Protein AF-G8A555-F1 (afdb_monomer_lite)

Foldseek 3Di:
DDDDDFADQWDWDFAAQCFLQRQQFLVPRGGRHDTDTDPPGRQGWQEWAREQFKIWTQGSQQFIKIAGHCVVPLRQADLPPDPPDHSRRVRNHIDTRPPPDPPWGWNYKYYYHSHIDTATPPGDPAWDDWYDYNFKIWTAGNQQWIWIWGACCQLQRQDPDPDRTGHDTHTQVCQRCVNVVNWHFDDWAGANFKIWTATPLQWIWMWGFCPLQQLQDDCLHPQNVVQVVVCVVCLVVVLCVVCVVVVHHCPPPVNVPDDDTTIGNHIDTAADFAPADPVGNFGDGDRPVDGHPWGWDEKYGYHFKIWTFTPQQWIWIFGAACLCQRQQDPVDGGHNHGGTRDDPVCVQWRWDYKYGYHHHIDTDIAGDDPPPPPPPPDDRDDDDHDDDDDDDDDDDDDDDDDDDDRDDDDDDDPDPPPPPPPDDPPDADFDFDDAPPLATETEHQAQFKDKDKDAQDVVQVPPLQAASWWWKAFPQQQCFLALLLRTADLANFHTAFHGGIDIRIGGRNPFFAKTKMATNDFLRRQVRRIYIYGGADHRNNPVPPCVVVFDDDDPLQEKEKEFHDPGHPVVQVVDPDDDAGQAIAISRFFDGDLPLSTDFAEREDEAQGKGFRKYFYQYLAWKWWKAKFPWWWFWQDKARFGWDTDIFRIEIGGHRIITTTITGRHDPQEKIKTATATPGHPDGDQRSHTRIHIYGYVPYDPDDDPGDHDDRPGYDDQQVTFGPDFPFAPADQDVVRWPAEAEWEWDADPVLRAIDTVNDFADNDLRHQLVVLLVPDDDQCSGPPHPQTAEAAAFTKYKYKYADDFFKKFDHKWFFQDAQVDPHGTRGTGDIHGIGGHDHRGITMIMDHQHRAGWIKIAGSSSVNVSSRGIGIYRGNSVCSNVSHDDDPSSVVSSVVVVVDDPSRD

Organism: Flammulina velutipes (NCBI:txid38945)

Secondary structure (DSSP, 8-state):
----PPPP---EEEE--TTSTT-S-TT--S-EEEEEE-TT--S-EEEEEE-SSEEEEEETT--EEEEE--GGGTTSS--SS-TT--HHHHHHS-EEPSSS-TT--EEEEEE-SS-EEEEETTS-TTEEEEEEETTEEEEEETT--EEEEEE-TT-TT--S---SEEEEEEE-GGG-GGGTTT--EEEEEE-SSEEEEEETTS-EEEEEE-GGGTT---TTSHHHHHHHHHHHHHHHHHHHHHHHHHT--TTSHHHHTPPPPPEEEEEEEPP-PPPP-SS-SSPPPPPTTS---PPEEEEEE-SSEEEEEETTS-EEEEEE-TTSTT-S-TT--EEEEEEE---TTGGGEEEEEEEE-SS-EEEEEEEPPTT-TT--SSS---------------------------------------------TT---EEEE--STT--EEEESSSS-EEE--B--GGGGS-TTS---B-EEEET---TT-GGGS--BTTTB--B-TT-B--EEE--SS--EEEEEEE-STTGGGGT-EEEEEE-SSTTSTT-TTGGG-SB-SGGGEEEEEEE-SS-HHHHTTS-S----SEEEETTB---TT-S-S---EEEE-TT-EEEEEEEE--SS--EEEEETTB-EEEEEETTEEEEEEEESEEEE-TT-EEEEEEE--S-SSEEEEEEEESSSS--S-GGGTTEEEEEETTS-SSPP-PPPPP--SEEPGGG--BSS----SS-SSTT-SSEEEEEEEEEETTTTEEEETTBPP---SS-HHHHHHTT--SGGGSSSTTSEEEE-TT-EEEEEEE-SS--EESS-EEEEE-TT-S----SS--EES-B---TTPEEEEEEE--S-EEEEEEESSHHHHHTT-EEEEEETGGGHHHH-PPPHHHHTHHHHHTTS-GGG-

InterPro domains:
  IPR000408 Regulator of chromosome condensation, RCC1 [PF00415] (11-58)
  IPR000408 Regulator of chromosome condensation, RCC1 [PF00415] (61-117)
  IPR000408 Regulator of chromosome condensation, RCC1 [PF00415] (143-198)
  IPR000408 Regulator of chromosome condensation, RCC1 [PF00415] (312-363)
  IPR000408 Regulator of chromosome condensation, RCC1 [PR00633] (10-26)
  IPR000408 Regulator of chromosome condensation, RCC1 [PR00633] (45-58)
  IPR000408 Regulator of chromosome condensation, RCC1 [PR00633] (64-80)
  IPR000408 Regulator of chromosome condensation, RCC1 [PR00633] (308-329)
  IPR000408 Regulator of chromosome condensation, RCC1 [PS00625] (68-79)
  IPR000408 Regulator of chromosome condensation, RCC1 [PS00626] (48-58)
  IPR000408 Regulator of chromosome condensation, RCC1 [PS00626] (188-198)
  IPR000408 Regulator of chromosome condensation, RCC1 [PS50012] (9-61)
  IPR000408 Regulator of chromosome condensation, RCC1 [PS50012] (62-122)
  IPR000408 Regulator of chromosome condensation, RCC1 [PS50012] (144-201)
  IPR000408 Regulator of chromosome condensation, RCC1 [PS50012] (313-367)
  IPR001117 Multicopper oxidase, second cupredoxin domain [PF00394] (556-699)
  IPR002355 Multicopper oxidase, copper-binding site [PS00080] (859-870)
  IPR008972 Cupredoxin [G3DSA:2.60.40.420] (435-540)
  IPR008972 Cupredoxin [G3DSA:2.60.40.420] (546-725)
  IPR008972 Cupredoxin [G3DSA:2.60.40.420] (727-905)

Sequence (906 aa):
MLKASHAPTTLFVHGSGGSGQLGLGPNVLDEVARPRLHEGFTDGIQCLAAGGMHTLLIDAKGQLWSWGSNDDLALGRQTDDVEGVDSDKLESTPARVQGLGSDFIAVTAASGDCMSVVVGSQGLKRIALIGAGSHQSFAVDGDGVAYAWGQNHMHQLGLSREDSSIMLPTAIGVLHPRHHDGARVVSIACGEFHTLFLFSNGEVWGCGRCDEYALGLANDHPAMIQVLQKHAQELPGIKQRLAEKYGCTTSDPQLANLKIDLHIREPVRIAFPPPPTESDPTPALPPYSRVSGTRITGIAAGPRYSLACSEDGSMYAWGVGTAAQLGLGKDVESAATPTRVRSKTMKEYVVLEVDAGGQHALCYESKLISNQRKSIAYTSPVKQLGELYAYTHRPEGKTTFPYEVTSSCYAQCSIPALRTSLRSRNGQRISLIRGEPWMWTVALTDRRRGRYVPWSSHHWQQEHDHRQAISYHWHGIFQHGTNYADGPSFVTQCPIAANHSFLYEFDVPDQAGTYWYHSHLSVQYCDGLRGAFIVYDGENGKNDPHRDLYDVDDETTIITLADWYHFPTPVLLTVPGAHIANSTLINGKGRFGGDPTSELAVISVKPNVRYRFRIISLACDPYYTFSIDGHNLTIIEADGINVEPFTVNSLEIYAAQRYSAILKADQPVDSYWIRANPSSGQFIGFRNGVNSAVLRYVHADETVPTTLQADVVNSLHEVDLHPLESPGAPGAPVPGGADVVLNMTLGFIVETGRFTMNGEVFVPPTIPVLLQVLSGAKLAQDLLPNGSVYGLPLNSTVEINLLGGDAPGSPHVFDVVKSADSEVYNYVNPPRRDTTPVALGNLTTIRFRTDNPGPWFLHCHIDFHLEGGLAVILAEDFPNISIMNPVPETWNDLCPTYYNLSLDQI

pLDDT: mean 77.6, std 20.61, range [20.97, 98.75]

Structure (mmCIF, N/CA/C/O backbone):
data_AF-G8A555-F1
#
_entry.id   AF-G8A555-F1
#
loop_
_atom_site.group_PDB
_atom_site.id
_atom_site.type_symbol
_atom_site.label_atom_id
_atom_site.label_alt_id
_atom_site.label_comp_id
_atom_site.label_asym_id
_atom_site.label_entity_id
_atom_site.label_seq_id
_atom_site.pdbx_PDB_ins_code
_atom_site.Cartn_x
_atom_site.Cartn_y
_atom_site.Cartn_z
_atom_site.occupancy
_atom_site.B_iso_or_equiv
_atom_site.auth_seq_id
_atom_site.auth_comp_id
_atom_site.auth_asym_id
_atom_site.auth_atom_id
_atom_site.pdbx_PDB_model_num
ATOM 1 N N . MET A 1 1 ? 17.385 -14.929 -11.047 1.00 24.73 1 MET A N 1
ATOM 2 C CA . MET A 1 1 ? 17.941 -13.585 -11.304 1.00 24.73 1 MET A CA 1
ATOM 3 C C . MET A 1 1 ? 16.814 -12.595 -11.071 1.00 24.73 1 MET A C 1
ATOM 5 O O . MET A 1 1 ? 15.848 -12.643 -11.815 1.00 24.73 1 MET A O 1
ATOM 9 N N . LEU A 1 2 ? 16.890 -11.810 -9.998 1.00 23.20 2 LEU A N 1
ATOM 10 C CA . LEU A 1 2 ? 15.906 -10.790 -9.607 1.00 23.20 2 LEU A CA 1
ATOM 11 C C . LEU A 1 2 ? 16.454 -9.396 -9.989 1.00 23.20 2 LEU A C 1
ATOM 13 O O . LEU A 1 2 ? 17.637 -9.151 -9.764 1.00 23.20 2 LEU A O 1
ATOM 17 N N . LYS A 1 3 ? 15.607 -8.504 -10.523 1.00 24.66 3 LYS A N 1
ATOM 18 C CA . LYS A 1 3 ? 15.771 -7.030 -10.628 1.00 24.66 3 LYS A CA 1
ATOM 19 C C . LYS A 1 3 ? 14.449 -6.432 -10.099 1.00 24.66 3 LYS A C 1
ATOM 21 O O . LYS A 1 3 ? 13.411 -6.859 -10.581 1.00 24.66 3 LYS A O 1
ATOM 26 N N . ALA A 1 4 ? 14.372 -5.773 -8.935 1.00 29.33 4 ALA A N 1
ATOM 27 C CA . ALA A 1 4 ? 14.759 -4.396 -8.549 1.00 29.33 4 ALA A CA 1
ATOM 28 C C . ALA A 1 4 ? 13.587 -3.394 -8.738 1.00 29.33 4 ALA A C 1
ATOM 30 O O . ALA A 1 4 ? 13.177 -3.148 -9.863 1.00 29.33 4 ALA A O 1
ATOM 31 N N . SER A 1 5 ? 13.025 -2.879 -7.628 1.00 32.25 5 SER A N 1
ATOM 32 C CA . SER A 1 5 ? 12.001 -1.820 -7.600 1.00 32.25 5 SER A CA 1
ATOM 33 C C . SER A 1 5 ? 12.631 -0.468 -7.831 1.00 32.25 5 SER A C 1
ATOM 35 O O . SER A 1 5 ? 13.805 -0.276 -7.515 1.00 32.25 5 SER A O 1
ATOM 37 N N . HIS A 1 6 ? 11.804 0.457 -8.305 1.00 40.47 6 HIS A N 1
ATOM 38 C CA . HIS A 1 6 ? 12.190 1.827 -8.571 1.00 40.47 6 HIS A CA 1
ATOM 39 C C . HIS A 1 6 ? 12.683 2.494 -7.293 1.00 40.47 6 HIS A C 1
ATOM 41 O O . HIS A 1 6 ? 12.079 2.394 -6.225 1.00 40.47 6 HIS A O 1
ATOM 47 N N . ALA A 1 7 ? 13.854 3.087 -7.432 1.00 40.69 7 ALA A N 1
ATOM 48 C CA . ALA A 1 7 ? 14.529 3.833 -6.406 1.00 40.69 7 ALA A CA 1
ATOM 49 C C . ALA A 1 7 ? 14.106 5.312 -6.517 1.00 40.69 7 ALA A C 1
ATOM 51 O O . ALA A 1 7 ? 13.817 5.747 -7.633 1.00 40.69 7 ALA A O 1
ATOM 52 N N . PRO A 1 8 ? 14.004 6.066 -5.408 1.00 51.47 8 PRO A N 1
ATOM 53 C CA . PRO A 1 8 ? 13.460 7.430 -5.395 1.00 51.47 8 PRO A CA 1
ATOM 54 C C . PRO A 1 8 ? 14.068 8.314 -6.497 1.00 51.47 8 PRO A C 1
ATOM 56 O O . PRO A 1 8 ? 15.276 8.346 -6.660 1.00 51.47 8 PRO A O 1
ATOM 59 N N . THR A 1 9 ? 13.252 9.018 -7.284 1.00 53.41 9 THR A N 1
ATOM 60 C CA . THR A 1 9 ? 13.685 9.713 -8.521 1.00 53.41 9 THR A CA 1
ATOM 61 C C . THR A 1 9 ? 13.908 11.210 -8.359 1.00 53.41 9 THR A C 1
ATOM 63 O O . THR A 1 9 ? 14.342 11.865 -9.297 1.00 53.41 9 THR A O 1
ATOM 66 N N . THR A 1 10 ? 13.583 11.783 -7.201 1.00 59.50 10 THR A N 1
ATOM 67 C CA . THR A 1 10 ? 13.574 13.237 -7.010 1.00 59.50 10 THR A CA 1
ATOM 68 C C . THR A 1 10 ? 14.502 13.627 -5.869 1.00 59.50 10 THR A C 1
ATOM 70 O O . THR A 1 10 ? 14.281 13.242 -4.722 1.00 59.50 10 THR A O 1
ATOM 73 N N . LEU A 1 11 ? 15.541 14.402 -6.183 1.00 67.69 11 LEU A N 1
ATOM 74 C CA . LEU A 1 11 ? 16.481 14.939 -5.204 1.00 67.69 11 LEU A CA 1
ATOM 75 C C . LEU A 1 11 ? 16.110 16.389 -4.879 1.00 67.69 11 LEU A C 1
ATOM 77 O O . LEU A 1 11 ? 16.114 17.246 -5.761 1.00 67.69 11 LEU A O 1
ATOM 81 N N . PHE A 1 12 ? 15.818 16.670 -3.611 1.00 69.81 12 PHE A N 1
ATOM 82 C CA . PHE A 1 12 ? 15.712 18.034 -3.098 1.00 69.81 12 PHE A CA 1
ATOM 83 C C . PHE A 1 12 ? 16.953 18.363 -2.277 1.00 69.81 12 PHE A C 1
ATOM 85 O O . PHE A 1 12 ? 17.399 17.551 -1.471 1.00 69.81 12 PHE A O 1
ATOM 92 N N . VAL A 1 13 ? 17.488 19.566 -2.463 1.00 64.19 13 VAL A N 1
ATOM 93 C CA . VAL A 1 13 ? 18.668 20.060 -1.751 1.00 64.19 13 VAL A CA 1
ATOM 94 C C . VAL A 1 13 ? 18.355 21.382 -1.052 1.00 64.19 13 VAL A C 1
ATOM 96 O O . VAL A 1 13 ? 17.635 22.232 -1.582 1.00 64.19 13 VAL A O 1
ATOM 99 N N . HIS A 1 14 ? 18.860 21.550 0.167 1.00 60.53 14 HIS A N 1
ATOM 100 C CA . HIS A 1 14 ? 18.790 22.788 0.946 1.00 60.53 14 HIS A CA 1
ATOM 101 C C . HIS A 1 14 ? 19.971 22.861 1.919 1.00 60.53 14 HIS A C 1
ATOM 103 O O . HIS A 1 14 ? 20.568 21.837 2.239 1.00 60.53 14 HIS A O 1
ATOM 109 N N . GLY A 1 15 ? 20.292 24.056 2.415 1.00 60.56 15 GLY A N 1
ATOM 110 C CA . GLY A 1 15 ? 21.444 24.293 3.294 1.00 60.56 15 GLY A CA 1
ATOM 111 C C . GLY A 1 15 ? 22.541 25.124 2.627 1.00 60.56 15 GLY A C 1
ATOM 112 O O . GLY A 1 15 ? 22.268 25.858 1.678 1.00 60.56 15 GLY A O 1
ATOM 113 N N . SER A 1 16 ? 23.768 25.049 3.147 1.00 62.53 16 SER A N 1
ATOM 114 C CA . SER A 1 16 ? 24.911 25.813 2.631 1.00 62.53 16 SER A CA 1
ATOM 115 C C . SER A 1 16 ? 25.446 25.214 1.326 1.00 62.53 16 SER A C 1
ATOM 117 O O . SER A 1 16 ? 25.689 24.012 1.253 1.00 62.53 16 SER A O 1
ATOM 119 N N . GLY A 1 17 ? 25.608 26.053 0.298 1.00 65.94 17 GLY A N 1
ATOM 120 C CA . GLY A 1 17 ? 26.153 25.679 -1.012 1.00 65.94 17 GLY A CA 1
ATOM 121 C C . GLY A 1 17 ? 27.590 26.135 -1.256 1.00 65.94 17 GLY A C 1
ATOM 122 O O . GLY A 1 17 ? 28.063 26.006 -2.384 1.00 65.94 17 GLY A O 1
ATOM 123 N N . GLY A 1 18 ? 28.272 26.661 -0.229 1.00 65.56 18 GLY A N 1
ATOM 124 C CA . GLY A 1 18 ? 29.549 27.381 -0.355 1.00 65.56 18 GLY A CA 1
ATOM 125 C C . GLY A 1 18 ? 30.716 26.569 -0.921 1.00 65.56 18 GLY A C 1
ATOM 126 O O . GLY A 1 18 ? 31.758 27.134 -1.232 1.00 65.56 18 GLY A O 1
ATOM 127 N N . SER A 1 19 ? 30.549 25.258 -1.074 1.00 67.44 19 SER A N 1
ATOM 128 C CA . SER A 1 19 ? 31.534 24.334 -1.647 1.00 67.44 19 SER A CA 1
ATOM 129 C C . SER A 1 19 ? 30.957 23.526 -2.805 1.00 67.44 19 SER A C 1
ATOM 131 O O . SER A 1 19 ? 31.481 22.478 -3.162 1.00 67.44 19 SER A O 1
ATOM 133 N N . GLY A 1 20 ? 29.827 23.963 -3.368 1.00 70.62 20 GLY A N 1
ATOM 134 C CA . GLY A 1 20 ? 29.153 23.275 -4.464 1.00 70.62 20 GLY A CA 1
ATOM 135 C C . GLY A 1 20 ? 28.463 21.963 -4.069 1.00 70.62 20 GLY A C 1
ATOM 136 O O . GLY A 1 20 ? 27.947 21.267 -4.942 1.00 70.62 20 GLY A O 1
ATOM 137 N N . GLN A 1 21 ? 28.396 21.618 -2.776 1.00 73.25 21 GLN A N 1
ATOM 138 C CA . GLN A 1 21 ? 27.878 20.336 -2.265 1.00 73.25 21 GLN A CA 1
ATOM 139 C C . GLN A 1 21 ? 26.378 20.112 -2.516 1.00 73.25 21 GLN A C 1
ATOM 141 O O . GLN A 1 21 ? 25.898 18.980 -2.441 1.00 73.25 21 GLN A O 1
ATOM 146 N N . LEU A 1 22 ? 25.644 21.173 -2.869 1.00 75.62 22 LEU A N 1
ATOM 147 C CA . LEU A 1 22 ? 24.242 21.100 -3.291 1.00 75.62 22 LEU A CA 1
ATOM 148 C C . LEU A 1 22 ? 24.075 20.688 -4.763 1.00 75.62 22 LEU A C 1
ATOM 150 O O . LEU A 1 22 ? 22.960 20.366 -5.157 1.00 75.62 22 LEU A O 1
ATOM 154 N N . GLY A 1 23 ? 25.143 20.705 -5.570 1.00 78.44 23 GLY A N 1
ATOM 155 C CA . GLY A 1 23 ? 25.132 20.217 -6.957 1.00 78.44 23 GLY A CA 1
ATOM 156 C C . GLY A 1 23 ? 24.366 21.099 -7.952 1.00 78.44 23 GLY A C 1
ATOM 157 O O . GLY A 1 23 ? 23.980 20.657 -9.033 1.00 78.44 23 GLY A O 1
ATOM 158 N N . LEU A 1 24 ? 24.132 22.368 -7.610 1.00 83.56 24 LEU A N 1
ATOM 159 C CA . LEU A 1 24 ? 23.325 23.298 -8.411 1.00 83.56 24 LEU A CA 1
ATOM 160 C C . LEU A 1 24 ? 24.141 24.114 -9.433 1.00 83.56 24 LEU A C 1
ATOM 162 O O . LEU A 1 24 ? 23.597 25.003 -10.093 1.00 83.56 24 LEU A O 1
ATOM 166 N N . GLY A 1 25 ? 25.428 23.801 -9.590 1.00 80.38 25 GLY A N 1
ATOM 167 C CA . GLY A 1 25 ? 26.347 24.473 -10.503 1.00 80.38 25 GLY A CA 1
ATOM 168 C C . GLY A 1 25 ? 26.940 25.780 -9.953 1.00 80.38 25 GLY A C 1
ATOM 169 O O . GLY A 1 25 ? 26.531 26.278 -8.903 1.00 80.38 25 GLY A O 1
ATOM 170 N N . PRO A 1 26 ? 27.884 26.392 -10.692 1.00 79.50 26 PRO A N 1
ATOM 171 C CA . PRO A 1 26 ? 28.756 27.451 -10.166 1.00 79.50 26 PRO A CA 1
ATOM 172 C C . PRO A 1 26 ? 28.037 28.790 -9.955 1.00 79.50 26 PRO A C 1
ATOM 174 O O . PRO A 1 26 ? 28.549 29.684 -9.294 1.00 79.50 26 PRO A O 1
ATOM 177 N N . ASN A 1 27 ? 26.832 28.939 -10.510 1.00 78.31 27 ASN A N 1
ATOM 178 C CA . ASN A 1 27 ? 26.018 30.147 -10.363 1.00 78.31 27 ASN A CA 1
ATOM 179 C C . ASN A 1 27 ? 25.142 30.122 -9.096 1.00 78.31 27 ASN A C 1
ATOM 181 O O . ASN A 1 27 ? 24.408 31.077 -8.848 1.00 78.31 27 ASN A O 1
ATOM 185 N N . VAL A 1 28 ? 25.158 29.018 -8.338 1.00 73.81 28 VAL A N 1
ATOM 186 C CA . VAL A 1 28 ? 24.345 28.813 -7.133 1.00 73.81 28 VAL A CA 1
ATOM 187 C C . VAL A 1 28 ? 25.215 28.173 -6.044 1.00 73.81 28 VAL A C 1
ATOM 189 O O . VAL A 1 28 ? 25.067 26.996 -5.723 1.00 73.81 28 VAL A O 1
ATOM 192 N N . LEU A 1 29 ? 26.131 28.974 -5.490 1.00 71.62 29 LEU A N 1
ATOM 193 C CA . LEU A 1 29 ? 27.029 28.596 -4.385 1.00 71.62 29 LEU A CA 1
ATOM 194 C C . LEU A 1 29 ? 26.596 29.189 -3.027 1.00 71.62 29 LEU A C 1
ATOM 196 O O . LEU A 1 29 ? 27.244 28.975 -2.009 1.00 71.62 29 LEU A O 1
ATOM 200 N N . ASP A 1 30 ? 25.484 29.922 -2.993 1.00 69.94 30 ASP A N 1
ATOM 201 C CA . ASP A 1 30 ? 24.932 30.515 -1.771 1.00 69.94 30 ASP A CA 1
ATOM 202 C C . ASP A 1 30 ? 24.007 29.539 -1.012 1.00 69.94 30 ASP A C 1
ATOM 204 O O . ASP A 1 30 ? 23.686 28.442 -1.477 1.00 69.94 30 ASP A O 1
ATOM 208 N N . GLU A 1 31 ? 23.531 29.944 0.170 1.00 66.06 31 GLU A N 1
ATOM 209 C CA . GLU A 1 31 ? 22.576 29.162 0.961 1.00 66.06 31 GLU A CA 1
ATOM 210 C C . GLU A 1 31 ? 21.212 28.995 0.265 1.00 66.06 31 GLU A C 1
ATOM 212 O O . GLU A 1 31 ? 20.555 29.953 -0.154 1.00 66.06 31 GLU A O 1
ATOM 217 N N . VAL A 1 32 ? 20.719 27.757 0.228 1.00 64.94 32 VAL A N 1
ATOM 218 C CA . VAL A 1 32 ? 19.370 27.414 -0.226 1.00 64.94 32 VAL A CA 1
ATOM 219 C C . VAL A 1 32 ? 18.481 27.213 1.001 1.00 64.94 32 VAL A C 1
ATOM 221 O O . VAL A 1 32 ? 18.421 26.135 1.586 1.00 64.94 32 VAL A O 1
ATOM 224 N N . ALA A 1 33 ? 17.781 28.273 1.406 1.00 47.72 33 ALA A N 1
ATOM 225 C CA . ALA A 1 33 ? 17.011 28.319 2.656 1.00 47.72 33 ALA A CA 1
ATOM 226 C C . ALA A 1 33 ? 15.719 27.469 2.677 1.00 47.72 33 ALA A C 1
ATOM 228 O O . ALA A 1 33 ? 15.089 27.329 3.725 1.00 47.72 33 ALA A O 1
ATOM 229 N N . ARG A 1 34 ? 15.276 26.932 1.532 1.00 54.91 34 ARG A N 1
ATOM 230 C CA . ARG A 1 34 ? 14.109 26.038 1.409 1.00 54.91 34 ARG A CA 1
ATOM 231 C C . ARG A 1 34 ? 14.409 24.932 0.396 1.00 54.91 34 ARG A C 1
ATOM 233 O O . ARG A 1 34 ? 15.050 25.261 -0.600 1.00 54.91 34 ARG A O 1
ATOM 240 N N . PRO A 1 35 ? 13.923 23.689 0.599 1.00 59.16 35 PRO A N 1
ATOM 241 C CA . PRO A 1 35 ? 14.134 22.569 -0.323 1.00 59.16 35 PRO A CA 1
ATOM 242 C C . PRO A 1 35 ? 13.930 22.968 -1.787 1.00 59.16 35 PRO A C 1
ATOM 244 O O . PRO A 1 35 ? 12.835 23.365 -2.186 1.00 59.16 35 PRO A O 1
ATOM 247 N N . ARG A 1 36 ? 15.005 22.899 -2.577 1.00 69.50 36 ARG A N 1
ATOM 248 C CA . ARG A 1 36 ? 15.015 23.184 -4.013 1.00 69.50 36 ARG A CA 1
ATOM 249 C C . ARG A 1 36 ? 15.217 21.882 -4.770 1.00 69.50 36 ARG A C 1
ATOM 251 O O . ARG A 1 36 ? 16.069 21.079 -4.403 1.00 69.50 36 ARG A O 1
ATOM 258 N N . LEU A 1 37 ? 14.440 21.686 -5.826 1.00 72.50 37 LEU A N 1
ATOM 259 C CA . LEU A 1 37 ? 14.593 20.544 -6.717 1.00 72.50 37 LEU A CA 1
ATOM 260 C C . LEU A 1 37 ? 15.963 20.585 -7.417 1.00 72.50 37 LEU A C 1
ATOM 262 O O . LEU A 1 37 ? 16.354 21.621 -7.953 1.00 72.50 37 LEU A O 1
ATOM 266 N N . HIS A 1 38 ? 16.675 19.462 -7.416 1.00 76.50 38 HIS A N 1
ATOM 267 C CA . HIS A 1 38 ? 17.949 19.291 -8.099 1.00 76.50 38 HIS A CA 1
ATOM 268 C C . HIS A 1 38 ? 17.718 18.704 -9.504 1.00 76.50 38 HIS A C 1
ATOM 270 O O . HIS A 1 38 ? 17.335 17.547 -9.655 1.00 76.50 38 HIS A O 1
ATOM 276 N N . GLU A 1 39 ? 18.007 19.475 -10.556 1.00 66.69 39 GLU A N 1
ATOM 277 C CA . GLU A 1 39 ? 17.619 19.163 -11.950 1.00 66.69 39 GLU A CA 1
ATOM 278 C C . GLU A 1 39 ? 18.543 18.158 -12.685 1.00 66.69 39 GLU A C 1
ATOM 280 O O . GLU A 1 39 ? 18.624 18.158 -13.909 1.00 66.69 39 GLU A O 1
ATOM 285 N N . GLY A 1 40 ? 19.270 17.300 -11.959 1.00 63.66 40 GLY A N 1
ATOM 286 C CA . GLY A 1 40 ? 20.344 16.467 -12.532 1.00 63.66 40 GLY A CA 1
ATOM 287 C C . GLY A 1 40 ? 20.053 14.967 -12.635 1.00 63.66 40 GLY A C 1
ATOM 288 O O . GLY A 1 40 ? 20.764 14.261 -13.346 1.00 63.66 40 GLY A O 1
ATOM 289 N N . PHE A 1 41 ? 19.037 14.467 -11.925 1.00 66.44 41 PHE A N 1
ATOM 290 C CA . PHE A 1 41 ? 18.883 13.036 -11.640 1.00 66.44 41 PHE A CA 1
ATOM 291 C C . PHE A 1 41 ? 17.435 12.580 -11.775 1.00 66.44 41 PHE A C 1
ATOM 293 O O . PHE A 1 41 ? 16.740 12.428 -10.782 1.00 66.44 41 PHE A O 1
ATOM 300 N N . THR A 1 42 ? 16.978 12.373 -13.010 1.00 59.78 42 THR A N 1
ATOM 301 C CA . THR A 1 42 ? 15.588 11.987 -13.322 1.00 59.78 42 THR A CA 1
ATOM 302 C C . THR A 1 42 ? 15.379 10.478 -13.455 1.00 59.78 42 THR A C 1
ATOM 304 O O . THR A 1 42 ? 14.246 10.015 -13.440 1.00 59.78 42 THR A O 1
ATOM 307 N N . ASP A 1 43 ? 16.461 9.705 -13.566 1.00 58.38 43 ASP A N 1
ATOM 308 C CA . ASP A 1 43 ? 16.434 8.274 -13.912 1.00 58.38 43 ASP A CA 1
ATOM 309 C C . ASP A 1 43 ? 16.387 7.338 -12.682 1.00 58.38 43 ASP A C 1
ATOM 311 O O . ASP A 1 43 ? 16.596 6.131 -12.810 1.00 58.38 43 ASP A O 1
ATOM 315 N N . GLY A 1 44 ? 16.132 7.880 -11.486 1.00 64.44 44 GLY A N 1
ATOM 316 C CA . GLY A 1 44 ? 16.074 7.122 -10.232 1.00 64.44 44 GLY A CA 1
ATOM 317 C C . GLY A 1 44 ? 17.386 7.111 -9.449 1.00 64.44 44 GLY A C 1
ATOM 318 O O . GLY A 1 44 ? 18.476 7.039 -10.013 1.00 64.44 44 GLY A O 1
ATOM 319 N N . ILE A 1 45 ? 17.270 7.162 -8.125 1.00 65.44 45 ILE A N 1
ATOM 320 C CA . ILE A 1 45 ? 18.375 7.234 -7.170 1.00 65.44 45 ILE A CA 1
ATOM 321 C C . ILE A 1 45 ? 18.288 6.043 -6.227 1.00 65.44 45 ILE A C 1
ATOM 323 O O . ILE A 1 45 ? 17.383 5.945 -5.405 1.00 65.44 45 ILE A O 1
ATOM 327 N N . GLN A 1 46 ? 19.247 5.133 -6.335 1.00 64.50 46 GLN A N 1
ATOM 328 C CA . GLN A 1 46 ? 19.359 3.938 -5.505 1.00 64.50 46 GLN A CA 1
ATOM 329 C C . GLN A 1 46 ? 19.804 4.245 -4.075 1.00 64.50 46 GLN A C 1
ATOM 331 O O . GLN A 1 46 ? 19.341 3.601 -3.135 1.00 64.50 46 GLN A O 1
ATOM 336 N N . CYS A 1 47 ? 20.734 5.183 -3.910 1.00 63.56 47 CYS A N 1
ATOM 337 C CA . CYS A 1 47 ? 21.334 5.514 -2.624 1.00 63.56 47 CYS A CA 1
ATOM 338 C C . CYS A 1 47 ? 21.908 6.932 -2.679 1.00 63.56 47 CYS A C 1
ATOM 340 O O . CYS A 1 47 ? 22.484 7.330 -3.692 1.00 63.56 47 CYS A O 1
ATOM 342 N N . LEU A 1 48 ? 21.759 7.669 -1.582 1.00 65.50 48 LEU A N 1
ATOM 343 C CA . LEU A 1 48 ? 22.342 8.988 -1.366 1.00 65.50 48 LEU A CA 1
ATOM 344 C C . LEU A 1 48 ? 23.243 8.914 -0.141 1.00 65.50 48 LEU A C 1
ATOM 346 O O . LEU A 1 48 ? 22.861 8.317 0.865 1.00 65.50 48 LEU A O 1
ATOM 350 N N . ALA A 1 49 ? 24.407 9.544 -0.221 1.00 67.12 49 ALA A N 1
ATOM 351 C CA . ALA A 1 49 ? 25.264 9.765 0.928 1.00 67.12 49 ALA A CA 1
ATOM 352 C C . ALA A 1 49 ? 25.726 11.227 0.903 1.00 67.12 49 ALA A C 1
ATOM 354 O O . ALA A 1 49 ? 26.422 11.650 -0.021 1.00 67.12 49 ALA A O 1
ATOM 355 N N . ALA A 1 50 ? 25.271 12.005 1.886 1.00 59.97 50 ALA A N 1
ATOM 356 C CA . ALA A 1 50 ? 25.674 13.393 2.069 1.00 59.97 50 ALA A CA 1
ATOM 357 C C . ALA A 1 50 ? 26.911 13.441 2.975 1.00 59.97 50 ALA A C 1
ATOM 359 O O . ALA A 1 50 ? 26.880 12.958 4.108 1.00 59.97 50 ALA A O 1
ATOM 360 N N . GLY A 1 51 ? 28.020 13.943 2.444 1.00 61.84 51 GLY A N 1
ATOM 361 C CA . GLY A 1 51 ? 29.254 14.202 3.174 1.00 61.84 51 GLY A CA 1
ATOM 362 C C . GLY A 1 51 ? 29.280 15.614 3.757 1.00 61.84 51 GLY A C 1
ATOM 363 O O . GLY A 1 51 ? 28.322 16.371 3.613 1.00 61.84 51 GLY A O 1
ATOM 364 N N . GLY A 1 52 ? 30.382 15.982 4.411 1.00 62.72 52 GLY A N 1
ATOM 365 C CA . GLY A 1 52 ? 30.529 17.324 4.996 1.00 62.72 52 GLY A CA 1
ATOM 366 C C . GLY A 1 52 ? 30.600 18.422 3.931 1.00 62.72 52 GLY A C 1
ATOM 367 O O . GLY A 1 52 ? 29.892 19.425 4.023 1.00 62.72 52 GLY A O 1
ATOM 368 N N . MET A 1 53 ? 31.390 18.193 2.876 1.00 64.81 53 MET A N 1
ATOM 369 C CA . MET A 1 53 ? 31.611 19.164 1.790 1.00 64.81 53 MET A CA 1
ATOM 370 C C . MET A 1 53 ? 31.331 18.605 0.389 1.00 64.81 53 MET A C 1
ATOM 372 O O . MET A 1 53 ? 31.560 19.292 -0.605 1.00 64.81 53 MET A O 1
ATOM 376 N N . HIS A 1 54 ? 30.825 17.374 0.287 1.00 63.31 54 HIS A N 1
ATOM 377 C CA . HIS A 1 54 ? 30.534 16.705 -0.980 1.00 63.31 54 HIS A CA 1
ATOM 378 C C . HIS A 1 54 ? 29.385 15.705 -0.842 1.00 63.31 54 HIS A C 1
ATOM 380 O O . HIS A 1 54 ? 29.041 15.284 0.257 1.00 63.31 54 HIS A O 1
ATOM 386 N N . THR A 1 55 ? 28.792 15.310 -1.961 1.00 73.94 55 THR A N 1
ATOM 387 C CA . THR A 1 55 ? 27.666 14.376 -2.010 1.00 73.94 55 THR A CA 1
ATOM 388 C C . THR A 1 55 ? 27.968 13.251 -2.987 1.00 73.94 55 THR A C 1
ATOM 390 O O . THR A 1 55 ? 28.496 13.488 -4.076 1.00 73.94 55 THR A O 1
ATOM 393 N N . LEU A 1 56 ? 27.597 12.027 -2.607 1.00 72.06 56 LEU A N 1
ATOM 394 C CA . LEU A 1 56 ? 27.550 10.872 -3.493 1.00 72.06 56 LEU A CA 1
ATOM 395 C C . LEU A 1 56 ? 26.117 10.461 -3.784 1.00 72.06 56 LEU A C 1
ATOM 397 O O . LEU A 1 56 ? 25.250 10.435 -2.906 1.00 72.06 56 LEU A O 1
ATOM 401 N N . LEU A 1 57 ? 25.915 10.013 -5.013 1.00 79.38 57 LEU A N 1
ATOM 402 C CA . LEU A 1 57 ? 24.657 9.454 -5.468 1.00 79.38 57 LEU A CA 1
ATOM 403 C C . LEU A 1 57 ? 24.930 8.208 -6.299 1.00 79.38 57 LEU A C 1
ATOM 405 O O . LEU A 1 57 ? 25.739 8.227 -7.226 1.00 79.38 57 LEU A O 1
ATOM 409 N N . ILE A 1 58 ? 24.239 7.120 -5.972 1.00 71.56 58 ILE A N 1
ATOM 410 C CA . ILE A 1 58 ? 24.145 5.949 -6.840 1.00 71.56 58 ILE A CA 1
ATOM 411 C C . ILE A 1 58 ? 22.809 6.038 -7.561 1.00 71.56 58 ILE A C 1
ATOM 413 O O . ILE A 1 58 ? 21.766 6.055 -6.909 1.00 71.56 58 ILE A O 1
ATOM 417 N N . ASP A 1 59 ? 22.829 6.095 -8.888 1.00 70.31 59 ASP A N 1
ATOM 418 C CA . ASP A 1 59 ? 21.598 6.102 -9.678 1.00 70.31 59 ASP A CA 1
ATOM 419 C C . ASP A 1 59 ? 20.980 4.695 -9.783 1.00 70.31 59 ASP A C 1
ATOM 421 O O . ASP A 1 59 ? 21.572 3.695 -9.376 1.00 70.31 59 ASP A O 1
ATOM 425 N N . ALA A 1 60 ? 19.776 4.582 -10.340 1.00 70.31 60 ALA A N 1
ATOM 426 C CA . ALA A 1 60 ? 19.076 3.303 -10.486 1.00 70.31 60 ALA A CA 1
ATOM 427 C C . ALA A 1 60 ? 19.784 2.303 -11.424 1.00 70.31 60 ALA A C 1
ATOM 429 O O . ALA A 1 60 ? 19.468 1.111 -11.419 1.00 70.31 60 ALA A O 1
ATOM 430 N N . LYS A 1 61 ? 20.750 2.767 -12.228 1.00 68.56 61 LYS A N 1
ATOM 431 C CA . LYS A 1 61 ? 21.613 1.938 -13.085 1.00 68.56 61 LYS A CA 1
ATOM 432 C C . LYS A 1 61 ? 22.872 1.481 -12.328 1.00 68.56 61 LYS A C 1
ATOM 434 O O . LYS A 1 61 ? 23.692 0.758 -12.897 1.00 68.56 61 LYS A O 1
ATOM 439 N N . GLY A 1 62 ? 23.017 1.869 -11.059 1.00 63.12 62 GLY A N 1
ATOM 440 C CA . GLY A 1 62 ? 24.177 1.618 -10.214 1.00 63.12 62 GLY A CA 1
ATOM 441 C C . GLY A 1 62 ? 25.406 2.427 -10.625 1.00 63.12 62 GLY A C 1
ATOM 442 O O . GLY A 1 62 ? 26.530 2.016 -10.344 1.00 63.12 62 GLY A O 1
ATOM 443 N N . GLN A 1 63 ? 25.234 3.544 -11.330 1.00 70.69 63 GLN A N 1
ATOM 444 C CA . GLN A 1 63 ? 26.336 4.444 -11.659 1.00 70.69 63 GLN A CA 1
ATOM 445 C C . GLN A 1 63 ? 26.568 5.414 -10.503 1.00 70.69 63 GLN A C 1
ATOM 447 O O . GLN A 1 63 ? 25.623 5.879 -9.868 1.00 70.69 63 GLN A O 1
ATOM 452 N N . LEU A 1 64 ? 27.841 5.708 -10.237 1.00 73.56 64 LEU A N 1
ATOM 453 C CA . LEU A 1 64 ? 28.252 6.600 -9.162 1.00 73.56 64 LEU A CA 1
ATOM 454 C C . LEU A 1 64 ? 28.445 8.030 -9.671 1.00 73.56 64 LEU A C 1
ATOM 456 O O . LEU A 1 64 ? 29.182 8.272 -10.634 1.00 73.56 64 LEU A O 1
ATOM 460 N N . TRP A 1 65 ? 27.828 8.961 -8.961 1.00 78.31 65 TRP A N 1
ATOM 461 C CA . TRP A 1 65 ? 27.880 10.393 -9.194 1.00 78.31 65 TRP A CA 1
ATOM 462 C C . TRP A 1 65 ? 28.422 11.104 -7.959 1.00 78.31 65 TRP A C 1
ATOM 464 O O . TRP A 1 65 ? 28.140 10.685 -6.835 1.00 78.31 65 TRP A O 1
ATOM 474 N N . SER A 1 66 ? 29.195 12.168 -8.180 1.00 74.44 66 SER A N 1
ATOM 475 C CA . SER A 1 66 ? 29.803 12.963 -7.112 1.00 74.44 66 SER A CA 1
ATOM 476 C C . SER A 1 66 ? 29.857 14.455 -7.458 1.00 74.44 66 SER A C 1
ATOM 478 O O . SER A 1 66 ? 30.052 14.832 -8.622 1.00 74.44 66 SER A O 1
ATOM 480 N N . TRP A 1 67 ? 29.668 15.311 -6.453 1.00 80.19 67 TRP A N 1
ATOM 481 C CA . TRP A 1 67 ? 29.807 16.774 -6.533 1.00 80.19 67 TRP A CA 1
ATOM 482 C C . TRP A 1 67 ? 30.067 17.392 -5.158 1.00 80.19 67 TRP A C 1
ATOM 484 O O . TRP A 1 67 ? 29.829 16.748 -4.139 1.00 80.19 67 TRP A O 1
ATOM 494 N N . GLY A 1 68 ? 30.522 18.642 -5.137 1.00 75.44 68 GLY A N 1
ATOM 495 C CA . GLY A 1 68 ? 31.022 19.348 -3.958 1.00 75.44 68 GLY A CA 1
ATOM 496 C C . GLY A 1 68 ? 32.530 19.560 -4.025 1.00 75.44 68 GLY A C 1
ATOM 497 O O . GLY A 1 68 ? 33.101 19.460 -5.107 1.00 75.44 68 GLY A O 1
ATOM 498 N N . SER A 1 69 ? 33.172 19.831 -2.890 1.00 75.06 69 SER A N 1
ATOM 499 C CA . SER A 1 69 ? 34.624 20.026 -2.849 1.00 75.06 69 SER A CA 1
ATOM 500 C C . SER A 1 69 ? 35.353 18.759 -3.305 1.00 75.06 69 SER A C 1
ATOM 502 O O . SER A 1 69 ? 35.004 17.648 -2.888 1.00 75.06 69 SER A O 1
ATOM 504 N N . ASN A 1 70 ? 36.372 18.928 -4.152 1.00 67.69 70 ASN A N 1
ATOM 505 C CA . ASN A 1 70 ? 37.283 17.851 -4.537 1.00 67.69 70 ASN A CA 1
ATOM 506 C C . ASN A 1 70 ? 38.615 17.879 -3.777 1.00 67.69 70 ASN A C 1
ATOM 508 O O . ASN A 1 70 ? 39.583 17.244 -4.209 1.00 67.69 70 ASN A O 1
ATOM 512 N N . ASP A 1 71 ? 38.655 18.562 -2.630 1.00 61.94 71 ASP A N 1
ATOM 513 C CA . ASP A 1 71 ? 39.774 18.474 -1.696 1.00 61.94 71 ASP A CA 1
ATOM 514 C C . ASP A 1 71 ? 40.112 17.003 -1.413 1.00 61.94 71 ASP A C 1
ATOM 516 O O . ASP A 1 71 ? 39.235 16.144 -1.283 1.00 61.94 71 ASP A O 1
ATOM 520 N N . ASP A 1 72 ? 41.409 16.692 -1.389 1.00 59.38 72 ASP A N 1
ATOM 521 C CA . ASP A 1 72 ? 41.926 15.332 -1.198 1.00 59.38 72 ASP A CA 1
ATOM 522 C C . ASP A 1 72 ? 41.354 14.276 -2.174 1.00 59.38 72 ASP A C 1
ATOM 524 O O . ASP A 1 72 ? 41.381 13.075 -1.893 1.00 59.38 72 ASP A O 1
ATOM 528 N N . LEU A 1 73 ? 40.889 14.704 -3.357 1.00 61.91 73 LEU A N 1
ATOM 529 C CA . LEU A 1 73 ? 40.301 13.858 -4.404 1.00 61.91 73 LEU A CA 1
ATOM 530 C C . LEU A 1 73 ? 38.989 13.168 -3.978 1.00 61.91 73 LEU A C 1
ATOM 532 O O . LEU A 1 73 ? 38.653 12.099 -4.505 1.00 61.91 73 LEU A O 1
ATOM 536 N N . ALA A 1 74 ? 38.239 13.767 -3.045 1.00 58.16 74 ALA A N 1
ATOM 537 C CA . ALA A 1 74 ? 37.014 13.220 -2.452 1.00 58.16 74 ALA A CA 1
ATOM 538 C C . ALA A 1 74 ? 35.944 12.800 -3.477 1.00 58.16 74 ALA A C 1
ATOM 540 O O . ALA A 1 74 ? 35.185 11.857 -3.236 1.00 58.16 74 ALA A O 1
ATOM 541 N N . LEU A 1 75 ? 35.893 13.454 -4.644 1.00 64.06 75 LEU A N 1
ATOM 542 C CA . LEU A 1 75 ? 34.922 13.147 -5.696 1.00 64.06 75 LEU A CA 1
ATOM 543 C C . LEU A 1 75 ? 35.329 11.954 -6.568 1.00 64.06 75 LEU A C 1
ATOM 545 O O . LEU A 1 75 ? 34.516 11.486 -7.369 1.00 64.06 75 LEU A O 1
ATOM 549 N N . GLY A 1 76 ? 36.576 11.482 -6.468 1.00 64.12 76 GLY A N 1
ATOM 550 C CA . GLY A 1 76 ? 37.098 10.363 -7.255 1.00 64.12 76 GLY A CA 1
ATOM 551 C C . GLY A 1 76 ? 37.215 10.641 -8.761 1.00 64.12 76 GLY A C 1
ATOM 552 O O . GLY A 1 76 ? 37.232 9.701 -9.556 1.00 64.12 76 GLY A O 1
ATOM 553 N N . ARG A 1 77 ? 37.263 11.914 -9.179 1.00 70.38 77 ARG A N 1
ATOM 554 C CA . ARG A 1 77 ? 37.345 12.353 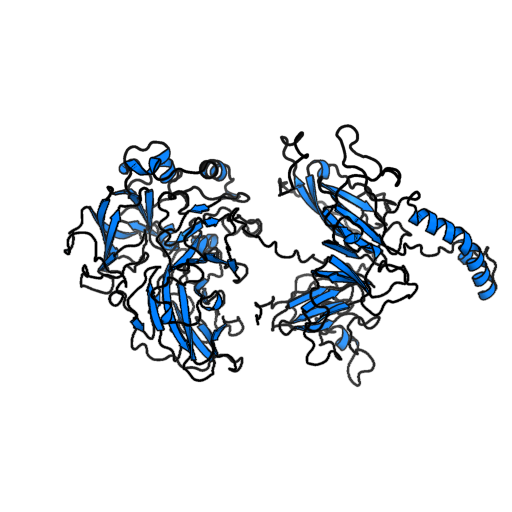-10.587 1.00 70.38 77 ARG A CA 1
ATOM 555 C C . ARG A 1 77 ? 38.223 13.604 -10.740 1.00 70.38 77 ARG A C 1
ATOM 557 O O . ARG A 1 77 ? 38.392 14.344 -9.777 1.00 70.38 77 ARG A O 1
ATOM 564 N N . GLN A 1 78 ? 38.777 13.836 -11.936 1.00 74.19 78 GLN A N 1
ATOM 565 C CA . GLN A 1 78 ? 39.617 15.010 -12.224 1.00 74.19 78 GLN A CA 1
ATOM 566 C C . GLN A 1 78 ? 38.758 16.281 -12.321 1.00 74.19 78 GLN A C 1
ATOM 568 O O . GLN A 1 78 ? 37.821 16.327 -13.122 1.00 74.19 78 GLN A O 1
ATOM 573 N N . THR A 1 79 ? 39.081 17.293 -11.514 1.00 73.62 79 THR A N 1
ATOM 574 C CA . THR A 1 79 ? 38.437 18.623 -11.535 1.00 73.62 79 THR A CA 1
ATOM 575 C C . THR A 1 79 ? 39.411 19.762 -11.846 1.00 73.62 79 THR A C 1
ATOM 577 O O . THR A 1 79 ? 38.957 20.825 -12.253 1.00 73.62 79 THR A O 1
ATOM 580 N N . ASP A 1 80 ? 40.722 19.500 -11.785 1.00 68.69 80 ASP A N 1
ATOM 581 C CA . ASP A 1 80 ? 41.791 20.463 -12.076 1.00 68.69 80 ASP A CA 1
ATOM 582 C C . ASP A 1 80 ? 42.516 20.166 -13.402 1.00 68.69 80 ASP A C 1
ATOM 584 O O . ASP A 1 80 ? 42.534 19.027 -13.883 1.00 68.69 80 ASP A O 1
ATOM 588 N N . ASP A 1 81 ? 43.141 21.194 -13.991 1.00 72.88 81 ASP A N 1
ATOM 589 C CA . ASP A 1 81 ? 43.930 21.135 -15.238 1.00 72.88 81 ASP A CA 1
ATOM 590 C C . ASP A 1 81 ? 43.163 20.607 -16.475 1.00 72.88 81 ASP A C 1
ATOM 592 O O . ASP A 1 81 ? 43.743 20.022 -17.395 1.00 72.88 81 ASP A O 1
ATOM 596 N N . VAL A 1 82 ? 41.843 20.827 -16.534 1.00 75.69 82 VAL A N 1
ATOM 597 C CA . VAL A 1 82 ? 41.002 20.476 -17.692 1.00 75.69 82 VAL A CA 1
ATOM 598 C C . VAL A 1 82 ? 40.941 21.650 -18.678 1.00 75.69 82 VAL A C 1
ATOM 600 O O . VAL A 1 82 ? 40.392 22.710 -18.382 1.00 75.69 82 VAL A O 1
ATOM 603 N N . GLU A 1 83 ? 41.505 21.471 -19.877 1.00 73.88 83 GLU A N 1
ATOM 604 C CA . GLU A 1 83 ? 41.650 22.542 -20.874 1.00 73.88 83 GLU A CA 1
ATOM 605 C C . GLU A 1 83 ? 40.296 23.174 -21.262 1.00 73.88 83 GLU A C 1
ATOM 607 O O . GLU A 1 83 ? 39.405 22.516 -21.803 1.00 73.88 83 GLU A O 1
ATOM 612 N N . GLY A 1 84 ? 40.149 24.477 -20.998 1.00 72.75 84 GLY A N 1
ATOM 613 C CA . GLY A 1 84 ? 38.976 25.264 -21.392 1.00 72.75 84 GLY A CA 1
ATOM 614 C C . GLY A 1 84 ? 37.747 25.147 -20.479 1.00 72.75 84 GLY A C 1
ATOM 615 O O . GLY A 1 84 ? 36.682 25.632 -20.869 1.00 72.75 84 GLY A O 1
ATOM 616 N N . VAL A 1 85 ? 37.864 24.540 -19.290 1.00 78.50 85 VAL A N 1
ATOM 617 C CA . VAL A 1 85 ? 36.761 24.407 -18.320 1.00 78.50 85 VAL A CA 1
ATOM 618 C C . VAL A 1 85 ? 37.193 24.890 -16.932 1.00 78.50 85 VAL A C 1
ATOM 620 O O . VAL A 1 85 ? 38.293 24.598 -16.486 1.00 78.50 85 VAL A O 1
ATOM 623 N N . ASP A 1 86 ? 36.315 25.640 -16.267 1.00 81.00 86 ASP A N 1
ATOM 624 C CA . ASP A 1 86 ? 36.518 26.170 -14.913 1.00 81.00 86 ASP A CA 1
ATOM 625 C C . ASP A 1 86 ? 36.372 25.067 -13.842 1.00 81.00 86 ASP A C 1
ATOM 627 O O . ASP A 1 86 ? 35.415 24.283 -13.907 1.00 81.00 86 ASP A O 1
ATOM 631 N N . SER A 1 87 ? 37.287 25.013 -12.867 1.00 75.69 87 SER A N 1
ATOM 632 C CA . SER A 1 87 ? 37.291 24.032 -11.769 1.00 75.69 87 SER A CA 1
ATOM 633 C C . SER A 1 87 ? 36.028 24.143 -10.915 1.00 75.69 87 SER A C 1
ATOM 635 O O . SER A 1 87 ? 35.388 23.130 -10.632 1.00 75.69 87 SER A O 1
ATOM 637 N N . ASP A 1 88 ? 35.564 25.367 -10.640 1.00 77.69 88 ASP A N 1
ATOM 638 C CA . ASP A 1 88 ? 34.354 25.617 -9.844 1.00 77.69 88 ASP A CA 1
ATOM 639 C C . ASP A 1 88 ? 33.122 24.983 -10.494 1.00 77.69 88 ASP A C 1
ATOM 641 O O . ASP A 1 88 ? 32.231 24.449 -9.828 1.00 77.69 88 ASP A O 1
ATOM 645 N N . LYS A 1 89 ? 33.072 24.989 -11.830 1.00 82.06 89 LYS A N 1
ATOM 646 C CA . LYS A 1 89 ? 31.997 24.348 -12.589 1.00 82.06 89 LYS A CA 1
ATOM 647 C C . LYS A 1 89 ? 32.066 22.826 -12.487 1.00 82.06 89 LYS A C 1
ATOM 649 O O . LYS A 1 89 ? 31.016 22.183 -12.437 1.00 82.06 89 LYS A O 1
ATOM 654 N N . LEU A 1 90 ? 33.269 22.258 -12.493 1.00 77.12 90 LEU A N 1
ATOM 655 C CA . LEU A 1 90 ? 33.486 20.816 -12.404 1.00 77.12 90 LEU A CA 1
ATOM 656 C C . LEU A 1 90 ? 33.177 20.275 -11.003 1.00 77.12 90 LEU A C 1
ATOM 658 O O . LEU A 1 90 ? 32.709 19.142 -10.899 1.00 77.12 90 LEU A O 1
ATOM 662 N N . GLU A 1 91 ? 33.384 21.061 -9.953 1.00 77.88 91 GLU A N 1
ATOM 663 C CA . GLU A 1 91 ? 33.128 20.677 -8.559 1.00 77.88 91 GLU A CA 1
ATOM 664 C C . GLU A 1 91 ? 31.659 20.847 -8.158 1.00 77.88 91 GLU A C 1
ATOM 666 O O . GLU A 1 91 ? 31.038 19.922 -7.633 1.00 77.88 91 GLU A O 1
ATOM 671 N N . SER A 1 92 ? 31.049 21.982 -8.505 1.00 79.44 92 SER A N 1
ATOM 672 C CA . SER A 1 92 ? 29.669 22.320 -8.117 1.00 79.44 92 SER A CA 1
ATOM 673 C C . SER A 1 92 ? 28.571 21.692 -8.982 1.00 79.44 92 SER A C 1
ATOM 675 O O . SER A 1 92 ? 27.385 21.842 -8.676 1.00 79.44 92 SER A O 1
ATOM 677 N N . THR A 1 93 ? 28.937 20.995 -10.062 1.00 84.38 93 THR A N 1
ATOM 678 C CA . THR A 1 93 ? 27.993 20.293 -10.944 1.00 84.38 93 THR A CA 1
ATOM 679 C C . THR A 1 93 ? 28.175 18.780 -10.805 1.00 84.38 93 THR A C 1
ATOM 681 O O . THR A 1 93 ? 29.305 18.296 -10.920 1.00 84.38 93 THR A O 1
ATOM 684 N N . PRO A 1 94 ? 27.095 17.999 -10.625 1.00 84.69 94 PRO A N 1
ATOM 685 C CA . PRO A 1 94 ? 27.188 16.552 -10.609 1.00 84.69 94 PRO A CA 1
ATOM 686 C C . PRO A 1 94 ? 27.794 15.981 -11.875 1.00 84.69 94 PRO A C 1
ATOM 688 O O . PRO A 1 94 ? 27.358 16.273 -12.988 1.00 84.69 94 PRO A O 1
ATOM 691 N N . ALA A 1 95 ? 28.779 15.110 -11.690 1.00 79.88 95 ALA A N 1
ATOM 692 C CA . ALA A 1 95 ? 29.367 14.360 -12.779 1.00 79.88 95 ALA A CA 1
ATOM 693 C C . ALA A 1 95 ? 29.650 12.921 -12.356 1.00 79.88 95 ALA A C 1
ATOM 695 O O . ALA A 1 95 ? 29.779 12.593 -11.173 1.00 79.88 95 ALA A O 1
ATOM 696 N N . ARG A 1 96 ? 29.739 12.050 -13.362 1.00 77.81 96 ARG A N 1
ATOM 697 C CA . ARG A 1 96 ? 30.049 10.637 -13.162 1.00 77.81 96 ARG A CA 1
ATOM 698 C C . ARG A 1 96 ? 31.490 10.480 -12.701 1.00 77.81 96 ARG A C 1
ATOM 700 O O . ARG A 1 96 ? 32.399 11.086 -13.273 1.00 77.81 96 ARG A O 1
ATOM 707 N N . VAL A 1 97 ? 31.694 9.612 -11.718 1.00 67.56 97 VAL A N 1
ATOM 708 C CA . VAL A 1 97 ? 33.032 9.209 -11.283 1.00 67.56 97 VAL A CA 1
ATOM 709 C C . VAL A 1 97 ? 33.683 8.393 -12.404 1.00 67.56 97 VAL A C 1
ATOM 711 O O . VAL A 1 97 ? 33.139 7.381 -12.851 1.00 67.56 97 VAL A O 1
ATOM 714 N N . GLN A 1 98 ? 34.821 8.869 -12.908 1.00 61.56 98 GLN A N 1
ATOM 715 C CA . GLN A 1 98 ? 35.528 8.278 -14.049 1.00 61.56 98 GLN A CA 1
ATOM 716 C C . GLN A 1 98 ? 36.563 7.245 -13.571 1.00 61.56 98 GLN A C 1
ATOM 718 O O . GLN A 1 98 ? 37.040 7.308 -12.446 1.00 61.56 98 GLN A O 1
ATOM 723 N N . GLY A 1 99 ? 36.915 6.267 -14.413 1.00 55.47 99 GLY A N 1
ATOM 724 C CA . GLY A 1 99 ? 37.916 5.238 -14.075 1.00 55.47 99 GLY A CA 1
ATOM 725 C C . GLY A 1 99 ? 37.367 3.978 -13.390 1.00 55.47 99 GLY A C 1
ATOM 726 O O . GLY A 1 99 ? 38.091 2.992 -13.259 1.00 55.47 99 GLY A O 1
ATOM 727 N N . LEU A 1 100 ? 36.078 3.953 -13.036 1.00 56.19 100 LEU A N 1
ATOM 728 C CA . LEU A 1 100 ? 35.352 2.729 -12.688 1.00 56.19 100 LEU A CA 1
ATOM 729 C C . LEU A 1 100 ? 34.981 2.009 -13.999 1.00 56.19 100 LEU A C 1
ATOM 731 O O . LEU A 1 100 ? 34.299 2.585 -14.845 1.00 56.19 100 LEU A O 1
ATOM 735 N N . GLY A 1 101 ? 35.486 0.790 -14.221 1.00 54.19 101 GLY A N 1
ATOM 736 C CA . GLY A 1 101 ? 35.245 0.038 -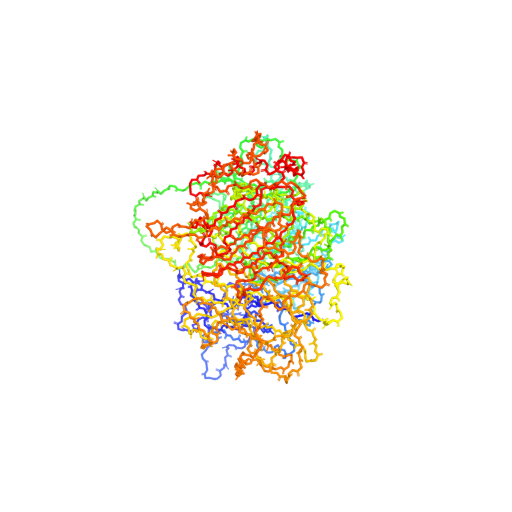15.464 1.00 54.19 101 GLY A CA 1
ATOM 737 C C . GLY A 1 101 ? 33.751 -0.129 -15.789 1.00 54.19 101 GLY A C 1
ATOM 738 O O . GLY A 1 101 ? 32.923 -0.141 -14.883 1.00 54.19 101 GLY A O 1
ATOM 739 N N . SER A 1 102 ? 33.401 -0.295 -17.072 1.00 60.12 102 SER A N 1
ATOM 740 C CA . SER A 1 102 ? 32.007 -0.313 -17.574 1.00 60.12 102 SER A CA 1
ATOM 741 C C . SER A 1 102 ? 31.080 -1.332 -16.904 1.00 60.12 102 SER A C 1
ATOM 743 O O . SER A 1 102 ? 29.864 -1.168 -16.935 1.00 60.12 102 SER A O 1
ATOM 745 N N . ASP A 1 103 ? 31.659 -2.370 -16.302 1.00 58.41 103 ASP A N 1
ATOM 746 C CA . ASP A 1 103 ? 30.947 -3.512 -15.730 1.00 58.41 103 ASP A CA 1
ATOM 747 C C . ASP A 1 103 ? 30.755 -3.378 -14.204 1.00 58.41 103 ASP A C 1
ATOM 749 O O . ASP A 1 103 ? 30.199 -4.268 -13.553 1.00 58.41 103 ASP A O 1
ATOM 753 N N . PHE A 1 104 ? 31.241 -2.283 -13.608 1.00 54.72 104 PHE A N 1
ATOM 754 C CA . PHE A 1 104 ? 31.104 -1.985 -12.185 1.00 54.72 104 PHE A CA 1
ATOM 755 C C . PHE A 1 104 ? 29.747 -1.323 -11.899 1.00 54.72 104 PHE A C 1
ATOM 757 O O . PHE A 1 104 ? 29.466 -0.236 -12.396 1.00 54.72 104 PHE A O 1
ATOM 764 N N . ILE A 1 105 ? 28.915 -1.968 -11.072 1.00 65.19 105 ILE A N 1
ATOM 765 C CA . ILE A 1 105 ? 27.592 -1.461 -10.662 1.00 65.19 105 ILE A CA 1
ATOM 766 C C . ILE A 1 105 ? 27.631 -1.188 -9.160 1.00 65.19 105 ILE A C 1
ATOM 768 O O . ILE A 1 105 ? 27.705 -2.135 -8.385 1.00 65.19 105 ILE A O 1
ATOM 772 N N . ALA A 1 106 ? 27.593 0.067 -8.729 1.00 59.69 106 ALA A N 1
ATOM 773 C CA . ALA A 1 106 ? 27.507 0.448 -7.324 1.00 59.69 106 ALA A CA 1
ATOM 774 C C . ALA A 1 106 ? 26.184 -0.035 -6.687 1.00 59.69 106 ALA A C 1
ATOM 776 O O . ALA A 1 106 ? 25.124 0.011 -7.302 1.00 59.69 106 ALA A O 1
ATOM 777 N N . VAL A 1 107 ? 26.254 -0.540 -5.454 1.00 63.97 107 VAL A N 1
ATOM 778 C CA . VAL A 1 107 ? 25.144 -1.164 -4.711 1.00 63.97 107 VAL A CA 1
ATOM 779 C C . VAL A 1 107 ? 24.778 -0.361 -3.462 1.00 63.97 107 VAL A C 1
ATOM 781 O O . VAL A 1 107 ? 23.596 -0.230 -3.154 1.00 63.97 107 VAL A O 1
ATOM 784 N N . THR A 1 108 ? 25.773 0.172 -2.749 1.00 64.88 108 THR A N 1
ATOM 785 C CA . THR A 1 108 ? 25.591 1.014 -1.555 1.00 64.88 108 THR A CA 1
ATOM 786 C C . THR A 1 108 ? 26.748 2.002 -1.427 1.00 64.88 108 THR A C 1
ATOM 788 O O . THR A 1 108 ? 27.868 1.680 -1.838 1.00 64.88 108 THR A O 1
ATOM 791 N N . ALA A 1 109 ? 26.481 3.179 -0.860 1.00 62.84 109 ALA A N 1
ATOM 792 C CA . ALA A 1 109 ? 27.467 4.231 -0.638 1.00 62.84 109 ALA A CA 1
ATOM 793 C C . ALA A 1 109 ? 27.384 4.798 0.786 1.00 62.84 109 ALA A C 1
ATOM 795 O O . ALA A 1 109 ? 26.329 4.750 1.411 1.00 62.84 109 ALA A O 1
ATOM 796 N N . ALA A 1 110 ? 28.498 5.321 1.289 1.00 67.12 110 ALA A N 1
ATOM 797 C CA . ALA A 1 110 ? 28.575 6.116 2.510 1.00 67.12 110 ALA A CA 1
ATOM 798 C C . ALA A 1 110 ? 29.609 7.234 2.309 1.00 67.12 110 ALA A C 1
ATOM 800 O O . ALA A 1 110 ? 30.599 7.036 1.604 1.00 67.12 110 ALA A O 1
ATOM 801 N N . SER A 1 111 ? 29.390 8.395 2.919 1.00 60.94 111 SER A N 1
ATOM 802 C CA . SER A 1 111 ? 30.235 9.586 2.772 1.00 60.94 111 SER A CA 1
ATOM 803 C C . SER A 1 111 ? 30.579 10.178 4.136 1.00 60.94 111 SER A C 1
ATOM 805 O O . SER A 1 111 ? 29.771 10.139 5.061 1.00 60.94 111 SER A O 1
ATOM 807 N N . GLY A 1 112 ? 31.789 10.712 4.248 1.00 59.75 112 GLY A N 1
ATOM 808 C CA . GLY A 1 112 ? 32.276 11.514 5.364 1.00 59.75 112 GLY A CA 1
ATOM 809 C C . GLY A 1 112 ? 32.526 12.961 4.944 1.00 59.75 112 GLY A C 1
ATOM 810 O O . GLY A 1 112 ? 31.971 13.435 3.965 1.00 59.75 112 GLY A O 1
ATOM 811 N N . ASP A 1 113 ? 33.386 13.668 5.663 1.00 54.56 113 ASP A N 1
ATOM 812 C CA . ASP A 1 113 ? 33.738 15.074 5.411 1.00 54.56 113 ASP A CA 1
ATOM 813 C C . ASP A 1 113 ? 34.388 15.276 4.025 1.00 54.56 113 ASP A C 1
ATOM 815 O O . ASP A 1 113 ? 33.789 15.904 3.148 1.00 54.56 113 ASP A O 1
ATOM 819 N N . CYS A 1 114 ? 35.517 14.594 3.779 1.00 52.16 114 CYS A N 1
ATOM 820 C CA . CYS A 1 114 ? 36.251 14.592 2.501 1.00 52.16 114 CYS A CA 1
ATOM 821 C C . CYS A 1 114 ? 36.458 13.171 1.935 1.00 52.16 114 CYS A C 1
ATOM 823 O O . CYS A 1 114 ? 37.364 12.926 1.144 1.00 52.16 114 CYS A O 1
ATOM 825 N N . MET A 1 115 ? 35.670 12.184 2.377 1.00 55.47 115 MET A N 1
ATOM 826 C CA . MET A 1 115 ? 35.833 10.787 1.958 1.00 55.47 115 MET A CA 1
ATOM 827 C C . MET A 1 115 ? 34.540 10.127 1.495 1.00 55.47 115 MET A C 1
ATOM 829 O O . MET A 1 115 ? 33.476 10.327 2.070 1.00 55.47 115 MET A O 1
ATOM 833 N N . SER A 1 116 ? 34.672 9.256 0.495 1.00 58.50 116 SER A N 1
ATOM 834 C CA . SER A 1 116 ? 33.571 8.596 -0.200 1.00 58.50 116 SER A CA 1
ATOM 835 C C . SER A 1 116 ? 33.805 7.091 -0.324 1.00 58.50 116 SER A C 1
ATOM 837 O O . SER A 1 116 ? 34.875 6.644 -0.737 1.00 58.50 116 SER A O 1
ATOM 839 N N . VAL A 1 117 ? 32.800 6.288 0.027 1.00 64.00 117 VAL A N 1
ATOM 840 C CA . VAL A 1 117 ? 32.869 4.821 0.037 1.00 64.00 117 VAL A CA 1
ATOM 841 C C . VAL A 1 117 ? 31.746 4.234 -0.779 1.00 64.00 117 VAL A C 1
ATOM 843 O O . VAL A 1 117 ? 30.588 4.553 -0.539 1.00 64.00 117 VAL A O 1
ATOM 846 N N . VAL A 1 118 ? 32.070 3.309 -1.684 1.00 54.38 118 VAL A N 1
ATOM 847 C CA . VAL A 1 118 ? 31.079 2.655 -2.542 1.00 54.38 118 VAL A CA 1
ATOM 848 C C . VAL A 1 118 ? 31.388 1.172 -2.701 1.00 54.38 118 VAL A C 1
ATOM 850 O O . VAL A 1 118 ? 32.518 0.786 -2.997 1.00 54.38 118 VAL A O 1
ATOM 853 N N . VAL A 1 119 ? 30.373 0.324 -2.534 1.00 60.09 119 VAL A N 1
ATOM 854 C CA . VAL A 1 119 ? 30.471 -1.125 -2.769 1.00 60.09 119 VAL A CA 1
ATOM 855 C C . VAL A 1 119 ? 29.811 -1.462 -4.098 1.00 60.09 119 VAL A C 1
ATOM 857 O O . VAL A 1 119 ? 28.648 -1.132 -4.294 1.00 60.09 119 VAL A O 1
ATOM 860 N N . GLY A 1 120 ? 30.528 -2.140 -4.998 1.00 55.50 120 GLY A N 1
ATOM 861 C CA . GLY A 1 120 ? 29.996 -2.591 -6.289 1.00 55.50 120 GLY A CA 1
ATOM 862 C C . GLY A 1 120 ? 29.459 -4.028 -6.298 1.00 55.50 120 GLY A C 1
ATOM 863 O O . GLY A 1 120 ? 29.760 -4.827 -5.415 1.00 55.50 120 GLY A O 1
ATOM 864 N N . SER A 1 121 ? 28.723 -4.392 -7.348 1.00 50.12 121 SER A N 1
ATOM 865 C CA . SER A 1 121 ? 28.083 -5.695 -7.590 1.00 50.12 121 SER A CA 1
ATOM 866 C C . SER A 1 121 ? 29.073 -6.852 -7.754 1.00 50.12 121 SER A C 1
ATOM 868 O O . SER A 1 121 ? 28.730 -8.006 -7.499 1.00 50.12 121 SER A O 1
ATOM 870 N N . GLN A 1 122 ? 30.309 -6.540 -8.150 1.00 47.81 122 GLN A N 1
ATOM 871 C CA . GLN A 1 122 ? 31.449 -7.462 -8.207 1.00 47.81 122 GLN A CA 1
ATOM 872 C C . GLN A 1 122 ? 32.342 -7.382 -6.953 1.00 47.81 122 GLN A C 1
ATOM 874 O O . GLN A 1 122 ? 33.335 -8.100 -6.853 1.00 47.81 122 GLN A O 1
ATOM 879 N N . GLY A 1 123 ? 32.001 -6.504 -6.003 1.00 49.66 123 GLY A N 1
ATOM 880 C CA . GLY A 1 123 ? 32.698 -6.318 -4.734 1.00 49.66 123 GLY A CA 1
ATOM 881 C C . GLY A 1 123 ? 32.389 -7.411 -3.705 1.00 49.66 123 GLY A C 1
ATOM 882 O O . GLY A 1 123 ? 31.822 -8.459 -4.017 1.00 49.66 123 GLY A O 1
ATOM 883 N N . LEU A 1 124 ? 32.800 -7.178 -2.456 1.00 45.16 124 LEU A N 1
ATOM 884 C CA . LEU A 1 124 ? 32.728 -8.150 -1.358 1.00 45.16 124 LEU A CA 1
ATOM 885 C C . LEU A 1 124 ? 31.316 -8.759 -1.226 1.00 45.16 124 LEU A C 1
ATOM 887 O O . LEU A 1 124 ? 30.334 -8.079 -0.939 1.00 45.16 124 LEU A O 1
ATOM 891 N N . LYS A 1 125 ? 31.205 -10.072 -1.458 1.00 44.31 125 LYS A N 1
ATOM 892 C CA . LYS A 1 125 ? 29.937 -10.809 -1.361 1.00 44.31 125 LYS A CA 1
ATOM 893 C C . LYS A 1 125 ? 29.529 -10.930 0.106 1.00 44.31 125 LYS A C 1
ATOM 895 O O . LYS A 1 125 ? 30.333 -11.397 0.908 1.00 44.31 125 LYS A O 1
ATOM 900 N N . ARG A 1 126 ? 28.253 -10.653 0.406 1.00 52.66 126 ARG A N 1
ATOM 901 C CA . ARG A 1 126 ? 27.642 -10.736 1.750 1.00 52.66 126 ARG A CA 1
ATOM 902 C C . ARG A 1 126 ? 28.033 -9.585 2.692 1.00 52.66 126 ARG A C 1
ATOM 904 O O . ARG A 1 126 ? 28.254 -9.849 3.856 1.00 52.66 126 ARG A O 1
ATOM 911 N N . ILE A 1 127 ? 28.111 -8.333 2.241 1.00 52.03 127 ILE A N 1
ATOM 912 C CA . ILE A 1 127 ? 28.205 -7.181 3.164 1.00 52.03 127 ILE A CA 1
ATOM 913 C C . ILE A 1 127 ? 26.823 -6.873 3.764 1.00 52.03 127 ILE A C 1
ATOM 915 O O . ILE A 1 127 ? 25.832 -6.826 3.038 1.00 52.03 127 ILE A O 1
ATOM 919 N N . ALA A 1 128 ? 26.764 -6.717 5.087 1.00 55.75 128 ALA A N 1
ATOM 920 C CA . ALA A 1 128 ? 25.565 -6.499 5.895 1.00 55.75 128 ALA A CA 1
ATOM 921 C C . ALA A 1 128 ? 25.406 -5.049 6.398 1.00 55.75 128 ALA A C 1
ATOM 923 O O . ALA A 1 128 ? 24.280 -4.633 6.655 1.00 55.75 128 ALA A O 1
ATOM 924 N N . LEU A 1 129 ? 26.502 -4.292 6.538 1.00 59.81 129 LEU A N 1
ATOM 925 C CA . LEU A 1 129 ? 26.522 -2.896 7.006 1.00 59.81 129 LEU A CA 1
ATOM 926 C C . LEU A 1 129 ? 27.720 -2.162 6.383 1.00 59.81 129 LEU A C 1
ATOM 928 O O . LEU A 1 129 ? 28.758 -2.787 6.179 1.00 59.81 129 LEU A O 1
ATOM 932 N N . ILE A 1 130 ? 27.616 -0.858 6.124 1.00 61.12 130 ILE A N 1
ATOM 933 C CA . ILE A 1 130 ? 28.764 0.019 5.838 1.00 61.12 130 ILE A CA 1
ATOM 934 C C . ILE A 1 130 ? 28.671 1.294 6.682 1.00 61.12 130 ILE A C 1
ATOM 936 O O . ILE A 1 130 ? 27.579 1.671 7.093 1.00 61.12 130 ILE A O 1
ATOM 940 N N . GLY A 1 131 ? 29.804 1.939 6.951 1.00 59.88 131 GLY A N 1
ATOM 941 C CA . GLY A 1 131 ? 29.874 3.228 7.643 1.00 59.88 131 GLY A CA 1
ATOM 942 C C . GLY A 1 131 ? 30.975 4.102 7.048 1.00 59.88 131 GLY A C 1
ATOM 943 O O . GLY A 1 131 ? 31.957 3.578 6.524 1.00 59.88 131 GLY A O 1
ATOM 944 N N . ALA A 1 132 ? 30.823 5.420 7.117 1.00 61.88 132 ALA A N 1
ATOM 945 C CA . ALA A 1 132 ? 31.855 6.374 6.725 1.00 61.88 132 ALA A CA 1
ATOM 946 C C . ALA A 1 132 ? 31.891 7.539 7.721 1.00 61.88 132 ALA A C 1
ATOM 948 O O . ALA A 1 132 ? 30.863 7.925 8.267 1.00 61.88 132 ALA A O 1
ATOM 949 N N . GLY A 1 133 ? 33.083 8.071 7.971 1.00 61.00 133 GLY A N 1
ATOM 950 C CA . GLY A 1 133 ? 33.316 9.286 8.752 1.00 61.00 133 GLY A CA 1
ATOM 951 C C . GLY A 1 133 ? 34.308 10.194 8.049 1.00 61.00 133 GLY A C 1
ATOM 952 O O . GLY A 1 133 ? 34.730 9.872 6.940 1.00 61.00 133 GLY A O 1
ATOM 953 N N . SER A 1 134 ? 34.724 11.289 8.696 1.00 58.62 134 SER A N 1
ATOM 954 C CA . SER A 1 134 ? 35.544 12.350 8.082 1.00 58.62 134 SER A CA 1
ATOM 955 C C . SER A 1 134 ? 36.713 11.839 7.251 1.00 58.62 134 SER A C 1
ATOM 957 O O . SER A 1 134 ? 36.918 12.304 6.133 1.00 58.62 134 SER A O 1
ATOM 959 N N . HIS A 1 135 ? 37.400 10.818 7.768 1.00 60.03 135 HIS A N 1
ATOM 960 C CA . HIS A 1 135 ? 38.561 10.230 7.118 1.00 60.03 135 HIS A CA 1
ATOM 961 C C . HIS A 1 135 ? 38.582 8.690 7.163 1.00 60.03 135 HIS A C 1
ATOM 963 O O . HIS A 1 135 ? 39.630 8.076 6.970 1.00 60.03 135 HIS A O 1
ATOM 969 N N . GLN A 1 136 ? 37.454 8.040 7.460 1.00 62.75 136 GLN A N 1
ATOM 970 C CA . GLN A 1 136 ? 37.400 6.598 7.732 1.00 62.75 136 GLN A CA 1
ATOM 971 C C . GLN A 1 136 ? 36.219 5.904 7.059 1.00 62.75 136 GLN A C 1
ATOM 973 O O . GLN A 1 136 ? 35.168 6.497 6.834 1.00 62.75 136 GLN A O 1
ATOM 978 N N . SER A 1 137 ? 36.391 4.622 6.758 1.00 64.00 137 SER A N 1
ATOM 979 C CA . SER A 1 137 ? 35.437 3.796 6.022 1.00 64.00 137 SER A CA 1
ATOM 980 C C . SER A 1 137 ? 35.337 2.416 6.648 1.00 64.00 137 SER A C 1
ATOM 982 O O . SER A 1 137 ? 36.353 1.829 7.020 1.00 64.00 137 SER A O 1
ATOM 984 N N . PHE A 1 138 ? 34.122 1.880 6.726 1.00 71.19 138 PHE A N 1
ATOM 985 C CA . PHE A 1 138 ? 33.838 0.595 7.347 1.00 71.19 138 PHE A CA 1
ATOM 986 C C . PHE A 1 138 ? 32.859 -0.243 6.533 1.00 71.19 138 PHE A C 1
ATOM 988 O O . PHE A 1 138 ? 31.966 0.274 5.864 1.00 71.19 138 PHE A O 1
ATOM 995 N N . ALA A 1 139 ? 32.989 -1.560 6.664 1.00 65.81 139 ALA A N 1
ATOM 996 C CA . ALA A 1 139 ? 32.007 -2.537 6.214 1.00 65.81 139 ALA A CA 1
ATOM 997 C C . ALA A 1 139 ? 31.911 -3.690 7.216 1.00 65.81 139 ALA A C 1
ATOM 999 O O . ALA A 1 139 ? 32.917 -4.085 7.787 1.00 65.81 139 ALA A O 1
ATOM 1000 N N . VAL A 1 140 ? 30.731 -4.269 7.412 1.00 67.50 140 VAL A N 1
ATOM 1001 C CA . VAL A 1 140 ? 30.538 -5.500 8.188 1.00 67.50 140 VAL A CA 1
ATOM 1002 C C . VAL A 1 140 ? 29.988 -6.563 7.258 1.00 67.50 140 VAL A C 1
ATOM 1004 O O . VAL A 1 140 ? 29.037 -6.295 6.528 1.00 67.50 140 VAL A O 1
ATOM 1007 N N . ASP A 1 141 ? 30.570 -7.756 7.254 1.00 61.03 141 ASP A N 1
ATOM 1008 C CA . ASP A 1 141 ? 30.072 -8.867 6.445 1.00 61.03 141 ASP A CA 1
ATOM 1009 C C . ASP A 1 141 ? 28.902 -9.627 7.107 1.00 61.03 141 ASP A C 1
ATOM 1011 O O . ASP A 1 141 ? 28.480 -9.351 8.230 1.00 61.03 141 ASP A O 1
ATOM 1015 N N . GLY A 1 142 ? 28.338 -10.590 6.381 1.00 57.38 142 GLY A N 1
ATOM 1016 C CA . GLY A 1 142 ? 27.185 -11.392 6.782 1.00 57.38 142 GLY A CA 1
ATOM 1017 C C . GLY A 1 142 ? 27.501 -12.403 7.879 1.00 57.38 142 GLY A C 1
ATOM 1018 O O . GLY A 1 142 ? 26.572 -12.941 8.479 1.00 57.38 142 GLY A O 1
ATOM 1019 N N . ASP A 1 143 ? 28.786 -12.618 8.159 1.00 62.00 143 ASP A N 1
ATOM 1020 C CA . ASP A 1 143 ? 29.277 -13.401 9.289 1.00 62.00 143 ASP A CA 1
ATOM 1021 C C . ASP A 1 143 ? 29.542 -12.490 10.517 1.00 62.00 143 ASP A C 1
ATOM 1023 O O . ASP A 1 143 ? 29.877 -12.974 11.601 1.00 62.00 143 ASP A O 1
ATOM 1027 N N . GLY A 1 144 ? 29.314 -11.174 10.385 1.00 64.75 144 GLY A N 1
ATOM 1028 C CA . GLY A 1 144 ? 29.429 -10.168 11.440 1.00 64.75 144 GLY A CA 1
ATOM 1029 C C . GLY A 1 144 ? 30.841 -9.605 11.626 1.00 64.75 144 GLY A C 1
ATOM 1030 O O . GLY A 1 144 ? 31.104 -8.983 12.656 1.00 64.75 144 GLY A O 1
ATOM 1031 N N . VAL A 1 145 ? 31.756 -9.831 10.679 1.00 70.88 145 VAL A N 1
ATOM 1032 C CA . VAL A 1 145 ? 33.145 -9.354 10.740 1.00 70.88 145 VAL A CA 1
ATOM 1033 C C . VAL A 1 145 ? 33.227 -7.920 10.224 1.00 70.88 145 VAL A C 1
ATOM 1035 O O . VAL A 1 145 ? 32.840 -7.645 9.091 1.00 70.88 145 VAL A O 1
ATOM 1038 N N . ALA A 1 146 ? 33.752 -7.009 11.048 1.00 76.12 146 ALA A N 1
ATOM 1039 C CA . ALA A 1 146 ? 33.972 -5.614 10.677 1.00 76.12 146 ALA A CA 1
ATOM 1040 C C . ALA A 1 146 ? 35.316 -5.427 9.952 1.00 76.12 146 ALA A C 1
ATOM 1042 O O . ALA A 1 146 ? 36.341 -5.963 10.371 1.00 76.12 146 ALA A O 1
ATOM 1043 N N . TYR A 1 147 ? 35.313 -4.630 8.894 1.00 67.12 147 TYR A N 1
ATOM 1044 C CA . TYR A 1 147 ? 36.440 -4.247 8.054 1.00 67.12 147 TYR A CA 1
ATOM 1045 C C . TYR A 1 147 ? 36.542 -2.728 8.020 1.00 67.12 147 TYR A C 1
ATOM 1047 O O . TYR A 1 147 ? 35.514 -2.055 8.010 1.00 67.12 147 TYR A O 1
ATOM 1055 N N . ALA A 1 148 ? 37.763 -2.203 7.953 1.00 69.50 148 ALA A N 1
ATOM 1056 C CA . ALA A 1 148 ? 38.024 -0.771 7.887 1.00 69.50 148 ALA A CA 1
ATOM 1057 C C . ALA A 1 148 ? 39.124 -0.411 6.888 1.00 69.50 148 ALA A C 1
ATOM 1059 O O . ALA A 1 148 ? 40.032 -1.210 6.635 1.00 69.50 148 ALA A O 1
ATOM 1060 N N . TRP A 1 149 ? 39.024 0.786 6.319 1.00 61.59 149 TRP A N 1
ATOM 1061 C CA . TRP A 1 149 ? 40.016 1.406 5.440 1.00 61.59 149 TRP A CA 1
ATOM 1062 C C . TRP A 1 149 ? 39.851 2.938 5.464 1.00 61.59 149 TRP A C 1
ATOM 1064 O O . TRP A 1 149 ? 38.863 3.440 5.991 1.00 61.59 149 TRP A O 1
ATOM 1074 N N . GLY A 1 150 ? 40.827 3.690 4.956 1.00 63.91 150 GLY A N 1
ATOM 1075 C CA . GLY A 1 150 ? 40.880 5.158 5.048 1.00 63.91 150 GLY A CA 1
ATOM 1076 C C . GLY A 1 150 ? 42.076 5.670 5.850 1.00 63.91 150 GLY A C 1
ATOM 1077 O O . GLY A 1 150 ? 43.051 4.940 6.048 1.00 63.91 150 GLY A O 1
ATOM 1078 N N . GLN A 1 151 ? 42.043 6.925 6.294 1.00 68.62 151 GLN A N 1
ATOM 1079 C CA . GLN A 1 151 ? 43.087 7.466 7.159 1.00 68.62 151 GLN A CA 1
ATOM 1080 C C . GLN A 1 151 ? 43.072 6.777 8.520 1.00 68.62 151 GLN A C 1
ATOM 1082 O O . GLN A 1 151 ? 42.038 6.405 9.066 1.00 68.62 151 GLN A O 1
ATOM 1087 N N . ASN A 1 152 ? 44.264 6.610 9.068 1.00 78.19 152 ASN A N 1
ATOM 1088 C CA . ASN A 1 152 ? 44.509 5.870 10.292 1.00 78.19 152 ASN A CA 1
ATOM 1089 C C . ASN A 1 152 ? 45.610 6.533 11.137 1.00 78.19 152 ASN A C 1
ATOM 1091 O O . ASN A 1 152 ? 46.214 5.885 11.987 1.00 78.19 152 ASN A O 1
ATOM 1095 N N . HIS A 1 153 ? 45.892 7.822 10.915 1.00 78.00 153 HIS A N 1
ATOM 1096 C CA . HIS A 1 153 ? 46.944 8.552 11.631 1.00 78.00 153 HIS A CA 1
ATOM 1097 C C . HIS A 1 153 ? 46.644 8.739 13.132 1.00 78.00 153 HIS A C 1
ATOM 1099 O O . HIS A 1 153 ? 47.576 8.855 13.920 1.00 78.00 153 HIS A O 1
ATOM 1105 N N . MET A 1 154 ? 45.366 8.739 13.534 1.00 84.31 154 MET A N 1
ATOM 1106 C CA . MET A 1 154 ? 44.920 8.633 14.932 1.00 84.31 154 MET A CA 1
ATOM 1107 C C . MET A 1 154 ? 44.449 7.220 15.275 1.00 84.31 154 MET A C 1
ATOM 1109 O O . MET A 1 154 ? 43.804 7.023 16.294 1.00 84.31 154 MET A O 1
ATOM 1113 N N . HIS A 1 155 ? 44.715 6.221 14.437 1.00 87.62 155 HIS A N 1
ATOM 1114 C CA . HIS A 1 155 ? 44.179 4.869 14.587 1.00 87.62 155 HIS A CA 1
ATOM 1115 C C . HIS A 1 155 ? 42.637 4.791 14.656 1.00 87.62 155 HIS A C 1
ATOM 1117 O O . HIS A 1 155 ? 42.060 3.871 15.239 1.00 87.62 155 HIS A O 1
ATOM 1123 N N . GLN A 1 156 ? 41.954 5.749 14.027 1.00 82.62 156 GLN A N 1
ATOM 1124 C CA . GLN A 1 156 ? 40.490 5.857 13.948 1.00 82.62 156 GLN A CA 1
ATOM 1125 C C . GLN A 1 156 ? 39.786 4.645 13.310 1.00 82.62 156 GLN A C 1
ATOM 1127 O O . GLN A 1 156 ? 38.583 4.475 13.506 1.00 82.62 156 GLN A O 1
ATOM 1132 N N . LEU A 1 157 ? 40.522 3.791 12.585 1.00 78.25 157 LEU A N 1
ATOM 1133 C CA . LEU A 1 157 ? 40.010 2.557 11.979 1.00 78.25 157 LEU A CA 1
ATOM 1134 C C . LEU A 1 157 ? 40.000 1.364 12.941 1.00 78.25 157 LEU A C 1
ATOM 1136 O O . LEU A 1 157 ? 39.424 0.326 12.619 1.00 78.25 157 LEU A O 1
ATOM 1140 N N . GLY A 1 158 ? 40.670 1.473 14.091 1.00 84.06 158 GLY A N 1
ATOM 1141 C CA . GLY A 1 158 ? 40.735 0.393 15.074 1.00 84.06 158 GLY A CA 1
ATOM 1142 C C . GLY A 1 158 ? 41.649 -0.768 14.674 1.00 84.06 158 GLY A C 1
ATOM 1143 O O . GLY A 1 158 ? 41.467 -1.894 15.137 1.00 84.06 158 GLY A O 1
ATOM 1144 N N . LEU A 1 159 ? 42.615 -0.531 13.786 1.00 80.62 159 LEU A N 1
ATOM 1145 C CA . LEU A 1 159 ? 43.515 -1.561 13.273 1.00 80.62 159 LEU A CA 1
ATOM 1146 C C . LEU A 1 159 ? 44.862 -1.549 14.009 1.00 80.62 159 LEU A C 1
ATOM 1148 O O . LEU A 1 159 ? 45.478 -0.502 14.220 1.00 80.62 159 LEU A O 1
ATOM 1152 N N . SER A 1 160 ? 45.403 -2.737 14.282 1.00 76.62 160 SER A N 1
ATOM 1153 C CA . SER A 1 160 ? 46.730 -2.970 14.885 1.00 76.62 160 SER A CA 1
ATOM 1154 C C . SER A 1 160 ? 47.911 -2.619 13.957 1.00 76.62 160 SER A C 1
ATOM 1156 O O . SER A 1 160 ? 49.006 -3.157 14.107 1.00 76.62 160 SER A O 1
ATOM 1158 N N . ARG A 1 161 ? 47.698 -1.753 12.961 1.00 74.50 161 ARG A N 1
ATOM 1159 C CA . ARG A 1 161 ? 48.667 -1.365 11.923 1.00 74.50 161 ARG A CA 1
ATOM 1160 C C . ARG A 1 161 ? 49.210 0.038 12.186 1.00 74.50 161 ARG A C 1
ATOM 1162 O O . ARG A 1 161 ? 48.568 0.814 12.887 1.00 74.50 161 ARG A O 1
ATOM 1169 N N . GLU A 1 162 ? 50.437 0.312 11.744 1.00 74.00 162 GLU A N 1
ATOM 1170 C CA . GLU A 1 162 ? 51.109 1.627 11.887 1.00 74.00 162 GLU A CA 1
ATOM 1171 C C . GLU A 1 162 ? 50.940 2.502 10.639 1.00 74.00 162 GLU A C 1
ATOM 1173 O O . GLU A 1 162 ? 51.389 3.645 10.607 1.00 74.00 162 GLU A O 1
ATOM 1178 N N . ASP A 1 163 ? 50.337 1.961 9.581 1.00 73.75 163 ASP A N 1
ATOM 1179 C CA . ASP A 1 163 ? 50.134 2.707 8.350 1.00 73.75 163 ASP A CA 1
ATOM 1180 C C . ASP A 1 163 ? 49.181 3.881 8.628 1.00 73.75 163 ASP A C 1
ATOM 1182 O O . ASP A 1 163 ? 48.095 3.689 9.184 1.00 73.75 163 ASP A O 1
ATOM 1186 N N . SER A 1 164 ? 49.586 5.092 8.233 1.00 66.19 164 SER A N 1
ATOM 1187 C CA . SER A 1 164 ? 48.796 6.325 8.390 1.00 66.19 164 SER A CA 1
ATOM 1188 C C . SER A 1 164 ? 47.548 6.350 7.510 1.00 66.19 164 SER A C 1
ATOM 1190 O O . SER A 1 164 ? 46.646 7.154 7.731 1.00 66.19 164 SER A O 1
ATOM 1192 N N . SER A 1 165 ? 47.489 5.461 6.522 1.00 57.75 165 SER A N 1
ATOM 1193 C CA . SER A 1 165 ? 46.328 5.191 5.692 1.00 57.75 165 SER A CA 1
ATOM 1194 C C . SER A 1 165 ? 46.283 3.705 5.357 1.00 57.75 165 SER A C 1
ATOM 1196 O O . SER A 1 165 ? 47.305 3.050 5.153 1.00 57.75 165 SER A O 1
ATOM 1198 N N . ILE A 1 166 ? 45.079 3.158 5.322 1.00 60.00 166 ILE A N 1
ATOM 1199 C CA . ILE A 1 166 ? 44.813 1.767 4.995 1.00 60.00 166 ILE A CA 1
ATOM 1200 C C . ILE A 1 166 ? 44.017 1.771 3.705 1.00 60.00 166 ILE A C 1
ATOM 1202 O O . ILE A 1 166 ? 42.868 2.190 3.678 1.00 60.00 166 ILE A O 1
ATOM 1206 N N . MET A 1 167 ? 44.645 1.320 2.625 1.00 46.19 167 MET A N 1
ATOM 1207 C CA . MET A 1 167 ? 44.060 1.400 1.282 1.00 46.19 167 MET A CA 1
ATOM 1208 C C . MET A 1 167 ? 43.069 0.272 0.980 1.00 46.19 167 MET A C 1
ATOM 1210 O O . MET A 1 167 ? 42.236 0.406 0.091 1.00 46.19 167 MET A O 1
ATOM 1214 N N . LEU A 1 168 ? 43.173 -0.859 1.684 1.00 47.12 168 LEU A N 1
ATOM 1215 C CA . LEU A 1 168 ? 42.357 -2.048 1.435 1.00 47.12 168 LEU A CA 1
ATOM 1216 C C . LEU A 1 168 ? 41.495 -2.377 2.658 1.00 47.12 168 LEU A C 1
ATOM 1218 O O . LEU A 1 168 ? 42.017 -2.302 3.776 1.00 47.12 168 LEU A O 1
ATOM 1222 N N . PRO A 1 169 ? 40.233 -2.820 2.471 1.00 54.94 169 PRO A N 1
ATOM 1223 C CA . PRO A 1 169 ? 39.383 -3.275 3.564 1.00 54.94 169 PRO A CA 1
ATOM 1224 C C . PRO A 1 169 ? 40.098 -4.324 4.414 1.00 54.94 169 PRO A C 1
ATOM 1226 O O . PRO A 1 169 ? 40.376 -5.438 3.967 1.00 54.94 169 PRO A O 1
ATOM 1229 N N . THR A 1 170 ? 40.420 -3.956 5.648 1.00 66.50 170 THR A N 1
ATOM 1230 C CA . THR A 1 170 ? 41.190 -4.794 6.565 1.00 66.50 170 THR A CA 1
ATOM 1231 C C . THR A 1 170 ? 40.315 -5.152 7.754 1.00 66.50 170 THR A C 1
ATOM 1233 O O . THR A 1 170 ? 39.706 -4.275 8.358 1.00 66.50 170 THR A O 1
ATOM 1236 N N . ALA A 1 171 ? 40.229 -6.442 8.083 1.00 74.69 171 ALA A N 1
ATOM 1237 C CA . ALA A 1 171 ? 39.390 -6.913 9.180 1.00 74.69 171 ALA A CA 1
ATOM 1238 C C . ALA A 1 171 ? 39.870 -6.356 10.530 1.00 74.69 171 ALA A C 1
ATOM 1240 O O . ALA A 1 171 ? 41.046 -6.481 10.883 1.00 74.69 171 ALA A O 1
ATOM 1241 N N . ILE A 1 172 ? 38.944 -5.813 11.314 1.00 83.06 172 ILE A N 1
ATOM 1242 C CA . ILE A 1 172 ? 39.178 -5.389 12.690 1.00 83.06 172 ILE A CA 1
ATOM 1243 C C . ILE A 1 172 ? 39.050 -6.618 13.588 1.00 83.06 172 ILE A C 1
ATOM 1245 O O . ILE A 1 172 ? 37.971 -6.960 14.076 1.00 83.06 172 ILE A O 1
ATOM 1249 N N . GLY A 1 173 ? 40.170 -7.312 13.794 1.00 83.25 173 GLY A N 1
ATOM 1250 C CA . GLY A 1 173 ? 40.196 -8.599 14.494 1.00 83.25 173 GLY A CA 1
ATOM 1251 C C . GLY A 1 173 ? 39.568 -8.563 15.891 1.00 83.25 173 GLY A C 1
ATOM 1252 O O . GLY A 1 173 ? 38.871 -9.506 16.261 1.00 83.25 173 GLY A O 1
ATOM 1253 N N . VAL A 1 174 ? 39.753 -7.465 16.633 1.00 89.44 174 VAL A N 1
ATOM 1254 C CA . VAL A 1 174 ? 39.220 -7.291 17.996 1.00 89.44 174 VAL A CA 1
ATOM 1255 C C . VAL A 1 174 ? 37.692 -7.278 18.026 1.00 89.44 174 VAL A C 1
ATOM 1257 O O . VAL A 1 174 ? 37.113 -7.746 18.998 1.00 89.44 174 VAL A O 1
ATOM 1260 N N . LEU A 1 175 ? 37.021 -6.824 16.963 1.00 89.62 175 LEU A N 1
ATOM 1261 C CA . LEU A 1 175 ? 35.555 -6.758 16.895 1.00 89.62 175 LEU A CA 1
ATOM 1262 C C . LEU A 1 175 ? 34.903 -8.063 16.412 1.00 89.62 175 LEU A C 1
ATOM 1264 O O . LEU A 1 175 ? 33.680 -8.145 16.322 1.00 89.62 175 LEU A O 1
ATOM 1268 N N . HIS A 1 176 ? 35.692 -9.088 16.081 1.00 87.88 176 HIS A N 1
ATOM 1269 C CA . HIS A 1 176 ? 35.165 -10.326 15.514 1.00 87.88 176 HIS A CA 1
ATOM 1270 C C . HIS A 1 176 ? 34.196 -11.026 16.499 1.00 87.88 176 HIS A C 1
ATOM 1272 O O . HIS A 1 176 ? 34.593 -11.276 17.640 1.00 87.88 176 HIS A O 1
ATOM 1278 N N . PRO A 1 177 ? 32.993 -11.478 16.072 1.00 85.38 177 PRO A N 1
ATOM 1279 C CA . PRO A 1 177 ? 31.958 -12.023 16.970 1.00 85.38 177 PRO A CA 1
ATOM 1280 C C . PRO A 1 177 ? 32.408 -13.153 17.911 1.00 85.38 177 PRO A C 1
ATOM 1282 O O . PRO A 1 177 ? 31.958 -13.247 19.049 1.00 85.38 177 PRO A O 1
ATOM 1285 N N . ARG A 1 178 ? 33.350 -13.998 17.466 1.00 87.94 178 ARG A N 1
ATOM 1286 C CA . ARG A 1 178 ? 34.021 -15.035 18.278 1.00 87.94 178 ARG A CA 1
ATOM 1287 C C . ARG A 1 178 ? 34.650 -14.539 19.591 1.00 87.94 178 ARG A C 1
ATOM 1289 O O . ARG A 1 178 ? 34.875 -15.356 20.474 1.00 87.94 178 ARG A O 1
ATOM 1296 N N . HIS A 1 179 ? 34.990 -13.254 19.692 1.00 87.75 179 HIS A N 1
ATOM 1297 C CA . HIS A 1 179 ? 35.575 -12.649 20.892 1.00 87.75 179 HIS A CA 1
ATOM 1298 C C . HIS A 1 179 ? 34.522 -12.019 21.818 1.00 87.75 179 HIS A C 1
ATOM 1300 O O . HIS A 1 179 ? 34.874 -11.605 22.916 1.00 87.75 179 HIS A O 1
ATOM 1306 N N . HIS A 1 180 ? 33.250 -11.991 21.398 1.00 87.75 180 HIS A N 1
ATOM 1307 C CA . HIS A 1 180 ? 32.145 -11.291 22.068 1.00 87.75 180 HIS A CA 1
ATOM 1308 C C . HIS A 1 180 ? 30.918 -12.193 22.264 1.00 87.75 180 HIS A C 1
ATOM 1310 O O . HIS A 1 180 ? 29.785 -11.751 22.097 1.00 87.75 180 HIS A O 1
ATOM 1316 N N . ASP A 1 181 ? 31.124 -13.487 22.532 1.00 86.88 181 ASP A N 1
ATOM 1317 C CA . ASP A 1 181 ? 30.049 -14.480 22.724 1.00 86.88 181 ASP A CA 1
ATOM 1318 C C . ASP A 1 181 ? 29.020 -14.534 21.571 1.00 86.88 181 ASP A C 1
ATOM 1320 O O . ASP A 1 181 ? 27.838 -14.820 21.763 1.00 86.88 181 ASP A O 1
ATOM 1324 N N . GLY A 1 182 ? 29.463 -14.247 20.341 1.00 84.31 182 GLY A N 1
ATOM 1325 C CA . GLY A 1 182 ? 28.610 -14.207 19.151 1.00 84.31 182 GLY A CA 1
ATOM 1326 C C . GLY A 1 182 ? 27.846 -12.894 18.953 1.00 84.31 182 GLY A C 1
ATOM 1327 O O . GLY A 1 182 ? 27.123 -12.765 17.961 1.00 84.31 182 GLY A O 1
ATOM 1328 N N . ALA A 1 183 ? 28.012 -11.909 19.843 1.00 85.44 183 ALA A N 1
ATOM 1329 C CA . ALA A 1 183 ? 27.529 -10.557 19.609 1.00 85.44 183 ALA A CA 1
ATOM 1330 C C . ALA A 1 183 ? 28.261 -9.938 18.411 1.00 85.44 183 ALA A C 1
ATOM 1332 O O . ALA A 1 183 ? 29.464 -10.123 18.226 1.00 85.44 183 ALA A O 1
ATOM 1333 N N . ARG A 1 184 ? 27.517 -9.201 17.586 1.00 86.00 184 ARG A N 1
ATOM 1334 C CA . ARG A 1 184 ? 28.022 -8.590 16.350 1.00 86.00 184 ARG A CA 1
ATOM 1335 C C . ARG A 1 184 ? 27.806 -7.088 16.364 1.00 86.00 184 ARG A C 1
ATOM 1337 O O . ARG A 1 184 ? 26.883 -6.614 17.025 1.00 86.00 184 ARG A O 1
ATOM 1344 N N . VAL A 1 185 ? 28.614 -6.368 15.595 1.00 84.44 185 VAL A N 1
ATOM 1345 C CA . VAL A 1 185 ? 28.423 -4.934 15.361 1.00 84.44 185 VAL A CA 1
ATOM 1346 C C . VAL A 1 185 ? 27.107 -4.721 14.609 1.00 84.44 185 VAL A C 1
ATOM 1348 O O . VAL A 1 185 ? 26.856 -5.370 13.593 1.00 84.44 185 VAL A O 1
ATOM 1351 N N . VAL A 1 186 ? 26.256 -3.842 15.134 1.00 82.19 186 VAL A N 1
ATOM 1352 C CA . VAL A 1 186 ? 24.943 -3.495 14.566 1.00 82.19 186 VAL A CA 1
ATOM 1353 C C . VAL A 1 186 ? 24.828 -2.022 14.182 1.00 82.19 186 VAL A C 1
ATOM 1355 O O . VAL A 1 186 ? 23.944 -1.684 13.404 1.00 82.19 186 VAL A O 1
ATOM 1358 N N . SER A 1 187 ? 25.717 -1.160 14.684 1.00 82.00 187 SER A N 1
ATOM 1359 C CA . SER A 1 187 ? 25.831 0.240 14.263 1.00 82.00 187 SER A CA 1
ATOM 1360 C C . SER A 1 187 ? 27.271 0.739 14.416 1.00 82.00 187 SER A C 1
ATOM 1362 O O . SER A 1 187 ? 28.008 0.256 15.283 1.00 82.00 187 SER A O 1
ATOM 1364 N N . ILE A 1 188 ? 27.671 1.681 13.559 1.00 84.12 188 ILE A N 1
ATOM 1365 C CA . ILE A 1 188 ? 28.978 2.345 13.569 1.00 84.12 188 ILE A CA 1
ATOM 1366 C C . ILE A 1 188 ? 28.728 3.850 13.466 1.00 84.12 188 ILE A C 1
ATOM 1368 O O . ILE A 1 188 ? 28.089 4.289 12.515 1.00 84.12 188 ILE A O 1
ATOM 1372 N N . ALA A 1 189 ? 29.244 4.624 14.419 1.00 85.69 189 ALA A N 1
ATOM 1373 C CA . ALA A 1 189 ? 29.187 6.084 14.396 1.00 85.69 189 ALA A CA 1
ATOM 1374 C C . ALA A 1 189 ? 30.609 6.648 14.348 1.00 85.69 189 ALA A C 1
ATOM 1376 O O . ALA A 1 189 ? 31.457 6.274 15.161 1.00 85.69 189 ALA A O 1
ATOM 1377 N N . CYS A 1 190 ? 30.881 7.538 13.399 1.00 82.62 190 CYS A N 1
ATOM 1378 C CA . CYS A 1 190 ? 32.217 8.070 13.157 1.00 82.62 190 CYS A CA 1
ATOM 1379 C C . CYS A 1 190 ? 32.254 9.575 13.428 1.00 82.62 190 CYS A C 1
ATOM 1381 O O . CYS A 1 190 ? 31.535 10.325 12.781 1.00 82.62 190 CYS A O 1
ATOM 1383 N N . GLY A 1 191 ? 33.117 10.006 14.345 1.00 79.50 191 GLY A N 1
ATOM 1384 C CA . GLY A 1 191 ? 33.490 11.413 14.485 1.00 79.50 191 GLY A CA 1
ATOM 1385 C C . GLY A 1 191 ? 34.671 11.784 13.587 1.00 79.50 191 GLY A C 1
ATOM 1386 O O . GLY A 1 191 ? 35.056 11.024 12.699 1.00 79.50 191 GLY A O 1
ATOM 1387 N N . GLU A 1 192 ? 35.292 12.936 13.843 1.00 76.12 192 GLU A N 1
ATOM 1388 C CA . GLU A 1 192 ? 36.361 13.483 12.988 1.00 76.12 192 GLU A CA 1
ATOM 1389 C C . GLU A 1 192 ? 37.590 12.558 12.939 1.00 76.12 192 GLU A C 1
ATOM 1391 O O . GLU A 1 192 ? 38.133 12.255 11.875 1.00 76.12 192 GLU A O 1
ATOM 1396 N N . PHE A 1 193 ? 37.988 12.057 14.113 1.00 83.56 193 PHE A N 1
ATOM 1397 C CA . PHE A 1 193 ? 39.157 11.193 14.295 1.00 83.56 193 PHE A CA 1
ATOM 1398 C C . PHE A 1 193 ? 38.907 10.035 15.272 1.00 83.56 193 PHE A C 1
ATOM 1400 O O . PHE A 1 193 ? 39.857 9.393 15.721 1.00 83.56 193 PHE A O 1
ATOM 1407 N N . HIS A 1 194 ? 37.651 9.756 15.628 1.00 89.75 194 HIS A N 1
ATOM 1408 C CA . HIS A 1 194 ? 37.266 8.629 16.481 1.00 89.75 194 HIS A CA 1
ATOM 1409 C C . HIS A 1 194 ? 36.084 7.863 15.894 1.00 89.75 194 HIS A C 1
ATOM 1411 O O . HIS A 1 194 ? 35.288 8.403 15.129 1.00 89.75 194 HIS A O 1
ATOM 1417 N N . THR A 1 195 ? 35.959 6.597 16.279 1.00 90.44 195 THR A N 1
ATOM 1418 C CA . THR A 1 195 ? 34.873 5.722 15.832 1.00 90.44 195 THR A CA 1
ATOM 1419 C C . THR A 1 195 ? 34.289 4.964 17.013 1.00 90.44 195 THR A C 1
ATOM 1421 O O . THR A 1 195 ? 35.026 4.493 17.880 1.00 90.44 195 THR A O 1
ATOM 1424 N N . LEU A 1 196 ? 32.965 4.828 17.019 1.00 93.44 196 LEU A N 1
ATOM 1425 C CA . LEU A 1 196 ? 32.180 4.039 17.958 1.00 93.44 196 LEU A CA 1
ATOM 1426 C C . LEU A 1 196 ? 31.508 2.868 17.237 1.00 93.44 196 LEU A C 1
ATOM 1428 O O . LEU A 1 196 ? 30.996 3.018 16.130 1.00 93.44 196 LEU A O 1
ATOM 1432 N N . PHE A 1 197 ? 31.454 1.719 17.899 1.00 93.56 197 PHE A N 1
ATOM 1433 C CA . PHE A 1 197 ? 30.829 0.489 17.426 1.00 93.56 197 PHE A CA 1
ATOM 1434 C C . PHE A 1 197 ? 29.829 0.008 18.473 1.00 93.56 197 PHE A C 1
ATOM 1436 O O . PHE A 1 197 ? 30.211 -0.270 19.611 1.00 93.56 197 PHE A O 1
ATOM 1443 N N . LEU A 1 198 ? 28.561 -0.123 18.089 1.00 93.38 198 LEU A N 1
ATOM 1444 C CA . LEU A 1 198 ? 27.516 -0.690 18.936 1.00 93.38 198 LEU A CA 1
ATOM 1445 C C . LEU A 1 198 ? 27.350 -2.174 18.622 1.00 93.38 198 LEU A C 1
ATOM 1447 O O . LEU A 1 198 ? 27.120 -2.548 17.470 1.00 93.38 198 LEU A O 1
ATOM 1451 N N . PHE A 1 199 ? 27.427 -3.015 19.647 1.00 91.50 199 PHE A N 1
ATOM 1452 C CA . PHE A 1 199 ? 27.186 -4.449 19.540 1.00 91.50 199 PHE A CA 1
ATOM 1453 C C . PHE A 1 199 ? 25.734 -4.814 19.841 1.00 91.50 199 PHE A C 1
ATOM 1455 O O . PHE A 1 199 ? 25.050 -4.171 20.633 1.00 91.50 199 PHE A O 1
ATOM 1462 N N . SER A 1 200 ? 25.282 -5.936 19.278 1.00 88.50 200 SER A N 1
ATOM 1463 C CA . SER A 1 200 ? 23.938 -6.489 19.485 1.00 88.50 200 SER A CA 1
ATOM 1464 C C . SER A 1 200 ? 23.608 -6.856 20.940 1.00 88.50 200 SER A C 1
ATOM 1466 O O . SER A 1 200 ? 22.450 -7.113 21.252 1.00 88.50 200 SER A O 1
ATOM 1468 N N . ASN A 1 201 ? 24.607 -6.946 21.822 1.00 88.75 201 ASN A N 1
ATOM 1469 C CA . ASN A 1 201 ? 24.436 -7.191 23.260 1.00 88.75 201 ASN A CA 1
ATOM 1470 C C . ASN A 1 201 ? 24.296 -5.889 24.086 1.00 88.75 201 ASN A C 1
ATOM 1472 O O . ASN A 1 201 ? 24.070 -5.967 25.300 1.00 88.75 201 ASN A O 1
ATOM 1476 N N . GLY A 1 202 ? 24.408 -4.727 23.431 1.00 89.50 202 GLY A N 1
ATOM 1477 C CA . GLY A 1 202 ? 24.336 -3.391 24.017 1.00 89.50 202 GLY A CA 1
ATOM 1478 C C . GLY A 1 202 ? 25.677 -2.817 24.480 1.00 89.50 202 GLY A C 1
ATOM 1479 O O . GLY A 1 202 ? 25.690 -1.778 25.137 1.00 89.50 202 GLY A O 1
ATOM 1480 N N . GLU A 1 203 ? 26.802 -3.475 24.186 1.00 92.94 203 GLU A N 1
ATOM 1481 C CA . GLU A 1 203 ? 28.134 -2.936 24.473 1.00 92.94 203 GLU A CA 1
ATOM 1482 C C . GLU A 1 203 ? 28.573 -1.926 23.409 1.00 92.94 203 GLU A C 1
ATOM 1484 O O . GLU A 1 203 ? 28.326 -2.116 22.218 1.00 92.94 203 GLU A O 1
ATOM 1489 N N . VAL A 1 204 ? 29.282 -0.877 23.837 1.00 93.75 204 VAL A N 1
ATOM 1490 C CA . VAL A 1 204 ? 29.895 0.105 22.934 1.00 93.75 204 VAL A CA 1
ATOM 1491 C C . VAL A 1 204 ? 31.407 -0.007 23.018 1.00 93.75 204 VAL A C 1
ATOM 1493 O O . VAL A 1 204 ? 31.995 -0.005 24.102 1.00 93.75 204 VAL A O 1
ATOM 1496 N N . TRP A 1 205 ? 32.028 -0.091 21.854 1.00 94.44 205 TRP A N 1
ATOM 1497 C CA . TRP A 1 205 ? 33.470 -0.133 21.678 1.00 94.44 205 TRP A CA 1
ATOM 1498 C C . TRP A 1 205 ? 33.912 1.093 20.889 1.00 94.44 205 TRP A C 1
ATOM 1500 O O . TRP A 1 205 ? 33.156 1.582 20.058 1.00 94.44 205 TRP A O 1
ATOM 1510 N N . GLY A 1 206 ? 35.120 1.598 21.120 1.00 94.06 206 GLY A N 1
ATOM 1511 C CA . GLY A 1 206 ? 35.619 2.742 20.363 1.00 94.06 206 GLY A CA 1
ATOM 1512 C C . GLY A 1 206 ? 37.134 2.795 20.234 1.00 94.06 206 GLY A C 1
ATOM 1513 O O . GLY A 1 206 ? 37.863 2.245 21.060 1.00 94.06 206 GLY A O 1
ATOM 1514 N N . CYS A 1 207 ? 37.597 3.443 19.171 1.00 93.88 207 CYS A N 1
ATOM 1515 C CA . CYS A 1 207 ? 39.008 3.642 18.832 1.00 93.88 207 CYS A CA 1
ATOM 1516 C C . CYS A 1 207 ? 39.222 5.004 18.169 1.00 93.88 207 CYS A C 1
ATOM 1518 O O . CYS A 1 207 ? 38.268 5.670 17.766 1.00 93.88 207 CYS A O 1
ATOM 1520 N N . GLY A 1 208 ? 40.481 5.401 18.017 1.00 91.31 208 GLY A N 1
ATOM 1521 C CA . GLY A 1 208 ? 40.843 6.688 17.443 1.00 91.31 208 GLY A CA 1
ATOM 1522 C C . GLY A 1 208 ? 41.298 7.703 18.484 1.00 91.31 208 GLY A C 1
ATOM 1523 O O . GLY A 1 208 ? 41.749 7.345 19.574 1.00 91.31 208 GLY A O 1
ATOM 1524 N N . ARG A 1 209 ? 41.167 8.982 18.144 1.00 89.25 209 ARG A N 1
ATOM 1525 C CA . ARG A 1 209 ? 41.523 10.127 18.981 1.00 89.25 209 ARG A CA 1
ATOM 1526 C C . ARG A 1 209 ? 40.861 10.044 20.359 1.00 89.25 209 ARG A C 1
ATOM 1528 O O . ARG A 1 209 ? 39.649 9.879 20.467 1.00 89.25 209 ARG A O 1
ATOM 1535 N N . CYS A 1 210 ? 41.659 10.155 21.415 1.00 88.62 210 CYS A N 1
ATOM 1536 C CA . CYS A 1 210 ? 41.201 10.073 22.801 1.00 88.62 210 CYS A CA 1
ATOM 1537 C C . CYS A 1 210 ? 41.557 11.299 23.646 1.00 88.62 210 CYS A C 1
ATOM 1539 O O . CYS A 1 210 ? 41.008 11.457 24.740 1.00 88.62 210 CYS A O 1
ATOM 1541 N N . ASP A 1 211 ? 42.427 12.187 23.158 1.00 80.19 211 ASP A N 1
ATOM 1542 C CA . ASP A 1 211 ? 42.515 13.533 23.711 1.00 80.19 211 ASP A CA 1
ATOM 1543 C C . ASP A 1 211 ? 41.206 14.291 23.452 1.00 80.19 211 ASP A C 1
ATOM 1545 O O . ASP A 1 211 ? 40.418 13.933 22.579 1.00 80.19 211 ASP A O 1
ATOM 1549 N N . GLU A 1 212 ? 40.919 15.281 24.299 1.00 83.31 212 GLU A N 1
ATOM 1550 C CA . GLU A 1 212 ? 39.628 15.992 24.295 1.00 83.31 212 GLU A CA 1
ATOM 1551 C C . GLU A 1 212 ? 38.408 15.083 24.536 1.00 83.31 212 GLU A C 1
ATOM 1553 O O . GLU A 1 212 ? 37.260 15.481 24.362 1.00 83.31 212 GLU A O 1
ATOM 1558 N N . TYR A 1 213 ? 38.648 13.872 25.039 1.00 90.50 213 TYR A N 1
ATOM 1559 C CA . TYR A 1 213 ? 37.633 12.978 25.581 1.00 90.50 213 TYR A CA 1
ATOM 1560 C C . TYR A 1 213 ? 36.627 12.420 24.571 1.00 90.50 213 TYR A C 1
ATOM 1562 O O . TYR A 1 213 ? 35.614 11.875 24.994 1.00 90.50 213 TYR A O 1
ATOM 1570 N N . ALA A 1 214 ? 36.891 12.485 23.264 1.00 84.88 214 ALA A N 1
ATOM 1571 C CA . ALA A 1 214 ? 35.953 12.034 22.228 1.00 84.88 214 ALA A CA 1
ATOM 1572 C C . ALA A 1 214 ? 35.524 10.550 22.370 1.00 84.88 214 ALA A C 1
ATOM 1574 O O . ALA A 1 214 ? 34.382 10.190 22.069 1.00 84.88 214 ALA A O 1
ATOM 1575 N N . LEU A 1 215 ? 36.401 9.700 22.924 1.00 90.75 215 LEU A N 1
ATOM 1576 C CA . LEU A 1 215 ? 36.118 8.294 23.261 1.00 90.75 215 LEU A CA 1
ATOM 1577 C C . LEU A 1 215 ? 35.547 8.062 24.667 1.00 90.75 215 LEU A C 1
ATOM 1579 O O . LEU A 1 215 ? 35.131 6.949 24.976 1.00 90.75 215 LEU A O 1
ATOM 1583 N N . GLY A 1 216 ? 35.539 9.075 25.534 1.00 90.75 216 GLY A N 1
ATOM 1584 C CA . GLY A 1 216 ? 34.922 8.977 26.858 1.00 90.75 216 GLY A CA 1
ATOM 1585 C C . GLY A 1 216 ? 35.612 7.996 27.816 1.00 90.75 216 GLY A C 1
ATOM 1586 O O . GLY A 1 216 ? 34.961 7.429 28.693 1.00 90.75 216 GLY A O 1
ATOM 1587 N N . LEU A 1 217 ? 36.914 7.745 27.645 1.00 91.25 217 LEU A N 1
ATOM 1588 C CA . LEU A 1 217 ? 37.655 6.803 28.485 1.00 91.25 217 LEU A CA 1
ATOM 1589 C C . LEU A 1 217 ? 38.100 7.458 29.795 1.00 91.25 217 LEU A C 1
ATOM 1591 O O . LEU A 1 217 ? 38.779 8.482 29.800 1.00 91.25 217 LEU A O 1
ATOM 1595 N N . ALA A 1 218 ? 37.763 6.823 30.917 1.00 87.44 218 ALA A N 1
ATOM 1596 C CA . ALA A 1 218 ? 38.221 7.251 32.233 1.00 87.44 218 ALA A CA 1
ATOM 1597 C C . ALA A 1 218 ? 39.747 7.090 32.388 1.00 87.44 218 ALA A C 1
ATOM 1599 O O . ALA A 1 218 ? 40.365 6.219 31.775 1.00 87.44 218 ALA A O 1
ATOM 1600 N N . ASN A 1 219 ? 40.364 7.896 33.258 1.00 86.06 219 ASN A N 1
ATOM 1601 C CA . ASN A 1 219 ? 41.817 7.864 33.486 1.00 86.06 219 ASN A CA 1
ATOM 1602 C C . ASN A 1 219 ? 42.328 6.537 34.079 1.00 86.06 219 ASN A C 1
ATOM 1604 O O . ASN A 1 219 ? 43.518 6.248 33.985 1.00 86.06 219 ASN A O 1
ATOM 1608 N N . ASP A 1 220 ? 41.454 5.741 34.699 1.00 86.94 220 ASP A N 1
ATOM 1609 C CA . ASP A 1 220 ? 41.758 4.404 35.219 1.00 86.94 220 ASP A CA 1
ATOM 1610 C C . ASP A 1 220 ? 41.544 3.287 34.178 1.00 86.94 220 ASP A C 1
ATOM 1612 O O . ASP A 1 220 ? 41.826 2.120 34.459 1.00 86.94 220 ASP A O 1
ATOM 1616 N N . HIS A 1 221 ? 41.082 3.622 32.967 1.00 90.88 221 HIS A N 1
ATOM 1617 C CA . HIS A 1 221 ? 40.950 2.669 31.872 1.00 90.88 221 HIS A CA 1
ATOM 1618 C C . HIS A 1 221 ? 42.345 2.154 31.457 1.00 90.88 221 HIS A C 1
ATOM 1620 O O . HIS A 1 221 ? 43.221 2.967 31.147 1.00 90.88 221 HIS A O 1
ATOM 1626 N N . PRO A 1 222 ? 42.580 0.829 31.361 1.00 90.12 222 PRO A N 1
ATOM 1627 C CA . PRO A 1 222 ? 43.901 0.263 31.072 1.00 90.12 222 PRO A CA 1
ATOM 1628 C C . PRO A 1 222 ? 44.563 0.836 29.815 1.00 90.12 222 PRO A C 1
ATOM 1630 O O . PRO A 1 222 ? 45.745 1.172 29.835 1.00 90.12 222 PRO A O 1
ATOM 1633 N N . ALA A 1 223 ? 43.791 1.011 28.740 1.00 89.88 223 ALA A N 1
ATOM 1634 C CA . ALA A 1 223 ? 44.301 1.603 27.504 1.00 89.88 223 ALA A CA 1
ATOM 1635 C C . ALA A 1 223 ? 44.661 3.093 27.658 1.00 89.88 223 ALA A C 1
ATOM 1637 O O . ALA A 1 223 ? 45.650 3.542 27.088 1.00 89.88 223 ALA A O 1
ATOM 1638 N N . MET A 1 224 ? 43.927 3.849 28.486 1.00 89.38 224 MET A N 1
ATOM 1639 C CA . MET A 1 224 ? 44.231 5.260 28.738 1.00 89.38 224 MET A CA 1
ATOM 1640 C C . MET A 1 224 ? 45.488 5.408 29.602 1.00 89.38 224 MET A C 1
ATOM 1642 O O . MET A 1 224 ? 46.341 6.245 29.318 1.00 89.38 224 MET A O 1
ATOM 1646 N N . ILE A 1 225 ? 45.665 4.533 30.599 1.00 90.69 225 ILE A N 1
ATOM 1647 C CA . ILE A 1 225 ? 46.891 4.463 31.409 1.00 90.69 225 ILE A CA 1
ATOM 1648 C C . ILE A 1 225 ? 48.113 4.233 30.512 1.00 90.69 225 ILE A C 1
ATOM 1650 O O . ILE A 1 225 ? 49.114 4.935 30.649 1.00 90.69 225 ILE A O 1
ATOM 1654 N N . GLN A 1 226 ? 48.031 3.281 29.577 1.00 88.38 226 GLN A N 1
ATOM 1655 C CA . GLN A 1 226 ? 49.127 2.978 28.653 1.00 88.38 226 GLN A CA 1
ATOM 1656 C C . GLN A 1 226 ? 49.475 4.173 27.755 1.00 88.38 226 GLN A C 1
ATOM 1658 O O . GLN A 1 226 ? 50.652 4.510 27.615 1.00 88.38 226 GLN A O 1
ATOM 1663 N N . VAL A 1 227 ? 48.467 4.848 27.194 1.00 88.25 227 VAL A N 1
ATOM 1664 C CA . VAL A 1 227 ? 48.661 6.036 26.346 1.00 88.25 227 VAL A CA 1
ATOM 1665 C C . VAL A 1 227 ? 49.308 7.179 27.130 1.00 88.25 227 VAL A C 1
ATOM 1667 O O . VAL A 1 227 ? 50.297 7.755 26.675 1.00 88.25 227 VAL A O 1
ATOM 1670 N N . LEU A 1 228 ? 48.817 7.468 28.338 1.00 87.06 228 LEU A N 1
ATOM 1671 C CA . LEU A 1 228 ? 49.360 8.530 29.190 1.00 87.06 228 LEU A CA 1
ATOM 1672 C C . LEU A 1 228 ? 50.803 8.244 29.634 1.00 87.06 228 LEU A C 1
ATOM 1674 O O . LEU A 1 228 ? 51.633 9.155 29.649 1.00 87.06 228 LEU A O 1
ATOM 1678 N N . GLN A 1 229 ? 51.126 6.988 29.960 1.00 88.12 229 GLN A N 1
ATOM 1679 C CA . GLN A 1 229 ? 52.488 6.573 30.310 1.00 88.12 229 GLN A CA 1
ATOM 1680 C C . GLN A 1 229 ? 53.450 6.717 29.128 1.00 88.12 229 GLN A C 1
ATOM 1682 O O . GLN A 1 229 ? 54.530 7.286 29.293 1.00 88.12 229 GLN A O 1
ATOM 1687 N N . LYS A 1 230 ? 53.052 6.250 27.936 1.00 85.25 230 LYS A N 1
ATOM 1688 C CA . LYS A 1 230 ? 53.846 6.387 26.707 1.00 85.25 230 LYS A CA 1
ATOM 1689 C C . LYS A 1 230 ? 54.096 7.861 26.377 1.00 85.25 230 LYS A C 1
ATOM 1691 O O . LYS A 1 230 ? 55.237 8.264 26.165 1.00 85.25 230 LYS A O 1
ATOM 1696 N N . HIS A 1 231 ? 53.053 8.686 26.436 1.00 84.06 231 HIS A N 1
ATOM 1697 C CA . HIS A 1 231 ? 53.153 10.123 26.191 1.00 84.06 231 HIS A CA 1
ATOM 1698 C C . HIS A 1 231 ? 54.125 10.819 27.161 1.00 84.06 231 HIS A C 1
ATOM 1700 O O . HIS A 1 231 ? 54.973 11.603 26.733 1.00 84.06 231 HIS A O 1
ATOM 1706 N N . ALA A 1 232 ? 54.061 10.499 28.459 1.00 85.25 232 ALA A N 1
ATOM 1707 C CA . ALA A 1 232 ? 54.968 11.063 29.460 1.00 85.25 232 ALA A CA 1
ATOM 1708 C C . ALA A 1 232 ? 56.447 10.704 29.211 1.00 85.25 232 ALA A C 1
ATOM 1710 O O . ALA A 1 232 ? 57.330 11.493 29.549 1.00 85.25 232 ALA A O 1
ATOM 1711 N N . GLN A 1 233 ? 56.722 9.541 28.611 1.00 85.94 233 GLN A N 1
ATOM 1712 C CA . GLN A 1 233 ? 58.077 9.094 28.273 1.00 85.94 233 GLN A CA 1
ATOM 1713 C C . GLN A 1 233 ? 58.615 9.739 26.985 1.00 85.94 233 GLN A C 1
ATOM 1715 O O . GLN A 1 233 ? 59.790 10.098 26.926 1.00 85.94 233 GLN A O 1
ATOM 1720 N N . GLU A 1 234 ? 57.778 9.906 25.957 1.00 83.50 234 GLU A N 1
ATOM 1721 C CA . GLU A 1 234 ? 58.207 10.348 24.618 1.00 83.50 234 GLU A CA 1
ATOM 1722 C C . GLU A 1 234 ? 58.251 11.879 24.454 1.00 83.50 234 GLU A C 1
ATOM 1724 O O . GLU A 1 234 ? 59.115 12.406 23.741 1.00 83.50 234 GLU A O 1
ATOM 1729 N N . LEU A 1 235 ? 57.360 12.608 25.139 1.00 83.06 235 LEU A N 1
ATOM 1730 C CA . LEU A 1 235 ? 57.204 14.060 24.998 1.00 83.06 235 LEU A CA 1
ATOM 1731 C C . LEU A 1 235 ? 58.506 14.857 25.243 1.00 83.06 235 LEU A C 1
ATOM 1733 O O . LEU A 1 235 ? 58.803 15.743 24.435 1.00 83.06 235 LEU A O 1
ATOM 1737 N N . PRO A 1 236 ? 59.329 14.572 26.277 1.00 86.38 236 PRO A N 1
ATOM 1738 C CA . PRO A 1 236 ? 60.583 15.300 26.493 1.00 86.38 236 PRO A CA 1
ATOM 1739 C C . PRO A 1 236 ? 61.562 15.174 25.316 1.00 86.38 236 PRO A C 1
ATOM 1741 O O . PRO A 1 236 ? 62.143 16.170 24.882 1.00 86.38 236 PRO A O 1
ATOM 1744 N N . GLY A 1 237 ? 61.700 13.971 24.748 1.00 83.88 237 GLY A N 1
ATOM 1745 C CA . GLY A 1 237 ? 62.595 13.713 23.616 1.00 83.88 237 GLY A CA 1
ATOM 1746 C C . GLY A 1 237 ? 62.108 14.328 22.300 1.00 83.88 237 GLY A C 1
ATOM 1747 O O . GLY A 1 237 ? 62.912 14.667 21.432 1.00 83.88 237 GLY A O 1
ATOM 1748 N N . ILE A 1 238 ? 60.794 14.504 22.131 1.00 82.25 238 ILE A N 1
ATOM 1749 C CA . ILE A 1 238 ? 60.214 15.230 20.990 1.00 82.25 238 ILE A CA 1
ATOM 1750 C C . ILE A 1 238 ? 60.474 16.731 21.127 1.00 82.25 238 ILE A C 1
ATOM 1752 O O . ILE A 1 238 ? 60.973 17.346 20.183 1.00 82.25 238 ILE A O 1
ATOM 1756 N N . LYS A 1 239 ? 60.223 17.309 22.312 1.00 83.75 239 LYS A N 1
ATOM 1757 C CA . LYS A 1 239 ? 60.517 18.725 22.584 1.00 83.75 239 LYS A CA 1
ATOM 1758 C C . LYS A 1 239 ? 61.987 19.046 22.335 1.00 83.75 239 LYS A C 1
ATOM 1760 O O . LYS A 1 239 ? 62.283 20.076 21.741 1.00 83.75 239 LYS A O 1
ATOM 1765 N N . GLN A 1 240 ? 62.895 18.154 22.730 1.00 84.50 240 GLN A N 1
ATOM 1766 C CA . GLN A 1 240 ? 64.329 18.341 22.519 1.00 84.50 240 GLN A CA 1
ATOM 1767 C C . GLN A 1 240 ? 64.728 18.309 21.035 1.00 84.50 240 GLN A C 1
ATOM 1769 O O . GLN A 1 240 ? 65.428 19.207 20.579 1.00 84.50 240 GLN A O 1
ATOM 1774 N N . ARG A 1 241 ? 64.216 17.351 20.251 1.00 84.56 241 ARG A N 1
ATOM 1775 C CA . ARG A 1 241 ? 64.476 17.291 18.799 1.00 84.56 241 ARG A CA 1
ATOM 1776 C C . ARG A 1 241 ? 63.940 18.509 18.045 1.00 84.56 241 ARG A C 1
ATOM 1778 O O . ARG A 1 241 ? 64.587 18.993 17.121 1.00 84.56 241 ARG A O 1
ATOM 1785 N N . LEU A 1 242 ? 62.760 19.008 18.418 1.00 80.25 242 LEU A N 1
ATOM 1786 C CA . LEU A 1 242 ? 62.189 20.213 17.809 1.00 80.25 242 LEU A CA 1
ATOM 1787 C C . LEU A 1 242 ? 62.968 21.469 18.225 1.00 80.25 242 LEU A C 1
ATOM 1789 O O . LEU A 1 242 ? 63.249 22.303 17.372 1.00 80.25 242 LEU A O 1
ATOM 1793 N N . ALA A 1 243 ? 63.391 21.567 19.489 1.00 82.94 243 ALA A N 1
ATOM 1794 C CA . ALA A 1 243 ? 64.259 22.642 19.970 1.00 82.94 243 ALA A CA 1
ATOM 1795 C C . ALA A 1 243 ? 65.565 22.726 19.155 1.00 82.94 243 ALA A C 1
ATOM 1797 O O . ALA A 1 243 ? 65.922 23.793 18.659 1.00 82.94 243 ALA A O 1
ATOM 1798 N N . GLU A 1 244 ? 66.222 21.586 18.917 1.00 85.00 244 GLU A N 1
ATOM 1799 C CA . GLU A 1 244 ? 67.423 21.494 18.074 1.00 85.00 244 GLU A CA 1
ATOM 1800 C C . GLU A 1 244 ? 67.143 21.875 16.612 1.00 85.00 244 GLU A C 1
ATOM 1802 O O . GLU A 1 244 ? 67.901 22.636 16.013 1.00 85.00 244 GLU A O 1
ATOM 1807 N N . LYS A 1 245 ? 66.031 21.392 16.043 1.00 83.81 245 LYS A N 1
ATOM 1808 C CA . LYS A 1 245 ? 65.628 21.675 14.656 1.00 83.81 245 LYS A CA 1
ATOM 1809 C C . LYS A 1 245 ? 65.340 23.158 14.407 1.00 83.81 245 LYS A C 1
ATOM 1811 O O . LYS A 1 245 ? 65.655 23.658 13.331 1.00 83.81 245 LYS A O 1
ATOM 1816 N N . TYR A 1 246 ? 64.731 23.845 15.371 1.00 80.38 246 TYR A N 1
ATOM 1817 C CA . TYR A 1 246 ? 64.340 25.254 15.249 1.00 80.38 246 TYR A CA 1
ATOM 1818 C C . TYR A 1 246 ? 65.334 26.225 15.902 1.00 80.38 246 TYR A C 1
ATOM 1820 O O . TYR A 1 246 ? 65.107 27.432 15.882 1.00 80.38 246 TYR A O 1
ATOM 1828 N N . GLY A 1 247 ? 66.447 25.725 16.452 1.00 80.31 247 GLY A N 1
ATOM 1829 C CA . GLY A 1 247 ? 67.478 26.553 17.080 1.00 80.31 247 GLY A CA 1
ATOM 1830 C C . GLY A 1 247 ? 67.010 27.276 18.348 1.00 80.31 247 GLY A C 1
ATOM 1831 O O . GLY A 1 247 ? 67.504 28.361 18.647 1.00 80.31 247 GLY A O 1
ATOM 1832 N N . CYS A 1 248 ? 66.056 26.702 19.083 1.00 82.50 248 CYS A N 1
ATOM 1833 C CA . CYS A 1 248 ? 65.489 27.260 20.312 1.00 82.50 248 CYS A CA 1
ATOM 1834 C C . CYS A 1 248 ? 65.662 26.294 21.500 1.00 82.50 248 CYS A C 1
ATOM 1836 O O . CYS A 1 248 ? 66.314 25.257 21.389 1.00 82.50 248 CYS A O 1
ATOM 1838 N N . THR A 1 249 ? 65.141 26.646 22.678 1.00 83.62 249 THR A N 1
ATOM 1839 C CA . THR A 1 249 ? 65.202 25.794 23.878 1.00 83.62 249 THR A CA 1
ATOM 1840 C C . THR A 1 249 ? 63.859 25.115 24.131 1.00 83.62 249 THR A C 1
ATOM 1842 O O . THR A 1 249 ? 62.806 25.611 23.744 1.00 83.62 249 THR A O 1
ATOM 1845 N N . THR A 1 250 ? 63.856 23.996 24.859 1.00 78.81 250 THR A N 1
ATOM 1846 C CA . THR A 1 250 ? 62.620 23.286 25.252 1.00 78.81 250 THR A CA 1
ATOM 1847 C C . THR A 1 250 ? 61.695 24.105 26.162 1.00 78.81 250 THR A C 1
ATOM 1849 O O . THR A 1 250 ? 60.541 23.728 26.365 1.00 78.81 250 THR A O 1
ATOM 1852 N N . SER A 1 251 ? 62.198 25.217 26.703 1.00 80.19 251 SER A N 1
ATOM 1853 C CA . SER A 1 251 ? 61.459 26.198 27.498 1.00 80.19 251 SER A CA 1
ATOM 1854 C C . SER A 1 251 ? 60.803 27.299 26.660 1.00 80.19 251 SER A C 1
ATOM 1856 O O . SER A 1 251 ? 60.141 28.159 27.237 1.00 80.19 251 SER A O 1
ATOM 1858 N N . ASP A 1 252 ? 61.014 27.321 25.340 1.00 80.38 252 ASP A N 1
ATOM 1859 C CA . ASP A 1 252 ? 60.306 28.235 24.447 1.00 80.38 252 ASP A CA 1
ATOM 1860 C C . ASP A 1 252 ? 58.785 28.061 24.634 1.00 80.38 252 ASP A C 1
ATOM 1862 O O . ASP A 1 252 ? 58.325 26.917 24.669 1.00 80.38 252 ASP A O 1
ATOM 1866 N N . PRO A 1 253 ? 57.987 29.138 24.767 1.00 76.31 253 PRO A N 1
ATOM 1867 C CA . PRO A 1 253 ? 56.547 29.042 25.015 1.00 76.31 253 PRO A CA 1
ATOM 1868 C C . PRO A 1 253 ? 55.788 28.144 24.028 1.00 76.31 253 PRO A C 1
ATOM 1870 O O . PRO A 1 253 ? 54.811 27.503 24.424 1.00 76.31 253 PRO A O 1
ATOM 1873 N N . GLN A 1 254 ? 56.232 28.060 22.768 1.00 71.69 254 GLN A N 1
ATOM 1874 C CA . GLN A 1 254 ? 55.613 27.196 21.760 1.00 71.69 254 GLN A CA 1
ATOM 1875 C C . GLN A 1 254 ? 55.921 25.711 22.011 1.00 71.69 254 GLN A C 1
ATOM 1877 O O . GLN A 1 254 ? 55.040 24.865 21.879 1.00 71.69 254 GLN A O 1
ATOM 1882 N N . LEU A 1 255 ? 57.142 25.382 22.449 1.00 75.44 255 LEU A N 1
ATOM 1883 C CA . LEU A 1 255 ? 57.553 24.010 22.785 1.00 75.44 255 LEU A CA 1
ATOM 1884 C C . LEU A 1 255 ? 57.092 23.579 24.182 1.00 75.44 255 LEU A C 1
ATOM 1886 O O . LEU A 1 255 ? 56.749 22.415 24.405 1.00 75.44 255 LEU A O 1
ATOM 1890 N N . ALA A 1 256 ? 57.047 24.510 25.133 1.00 72.56 256 ALA A N 1
ATOM 1891 C CA . ALA A 1 256 ? 56.586 24.275 26.493 1.00 72.56 256 ALA A CA 1
ATOM 1892 C C . ALA A 1 256 ? 55.116 23.831 26.505 1.00 72.56 256 ALA A C 1
ATOM 1894 O O . ALA A 1 256 ? 54.786 22.871 27.205 1.00 72.56 256 ALA A O 1
ATOM 1895 N N . ASN A 1 257 ? 54.282 24.440 25.657 1.00 71.88 257 ASN A N 1
ATOM 1896 C CA . ASN A 1 257 ? 52.850 24.157 25.542 1.00 71.88 257 ASN A CA 1
ATOM 1897 C C . ASN A 1 257 ? 52.488 23.101 24.483 1.00 71.88 257 ASN A C 1
ATOM 1899 O O . ASN A 1 257 ? 51.302 22.867 24.253 1.00 71.88 257 ASN A O 1
ATOM 1903 N N . LEU A 1 258 ? 53.475 22.449 23.856 1.00 73.69 258 LEU A N 1
ATOM 1904 C CA . LEU A 1 258 ? 53.227 21.402 22.865 1.00 73.69 258 LEU A CA 1
ATOM 1905 C C . LEU A 1 258 ? 52.402 20.261 23.481 1.00 73.69 258 LEU A C 1
ATOM 1907 O O . LEU A 1 258 ? 52.857 19.598 24.420 1.00 73.69 258 LEU A O 1
ATOM 1911 N N . LYS A 1 259 ? 51.214 20.030 22.919 1.00 69.12 259 LYS A N 1
ATOM 1912 C CA . LYS A 1 259 ? 50.389 18.842 23.147 1.00 69.12 259 LYS A CA 1
ATOM 1913 C C . LYS A 1 259 ? 50.567 17.905 21.958 1.00 69.12 259 LYS A C 1
ATOM 1915 O O . LYS A 1 259 ? 50.586 18.365 20.821 1.00 69.12 259 LYS A O 1
ATOM 1920 N N . ILE A 1 260 ? 50.733 16.619 22.234 1.00 71.94 260 ILE A N 1
ATOM 1921 C CA . ILE A 1 260 ? 50.732 15.577 21.207 1.00 71.94 260 ILE A CA 1
ATOM 1922 C C . ILE A 1 260 ? 49.340 14.954 21.218 1.00 71.94 260 ILE A C 1
ATOM 1924 O O . ILE A 1 260 ? 48.800 14.698 22.296 1.00 71.94 260 ILE A O 1
ATOM 1928 N N . ASP A 1 261 ? 48.778 14.719 20.037 1.00 79.56 261 ASP A N 1
ATOM 1929 C CA . ASP A 1 261 ? 47.485 14.056 19.905 1.00 79.56 261 ASP A CA 1
ATOM 1930 C C . ASP A 1 261 ? 47.544 12.644 20.508 1.00 79.56 261 ASP A C 1
ATOM 1932 O O . ASP A 1 261 ? 48.452 11.851 20.228 1.00 79.56 261 ASP A O 1
ATOM 1936 N N . LEU A 1 262 ? 46.574 12.328 21.366 1.00 87.38 262 LEU A N 1
ATOM 1937 C CA . LEU A 1 262 ? 46.486 11.034 22.036 1.00 87.38 262 LEU A CA 1
ATOM 1938 C C . LEU A 1 262 ? 45.432 10.189 21.341 1.00 87.38 262 LEU A C 1
ATOM 1940 O O . LEU A 1 262 ? 44.381 10.683 20.944 1.00 87.38 262 LEU A O 1
ATOM 1944 N N . HIS A 1 263 ? 45.693 8.896 21.218 1.00 89.25 263 HIS A N 1
ATOM 1945 C CA . HIS A 1 263 ? 44.804 8.010 20.488 1.00 89.25 263 HIS A CA 1
ATOM 1946 C C . HIS A 1 263 ? 44.860 6.573 21.000 1.00 89.25 263 HIS A C 1
ATOM 1948 O O . HIS A 1 263 ? 45.834 6.134 21.615 1.00 89.25 263 HIS A O 1
ATOM 1954 N N . ILE A 1 264 ? 43.792 5.834 20.721 1.00 91.94 264 ILE A N 1
ATOM 1955 C CA . ILE A 1 264 ? 43.595 4.435 21.075 1.00 91.94 264 ILE A CA 1
ATOM 1956 C C . ILE A 1 264 ? 43.609 3.606 19.801 1.00 91.94 264 ILE A C 1
ATOM 1958 O O . ILE A 1 264 ? 42.800 3.809 18.896 1.00 91.94 264 ILE A O 1
ATOM 1962 N N . ARG A 1 265 ? 44.544 2.658 19.760 1.00 88.50 265 ARG A N 1
ATOM 1963 C CA . ARG A 1 265 ? 44.877 1.905 18.554 1.00 88.50 265 ARG A CA 1
ATOM 1964 C C . ARG A 1 265 ? 43.813 0.906 18.116 1.00 88.50 265 ARG A C 1
ATOM 1966 O O . ARG A 1 265 ? 43.436 0.864 16.952 1.00 88.50 265 ARG A O 1
ATOM 1973 N N . GLU A 1 266 ? 43.400 0.054 19.039 1.00 90.12 266 GLU A N 1
ATOM 1974 C CA . GLU A 1 266 ? 42.405 -0.988 18.803 1.00 90.12 266 GLU A CA 1
ATOM 1975 C C . GLU A 1 266 ? 41.130 -0.630 19.561 1.00 90.12 266 GLU A C 1
ATOM 1977 O O . GLU A 1 266 ? 41.234 0.005 20.613 1.00 90.12 266 GLU A O 1
ATOM 1982 N N . PRO A 1 267 ? 39.939 -1.026 19.082 1.00 94.50 267 PRO A N 1
ATOM 1983 C CA . PRO A 1 267 ? 38.702 -0.749 19.783 1.00 94.50 267 PRO A CA 1
ATOM 1984 C C . PRO A 1 267 ? 38.763 -1.265 21.212 1.00 94.50 267 PRO A C 1
ATOM 1986 O O . PRO A 1 267 ? 39.086 -2.428 21.456 1.00 94.50 267 PRO A O 1
ATOM 1989 N N . VAL A 1 268 ? 38.421 -0.395 22.152 1.00 93.56 268 VAL A N 1
ATOM 1990 C CA . VAL A 1 268 ? 38.290 -0.735 23.566 1.00 93.56 268 VAL A CA 1
ATOM 1991 C C . VAL A 1 268 ? 36.872 -0.467 24.027 1.00 93.56 268 VAL A C 1
ATOM 1993 O O . VAL A 1 268 ? 36.191 0.424 23.519 1.00 93.56 268 VAL A O 1
ATOM 1996 N N . ARG A 1 269 ? 36.420 -1.248 25.003 1.00 92.06 269 ARG A N 1
ATOM 1997 C CA . ARG A 1 269 ? 35.084 -1.098 25.566 1.00 92.06 269 ARG A CA 1
ATOM 1998 C C . ARG A 1 269 ? 34.956 0.222 26.327 1.00 92.06 269 ARG A C 1
ATOM 2000 O O . ARG A 1 269 ? 35.711 0.478 27.263 1.00 92.06 269 ARG A O 1
ATOM 2007 N N . ILE A 1 270 ? 33.935 0.997 25.982 1.00 92.25 270 ILE A N 1
ATOM 2008 C CA . ILE A 1 270 ? 33.560 2.220 26.690 1.00 92.25 270 ILE A CA 1
ATOM 2009 C C . ILE A 1 270 ? 32.631 1.844 27.847 1.00 92.25 270 ILE A C 1
ATOM 2011 O O . ILE A 1 270 ? 31.676 1.079 27.686 1.00 92.25 270 ILE A O 1
ATOM 2015 N N . ALA A 1 271 ? 32.934 2.354 29.040 1.00 90.94 271 ALA A N 1
ATOM 2016 C CA . ALA A 1 271 ? 32.138 2.111 30.234 1.00 90.94 271 ALA A CA 1
ATOM 2017 C C . ALA A 1 271 ? 31.074 3.203 30.403 1.00 90.94 271 ALA A C 1
ATOM 2019 O O . ALA A 1 271 ? 31.364 4.388 30.254 1.00 90.94 271 ALA A O 1
ATOM 2020 N N . PHE A 1 272 ? 29.860 2.797 30.775 1.00 91.88 272 PHE A N 1
ATOM 2021 C CA . PHE A 1 272 ? 28.749 3.708 31.061 1.00 91.88 272 PHE A CA 1
ATOM 2022 C C . PHE A 1 272 ? 28.396 3.679 32.547 1.00 91.88 272 PHE A C 1
ATOM 2024 O O . PHE A 1 272 ? 28.556 2.636 33.189 1.00 91.88 272 PHE A O 1
ATOM 2031 N N . PRO A 1 273 ? 27.894 4.780 33.126 1.00 90.50 273 PRO A N 1
ATOM 2032 C CA . PRO A 1 273 ? 27.320 4.745 34.462 1.00 90.50 273 PRO A CA 1
ATOM 2033 C C . PRO A 1 273 ? 26.207 3.684 34.565 1.00 90.50 273 PRO A C 1
ATOM 2035 O O . PRO A 1 273 ? 25.481 3.490 33.585 1.00 90.50 273 PRO A O 1
ATOM 2038 N N . PRO A 1 274 ? 26.060 2.995 35.714 1.00 87.38 274 PRO A N 1
ATOM 2039 C CA . PRO A 1 274 ? 24.987 2.038 35.960 1.00 87.38 274 PRO A CA 1
ATOM 2040 C C . PRO A 1 274 ? 23.599 2.631 35.682 1.00 87.38 274 PRO A C 1
ATOM 2042 O O . PRO A 1 274 ? 23.442 3.854 35.742 1.00 87.38 274 PRO A O 1
ATOM 2045 N N . PRO A 1 275 ? 22.574 1.792 35.452 1.00 84.25 275 PRO A N 1
ATOM 2046 C CA . PRO A 1 275 ? 21.202 2.274 35.417 1.00 84.25 275 PRO A CA 1
ATOM 2047 C C . PRO A 1 275 ? 20.856 2.983 36.742 1.00 84.25 275 PRO A C 1
ATOM 2049 O O . PRO A 1 275 ? 21.255 2.511 37.815 1.00 84.25 275 PRO A O 1
ATOM 2052 N N . PRO A 1 276 ? 20.146 4.120 36.704 1.00 79.44 276 PRO A N 1
ATOM 2053 C CA . PRO A 1 276 ? 19.764 4.863 37.891 1.00 79.44 276 PRO A CA 1
ATOM 2054 C C . PRO A 1 276 ? 18.770 4.056 38.730 1.00 79.44 276 PRO A C 1
ATOM 2056 O O . PRO A 1 276 ? 17.913 3.345 38.211 1.00 79.44 276 PRO A O 1
ATOM 2059 N N . THR A 1 277 ? 18.849 4.208 40.047 1.00 80.19 277 THR A N 1
ATOM 2060 C CA . THR A 1 277 ? 17.917 3.581 40.995 1.00 80.19 277 THR A CA 1
ATOM 2061 C C . THR A 1 277 ? 17.194 4.650 41.808 1.00 80.19 277 THR A C 1
ATOM 2063 O O . THR A 1 277 ? 17.634 5.798 41.861 1.00 80.19 277 THR A O 1
ATOM 2066 N N . GLU A 1 278 ? 16.098 4.294 42.486 1.00 72.44 278 GLU A N 1
ATOM 2067 C CA . GLU A 1 278 ? 15.407 5.233 43.389 1.00 72.44 278 GLU A CA 1
ATOM 2068 C C . GLU A 1 278 ? 16.336 5.776 44.492 1.00 72.44 278 GLU A C 1
ATOM 2070 O O . GLU A 1 278 ? 16.203 6.927 44.903 1.00 72.44 278 GLU A O 1
ATOM 2075 N N . SER A 1 279 ? 17.297 4.963 44.944 1.00 77.25 279 SER A N 1
ATOM 2076 C CA . SER A 1 279 ? 18.290 5.326 45.962 1.00 77.25 279 SER A CA 1
ATOM 2077 C C . SER A 1 279 ? 19.500 6.092 45.424 1.00 77.25 279 SER A C 1
ATOM 2079 O O . SER A 1 279 ? 20.142 6.810 46.186 1.00 77.25 279 SER A O 1
ATOM 2081 N N . ASP A 1 280 ? 19.818 5.942 44.138 1.00 79.44 280 ASP A N 1
ATOM 2082 C CA . ASP A 1 280 ? 20.914 6.641 43.466 1.00 79.44 280 ASP A CA 1
ATOM 2083 C C . ASP A 1 280 ? 20.479 7.040 42.044 1.00 79.44 280 ASP A C 1
ATOM 2085 O O . ASP A 1 280 ? 20.654 6.272 41.092 1.00 79.44 280 ASP A O 1
ATOM 2089 N N . PRO A 1 281 ? 19.853 8.221 41.882 1.00 72.44 281 PRO A N 1
ATOM 2090 C CA . PRO A 1 281 ? 19.353 8.691 40.591 1.00 72.44 281 PRO A CA 1
ATOM 2091 C C . PRO A 1 281 ? 20.473 9.192 39.664 1.00 72.44 281 PRO A C 1
ATOM 2093 O O . PRO A 1 281 ? 20.220 9.495 38.492 1.00 72.44 281 PRO A O 1
ATOM 2096 N N . THR A 1 282 ? 21.698 9.316 40.178 1.00 75.31 282 THR A N 1
ATOM 2097 C CA . THR A 1 282 ? 22.883 9.767 39.443 1.00 75.31 282 THR A CA 1
ATOM 2098 C C . THR A 1 282 ? 24.085 8.904 39.783 1.00 75.31 282 THR A C 1
ATOM 2100 O O . THR A 1 282 ? 25.057 9.413 40.354 1.00 75.31 282 THR A O 1
ATOM 2103 N N . PRO A 1 283 ? 24.037 7.616 39.422 1.00 83.31 283 PRO A N 1
ATOM 2104 C CA . PRO A 1 283 ? 25.172 6.755 39.657 1.00 83.31 283 PRO A CA 1
ATOM 2105 C C . PRO A 1 283 ? 26.363 7.322 38.888 1.00 83.31 283 PRO A C 1
ATOM 2107 O O . PRO A 1 283 ? 26.266 7.657 37.706 1.00 83.31 283 PRO A O 1
ATOM 2110 N N . ALA A 1 284 ? 27.480 7.498 39.587 1.00 83.31 284 ALA A N 1
ATOM 2111 C CA . ALA A 1 284 ? 28.731 7.872 38.950 1.00 83.31 284 ALA A CA 1
ATOM 2112 C C . ALA A 1 284 ? 29.259 6.691 38.124 1.00 83.31 284 ALA A C 1
ATOM 2114 O O . ALA A 1 284 ? 28.937 5.530 38.395 1.00 83.31 284 ALA A O 1
ATOM 2115 N N . LEU A 1 285 ? 30.105 6.981 37.136 1.00 84.94 285 LEU A N 1
ATOM 2116 C CA . LEU A 1 285 ? 30.834 5.935 36.432 1.00 84.94 285 LEU A CA 1
ATOM 2117 C C . LEU A 1 285 ? 31.699 5.152 37.444 1.00 84.94 285 LEU A C 1
ATOM 2119 O O . LEU A 1 285 ? 32.513 5.767 38.141 1.00 84.94 285 LEU A O 1
ATOM 2123 N N . PRO A 1 286 ? 31.526 3.825 37.584 1.00 82.81 286 PRO A N 1
ATOM 2124 C CA . PRO A 1 286 ? 32.350 3.032 38.478 1.00 82.81 286 PRO A CA 1
ATOM 2125 C C . PRO A 1 286 ? 33.779 2.925 37.931 1.00 82.81 286 PRO A C 1
ATOM 2127 O O . PRO A 1 286 ? 33.990 3.099 36.730 1.00 82.81 286 PRO A O 1
ATOM 2130 N N . PRO A 1 287 ? 34.758 2.576 38.786 1.00 83.19 287 PRO A N 1
ATOM 2131 C CA . PRO A 1 287 ? 36.092 2.228 38.315 1.00 83.19 287 PRO A CA 1
ATOM 2132 C C . PRO A 1 287 ? 36.013 1.146 37.239 1.00 83.19 287 PRO A C 1
ATOM 2134 O O . PRO A 1 287 ? 35.226 0.208 37.388 1.00 83.19 287 PRO A O 1
ATOM 2137 N N . TYR A 1 288 ? 36.860 1.219 36.212 1.00 80.25 288 TYR A N 1
ATOM 2138 C CA . TYR A 1 288 ? 36.789 0.334 35.039 1.00 80.25 288 TYR A CA 1
ATOM 2139 C C . TYR A 1 288 ? 36.780 -1.167 35.393 1.00 80.25 288 TYR A C 1
ATOM 2141 O O . TYR A 1 288 ? 36.145 -1.977 34.724 1.00 80.25 288 TYR A O 1
ATOM 2149 N N . SER A 1 289 ? 37.432 -1.543 36.499 1.00 73.88 289 SER A N 1
ATOM 2150 C CA . SER A 1 289 ? 37.440 -2.916 37.038 1.00 73.88 289 SER A CA 1
ATOM 2151 C C . SER A 1 289 ? 36.055 -3.481 37.397 1.00 73.88 289 SER A C 1
ATOM 2153 O O . SER A 1 289 ? 35.921 -4.686 37.610 1.00 73.88 289 SER A O 1
ATOM 2155 N N . ARG A 1 290 ? 35.022 -2.639 37.475 1.00 70.38 290 ARG A N 1
ATOM 2156 C CA . ARG A 1 290 ? 33.635 -3.019 37.742 1.00 70.38 290 ARG A CA 1
ATOM 2157 C C . ARG A 1 290 ? 32.811 -2.776 36.478 1.00 70.38 290 ARG A C 1
ATOM 2159 O O . ARG A 1 290 ? 32.348 -1.666 36.241 1.00 70.38 290 ARG A O 1
ATOM 2166 N N . VAL A 1 291 ? 32.633 -3.826 35.674 1.00 59.56 291 VAL A N 1
ATOM 2167 C CA . VAL A 1 291 ? 31.799 -3.792 34.460 1.00 59.56 291 VAL A CA 1
ATOM 2168 C C . VAL A 1 291 ? 30.384 -3.330 34.823 1.00 59.56 291 VAL A C 1
ATOM 2170 O O . VAL A 1 291 ? 29.727 -3.959 35.655 1.00 59.56 291 VAL A O 1
ATOM 2173 N N . SER A 1 292 ? 29.909 -2.238 34.221 1.00 65.88 292 SER A N 1
ATOM 2174 C CA . SER A 1 292 ? 28.518 -1.808 34.376 1.00 65.88 292 SER A CA 1
ATOM 2175 C C . SER A 1 292 ? 27.599 -2.611 33.450 1.00 65.88 292 SER A C 1
ATOM 2177 O O . SER A 1 292 ? 27.969 -2.975 32.333 1.00 65.88 292 SER A O 1
ATOM 2179 N N . GLY A 1 293 ? 26.392 -2.919 33.932 1.00 70.81 293 GLY A N 1
ATOM 2180 C CA . GLY A 1 293 ? 25.374 -3.679 33.195 1.00 70.81 293 GLY A CA 1
ATOM 2181 C C . GLY A 1 293 ? 24.495 -2.832 32.269 1.00 70.81 293 GLY A C 1
ATOM 2182 O O . GLY A 1 293 ? 23.437 -3.301 31.859 1.00 70.81 293 GLY A O 1
ATOM 2183 N N . THR A 1 294 ? 24.876 -1.584 31.991 1.00 88.62 294 THR A N 1
ATOM 2184 C CA . THR A 1 294 ? 24.087 -0.654 31.172 1.00 88.62 294 THR A CA 1
ATOM 2185 C C . THR A 1 294 ? 24.119 -1.094 29.710 1.00 88.62 294 THR A C 1
ATOM 2187 O O . THR A 1 294 ? 25.193 -1.159 29.114 1.00 88.62 294 THR A O 1
ATOM 2190 N N . ARG A 1 295 ? 22.950 -1.402 29.132 1.00 91.19 295 ARG A N 1
ATOM 2191 C CA . ARG A 1 295 ? 22.819 -1.759 27.712 1.00 91.19 295 ARG A CA 1
ATOM 2192 C C . ARG A 1 295 ? 22.485 -0.531 26.883 1.00 91.19 295 ARG A C 1
ATOM 2194 O O . ARG A 1 295 ? 21.484 0.132 27.146 1.00 91.19 295 ARG A O 1
ATOM 2201 N N . ILE A 1 296 ? 23.312 -0.260 25.882 1.00 94.06 296 ILE A N 1
ATOM 2202 C CA . ILE A 1 296 ? 23.117 0.819 24.916 1.00 94.06 296 ILE A CA 1
ATOM 2203 C C . ILE A 1 296 ? 22.293 0.312 23.731 1.00 94.06 296 ILE A C 1
ATOM 2205 O O . ILE A 1 296 ? 22.482 -0.812 23.272 1.00 94.06 296 ILE A O 1
ATOM 2209 N N . THR A 1 297 ? 21.367 1.136 23.251 1.00 90.06 297 THR A N 1
ATOM 2210 C CA . THR A 1 297 ? 20.477 0.835 22.119 1.00 90.06 297 THR A CA 1
ATOM 2211 C C . THR A 1 297 ? 20.755 1.714 20.901 1.00 90.06 297 THR A C 1
ATOM 2213 O O . THR A 1 297 ? 20.442 1.301 19.789 1.00 90.06 297 THR A O 1
ATOM 2216 N N . GLY A 1 298 ? 21.400 2.870 21.088 1.00 87.38 298 GLY A N 1
ATOM 2217 C CA . GLY A 1 298 ? 21.776 3.791 20.014 1.00 87.38 298 GLY A CA 1
ATOM 2218 C C . GLY A 1 298 ? 23.036 4.587 20.349 1.00 87.38 298 GLY A C 1
ATOM 2219 O O . GLY A 1 298 ? 23.316 4.859 21.519 1.00 87.38 298 GLY A O 1
ATOM 2220 N N . ILE A 1 299 ? 23.805 4.933 19.315 1.00 93.12 299 ILE A N 1
ATOM 2221 C CA . ILE A 1 299 ? 25.047 5.714 19.395 1.00 93.12 299 ILE A CA 1
ATOM 2222 C C . ILE A 1 299 ? 25.069 6.772 18.292 1.00 93.12 299 ILE A C 1
ATOM 2224 O O . ILE A 1 299 ? 24.602 6.509 17.188 1.00 93.12 299 ILE A O 1
ATOM 2228 N N . ALA A 1 300 ? 25.667 7.927 18.576 1.00 85.62 300 ALA A N 1
ATOM 2229 C CA . ALA A 1 300 ? 25.948 8.964 17.587 1.00 85.62 300 ALA A CA 1
ATOM 2230 C C . ALA A 1 300 ? 27.278 9.659 17.909 1.00 85.62 300 ALA A C 1
ATOM 2232 O O . ALA A 1 300 ? 27.679 9.734 19.074 1.00 85.62 300 ALA A O 1
ATOM 2233 N N . ALA A 1 301 ? 27.972 10.161 16.888 1.00 87.88 301 ALA A N 1
ATOM 2234 C CA . ALA A 1 301 ? 29.261 10.828 17.037 1.00 87.88 301 ALA A CA 1
ATOM 2235 C C . ALA A 1 301 ? 29.284 12.117 16.211 1.00 87.88 301 ALA A C 1
ATOM 2237 O O . ALA A 1 301 ? 29.128 12.076 14.997 1.00 87.88 301 ALA A O 1
ATOM 2238 N N . GLY A 1 302 ? 29.492 13.246 16.884 1.00 81.25 302 GLY A N 1
ATOM 2239 C CA . GLY A 1 302 ? 29.869 14.502 16.246 1.00 81.25 302 GLY A CA 1
ATOM 2240 C C . GLY A 1 302 ? 31.395 14.598 16.091 1.00 81.25 302 GLY A C 1
ATOM 2241 O O . GLY A 1 302 ? 32.117 13.651 16.415 1.00 81.25 302 GLY A O 1
ATOM 2242 N N . PRO A 1 303 ? 31.938 15.752 15.664 1.00 78.50 303 PRO A N 1
ATOM 2243 C CA . PRO A 1 303 ? 33.369 15.902 15.385 1.00 78.50 303 PRO A CA 1
ATOM 2244 C C . PRO A 1 303 ? 34.271 15.588 16.588 1.00 78.50 303 PRO A C 1
ATOM 2246 O O . PRO A 1 303 ? 35.261 14.871 16.457 1.00 78.50 303 PRO A O 1
ATOM 2249 N N . ARG A 1 304 ? 33.902 16.092 17.775 1.00 84.81 304 ARG A N 1
ATOM 2250 C CA . ARG A 1 304 ? 34.682 15.989 19.027 1.00 84.81 304 ARG A CA 1
ATOM 2251 C C . ARG A 1 304 ? 33.872 15.474 20.218 1.00 84.81 304 ARG A C 1
ATOM 2253 O O . ARG A 1 304 ? 34.374 15.456 21.341 1.00 84.81 304 ARG A O 1
ATOM 2260 N N . TYR A 1 305 ? 32.621 15.081 20.001 1.00 89.56 305 TYR A N 1
ATOM 2261 C CA . TYR A 1 305 ? 31.736 14.585 21.050 1.00 89.56 305 TYR A CA 1
ATOM 2262 C C . TYR A 1 305 ? 30.893 13.419 20.565 1.00 89.56 305 TYR A C 1
ATOM 2264 O O . TYR A 1 305 ? 30.794 13.154 19.370 1.00 89.56 305 TYR A O 1
ATOM 2272 N N . SER A 1 306 ? 30.291 12.720 21.512 1.00 93.94 306 SER A N 1
ATOM 2273 C CA . SER A 1 306 ? 29.532 11.510 21.257 1.00 93.94 306 SER A CA 1
ATOM 2274 C C . SER A 1 306 ? 28.327 11.426 22.180 1.00 93.94 306 SER A C 1
ATOM 2276 O O . SER A 1 306 ? 28.348 11.953 23.297 1.00 93.94 306 SER A O 1
ATOM 2278 N N . LEU A 1 307 ? 27.294 10.735 21.705 1.00 92.38 307 LEU A N 1
ATOM 2279 C CA . LEU A 1 307 ? 26.039 10.501 22.403 1.00 92.38 307 LEU A CA 1
ATOM 2280 C C . LEU A 1 307 ? 25.710 9.008 22.418 1.00 92.38 307 LEU A C 1
ATOM 2282 O O . LEU A 1 307 ? 26.071 8.263 21.505 1.00 92.38 307 LEU A O 1
ATOM 2286 N N . ALA A 1 308 ? 24.975 8.582 23.439 1.00 93.69 308 ALA A N 1
ATOM 2287 C CA . ALA A 1 308 ? 24.374 7.257 23.487 1.00 93.69 308 ALA A CA 1
ATOM 2288 C C . ALA A 1 308 ? 23.031 7.289 24.216 1.00 93.69 308 ALA A C 1
ATOM 2290 O O . ALA A 1 308 ? 22.864 8.060 25.164 1.00 93.69 308 ALA A O 1
ATOM 2291 N N . CYS A 1 309 ? 22.112 6.409 23.827 1.00 90.88 309 CYS A N 1
ATOM 2292 C CA . CYS A 1 309 ? 20.896 6.118 24.585 1.00 90.88 309 CYS A CA 1
ATOM 2293 C C . CYS A 1 309 ? 20.893 4.665 25.067 1.00 90.88 309 CYS A C 1
ATOM 2295 O O . CYS A 1 309 ? 21.352 3.762 24.364 1.00 90.88 309 CYS A O 1
ATOM 2297 N N . SER A 1 310 ? 20.402 4.436 26.280 1.00 90.38 310 SER A N 1
ATOM 2298 C CA . SER A 1 310 ? 20.316 3.113 26.900 1.00 90.38 310 SER A CA 1
ATOM 2299 C C . SER A 1 310 ? 18.901 2.549 26.914 1.00 90.38 310 SER A C 1
ATOM 2301 O O . SER A 1 310 ? 17.915 3.263 26.772 1.00 90.38 310 SER A O 1
ATOM 2303 N N . GLU A 1 311 ? 18.805 1.239 27.143 1.00 86.00 311 GLU A N 1
ATOM 2304 C CA . GLU A 1 311 ? 17.541 0.496 27.230 1.00 86.00 311 GLU A CA 1
ATOM 2305 C C . GLU A 1 311 ? 16.595 1.023 28.329 1.00 86.00 311 GLU A C 1
ATOM 2307 O O . GLU A 1 311 ? 15.379 0.911 28.205 1.00 86.00 311 GLU A O 1
ATOM 2312 N N . ASP A 1 312 ? 17.135 1.635 29.387 1.00 82.19 312 ASP A N 1
ATOM 2313 C CA . ASP A 1 312 ? 16.363 2.270 30.466 1.00 82.19 312 ASP A CA 1
ATOM 2314 C C . ASP A 1 312 ? 15.868 3.692 30.121 1.00 82.19 312 ASP A C 1
ATOM 2316 O O . ASP A 1 312 ? 15.288 4.368 30.974 1.00 82.19 312 ASP A O 1
ATOM 2320 N N . GLY A 1 313 ? 16.120 4.163 28.896 1.00 81.38 313 GLY A N 1
ATOM 2321 C CA . GLY A 1 313 ? 15.734 5.489 28.424 1.00 81.38 313 GLY A CA 1
ATOM 2322 C C . GLY A 1 313 ? 16.663 6.623 28.833 1.00 81.38 313 GLY A C 1
ATOM 2323 O O . GLY A 1 313 ? 16.290 7.786 28.679 1.00 81.38 313 GLY A O 1
ATOM 2324 N N . SER A 1 314 ? 17.838 6.334 29.396 1.00 86.44 314 SER A N 1
ATOM 2325 C CA . SER A 1 314 ? 18.817 7.371 29.727 1.00 86.44 314 SER A CA 1
ATOM 2326 C C . SER A 1 314 ? 19.634 7.790 28.501 1.00 86.44 314 SER A C 1
ATOM 2328 O O . SER A 1 314 ? 20.004 6.969 27.667 1.00 86.44 314 SER A O 1
ATOM 2330 N N . MET A 1 315 ? 19.971 9.079 28.427 1.00 89.19 315 MET A N 1
ATOM 2331 C CA . MET A 1 315 ? 20.912 9.630 27.449 1.00 89.19 315 MET A CA 1
ATOM 2332 C C . MET A 1 315 ? 22.245 9.973 28.114 1.00 89.19 315 MET A C 1
ATOM 2334 O O . MET A 1 315 ? 22.282 10.512 29.225 1.00 89.19 315 MET A O 1
ATOM 2338 N N . TYR A 1 316 ? 23.338 9.703 27.409 1.00 92.38 316 TYR A N 1
ATOM 2339 C CA . TYR A 1 316 ? 24.703 10.014 27.819 1.00 92.38 316 TYR A CA 1
ATOM 2340 C C . TYR A 1 316 ? 25.394 10.857 26.754 1.00 92.38 316 TYR A C 1
ATOM 2342 O O . TYR A 1 316 ? 25.204 10.621 25.565 1.00 92.38 316 TYR A O 1
ATOM 2350 N N . ALA A 1 317 ? 26.226 11.798 27.195 1.00 92.56 317 ALA A N 1
ATOM 2351 C CA . ALA A 1 317 ? 27.064 12.627 26.339 1.00 92.56 317 ALA A CA 1
ATOM 2352 C C . ALA A 1 317 ? 28.494 12.704 26.891 1.00 92.56 317 ALA A C 1
ATOM 2354 O O . ALA A 1 317 ? 28.698 12.699 28.111 1.00 92.56 317 ALA A O 1
ATOM 2355 N N . TRP A 1 318 ? 29.486 12.756 26.003 1.00 95.06 318 TRP A N 1
ATOM 2356 C CA . TRP A 1 318 ? 30.902 12.936 26.346 1.00 95.06 318 TRP A CA 1
ATOM 2357 C C . TRP A 1 318 ? 31.693 13.557 25.190 1.00 95.06 318 TRP A C 1
ATOM 2359 O O . TRP A 1 318 ? 31.213 13.578 24.062 1.00 95.06 318 TRP A O 1
ATOM 2369 N N . GLY A 1 319 ? 32.897 14.061 25.467 1.00 92.94 319 GLY A N 1
ATOM 2370 C CA . GLY A 1 319 ? 33.732 14.809 24.519 1.00 92.94 319 GLY A CA 1
ATOM 2371 C C . GLY A 1 319 ? 33.665 16.321 24.733 1.00 92.94 319 GLY A C 1
ATOM 2372 O O . GLY A 1 319 ? 33.379 16.769 25.845 1.00 92.94 319 GLY A O 1
ATOM 2373 N N . VAL A 1 320 ? 33.936 17.110 23.691 1.00 88.62 320 VAL A N 1
ATOM 2374 C CA . VAL A 1 320 ? 33.921 18.586 23.723 1.00 88.62 320 VAL A CA 1
ATOM 2375 C C . VAL A 1 320 ? 32.698 19.134 22.994 1.00 88.62 320 VAL A C 1
ATOM 2377 O O . VAL A 1 320 ? 32.475 18.829 21.826 1.00 88.62 320 VAL A O 1
ATOM 2380 N N . GLY A 1 321 ? 31.936 19.991 23.672 1.00 78.25 321 GLY A N 1
ATOM 2381 C CA . GLY A 1 321 ? 30.754 20.653 23.130 1.00 78.25 321 GLY A CA 1
ATOM 2382 C C . GLY A 1 321 ? 30.709 22.138 23.480 1.00 78.25 321 GLY A C 1
ATOM 2383 O O . GLY A 1 321 ? 29.909 22.561 24.313 1.00 78.25 321 GLY A O 1
ATOM 2384 N N . THR A 1 322 ? 31.549 22.934 22.819 1.00 74.81 322 THR A N 1
ATOM 2385 C CA . THR A 1 322 ? 31.655 24.398 22.993 1.00 74.81 322 THR A CA 1
ATOM 2386 C C . THR A 1 322 ? 30.402 25.176 22.573 1.00 74.81 322 THR A C 1
ATOM 2388 O O . THR A 1 322 ? 30.266 26.345 22.918 1.00 74.81 322 THR A O 1
ATOM 2391 N N . ALA A 1 323 ? 29.462 24.535 21.874 1.00 71.44 323 ALA A N 1
ATOM 2392 C CA . ALA A 1 323 ? 28.143 25.063 21.522 1.00 71.44 323 ALA A CA 1
ATOM 2393 C C . ALA A 1 323 ? 27.011 24.368 22.310 1.00 71.44 323 ALA A C 1
ATOM 2395 O O . ALA A 1 323 ? 25.875 24.293 21.849 1.00 71.44 323 ALA A O 1
ATOM 2396 N N . ALA A 1 324 ? 27.319 23.844 23.503 1.00 75.88 324 ALA A N 1
ATOM 2397 C CA . ALA A 1 324 ? 26.394 23.125 24.382 1.00 75.88 324 ALA A CA 1
ATOM 2398 C C . ALA A 1 324 ? 25.826 21.809 23.806 1.00 75.88 324 ALA A C 1
ATOM 2400 O O . ALA A 1 324 ? 24.836 21.288 24.325 1.00 75.88 324 ALA A O 1
ATOM 2401 N N . GLN A 1 325 ? 26.489 21.214 22.805 1.00 79.12 325 GLN A N 1
ATOM 2402 C CA . GLN A 1 325 ? 26.069 19.962 22.153 1.00 79.12 325 GLN A CA 1
ATOM 2403 C C . GLN A 1 325 ? 25.938 18.777 23.124 1.00 79.12 325 GLN A C 1
ATOM 2405 O O . GLN A 1 325 ? 25.204 17.830 22.858 1.00 79.12 325 GLN A O 1
ATOM 2410 N N . LEU A 1 326 ? 26.632 18.826 24.266 1.00 82.12 326 LEU A N 1
ATOM 2411 C CA . LEU A 1 326 ? 26.577 17.781 25.290 1.00 82.12 326 LEU A CA 1
ATOM 2412 C C . LEU A 1 326 ? 25.267 17.788 26.092 1.00 82.12 326 LEU A C 1
ATOM 2414 O O . LEU A 1 326 ? 24.966 16.812 26.771 1.00 82.12 326 LEU A O 1
ATOM 2418 N N . GLY A 1 327 ? 24.519 18.897 26.109 1.00 81.94 327 GLY A N 1
ATOM 2419 C CA . GLY A 1 327 ? 23.296 19.017 26.912 1.00 81.94 327 GLY A CA 1
ATOM 2420 C C . GLY A 1 327 ? 23.511 18.953 28.436 1.00 81.94 327 GLY A C 1
ATOM 2421 O O . GLY A 1 327 ? 22.549 18.822 29.191 1.00 81.94 327 GLY A O 1
ATOM 2422 N N . LEU A 1 328 ? 24.755 19.057 28.923 1.00 84.38 328 LEU A N 1
ATOM 2423 C CA . LEU A 1 328 ? 25.114 18.912 30.347 1.00 84.38 328 LEU A CA 1
ATOM 2424 C C . LEU A 1 328 ? 24.987 20.207 31.168 1.00 84.38 328 LEU A C 1
ATOM 2426 O O . LEU A 1 328 ? 25.244 20.213 32.372 1.00 84.38 328 LEU A O 1
ATOM 2430 N N . GLY A 1 329 ? 24.556 21.292 30.528 1.00 77.00 329 GLY A N 1
ATOM 2431 C CA . GLY A 1 329 ? 24.407 22.615 31.123 1.00 77.00 329 GLY A CA 1
ATOM 2432 C C . GLY A 1 329 ? 25.246 23.664 30.399 1.00 77.00 329 GLY A C 1
ATOM 2433 O O . GLY A 1 329 ? 26.246 23.354 29.765 1.00 77.00 329 GLY A O 1
ATOM 2434 N N . LYS A 1 330 ? 24.827 24.926 30.516 1.00 71.12 330 LYS A N 1
ATOM 2435 C CA . LYS A 1 330 ? 25.423 26.076 29.814 1.00 71.12 330 LYS A CA 1
ATOM 2436 C C . LYS A 1 330 ? 26.896 26.358 30.152 1.00 71.12 330 LYS A C 1
ATOM 2438 O O . LYS A 1 330 ? 27.551 27.057 29.397 1.00 71.12 330 LYS A O 1
ATOM 2443 N N . ASP A 1 331 ? 27.382 25.835 31.278 1.00 78.81 331 ASP A N 1
ATOM 2444 C CA . ASP A 1 331 ? 28.745 26.056 31.781 1.00 78.81 331 ASP A CA 1
ATOM 2445 C C . ASP A 1 331 ? 29.642 24.811 31.580 1.00 78.81 331 ASP A C 1
ATOM 2447 O O . ASP A 1 331 ? 30.749 24.747 32.111 1.00 78.81 331 ASP A O 1
ATOM 2451 N N . VAL A 1 332 ? 29.156 23.785 30.862 1.00 82.56 332 VAL A N 1
ATOM 2452 C CA . VAL A 1 332 ? 29.871 22.520 30.631 1.00 82.56 332 VAL A CA 1
ATOM 2453 C C . VAL A 1 332 ? 30.295 22.420 29.169 1.00 82.56 332 VAL A C 1
ATOM 2455 O O . VAL A 1 332 ? 29.521 22.008 28.311 1.00 82.56 332 VAL A O 1
ATOM 2458 N N . GLU A 1 333 ? 31.551 22.762 28.900 1.00 84.25 333 GLU A N 1
ATOM 2459 C CA . GLU A 1 333 ? 32.134 22.724 27.549 1.00 84.25 333 GLU A CA 1
ATOM 2460 C C . GLU A 1 333 ? 32.759 21.365 27.198 1.00 84.25 333 GLU A C 1
ATOM 2462 O O . GLU A 1 333 ? 33.036 21.088 26.033 1.00 84.25 333 GLU A O 1
ATOM 2467 N N . SER A 1 334 ? 32.999 20.500 28.189 1.00 90.38 334 SER A N 1
ATOM 2468 C CA . SER A 1 334 ? 33.531 19.155 27.959 1.00 90.38 334 SER A CA 1
ATOM 2469 C C . SER A 1 334 ? 33.117 18.160 29.041 1.00 90.38 334 SER A C 1
ATOM 2471 O O . SER A 1 334 ? 32.873 18.531 30.191 1.00 90.38 334 SER A O 1
ATOM 2473 N N . ALA A 1 335 ? 33.067 16.879 28.678 1.00 92.50 335 ALA A N 1
ATOM 2474 C CA . ALA A 1 335 ? 32.838 15.772 29.595 1.00 92.50 335 ALA A CA 1
ATOM 2475 C C . ALA A 1 335 ? 33.785 14.607 29.289 1.00 92.50 335 ALA A C 1
ATOM 2477 O O . ALA A 1 335 ? 33.782 14.054 28.192 1.00 92.50 335 ALA A O 1
ATOM 2478 N N . ALA A 1 336 ? 34.584 14.222 30.290 1.00 90.44 336 ALA A N 1
ATOM 2479 C CA . ALA A 1 336 ? 35.667 13.252 30.123 1.00 90.44 336 ALA A CA 1
ATOM 2480 C C . ALA A 1 336 ? 35.206 11.806 29.882 1.00 90.44 336 ALA A C 1
ATOM 2482 O O . ALA A 1 336 ? 35.945 10.990 29.342 1.00 90.44 336 ALA A O 1
ATOM 2483 N N . THR A 1 337 ? 33.994 11.483 30.325 1.00 92.94 337 THR A N 1
ATOM 2484 C CA . THR A 1 337 ? 33.415 10.136 30.289 1.00 92.94 337 THR A CA 1
ATOM 2485 C C . THR A 1 337 ? 31.917 10.231 30.009 1.00 92.94 337 THR A C 1
ATOM 2487 O O . THR A 1 337 ? 31.361 11.311 30.251 1.00 92.94 337 THR A O 1
ATOM 2490 N N . PRO A 1 338 ? 31.248 9.155 29.535 1.00 94.31 338 PRO A N 1
ATOM 2491 C CA . PRO A 1 338 ? 29.805 9.144 29.318 1.00 94.31 338 PRO A CA 1
ATOM 2492 C C . PRO A 1 338 ? 29.052 9.672 30.535 1.00 94.31 338 PRO A C 1
ATOM 2494 O O . PRO A 1 338 ? 28.957 9.021 31.576 1.00 94.31 338 PRO A O 1
ATOM 2497 N N . THR A 1 339 ? 28.536 10.889 30.408 1.00 91.75 339 THR A N 1
ATOM 2498 C CA . THR A 1 339 ? 27.886 11.610 31.495 1.00 91.75 339 THR A CA 1
ATOM 2499 C C . THR A 1 339 ? 26.413 11.723 31.173 1.00 91.75 339 THR A C 1
ATOM 2501 O O . THR A 1 339 ? 26.033 12.121 30.074 1.00 91.75 339 THR A O 1
ATOM 2504 N N . ARG A 1 340 ? 25.566 11.347 32.130 1.00 89.12 340 ARG A N 1
ATOM 2505 C CA . ARG A 1 340 ? 24.119 11.339 31.927 1.00 89.12 340 ARG A CA 1
ATOM 2506 C C . ARG A 1 340 ? 23.593 12.758 31.709 1.00 89.12 340 ARG A C 1
ATOM 2508 O O . ARG A 1 340 ? 23.753 13.619 32.581 1.00 89.12 340 ARG A O 1
ATOM 2515 N N . VAL A 1 341 ? 22.909 12.964 30.590 1.00 86.50 341 VAL A N 1
ATOM 2516 C CA . VAL A 1 341 ? 22.211 14.208 30.259 1.00 86.50 341 VAL A CA 1
ATOM 2517 C C . VAL A 1 341 ? 20.944 14.297 31.103 1.00 86.50 341 VAL A C 1
ATOM 2519 O O . VAL A 1 341 ? 20.224 13.313 31.279 1.00 86.50 341 VAL A O 1
ATOM 2522 N N . ARG A 1 342 ? 20.700 15.460 31.717 1.00 81.38 342 ARG A N 1
ATOM 2523 C CA . ARG A 1 342 ? 19.567 15.653 32.630 1.00 81.38 342 ARG A CA 1
ATOM 2524 C C . ARG A 1 342 ? 18.934 17.016 32.433 1.00 81.38 342 ARG A C 1
ATOM 2526 O O . ARG A 1 342 ? 19.595 18.042 32.540 1.00 81.38 342 ARG A O 1
ATOM 2533 N N . SER A 1 343 ? 17.616 17.011 32.313 1.00 76.69 343 SER A N 1
ATOM 2534 C CA . SER A 1 343 ? 16.781 18.206 32.368 1.00 76.69 343 SER A CA 1
ATOM 2535 C C . SER A 1 343 ? 15.582 17.961 33.283 1.00 76.69 343 SER A C 1
ATOM 2537 O O . SER A 1 343 ? 15.185 16.819 33.517 1.00 76.69 343 SER A O 1
ATOM 2539 N N . LYS A 1 344 ? 14.992 19.035 33.827 1.00 71.56 344 LYS A N 1
ATOM 2540 C CA . LYS A 1 344 ? 13.720 18.933 34.564 1.00 71.56 344 LYS A CA 1
ATOM 2541 C C . LYS A 1 344 ? 12.620 18.357 33.670 1.00 71.56 344 LYS A C 1
ATOM 2543 O O . LYS A 1 344 ? 11.830 17.567 34.167 1.00 71.56 344 LYS A O 1
ATOM 2548 N N . THR A 1 345 ? 12.633 18.710 32.384 1.00 69.12 345 THR A N 1
ATOM 2549 C CA . THR A 1 345 ? 11.690 18.220 31.372 1.00 69.12 345 THR A CA 1
ATOM 2550 C C . THR A 1 345 ? 11.905 16.733 31.097 1.00 69.12 345 T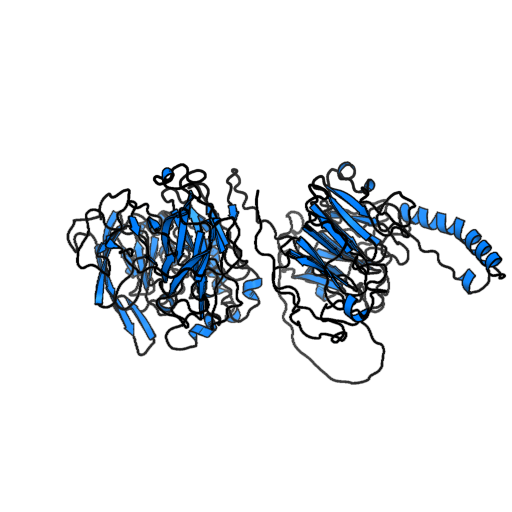HR A C 1
ATOM 2552 O O . THR A 1 345 ? 10.959 15.966 31.195 1.00 69.12 345 THR A O 1
ATOM 2555 N N . MET A 1 346 ? 13.159 16.302 30.911 1.00 68.56 346 MET A N 1
ATOM 2556 C CA . MET A 1 346 ? 13.526 14.900 30.636 1.00 68.56 346 MET A CA 1
ATOM 2557 C C . MET A 1 346 ? 13.142 13.911 31.748 1.00 68.56 346 MET A C 1
ATOM 2559 O O . MET A 1 346 ? 13.108 12.713 31.509 1.00 68.56 346 MET A O 1
ATOM 2563 N N . LYS A 1 347 ? 12.830 14.363 32.975 1.00 67.56 347 LYS A N 1
ATOM 2564 C CA . LYS A 1 347 ? 12.358 13.461 34.049 1.00 67.56 347 LYS A CA 1
ATOM 2565 C C . LYS A 1 347 ? 11.052 12.753 33.713 1.00 67.56 347 LYS A C 1
ATOM 2567 O O . LYS A 1 347 ? 10.763 11.720 34.310 1.00 67.56 347 LYS A O 1
ATOM 2572 N N . GLU A 1 348 ? 10.252 13.353 32.844 1.00 69.56 348 GLU A N 1
ATOM 2573 C CA . GLU A 1 348 ? 8.988 12.787 32.408 1.00 69.56 348 GLU A CA 1
ATOM 2574 C C . GLU A 1 348 ? 9.151 11.930 31.161 1.00 69.56 348 GLU A C 1
ATOM 2576 O O . GLU A 1 348 ? 8.141 11.406 30.731 1.00 69.56 348 GLU A O 1
ATOM 2581 N N . TYR A 1 349 ? 10.355 11.764 30.594 1.00 67.88 349 TYR A N 1
ATOM 2582 C CA . TYR A 1 349 ? 10.537 11.091 29.310 1.00 67.88 349 TYR A CA 1
ATOM 2583 C C . TYR A 1 349 ? 11.622 9.998 29.315 1.00 67.88 349 TYR A C 1
ATOM 2585 O O . TYR A 1 349 ? 12.532 9.992 30.141 1.00 67.88 349 TYR A O 1
ATOM 2593 N N . VAL A 1 350 ? 11.496 9.061 28.375 1.00 72.75 350 VAL A N 1
ATOM 2594 C CA . VAL A 1 350 ? 12.403 7.955 28.044 1.00 72.75 350 VAL A CA 1
ATOM 2595 C C . VAL A 1 350 ? 13.007 8.258 26.675 1.00 72.75 350 VAL A C 1
ATOM 2597 O O . VAL A 1 350 ? 12.265 8.408 25.705 1.00 72.75 350 VAL A O 1
ATOM 2600 N N . VAL A 1 351 ? 14.333 8.350 26.585 1.00 75.25 351 VAL A N 1
ATOM 2601 C CA . VAL A 1 351 ? 15.042 8.600 25.321 1.00 75.25 351 VAL A CA 1
ATOM 2602 C C . VAL A 1 351 ? 15.106 7.314 24.499 1.00 75.25 351 VAL A C 1
ATOM 2604 O O . VAL A 1 351 ? 15.560 6.283 24.989 1.00 75.25 351 VAL A O 1
ATOM 2607 N N . LEU A 1 352 ? 14.647 7.377 23.251 1.00 66.06 352 LEU A N 1
ATOM 2608 C CA . LEU A 1 352 ? 14.550 6.246 22.328 1.00 66.06 352 LEU A CA 1
ATOM 2609 C C . LEU A 1 352 ? 15.664 6.244 21.270 1.00 66.06 352 LEU A C 1
ATOM 2611 O O . LEU A 1 352 ? 16.086 5.169 20.852 1.00 66.06 352 LEU A O 1
ATOM 2615 N N . GLU A 1 353 ? 16.142 7.420 20.852 1.00 69.19 353 GLU A N 1
ATOM 2616 C CA . GLU A 1 353 ? 17.185 7.571 19.828 1.00 69.19 353 GLU A CA 1
ATOM 2617 C C . GLU A 1 353 ? 17.948 8.894 20.003 1.00 69.19 353 GLU A C 1
ATOM 2619 O O . GLU A 1 353 ? 17.417 9.849 20.581 1.00 69.19 353 GLU A O 1
ATOM 2624 N N . VAL A 1 354 ? 19.193 8.950 19.520 1.00 72.50 354 VAL A N 1
ATOM 2625 C CA . VAL A 1 354 ? 20.079 10.123 19.587 1.00 72.50 354 VAL A CA 1
ATOM 2626 C C . VAL A 1 354 ? 20.812 10.328 18.264 1.00 72.50 354 VAL A C 1
ATOM 2628 O O . VAL A 1 354 ? 21.223 9.352 17.643 1.00 72.50 354 VAL A O 1
ATOM 2631 N N . ASP A 1 355 ? 21.022 11.587 17.877 1.00 71.81 355 ASP A N 1
ATOM 2632 C CA . ASP A 1 355 ? 21.830 11.972 16.713 1.00 71.81 355 ASP A CA 1
ATOM 2633 C C . ASP A 1 355 ? 22.732 13.180 17.035 1.00 71.81 355 ASP A C 1
ATOM 2635 O O . ASP A 1 355 ? 22.399 14.021 17.880 1.00 71.81 355 ASP A O 1
ATOM 2639 N N . ALA A 1 356 ? 23.905 13.248 16.403 1.00 72.19 356 ALA A N 1
ATOM 2640 C CA . ALA A 1 356 ? 24.973 14.184 16.741 1.00 72.19 356 ALA A CA 1
ATOM 2641 C C . ALA A 1 356 ? 25.472 14.952 15.509 1.00 72.19 356 ALA A C 1
ATOM 2643 O O . ALA A 1 356 ? 26.121 14.393 14.630 1.00 72.19 356 ALA A O 1
ATOM 2644 N N . GLY A 1 357 ? 25.213 16.258 15.481 1.00 55.06 357 GLY A N 1
ATOM 2645 C CA . GLY A 1 357 ? 25.765 17.179 14.497 1.00 55.06 357 GLY A CA 1
ATOM 2646 C C . GLY A 1 357 ? 27.089 17.817 14.937 1.00 55.06 357 GLY A C 1
ATOM 2647 O O . GLY A 1 357 ? 27.651 17.512 15.977 1.00 55.06 357 GLY A O 1
ATOM 2648 N N . GLY A 1 358 ? 27.608 18.768 14.163 1.00 57.81 358 GLY A N 1
ATOM 2649 C CA . GLY A 1 358 ? 28.838 19.501 14.451 1.00 57.81 358 GLY A CA 1
ATOM 2650 C C . GLY A 1 358 ? 28.639 20.525 15.561 1.00 57.81 358 GLY A C 1
ATOM 2651 O O . GLY A 1 358 ? 29.499 20.714 16.420 1.00 57.81 358 GLY A O 1
ATOM 2652 N N . GLN A 1 359 ? 27.463 21.156 15.579 1.00 59.44 359 GLN A N 1
ATOM 2653 C CA . GLN A 1 359 ? 27.118 22.236 16.507 1.00 59.44 359 GLN A CA 1
ATOM 2654 C C . GLN A 1 359 ? 25.823 21.998 17.292 1.00 59.44 359 GLN A C 1
ATOM 2656 O O . GLN A 1 359 ? 25.452 22.836 18.106 1.00 59.44 359 GLN A O 1
ATOM 2661 N N . HIS A 1 360 ? 25.134 20.876 17.085 1.00 49.09 360 HIS A N 1
ATOM 2662 C CA . HIS A 1 360 ? 23.868 20.573 17.754 1.00 49.09 360 HIS A CA 1
ATOM 2663 C C . HIS A 1 360 ? 23.682 19.066 17.938 1.00 49.09 360 HIS A C 1
ATOM 2665 O O . HIS A 1 360 ? 24.257 18.276 17.201 1.00 49.09 360 HIS A O 1
ATOM 2671 N N . ALA A 1 361 ? 22.841 18.677 18.893 1.00 61.75 361 ALA A N 1
ATOM 2672 C CA . ALA A 1 361 ? 22.455 17.294 19.156 1.00 61.75 361 ALA A CA 1
ATOM 2673 C C . ALA A 1 361 ? 20.928 17.164 19.133 1.00 61.75 361 ALA A C 1
ATOM 2675 O O . ALA A 1 361 ? 20.229 18.099 19.530 1.00 61.75 361 ALA A O 1
ATOM 2676 N N . LEU A 1 362 ? 20.424 16.009 18.703 1.00 56.72 362 LEU A N 1
ATOM 2677 C CA . LEU A 1 362 ? 18.999 15.678 18.696 1.00 56.72 362 LEU A CA 1
ATOM 2678 C C . LEU A 1 362 ? 18.755 14.413 19.525 1.00 56.72 362 LEU A C 1
ATOM 2680 O O . LEU A 1 362 ? 19.586 13.505 19.559 1.00 56.72 362 LEU A O 1
ATOM 2684 N N . CYS A 1 363 ? 17.602 14.345 20.187 1.00 61.66 363 CYS A N 1
ATOM 2685 C CA . CYS A 1 363 ? 17.131 13.138 20.858 1.00 61.66 363 CYS A CA 1
ATOM 2686 C C . CYS A 1 363 ? 15.622 12.967 20.656 1.00 61.66 363 CYS A C 1
ATOM 2688 O O . CYS A 1 363 ? 14.866 13.938 20.711 1.00 61.66 363 CYS A O 1
ATOM 2690 N N . TYR A 1 364 ? 15.190 11.729 20.429 1.00 55.75 364 TYR A N 1
ATOM 2691 C CA . TYR A 1 364 ? 13.782 11.346 20.331 1.00 55.75 364 TYR A CA 1
ATOM 2692 C C . TYR A 1 364 ? 13.314 10.754 21.666 1.00 55.75 364 TYR A C 1
ATOM 2694 O O . TYR A 1 364 ? 13.983 9.875 22.209 1.00 55.75 364 TYR A O 1
ATOM 2702 N N . GLU A 1 365 ? 12.191 11.229 22.216 1.00 61.47 365 GLU A N 1
ATOM 2703 C CA . GLU A 1 365 ? 11.787 10.968 23.607 1.00 61.47 365 GLU A CA 1
ATOM 2704 C C . GLU A 1 365 ? 10.305 10.590 23.764 1.00 61.47 365 GLU A C 1
ATOM 2706 O O . GLU A 1 365 ? 9.457 11.024 22.992 1.00 61.47 365 GLU A O 1
ATOM 2711 N N . SER A 1 366 ? 9.981 9.829 24.815 1.00 55.59 366 SER A N 1
ATOM 2712 C CA . SER A 1 366 ? 8.648 9.300 25.130 1.00 55.59 366 SER A CA 1
ATOM 2713 C C . SER A 1 366 ? 8.200 9.569 26.567 1.00 55.59 366 SER A C 1
ATOM 2715 O O . SER A 1 366 ? 8.924 9.212 27.486 1.00 55.59 366 SER A O 1
ATOM 2717 N N . LYS A 1 367 ? 6.997 10.108 26.807 1.00 62.84 367 LYS A N 1
ATOM 2718 C CA . LYS A 1 367 ? 6.546 10.443 28.174 1.00 62.84 367 LYS A CA 1
ATOM 2719 C C . LYS A 1 367 ? 6.132 9.244 29.062 1.00 62.84 367 LYS A C 1
ATOM 2721 O O . LYS A 1 367 ? 5.323 8.410 28.662 1.00 62.84 367 LYS A O 1
ATOM 2726 N N . LEU A 1 368 ? 6.599 9.226 30.315 1.00 54.22 368 LEU A N 1
ATOM 2727 C CA . LEU A 1 368 ? 6.296 8.286 31.404 1.00 54.22 368 LEU A CA 1
ATOM 2728 C C . LEU A 1 368 ? 4.878 8.510 31.977 1.00 54.22 368 LEU A C 1
ATOM 2730 O O . LEU A 1 368 ? 4.599 9.547 32.580 1.00 54.22 368 LEU A O 1
ATOM 2734 N N . ILE A 1 369 ? 3.987 7.516 31.864 1.00 47.84 369 ILE A N 1
ATOM 2735 C CA . ILE A 1 369 ? 2.631 7.544 32.454 1.00 47.84 369 ILE A CA 1
ATOM 2736 C C . ILE A 1 369 ? 2.682 7.054 33.920 1.00 47.84 369 ILE A C 1
ATOM 2738 O O . ILE A 1 369 ? 3.326 6.054 34.242 1.00 47.84 369 ILE A O 1
ATOM 2742 N N . SER A 1 370 ? 1.987 7.750 34.829 1.00 41.44 370 SER A N 1
ATOM 2743 C CA . SER A 1 370 ? 2.129 7.692 36.302 1.00 41.44 370 SER A CA 1
ATOM 2744 C C . SER A 1 370 ? 1.922 6.329 36.994 1.00 41.44 370 SER A C 1
ATOM 2746 O O . SER A 1 370 ? 2.262 6.205 38.172 1.00 41.44 370 SER A O 1
ATOM 2748 N N . ASN A 1 371 ? 1.460 5.290 36.292 1.00 39.12 371 ASN A N 1
ATOM 2749 C CA . ASN A 1 371 ? 1.248 3.946 36.849 1.00 39.12 371 ASN A CA 1
ATOM 2750 C C . ASN A 1 371 ? 2.398 2.943 36.605 1.00 39.12 371 ASN A C 1
ATOM 2752 O O . ASN A 1 371 ? 2.319 1.816 37.087 1.00 39.12 371 ASN A O 1
ATOM 2756 N N . GLN A 1 372 ? 3.496 3.325 35.939 1.00 41.78 372 GLN A N 1
ATOM 2757 C CA . GLN A 1 372 ? 4.617 2.410 35.641 1.00 41.78 372 GLN A CA 1
ATOM 2758 C C . GLN A 1 372 ? 5.797 2.423 36.632 1.00 41.78 372 GLN A C 1
ATOM 2760 O O . GLN A 1 372 ? 6.848 1.846 36.357 1.00 41.78 372 GLN A O 1
ATOM 2765 N N . ARG A 1 373 ? 5.654 2.994 37.836 1.00 34.88 373 ARG A N 1
ATOM 2766 C CA . ARG A 1 373 ? 6.765 3.082 38.813 1.00 34.88 373 ARG A CA 1
ATOM 2767 C C . ARG A 1 373 ? 7.324 1.742 39.341 1.00 34.88 373 ARG A C 1
ATOM 2769 O O . ARG A 1 373 ? 8.216 1.777 40.178 1.00 34.88 373 ARG A O 1
ATOM 2776 N N . LYS A 1 374 ? 6.852 0.565 38.896 1.00 34.25 374 LYS A N 1
ATOM 2777 C CA . LYS A 1 374 ? 7.315 -0.738 39.425 1.00 34.25 374 LYS A CA 1
ATOM 2778 C C . LYS A 1 374 ? 7.553 -1.884 38.424 1.00 34.25 374 LYS A C 1
ATOM 2780 O O . LYS A 1 374 ? 7.780 -2.997 38.887 1.00 34.25 374 LYS A O 1
ATOM 2785 N N . SER A 1 375 ? 7.568 -1.675 37.102 1.00 33.94 375 SER A N 1
ATOM 2786 C CA . SER A 1 375 ? 7.738 -2.810 36.162 1.00 33.94 375 SER A CA 1
ATOM 2787 C C . SER A 1 375 ? 8.633 -2.575 34.938 1.00 33.94 375 SER A C 1
ATOM 2789 O O . SER A 1 375 ? 8.414 -3.209 33.912 1.00 33.94 375 SER A O 1
ATOM 2791 N N . ILE A 1 376 ? 9.680 -1.745 35.024 1.00 35.34 376 ILE A N 1
ATOM 2792 C CA . ILE A 1 376 ? 10.718 -1.665 33.964 1.00 35.34 376 ILE A CA 1
ATOM 2793 C C . ILE A 1 376 ? 11.862 -2.662 34.245 1.00 35.34 376 ILE A C 1
ATOM 2795 O O . ILE A 1 376 ? 13.044 -2.387 34.078 1.00 35.34 376 ILE A O 1
ATOM 2799 N N . ALA A 1 377 ? 11.508 -3.852 34.721 1.00 31.27 377 ALA A N 1
ATOM 2800 C CA . ALA A 1 377 ? 12.378 -5.016 34.699 1.00 31.27 377 ALA A CA 1
ATOM 2801 C C . ALA A 1 377 ? 11.539 -6.154 34.124 1.00 31.27 377 ALA A C 1
ATOM 2803 O O . ALA A 1 377 ? 10.539 -6.531 34.727 1.00 31.27 377 ALA A O 1
ATOM 2804 N N . TYR A 1 378 ? 11.968 -6.673 32.974 1.00 32.00 378 TYR A N 1
ATOM 2805 C CA . TYR A 1 378 ? 11.303 -7.690 32.153 1.00 32.00 378 TYR A CA 1
ATOM 2806 C C . TYR A 1 378 ? 10.138 -7.199 31.290 1.00 32.00 378 TYR A C 1
ATOM 2808 O O . TYR A 1 378 ? 8.988 -7.486 31.585 1.00 32.00 378 TYR A O 1
ATOM 2816 N N . THR A 1 379 ? 10.469 -6.570 30.161 1.00 26.69 379 THR A N 1
ATOM 2817 C CA . THR A 1 379 ? 10.043 -6.999 28.812 1.00 26.69 379 THR A CA 1
ATOM 2818 C C . THR A 1 379 ? 10.683 -6.079 27.770 1.00 26.69 379 THR A C 1
ATOM 2820 O O . THR A 1 379 ? 10.714 -4.870 27.962 1.00 26.69 379 THR A O 1
ATOM 2823 N N . SER A 1 380 ? 11.218 -6.676 26.700 1.00 25.72 380 SER A N 1
ATOM 2824 C CA . SER A 1 380 ? 11.829 -6.029 25.523 1.00 25.72 380 SER A CA 1
ATOM 2825 C C . SER A 1 380 ? 11.101 -4.736 25.099 1.00 25.72 380 SER A C 1
ATOM 2827 O O . SER A 1 380 ? 9.869 -4.762 25.040 1.00 25.72 380 SER A O 1
ATOM 2829 N N . PRO A 1 381 ? 11.795 -3.618 24.791 1.00 29.97 381 PRO A N 1
ATOM 2830 C CA . PRO A 1 381 ? 11.111 -2.340 24.646 1.00 29.97 381 PRO A CA 1
ATOM 2831 C C . PRO A 1 381 ? 10.457 -2.209 23.266 1.00 29.97 381 PRO A C 1
ATOM 2833 O O . PRO A 1 381 ? 11.120 -1.995 22.253 1.00 29.97 381 PRO A O 1
ATOM 2836 N N . VAL A 1 382 ? 9.127 -2.290 23.252 1.00 26.03 382 VAL A N 1
ATOM 2837 C CA . VAL A 1 382 ? 8.262 -1.650 22.258 1.00 26.03 382 VAL A CA 1
ATOM 2838 C C . VAL A 1 382 ? 7.589 -0.463 22.950 1.00 26.03 382 VAL A C 1
ATOM 2840 O O . VAL A 1 382 ? 6.881 -0.641 23.935 1.00 26.03 382 VAL A O 1
ATOM 2843 N N . LYS A 1 383 ? 7.871 0.732 22.415 1.00 30.53 383 LYS A N 1
ATOM 2844 C CA . LYS A 1 383 ? 7.087 1.981 22.412 1.00 30.53 383 LYS A CA 1
ATOM 2845 C C . LYS A 1 383 ? 6.018 2.157 23.511 1.00 30.53 383 LYS A C 1
ATOM 2847 O O . LYS A 1 383 ? 4.906 1.657 23.396 1.00 30.53 383 LYS A O 1
ATOM 2852 N N . GLN A 1 384 ? 6.297 3.038 24.466 1.00 25.53 384 GLN A N 1
ATOM 2853 C CA . GLN A 1 384 ? 5.302 4.007 24.953 1.00 25.53 384 GLN A CA 1
ATOM 2854 C C . GLN A 1 384 ? 5.657 5.371 24.352 1.00 25.53 384 GLN A C 1
ATOM 2856 O O . GLN A 1 384 ? 6.814 5.543 23.984 1.00 25.53 384 GLN A O 1
ATOM 2861 N N . LEU A 1 385 ? 4.712 6.309 24.228 1.00 31.97 385 LEU A N 1
ATOM 2862 C CA . LEU A 1 385 ? 4.893 7.749 23.956 1.00 31.97 385 LEU A CA 1
ATOM 2863 C C . LEU A 1 385 ? 3.690 8.475 24.554 1.00 31.97 385 LEU A C 1
ATOM 2865 O O . LEU A 1 385 ? 2.554 8.134 24.240 1.00 31.97 385 LEU A O 1
ATOM 2869 N N . GLY A 1 386 ? 3.944 9.451 25.424 1.00 23.59 386 GLY A N 1
ATOM 2870 C CA . GLY A 1 386 ? 2.963 10.458 25.814 1.00 23.59 386 GLY A CA 1
ATOM 2871 C C . GLY A 1 386 ? 3.359 11.858 25.337 1.00 23.59 386 GLY A C 1
ATOM 2872 O O . GLY A 1 386 ? 4.523 12.141 25.057 1.00 23.59 386 GLY A O 1
ATOM 2873 N N . GLU A 1 387 ? 2.339 12.704 25.244 1.00 27.16 387 GLU A N 1
ATOM 2874 C CA . GLU A 1 387 ? 2.299 14.004 24.571 1.00 27.16 387 GLU A CA 1
ATOM 2875 C C . GLU A 1 387 ? 2.713 15.189 25.471 1.00 27.16 387 GLU A C 1
ATOM 2877 O O . GLU A 1 387 ? 2.544 15.153 26.704 1.00 27.16 387 GLU A O 1
ATOM 2882 N N . LEU A 1 388 ? 3.143 16.300 24.848 1.00 24.28 388 LEU A N 1
ATOM 2883 C CA . LEU A 1 388 ? 2.985 17.638 25.428 1.00 24.28 388 LEU A CA 1
ATOM 2884 C C . LEU A 1 388 ? 2.859 18.771 24.389 1.00 24.28 388 LEU A C 1
ATOM 2886 O O . LEU A 1 388 ? 3.614 18.866 23.428 1.00 24.28 388 LEU A O 1
ATOM 2890 N N . TYR A 1 389 ? 1.913 19.655 24.703 1.00 23.53 389 TYR A N 1
ATOM 2891 C CA . TYR A 1 389 ? 1.508 20.913 24.081 1.00 23.53 389 TYR A CA 1
ATOM 2892 C C . TYR A 1 389 ? 2.573 22.023 24.166 1.00 23.53 389 TYR A C 1
ATOM 2894 O O . TYR A 1 389 ? 3.269 22.141 25.177 1.00 23.53 389 TYR A O 1
ATOM 2902 N N . ALA A 1 390 ? 2.614 22.919 23.171 1.00 23.62 390 ALA A N 1
ATOM 2903 C CA . ALA A 1 390 ? 3.418 24.145 23.196 1.00 23.62 390 ALA A CA 1
ATOM 2904 C C . ALA A 1 390 ? 2.536 25.410 23.236 1.00 23.62 390 ALA A C 1
ATOM 2906 O O . ALA A 1 390 ? 1.710 25.639 22.357 1.00 23.62 390 ALA A O 1
ATOM 2907 N N . TYR A 1 391 ? 2.755 26.255 24.250 1.00 22.25 391 TYR A N 1
ATOM 2908 C CA . TYR A 1 391 ? 2.230 27.622 24.345 1.00 22.25 391 TYR A CA 1
ATOM 2909 C C . TYR A 1 391 ? 3.278 28.632 23.855 1.00 22.25 391 TYR A C 1
ATOM 2911 O O . TYR A 1 391 ? 4.457 28.548 24.195 1.00 22.25 391 TYR A O 1
ATOM 2919 N N . THR A 1 392 ? 2.824 29.628 23.099 1.00 29.12 392 THR A N 1
ATOM 2920 C CA . THR A 1 392 ? 3.612 30.748 22.564 1.00 29.12 392 THR A CA 1
ATOM 2921 C C . THR A 1 392 ? 3.867 31.857 23.589 1.00 29.12 392 THR A C 1
ATOM 2923 O O . THR A 1 392 ? 2.917 32.327 24.221 1.00 29.12 392 THR A O 1
ATOM 2926 N N . HIS A 1 393 ? 5.089 32.407 23.627 1.00 23.09 393 HIS A N 1
ATOM 2927 C CA . HIS A 1 393 ? 5.322 33.812 23.998 1.00 23.09 393 HIS A CA 1
ATOM 2928 C C . HIS A 1 393 ? 6.593 34.403 23.353 1.00 23.09 393 HIS A C 1
ATOM 2930 O O . HIS A 1 393 ? 7.671 33.823 23.434 1.00 23.09 393 HIS A O 1
ATOM 2936 N N . ARG A 1 394 ? 6.441 35.584 22.734 1.00 27.20 394 ARG A N 1
ATOM 2937 C CA . ARG A 1 394 ? 7.501 36.556 22.373 1.00 27.20 394 ARG A CA 1
ATOM 2938 C C . ARG A 1 394 ? 7.761 37.495 23.575 1.00 27.20 394 ARG A C 1
ATOM 2940 O O . ARG A 1 394 ? 6.846 37.631 24.390 1.00 27.20 394 ARG A O 1
ATOM 2947 N N . PRO A 1 395 ? 8.933 38.164 23.704 1.00 32.41 395 PRO A N 1
ATOM 2948 C CA . PRO A 1 395 ? 9.147 39.490 23.085 1.00 32.41 395 PRO A CA 1
ATOM 2949 C C . PRO A 1 395 ? 10.595 39.819 22.623 1.00 32.41 395 PRO A C 1
ATOM 2951 O O . PRO A 1 395 ? 11.519 39.024 22.731 1.00 32.41 395 PRO A O 1
ATOM 2954 N N . GLU A 1 396 ? 10.693 41.020 22.044 1.00 27.19 396 GLU A N 1
ATOM 2955 C CA . GLU A 1 396 ? 11.695 41.715 21.211 1.00 27.19 396 GLU A CA 1
ATOM 2956 C C . GLU A 1 396 ? 13.101 42.013 21.794 1.00 27.19 396 GLU A C 1
ATOM 2958 O O . GLU A 1 396 ? 13.271 42.132 23.003 1.00 27.19 396 GLU A O 1
ATOM 2963 N N . GLY A 1 397 ? 14.071 42.313 20.903 1.00 25.34 397 GLY A N 1
ATOM 2964 C CA . GLY A 1 397 ? 15.250 43.157 21.201 1.00 25.34 397 GLY A CA 1
ATOM 2965 C C . GLY A 1 397 ? 16.506 42.890 20.345 1.00 25.34 397 GLY A C 1
ATOM 2966 O O . GLY A 1 397 ? 17.080 41.816 20.423 1.00 25.34 397 GLY A O 1
ATOM 2967 N N . LYS A 1 398 ? 16.941 43.874 19.538 1.00 27.73 398 LYS A N 1
ATOM 2968 C CA . LYS A 1 398 ? 18.059 43.843 18.557 1.00 27.73 398 LYS A CA 1
ATOM 2969 C C . LYS A 1 398 ? 19.462 44.034 19.173 1.00 27.73 398 LYS A C 1
ATOM 2971 O O . LYS A 1 398 ? 19.591 44.944 19.982 1.00 27.73 398 LYS A O 1
ATOM 2976 N N . THR A 1 399 ? 20.493 43.377 18.607 1.00 24.67 399 THR A N 1
ATOM 2977 C CA . THR A 1 399 ? 21.803 43.966 18.190 1.00 24.67 399 THR A CA 1
ATOM 2978 C C . THR A 1 399 ? 22.667 42.975 17.375 1.00 24.67 399 THR A C 1
ATOM 2980 O O . THR A 1 399 ? 22.749 41.799 17.705 1.00 24.67 399 THR A O 1
ATOM 2983 N N . THR A 1 400 ? 23.302 43.471 16.303 1.00 24.58 400 THR A N 1
ATOM 2984 C CA . THR A 1 400 ? 24.199 42.809 15.317 1.00 24.58 400 THR A CA 1
ATOM 2985 C C . THR A 1 400 ? 25.685 42.979 15.695 1.00 24.58 400 THR A C 1
ATOM 2987 O O . THR A 1 400 ? 26.026 44.008 16.273 1.00 24.58 400 THR A O 1
ATOM 2990 N N . PHE A 1 401 ? 26.584 41.999 15.497 1.00 21.28 401 PHE A N 1
ATOM 2991 C CA . PHE A 1 401 ? 27.537 41.763 14.372 1.00 21.28 401 PHE A CA 1
ATOM 2992 C C . PHE A 1 401 ? 28.619 40.743 14.872 1.00 21.28 401 PHE A C 1
ATOM 2994 O O . PHE A 1 401 ? 28.709 40.560 16.085 1.00 21.28 401 PHE A O 1
ATOM 3001 N N . PRO A 1 402 ? 29.582 40.235 14.070 1.00 27.03 402 PRO A N 1
ATOM 3002 C CA . PRO A 1 402 ? 29.469 39.341 12.910 1.00 27.03 402 PRO A CA 1
ATOM 3003 C C . PRO A 1 402 ? 30.433 38.126 13.027 1.00 27.03 402 PRO A C 1
ATOM 3005 O O . PRO A 1 402 ? 31.617 38.318 13.263 1.00 27.03 402 PRO A O 1
ATOM 3008 N N . TYR A 1 403 ? 29.987 36.892 12.804 1.00 20.97 403 TYR A N 1
ATOM 3009 C CA . TYR A 1 403 ? 30.863 35.803 12.341 1.00 20.97 403 TYR A CA 1
ATOM 3010 C C . TYR A 1 403 ? 30.002 34.816 11.554 1.00 20.97 403 TYR A C 1
ATOM 3012 O O . TYR A 1 403 ? 28.966 34.366 12.043 1.00 20.97 403 TYR A O 1
ATOM 3020 N N . GLU A 1 404 ? 30.414 34.563 10.315 1.00 24.86 404 GLU A N 1
ATOM 3021 C CA . GLU A 1 404 ? 29.865 33.536 9.438 1.00 24.86 404 GLU A CA 1
ATOM 3022 C C . GLU A 1 404 ? 30.074 32.167 10.081 1.00 24.86 404 GLU A C 1
ATOM 3024 O O . GLU A 1 404 ? 31.187 31.795 10.452 1.00 24.86 404 GLU A O 1
ATOM 3029 N N . VAL A 1 405 ? 28.977 31.432 10.232 1.00 21.94 405 VAL A N 1
ATOM 3030 C CA . VAL A 1 405 ? 28.975 30.036 10.649 1.00 21.94 405 VAL A CA 1
ATOM 3031 C C . VAL A 1 405 ? 28.248 29.274 9.555 1.00 21.94 405 VAL A C 1
ATOM 3033 O O . VAL A 1 405 ? 27.022 29.285 9.490 1.00 21.94 405 VAL A O 1
ATOM 3036 N N . THR A 1 406 ? 29.014 28.623 8.685 1.00 21.25 406 THR A N 1
ATOM 3037 C CA . THR A 1 406 ? 28.513 27.581 7.791 1.00 21.25 406 THR A CA 1
ATOM 3038 C C . THR A 1 406 ? 28.030 26.423 8.655 1.00 21.25 406 THR A C 1
ATOM 3040 O O . THR A 1 406 ? 28.814 25.636 9.185 1.00 21.25 406 THR A O 1
ATOM 3043 N N . SER A 1 407 ? 26.719 26.361 8.854 1.00 23.12 407 SER A N 1
ATOM 3044 C CA . SER A 1 407 ? 26.053 25.231 9.485 1.00 23.12 407 SER A CA 1
ATOM 3045 C C . SER A 1 407 ? 25.675 24.215 8.408 1.00 23.12 407 SER A C 1
ATOM 3047 O O . SER A 1 407 ? 24.903 24.517 7.501 1.00 23.12 407 SER A O 1
ATOM 3049 N N . SER A 1 408 ? 26.201 22.997 8.498 1.00 23.67 408 SER A N 1
ATOM 3050 C CA . SER A 1 408 ? 25.511 21.839 7.939 1.00 23.67 408 SER A CA 1
ATOM 3051 C C . SER A 1 408 ? 25.722 20.652 8.870 1.00 23.67 408 SER A C 1
ATOM 3053 O O . SER A 1 408 ? 26.826 20.167 9.073 1.00 23.67 408 SER A O 1
ATOM 3055 N N . CYS A 1 409 ? 24.637 20.255 9.523 1.00 23.36 409 CYS A N 1
ATOM 3056 C CA . CYS A 1 409 ? 24.458 18.913 10.039 1.00 23.36 409 CYS A CA 1
ATOM 3057 C C . CYS A 1 409 ? 23.002 18.562 9.841 1.00 23.36 409 CYS A C 1
ATOM 3059 O O . CYS A 1 409 ? 22.146 19.225 10.408 1.00 23.36 409 CYS A O 1
ATOM 3061 N N . TYR A 1 410 ? 22.774 17.570 8.991 1.00 24.12 410 TYR A N 1
ATOM 3062 C CA . TYR A 1 410 ? 21.627 16.673 8.969 1.00 24.12 410 TYR A CA 1
ATOM 3063 C C . TYR A 1 410 ? 22.062 15.495 8.090 1.00 24.12 410 TYR A C 1
ATOM 3065 O O . TYR A 1 410 ? 21.954 15.548 6.870 1.00 24.12 410 TYR A O 1
ATOM 3073 N N . ALA A 1 411 ? 22.610 14.450 8.709 1.00 24.61 411 ALA A N 1
ATOM 3074 C CA . ALA A 1 411 ? 22.710 13.133 8.097 1.00 24.61 411 ALA A CA 1
ATOM 3075 C C . ALA A 1 411 ? 21.624 12.283 8.757 1.00 24.61 411 ALA A C 1
ATOM 3077 O O . ALA A 1 411 ? 21.842 11.673 9.797 1.00 24.61 411 ALA A O 1
ATOM 3078 N N . GLN A 1 412 ? 20.415 12.294 8.189 1.00 24.81 412 GLN A N 1
ATOM 3079 C CA . GLN A 1 412 ? 19.382 11.364 8.626 1.00 24.81 412 GLN A CA 1
ATOM 3080 C C . GLN A 1 412 ? 19.849 9.940 8.331 1.00 24.81 412 GLN A C 1
ATOM 3082 O O . GLN A 1 412 ? 20.041 9.552 7.177 1.00 24.81 412 GLN A O 1
ATOM 3087 N N . CYS A 1 413 ? 20.003 9.166 9.404 1.00 22.47 413 CYS A N 1
ATOM 3088 C CA . CYS A 1 413 ? 20.072 7.720 9.366 1.00 22.47 413 CYS A CA 1
ATOM 3089 C C . CYS A 1 413 ? 18.913 7.172 8.526 1.00 22.47 413 CYS A C 1
ATOM 3091 O O . CYS A 1 413 ? 17.742 7.273 8.891 1.00 22.47 413 CYS A O 1
ATOM 3093 N N . SER A 1 414 ? 19.245 6.530 7.411 1.00 23.50 414 SER A N 1
ATOM 3094 C CA . SER A 1 414 ? 18.368 5.564 6.768 1.00 23.50 414 SER A CA 1
ATOM 3095 C C . SER A 1 414 ? 18.111 4.426 7.757 1.00 23.50 414 SER A C 1
ATOM 3097 O O . SER A 1 414 ? 18.946 3.534 7.916 1.00 23.50 414 SER A O 1
ATOM 3099 N N . ILE A 1 415 ? 16.966 4.458 8.440 1.00 22.98 415 ILE A N 1
ATOM 3100 C CA . ILE A 1 415 ? 16.469 3.308 9.192 1.00 22.98 415 ILE A CA 1
ATOM 3101 C C . ILE A 1 415 ? 16.205 2.206 8.154 1.00 22.98 415 ILE A C 1
ATOM 3103 O O . ILE A 1 415 ? 15.386 2.412 7.253 1.00 22.98 415 ILE A O 1
ATOM 3107 N N . PRO A 1 416 ? 16.871 1.038 8.220 1.00 22.14 416 PRO A N 1
ATOM 3108 C CA . PRO A 1 416 ? 16.467 -0.092 7.404 1.00 22.14 416 PRO A CA 1
ATOM 3109 C C . PRO A 1 416 ? 15.013 -0.389 7.747 1.00 22.14 416 PRO A C 1
ATOM 3111 O O . PRO A 1 416 ? 14.694 -0.623 8.914 1.00 22.14 416 PRO A O 1
ATOM 3114 N N . ALA A 1 417 ? 14.143 -0.358 6.734 1.00 22.89 417 ALA A N 1
ATOM 3115 C CA . ALA A 1 417 ? 12.757 -0.774 6.854 1.00 22.89 417 ALA A CA 1
ATOM 3116 C C . ALA A 1 417 ? 12.710 -2.047 7.704 1.00 22.89 417 ALA A C 1
ATOM 3118 O O . ALA A 1 417 ? 13.261 -3.090 7.328 1.00 22.89 417 ALA A O 1
ATOM 3119 N N . LEU A 1 418 ? 12.117 -1.932 8.894 1.00 21.75 418 LEU A N 1
ATOM 3120 C CA . LEU A 1 418 ? 11.839 -3.069 9.746 1.00 21.75 418 LEU A CA 1
ATOM 3121 C C . LEU A 1 418 ? 11.052 -4.048 8.882 1.00 21.75 418 LEU A C 1
ATOM 3123 O O . LEU A 1 418 ? 9.899 -3.804 8.537 1.00 21.75 418 LEU A O 1
ATOM 3127 N N . ARG A 1 419 ? 11.686 -5.169 8.525 1.00 23.56 419 ARG A N 1
ATOM 3128 C CA . ARG A 1 419 ? 10.958 -6.381 8.170 1.00 23.56 419 ARG A CA 1
ATOM 3129 C C . ARG A 1 419 ? 10.005 -6.639 9.329 1.00 23.56 419 ARG A C 1
ATOM 3131 O O . ARG A 1 419 ? 10.419 -7.192 10.347 1.00 23.56 419 ARG A O 1
ATOM 3138 N N . THR A 1 420 ? 8.732 -6.310 9.181 1.00 25.36 420 THR A N 1
ATOM 3139 C CA . THR A 1 420 ? 7.689 -7.008 9.919 1.00 25.36 420 THR A CA 1
ATOM 3140 C C . THR A 1 420 ? 7.679 -8.432 9.380 1.00 25.36 420 THR A C 1
ATOM 3142 O O . THR A 1 420 ? 6.960 -8.784 8.451 1.00 25.36 420 THR A O 1
ATOM 3145 N N . SER A 1 421 ? 8.546 -9.290 9.926 1.00 22.77 421 SER A N 1
ATOM 3146 C CA . SER A 1 421 ? 8.345 -10.721 9.761 1.00 22.77 421 SER A CA 1
ATOM 3147 C C . SER A 1 421 ? 7.109 -11.078 10.579 1.00 22.77 421 SER A C 1
ATOM 3149 O O . SER A 1 421 ? 7.194 -11.212 11.801 1.00 22.77 421 SER A O 1
ATOM 3151 N N . LEU A 1 422 ? 5.962 -11.228 9.924 1.00 28.25 422 LEU A N 1
ATOM 3152 C CA . LEU A 1 422 ? 4.841 -11.957 10.501 1.00 28.25 422 LEU A CA 1
ATOM 3153 C C . LEU A 1 422 ? 5.291 -13.418 10.627 1.00 28.25 422 LEU A C 1
ATOM 3155 O O . LEU A 1 422 ? 5.336 -14.163 9.652 1.00 28.25 422 LEU A O 1
ATOM 3159 N N . ARG A 1 423 ? 5.718 -13.821 11.828 1.00 24.23 423 ARG A N 1
ATOM 3160 C CA . ARG A 1 423 ? 5.967 -15.230 12.145 1.00 24.23 423 ARG A CA 1
ATOM 3161 C C . ARG A 1 423 ? 4.703 -15.823 12.755 1.00 24.23 423 ARG A C 1
ATOM 3163 O O . ARG A 1 423 ? 4.379 -15.546 13.905 1.00 24.23 423 ARG A O 1
ATOM 3170 N N . SER A 1 424 ? 4.038 -16.699 12.009 1.00 29.16 424 SER A N 1
ATOM 3171 C CA . SER A 1 424 ? 3.158 -17.716 12.591 1.00 29.16 424 SER A CA 1
ATOM 3172 C C . SER A 1 424 ? 4.010 -18.671 13.437 1.00 29.16 424 SER A C 1
ATOM 3174 O O . SER A 1 424 ? 5.089 -19.090 13.004 1.00 29.16 424 SER A O 1
ATOM 3176 N N . ARG A 1 425 ? 3.537 -19.044 14.637 1.00 28.17 425 ARG A N 1
ATOM 3177 C CA . ARG A 1 425 ? 4.199 -20.021 15.532 1.00 28.17 425 ARG A CA 1
ATOM 3178 C C . ARG A 1 425 ? 4.439 -21.393 14.869 1.00 28.17 425 ARG A C 1
ATOM 3180 O O . ARG A 1 425 ? 5.203 -22.178 15.421 1.00 28.17 425 ARG A O 1
ATOM 3187 N N . ASN A 1 426 ? 3.860 -21.652 13.689 1.00 23.81 426 ASN A N 1
ATOM 3188 C CA . ASN A 1 426 ? 3.838 -22.966 13.041 1.00 23.81 426 ASN A CA 1
ATOM 3189 C C . ASN A 1 426 ? 4.524 -23.024 11.655 1.00 23.81 426 ASN A C 1
ATOM 3191 O O . ASN A 1 426 ? 4.381 -24.024 10.959 1.00 23.81 426 ASN A O 1
ATOM 3195 N N . GLY A 1 427 ? 5.277 -21.997 11.233 1.00 26.48 427 GLY A N 1
ATOM 3196 C CA . GLY A 1 427 ? 6.103 -22.076 10.012 1.00 26.48 427 GLY A CA 1
ATOM 3197 C C . GLY A 1 427 ? 5.423 -21.707 8.681 1.00 26.48 427 GLY A C 1
ATOM 3198 O O . GLY A 1 427 ? 5.930 -22.083 7.628 1.00 26.48 427 GLY A O 1
ATOM 3199 N N . GLN A 1 428 ? 4.318 -20.954 8.693 1.00 31.97 428 GLN A N 1
ATOM 3200 C CA . GLN A 1 428 ? 3.702 -20.424 7.463 1.00 31.97 428 GLN A CA 1
ATOM 3201 C C . GLN A 1 428 ? 4.528 -19.281 6.840 1.00 31.97 428 GLN A C 1
ATOM 3203 O O . GLN A 1 428 ? 5.033 -18.409 7.552 1.00 31.97 428 GLN A O 1
ATOM 3208 N N . ARG A 1 429 ? 4.629 -19.264 5.502 1.00 31.86 429 ARG A N 1
ATOM 3209 C CA . ARG A 1 429 ? 5.177 -18.154 4.704 1.00 31.86 429 ARG A CA 1
ATOM 3210 C C . ARG A 1 429 ? 4.054 -17.176 4.340 1.00 31.86 429 ARG A C 1
ATOM 3212 O O . ARG A 1 429 ? 3.317 -17.415 3.388 1.00 31.86 429 ARG A O 1
ATOM 3219 N N . ILE A 1 430 ? 3.950 -16.075 5.081 1.00 32.62 430 ILE A N 1
ATOM 3220 C CA . ILE A 1 430 ? 3.248 -14.869 4.619 1.00 32.62 430 ILE A CA 1
ATOM 3221 C C . ILE A 1 430 ? 4.284 -14.033 3.874 1.00 32.62 430 ILE A C 1
ATOM 3223 O O . ILE A 1 430 ? 5.317 -13.670 4.444 1.00 32.62 430 ILE A O 1
ATOM 3227 N N . SER A 1 431 ? 4.029 -13.768 2.599 1.00 31.88 431 SER A N 1
ATOM 3228 C CA . SER A 1 431 ? 4.898 -12.930 1.783 1.00 31.88 431 SER A CA 1
ATOM 3229 C C . SER A 1 431 ? 4.277 -11.534 1.725 1.00 31.88 431 SER A C 1
ATOM 3231 O O . SER A 1 431 ? 3.288 -11.329 1.030 1.00 31.88 431 SER A O 1
ATOM 3233 N N . LEU A 1 432 ? 4.837 -10.583 2.479 1.00 29.52 432 LEU A N 1
ATOM 3234 C CA . LEU A 1 432 ? 4.628 -9.155 2.222 1.00 29.52 432 LEU A CA 1
ATOM 3235 C C . LEU A 1 432 ? 5.505 -8.805 1.025 1.00 29.52 432 LEU A C 1
ATOM 3237 O O . LEU A 1 432 ? 6.733 -8.913 1.107 1.00 29.52 432 LEU A O 1
ATOM 3241 N N . ILE A 1 433 ? 4.872 -8.490 -0.097 1.00 33.38 433 ILE A N 1
ATOM 3242 C CA . ILE A 1 433 ? 5.549 -8.312 -1.374 1.00 33.38 433 ILE A CA 1
ATOM 3243 C C . ILE A 1 433 ? 5.237 -6.909 -1.922 1.00 33.38 433 ILE A C 1
ATOM 3245 O O . ILE A 1 433 ? 4.158 -6.366 -1.696 1.00 33.38 433 ILE A O 1
ATOM 3249 N N . ARG A 1 434 ? 6.257 -6.311 -2.549 1.00 28.12 434 ARG A N 1
ATOM 3250 C CA . ARG A 1 434 ? 6.379 -4.912 -2.988 1.00 28.12 434 ARG A CA 1
ATOM 3251 C C . ARG A 1 434 ? 5.117 -4.325 -3.638 1.00 28.12 434 ARG A C 1
ATOM 3253 O O . ARG A 1 434 ? 4.538 -4.926 -4.531 1.00 28.12 434 ARG A O 1
ATOM 3260 N N . GLY A 1 435 ? 4.847 -3.070 -3.289 1.00 30.19 435 GLY A N 1
ATOM 3261 C CA . GLY A 1 435 ? 4.177 -2.063 -4.113 1.00 30.19 435 GLY A CA 1
ATOM 3262 C C . GLY A 1 435 ? 4.800 -0.687 -3.824 1.00 30.19 435 GLY A C 1
ATOM 3263 O O . GLY A 1 435 ? 5.787 -0.612 -3.080 1.00 30.19 435 GLY A O 1
ATOM 3264 N N . GLU A 1 436 ? 4.277 0.383 -4.428 1.00 33.84 436 GLU A N 1
ATOM 3265 C CA . GLU A 1 436 ? 4.612 1.765 -4.035 1.00 33.84 436 GLU A CA 1
ATOM 3266 C C . GLU A 1 436 ? 4.347 1.953 -2.517 1.00 33.84 436 GLU A C 1
ATOM 3268 O O . GLU A 1 436 ? 3.520 1.224 -1.968 1.00 33.84 436 GLU A O 1
ATOM 3273 N N . PRO A 1 437 ? 5.007 2.888 -1.796 1.00 33.22 437 PRO A N 1
ATOM 3274 C CA . PRO A 1 437 ? 5.006 2.959 -0.318 1.00 33.22 437 PRO A CA 1
ATOM 3275 C C . PRO A 1 437 ? 3.624 2.983 0.371 1.00 33.22 437 PRO A C 1
ATOM 3277 O O . PRO A 1 437 ? 3.520 2.751 1.576 1.00 33.22 437 PRO A O 1
ATOM 3280 N N . TRP A 1 438 ? 2.576 3.278 -0.395 1.00 38.19 438 TRP A N 1
ATOM 3281 C CA . TRP A 1 438 ? 1.190 3.461 0.018 1.00 38.19 438 TRP A CA 1
ATOM 3282 C C . TRP A 1 438 ? 0.225 2.378 -0.514 1.00 38.19 438 TRP A C 1
ATOM 3284 O O . TRP A 1 438 ? -0.914 2.338 -0.065 1.00 38.19 438 TRP A O 1
ATOM 3294 N N . MET A 1 439 ? 0.658 1.460 -1.393 1.00 45.66 439 MET A N 1
ATOM 3295 C CA . MET A 1 439 ? -0.164 0.356 -1.921 1.00 45.66 439 MET A CA 1
ATOM 3296 C C . MET A 1 439 ? 0.534 -0.984 -1.660 1.00 45.66 439 MET A C 1
ATOM 3298 O O . MET A 1 439 ? 1.501 -1.332 -2.334 1.00 45.66 439 MET A O 1
ATOM 3302 N N . TRP A 1 440 ? 0.057 -1.750 -0.676 1.00 48.69 440 TRP A N 1
ATOM 3303 C CA . TRP A 1 440 ? 0.663 -3.034 -0.311 1.00 48.69 440 TRP A CA 1
ATOM 3304 C C . TRP A 1 440 ? -0.087 -4.200 -0.955 1.00 48.69 440 TRP A C 1
ATOM 3306 O O . TRP A 1 440 ? -1.310 -4.185 -1.070 1.00 48.69 440 TRP A O 1
ATOM 3316 N N . THR A 1 441 ? 0.653 -5.235 -1.358 1.00 52.59 441 THR A N 1
ATOM 3317 C CA . THR A 1 441 ? 0.064 -6.514 -1.769 1.00 52.59 441 THR A CA 1
ATOM 3318 C C . THR A 1 441 ? 0.221 -7.524 -0.643 1.00 52.59 441 THR A C 1
ATOM 3320 O O . THR A 1 441 ? 1.328 -7.782 -0.157 1.00 52.59 441 THR A O 1
ATOM 3323 N N . VAL A 1 442 ? -0.893 -8.136 -0.255 1.00 60.00 442 VAL A N 1
ATOM 3324 C CA . VAL A 1 442 ? -0.927 -9.244 0.696 1.00 60.00 442 VAL A CA 1
ATOM 3325 C C . VAL A 1 442 ? -1.198 -10.531 -0.076 1.00 60.00 442 VAL A C 1
ATOM 3327 O O . VAL A 1 442 ? -2.231 -10.669 -0.720 1.00 60.00 442 VAL A O 1
ATOM 3330 N N . ALA A 1 443 ? -0.275 -11.490 -0.023 1.00 55.84 443 ALA A N 1
ATOM 3331 C CA . ALA A 1 443 ? -0.433 -12.779 -0.692 1.00 55.84 443 ALA A CA 1
ATOM 3332 C C . ALA A 1 443 ? -0.409 -13.937 0.316 1.00 55.84 443 ALA A C 1
ATOM 3334 O O . ALA A 1 443 ? 0.564 -14.115 1.060 1.00 55.84 443 ALA A O 1
ATOM 3335 N N . LEU A 1 444 ? -1.468 -14.749 0.310 1.00 55.31 444 LEU A N 1
ATOM 3336 C CA . LEU A 1 444 ? -1.574 -15.993 1.065 1.00 55.31 444 LEU A CA 1
ATOM 3337 C C . LEU A 1 444 ? -1.177 -17.188 0.200 1.00 55.31 444 LEU A C 1
ATOM 3339 O O . LEU A 1 444 ? -1.721 -17.404 -0.878 1.00 55.31 444 LEU A O 1
ATOM 3343 N N . THR A 1 445 ? -0.237 -17.989 0.701 1.00 52.94 445 THR A N 1
ATOM 3344 C CA . THR A 1 445 ? 0.269 -19.191 0.014 1.00 52.94 445 THR A CA 1
ATOM 3345 C C . THR A 1 445 ? -0.501 -20.475 0.360 1.00 52.94 445 THR A C 1
ATOM 3347 O O . THR A 1 445 ? -0.200 -21.519 -0.214 1.00 52.94 445 THR A O 1
ATOM 3350 N N . ASP A 1 446 ? -1.460 -20.415 1.295 1.00 55.00 446 ASP A N 1
ATOM 3351 C CA . ASP A 1 446 ? -2.327 -21.526 1.726 1.00 55.00 446 ASP A CA 1
ATOM 3352 C C . ASP A 1 446 ? -3.642 -20.977 2.331 1.00 55.00 446 ASP A C 1
ATOM 3354 O O . ASP A 1 446 ? -3.642 -19.895 2.921 1.00 55.00 446 ASP A O 1
ATOM 3358 N N . ARG A 1 447 ? -4.731 -21.756 2.251 1.00 59.09 447 ARG A N 1
ATOM 3359 C CA . ARG A 1 447 ? -6.109 -21.474 2.719 1.00 59.09 447 ARG A CA 1
ATOM 3360 C C . ARG A 1 447 ? -6.287 -21.538 4.256 1.00 59.09 447 ARG A C 1
ATOM 3362 O O . ARG A 1 447 ? -7.388 -21.706 4.773 1.00 59.09 447 ARG A O 1
ATOM 3369 N N . ARG A 1 448 ? -5.195 -21.482 5.029 1.00 53.38 448 ARG A N 1
ATOM 3370 C CA . ARG A 1 448 ? -5.197 -21.646 6.502 1.00 53.38 448 ARG A CA 1
ATOM 3371 C C . ARG A 1 448 ? -5.150 -20.305 7.235 1.00 53.38 448 ARG A C 1
ATOM 3373 O O . ARG A 1 448 ? -4.579 -19.355 6.713 1.00 53.38 448 ARG A O 1
ATOM 3380 N N . ARG A 1 449 ? -5.614 -20.294 8.492 1.00 49.09 449 ARG A N 1
ATOM 3381 C CA . ARG A 1 449 ? -5.660 -19.165 9.442 1.00 49.09 449 ARG A CA 1
ATOM 3382 C C . ARG A 1 449 ? -4.623 -18.077 9.211 1.00 49.09 449 ARG A C 1
ATOM 3384 O O . ARG A 1 449 ? -3.427 -18.290 9.442 1.00 49.09 449 ARG A O 1
ATOM 3391 N N . GLY A 1 450 ? -5.114 -16.910 8.807 1.00 54.62 450 GLY A N 1
ATOM 3392 C CA . GLY A 1 450 ? -4.360 -15.672 8.680 1.00 54.62 450 GLY A CA 1
ATOM 3393 C C . GLY A 1 450 ? -4.424 -14.853 9.970 1.00 54.62 450 GLY A C 1
ATOM 3394 O O . GLY A 1 450 ? -5.412 -14.870 10.702 1.00 54.62 450 GLY A O 1
ATOM 3395 N N . ARG A 1 451 ? -3.342 -14.133 10.273 1.00 48.75 451 ARG A N 1
ATOM 3396 C CA . ARG A 1 451 ? -3.289 -13.132 11.348 1.00 48.75 451 ARG A CA 1
ATOM 3397 C C . ARG A 1 451 ? -2.749 -11.836 10.768 1.00 48.75 451 ARG A C 1
ATOM 3399 O O . ARG A 1 451 ? -1.590 -11.797 10.354 1.00 48.75 451 ARG A O 1
ATOM 3406 N N . TYR A 1 452 ? -3.567 -10.793 10.779 1.00 57.16 452 TYR A N 1
ATOM 3407 C CA . TYR A 1 452 ? -3.256 -9.487 10.212 1.00 57.16 452 TYR A CA 1
ATOM 3408 C C . TYR A 1 452 ? -3.325 -8.429 11.302 1.00 57.16 452 TYR A C 1
ATOM 3410 O O . TYR A 1 452 ? -4.381 -8.181 11.872 1.00 57.16 452 TYR A O 1
ATOM 3418 N N . VAL A 1 453 ? -2.186 -7.807 11.603 1.00 48.19 453 VAL A N 1
ATOM 3419 C CA . VAL A 1 453 ? -2.107 -6.693 12.557 1.00 48.19 453 VAL A CA 1
ATOM 3420 C C . VAL A 1 453 ? -1.845 -5.413 11.770 1.00 48.19 453 VAL A C 1
ATOM 3422 O O . VAL A 1 453 ? -0.681 -5.035 11.610 1.00 48.19 453 VAL A O 1
ATOM 3425 N N . PRO A 1 454 ? -2.879 -4.758 11.221 1.00 50.50 454 PRO A N 1
ATOM 3426 C CA . PRO A 1 454 ? -2.726 -3.396 10.752 1.00 50.50 454 PRO A CA 1
ATOM 3427 C C . PRO A 1 454 ? -2.368 -2.479 11.927 1.00 50.50 454 PRO A C 1
ATOM 3429 O O . PRO A 1 454 ? -2.880 -2.611 13.042 1.00 50.50 454 PRO A O 1
ATOM 3432 N N . TRP A 1 455 ? -1.458 -1.545 11.668 1.00 37.25 455 TRP A N 1
ATOM 3433 C CA . TRP A 1 455 ? -1.061 -0.512 12.617 1.00 37.25 455 TRP A CA 1
ATOM 3434 C C . TRP A 1 455 ? -1.498 0.845 12.068 1.00 37.25 455 TRP A C 1
ATOM 3436 O O . TRP A 1 455 ? -1.142 1.177 10.936 1.00 37.25 455 TRP A O 1
ATOM 3446 N N . SER A 1 456 ? -2.248 1.634 12.847 1.00 40.88 456 SER A N 1
ATOM 3447 C CA . SER A 1 456 ? -2.484 3.039 12.504 1.00 40.88 456 SER A CA 1
ATOM 3448 C C . SER A 1 456 ? -1.179 3.804 12.724 1.00 40.88 456 SER A C 1
ATOM 3450 O O . SER A 1 456 ? -0.733 4.023 13.851 1.00 40.88 456 SER A O 1
ATOM 3452 N N . SER A 1 457 ? -0.480 4.110 11.629 1.00 34.94 457 SER A N 1
ATOM 3453 C CA . SER A 1 457 ? 0.850 4.707 11.719 1.00 34.94 457 SER A CA 1
ATOM 3454 C C . SER A 1 457 ? 0.824 6.198 12.044 1.00 34.94 457 SER A C 1
ATOM 3456 O O . SER A 1 457 ? -0.033 6.919 11.546 1.00 34.94 457 SER A O 1
ATOM 3458 N N . HIS A 1 458 ? 1.812 6.671 12.814 1.00 33.28 458 HIS A N 1
ATOM 3459 C CA . HIS A 1 458 ? 2.018 8.101 13.106 1.00 33.28 458 HIS A CA 1
ATOM 3460 C C . HIS A 1 458 ? 2.157 8.974 11.841 1.00 33.28 458 HIS A C 1
ATOM 3462 O O . HIS A 1 458 ? 1.857 10.161 11.902 1.00 33.28 458 HIS A O 1
ATOM 3468 N N . HIS A 1 459 ? 2.589 8.421 10.698 1.00 34.25 459 HIS A N 1
ATOM 3469 C CA . HIS A 1 459 ? 2.732 9.195 9.457 1.00 34.25 459 HIS A CA 1
ATOM 3470 C C . HIS A 1 459 ? 1.386 9.610 8.843 1.00 34.25 459 HIS A C 1
ATOM 3472 O O . HIS A 1 459 ? 1.295 10.725 8.351 1.00 34.25 459 HIS A O 1
ATOM 3478 N N . TRP A 1 460 ? 0.332 8.790 8.961 1.00 34.66 460 TRP A N 1
ATOM 3479 C CA . TRP A 1 460 ? -1.035 9.175 8.562 1.00 34.66 460 TRP A CA 1
ATOM 3480 C C . TRP A 1 460 ? -1.692 10.161 9.553 1.00 34.66 460 TRP A C 1
ATOM 3482 O O . TRP A 1 460 ? -2.753 10.699 9.272 1.00 34.66 460 TRP A O 1
ATOM 3492 N N . GLN A 1 461 ? -1.079 10.397 10.723 1.00 33.59 461 GLN A N 1
ATOM 3493 C CA . GLN A 1 461 ? -1.643 11.196 11.825 1.00 33.59 461 GLN A CA 1
ATOM 3494 C C . GLN A 1 461 ? -1.049 12.612 11.939 1.00 33.59 461 GLN A C 1
ATOM 3496 O O . GLN A 1 461 ? -1.556 13.419 12.718 1.00 33.59 461 GLN A O 1
ATOM 3501 N N . GLN A 1 462 ? 0.027 12.928 11.206 1.00 35.28 462 GLN A N 1
ATOM 3502 C CA . GLN A 1 462 ? 0.656 14.261 11.235 1.00 35.28 462 GLN A CA 1
ATOM 3503 C C . GLN A 1 462 ? 0.113 15.227 10.175 1.00 35.28 462 GLN A C 1
ATOM 3505 O O . GLN A 1 462 ? 0.365 16.428 10.273 1.00 35.28 462 GLN A O 1
ATOM 3510 N N . GLU A 1 463 ? -0.663 14.740 9.209 1.00 42.47 463 GLU A N 1
ATOM 3511 C CA . GLU A 1 463 ? -1.402 15.590 8.278 1.00 42.47 463 GLU A CA 1
ATOM 3512 C C . GLU A 1 463 ? -2.796 15.848 8.863 1.00 42.47 463 GLU A C 1
ATOM 3514 O O . GLU A 1 463 ? -3.629 14.950 8.934 1.00 42.47 463 GLU A O 1
ATOM 3519 N N . HIS A 1 464 ? -3.055 17.076 9.327 1.00 47.25 464 HIS A N 1
ATOM 3520 C CA . HIS A 1 464 ? -4.352 17.491 9.894 1.00 47.25 464 HIS A CA 1
ATOM 3521 C C . HIS A 1 464 ? -5.524 17.451 8.889 1.00 47.25 464 HIS A C 1
ATOM 3523 O O . HIS A 1 464 ? -6.649 17.775 9.259 1.00 47.25 464 HIS A O 1
ATOM 3529 N N . ASP A 1 465 ? -5.269 17.042 7.644 1.00 53.69 465 ASP A N 1
ATOM 3530 C CA . ASP A 1 465 ? -6.238 17.031 6.551 1.00 53.69 465 ASP A CA 1
ATOM 3531 C C . ASP A 1 465 ? -6.871 15.641 6.306 1.00 53.69 465 ASP A C 1
ATOM 3533 O O . ASP A 1 465 ? -7.767 15.535 5.468 1.00 53.69 465 ASP A O 1
ATOM 3537 N N . HIS A 1 466 ? -6.460 14.590 7.039 1.00 62.53 466 HIS A N 1
ATOM 3538 C CA . HIS A 1 466 ? -6.983 13.216 6.925 1.00 62.53 466 HIS A CA 1
ATOM 3539 C C . HIS A 1 466 ? -7.561 12.673 8.246 1.00 62.53 466 HIS A C 1
ATOM 3541 O O . HIS A 1 466 ? -7.140 13.051 9.340 1.00 62.53 466 HIS A O 1
ATOM 3547 N N . ARG A 1 467 ? -8.504 11.720 8.150 1.00 72.50 467 ARG A N 1
ATOM 3548 C CA . ARG A 1 467 ? -9.040 10.994 9.320 1.00 72.50 467 ARG A CA 1
ATOM 3549 C C . ARG A 1 467 ? -7.965 10.101 9.945 1.00 72.50 467 ARG A C 1
ATOM 3551 O O . ARG A 1 467 ? -7.345 9.307 9.240 1.00 72.50 467 ARG A O 1
ATOM 3558 N N . GLN A 1 468 ? -7.792 10.182 11.266 1.00 76.00 468 GLN A N 1
ATOM 3559 C CA . GLN A 1 468 ? -6.728 9.463 11.983 1.00 76.00 468 GLN A CA 1
ATOM 3560 C C . GLN A 1 468 ? -7.111 8.042 12.423 1.00 76.00 468 GLN A C 1
ATOM 3562 O O . GLN A 1 468 ? -6.240 7.177 12.565 1.00 76.00 468 GLN A O 1
ATOM 3567 N N . ALA A 1 469 ? -8.401 7.799 12.672 1.00 86.25 469 ALA A N 1
ATOM 3568 C CA . ALA A 1 469 ? -8.923 6.458 12.909 1.00 86.25 469 ALA A CA 1
ATOM 3569 C C . ALA A 1 469 ? -9.015 5.676 11.590 1.00 86.25 469 ALA A C 1
ATOM 3571 O O . ALA A 1 469 ? -9.132 6.277 10.526 1.00 86.25 469 ALA A O 1
ATOM 3572 N N . ILE A 1 470 ? -8.963 4.344 11.650 1.00 87.88 470 ILE A N 1
ATOM 3573 C CA . ILE A 1 470 ? -9.015 3.472 10.463 1.00 87.88 470 ILE A CA 1
ATOM 3574 C C . ILE A 1 470 ? -9.812 2.194 10.750 1.00 87.88 470 ILE A C 1
ATOM 3576 O O . ILE A 1 470 ? -9.842 1.715 11.881 1.00 87.88 470 ILE A O 1
ATOM 3580 N N . SER A 1 471 ? -10.391 1.568 9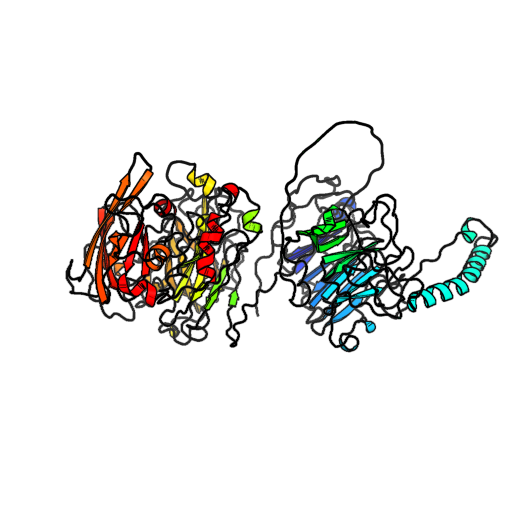.735 1.00 90.31 471 SER A N 1
ATOM 3581 C CA . SER A 1 471 ? -10.812 0.158 9.776 1.00 90.31 471 SER A CA 1
ATOM 3582 C C . SER A 1 471 ? -10.410 -0.508 8.463 1.00 90.31 471 SER A C 1
ATOM 3584 O O . SER A 1 471 ? -10.119 0.196 7.508 1.00 90.31 471 SER A O 1
ATOM 3586 N N . TYR A 1 472 ? -10.326 -1.836 8.404 1.00 91.12 472 TYR A N 1
ATOM 3587 C CA . TYR A 1 472 ? -9.944 -2.550 7.181 1.00 91.12 472 TYR A CA 1
ATOM 3588 C C . TYR A 1 472 ? -11.004 -3.578 6.839 1.00 91.12 472 TYR A C 1
ATOM 3590 O O . TYR A 1 472 ? -11.270 -4.450 7.662 1.00 91.12 472 TYR A O 1
ATOM 3598 N N . HIS A 1 473 ? -11.538 -3.502 5.623 1.00 94.88 473 HIS A N 1
ATOM 3599 C CA . HIS A 1 473 ? -12.356 -4.552 5.038 1.00 94.88 473 HIS A CA 1
ATOM 3600 C C . HIS A 1 473 ? -11.522 -5.450 4.126 1.00 94.88 473 HIS A C 1
ATOM 3602 O O . HIS A 1 473 ? -10.689 -4.968 3.356 1.00 94.88 473 HIS A O 1
ATOM 3608 N N . TRP A 1 474 ? -11.744 -6.760 4.233 1.00 93.69 474 TRP A N 1
ATOM 3609 C CA . TRP A 1 474 ? -11.104 -7.797 3.422 1.00 93.69 474 TRP A CA 1
ATOM 3610 C C . TRP A 1 474 ? -12.092 -8.238 2.343 1.00 93.69 474 TRP A C 1
ATOM 3612 O O . TRP A 1 474 ? -12.771 -9.257 2.481 1.00 93.69 474 TRP A O 1
ATOM 3622 N N . HIS A 1 475 ? -12.213 -7.417 1.302 1.00 95.31 475 HIS A N 1
ATOM 3623 C CA . HIS A 1 475 ? -13.297 -7.491 0.327 1.00 95.31 475 HIS A CA 1
ATOM 3624 C C . HIS A 1 475 ? -13.387 -8.857 -0.349 1.00 95.31 475 HIS A C 1
ATOM 3626 O O . HIS A 1 475 ? -12.435 -9.323 -0.977 1.00 95.31 475 HIS A O 1
ATOM 3632 N N . GLY A 1 476 ? -14.568 -9.468 -0.258 1.00 92.44 476 GLY A N 1
ATOM 3633 C CA . GLY A 1 476 ? -14.896 -10.761 -0.860 1.00 92.44 476 GLY A CA 1
ATOM 3634 C C . GLY A 1 476 ? -14.586 -11.977 0.019 1.00 92.44 476 GLY A C 1
ATOM 3635 O O . GLY A 1 476 ? -14.946 -13.090 -0.360 1.00 92.44 476 GLY A O 1
ATOM 3636 N N . ILE A 1 477 ? -13.972 -11.806 1.197 1.00 93.69 477 ILE A N 1
ATOM 3637 C CA . ILE A 1 477 ? -13.783 -12.899 2.164 1.00 93.69 477 ILE A CA 1
ATOM 3638 C C . ILE A 1 477 ? -15.080 -13.130 2.953 1.00 93.69 477 ILE A C 1
ATOM 3640 O O . ILE A 1 477 ? -15.657 -12.191 3.490 1.00 93.69 477 ILE A O 1
ATOM 3644 N N . PHE A 1 478 ? -15.533 -14.382 3.065 1.00 92.31 478 PHE A N 1
ATOM 3645 C CA . PHE A 1 478 ? -16.814 -14.714 3.705 1.00 92.31 478 PHE A CA 1
ATOM 3646 C C . PHE A 1 478 ? -16.855 -14.455 5.210 1.00 92.31 478 PHE A C 1
ATOM 3648 O O . PHE A 1 478 ? -17.922 -14.199 5.751 1.00 92.31 478 PHE A O 1
ATOM 3655 N N . GLN A 1 479 ? -15.715 -14.513 5.903 1.00 93.25 479 GLN A N 1
ATOM 3656 C CA . GLN A 1 479 ? -15.647 -14.261 7.349 1.00 93.25 479 GLN A CA 1
ATOM 3657 C C . GLN A 1 479 ? -16.596 -15.157 8.176 1.00 93.25 479 GLN A C 1
ATOM 3659 O O . GLN A 1 479 ? -17.151 -14.722 9.189 1.00 93.25 479 GLN A O 1
ATOM 3664 N N . HIS A 1 480 ? -16.782 -16.421 7.767 1.00 90.19 480 HIS A N 1
ATOM 3665 C CA . HIS A 1 480 ? -17.614 -17.378 8.502 1.00 90.19 480 HIS A CA 1
ATOM 3666 C C . HIS A 1 480 ? -17.138 -17.535 9.953 1.00 90.19 480 HIS A C 1
ATOM 3668 O O . HIS A 1 480 ? -16.044 -18.034 10.227 1.00 90.19 480 HIS A O 1
ATOM 3674 N N . GLY A 1 481 ? -17.990 -17.118 10.892 1.00 91.12 481 GLY A N 1
ATOM 3675 C CA . GLY A 1 481 ? -17.711 -17.129 12.332 1.00 91.12 481 GLY A CA 1
ATOM 3676 C C . GLY A 1 481 ? -16.747 -16.038 12.817 1.00 91.12 481 GLY A C 1
ATOM 3677 O O . GLY A 1 481 ? -16.401 -15.998 13.999 1.00 91.12 481 GLY A O 1
ATOM 3678 N N . THR A 1 482 ? -16.319 -15.145 11.925 1.00 94.00 482 THR A N 1
ATOM 3679 C CA . THR A 1 482 ? -15.422 -14.017 12.204 1.00 94.00 482 THR A CA 1
ATOM 3680 C C . THR A 1 482 ? -15.999 -12.697 11.695 1.00 94.00 482 THR A C 1
ATOM 3682 O O . THR A 1 482 ? -15.242 -11.806 11.324 1.00 94.00 482 THR A O 1
ATOM 3685 N N . ASN A 1 483 ? -17.328 -12.514 11.741 1.00 95.81 483 ASN A N 1
ATOM 3686 C CA . ASN A 1 483 ? -17.995 -11.269 11.319 1.00 95.81 483 ASN A CA 1
ATOM 3687 C C . ASN A 1 483 ? -17.391 -10.005 11.974 1.00 95.81 483 ASN A C 1
ATOM 3689 O O . ASN A 1 483 ? -17.304 -8.962 11.339 1.00 95.81 483 ASN A O 1
ATOM 3693 N N . TYR A 1 484 ? -16.869 -10.103 13.204 1.00 95.19 484 TYR A N 1
ATOM 3694 C CA . TYR A 1 484 ? -16.178 -8.998 13.891 1.00 95.19 484 TYR A CA 1
ATOM 3695 C C . TYR A 1 484 ? -14.928 -8.474 13.160 1.00 95.19 484 TYR A C 1
ATOM 3697 O O . TYR A 1 484 ? -14.472 -7.369 13.450 1.00 95.19 484 TYR A O 1
ATOM 3705 N N . ALA A 1 485 ? -14.337 -9.291 12.285 1.00 94.06 485 ALA A N 1
ATOM 3706 C CA . ALA A 1 485 ? -13.142 -8.998 11.503 1.00 94.06 485 ALA A CA 1
ATOM 3707 C C . ALA A 1 485 ? -13.476 -8.565 10.066 1.00 94.06 485 ALA A C 1
ATOM 3709 O O . ALA A 1 485 ? -12.567 -8.434 9.247 1.00 94.06 485 ALA A O 1
ATOM 3710 N N . ASP A 1 486 ? -14.757 -8.362 9.752 1.00 95.69 486 ASP A N 1
ATOM 3711 C CA . ASP A 1 486 ? -15.190 -7.980 8.414 1.00 95.69 486 ASP A CA 1
ATOM 3712 C C . ASP A 1 486 ? -14.747 -6.562 8.046 1.00 95.69 486 ASP A C 1
ATOM 3714 O O . ASP A 1 486 ? -14.309 -6.360 6.923 1.00 95.69 486 ASP A O 1
ATOM 3718 N N . GLY A 1 487 ? -14.777 -5.597 8.978 1.00 94.69 487 GLY A N 1
ATOM 3719 C CA . GLY A 1 487 ? -14.181 -4.267 8.780 1.00 94.69 487 GLY A CA 1
ATOM 3720 C C . GLY A 1 487 ? -15.106 -3.043 8.691 1.00 94.69 487 GLY A C 1
ATOM 3721 O O . GLY A 1 487 ? -14.663 -1.979 9.141 1.00 94.69 487 GLY A O 1
ATOM 3722 N N . PRO A 1 488 ? -16.344 -3.118 8.152 1.00 96.31 488 PRO A N 1
ATOM 3723 C CA . PRO A 1 488 ? -17.231 -1.960 8.047 1.00 96.31 488 PRO A CA 1
ATOM 3724 C C . PRO A 1 488 ? -17.481 -1.252 9.383 1.00 96.31 488 PRO A C 1
ATOM 3726 O O . PRO A 1 488 ? -18.069 -1.804 10.326 1.00 96.31 488 PRO A O 1
ATOM 3729 N N . SER A 1 489 ? -17.027 0.002 9.462 1.00 95.81 489 SER A N 1
ATOM 3730 C CA . SER A 1 489 ? -17.143 0.818 10.669 1.00 95.81 489 SER A CA 1
ATOM 3731 C C . SER A 1 489 ? -18.609 1.031 11.038 1.00 95.81 489 SER A C 1
ATOM 3733 O O . SER A 1 489 ? -19.443 1.347 10.194 1.00 95.81 489 SER A O 1
ATOM 3735 N N . PHE A 1 490 ? -18.924 0.866 12.321 1.00 97.00 490 PHE A N 1
ATOM 3736 C CA . PHE A 1 490 ? -20.273 0.974 12.887 1.00 97.00 490 PHE A CA 1
ATOM 3737 C C . PHE A 1 490 ? -21.277 -0.089 12.400 1.00 97.00 490 PHE A C 1
ATOM 3739 O O . PHE A 1 490 ? -22.449 -0.055 12.776 1.00 97.00 490 PHE A O 1
ATOM 3746 N N . VAL A 1 491 ? -20.824 -1.101 11.657 1.00 96.94 491 VAL A N 1
ATOM 3747 C CA . VAL A 1 491 ? -21.597 -2.323 11.389 1.00 96.94 491 VAL A CA 1
ATOM 3748 C C . VAL A 1 491 ? -20.982 -3.479 12.166 1.00 96.94 491 VAL A C 1
ATOM 3750 O O . VAL A 1 491 ? -21.605 -3.985 13.100 1.00 96.94 491 VAL A O 1
ATOM 3753 N N . THR A 1 492 ? -19.736 -3.840 11.858 1.00 96.81 492 THR A N 1
ATOM 3754 C CA . THR A 1 492 ? -19.067 -5.009 12.449 1.00 96.81 492 THR A CA 1
ATOM 3755 C C . THR A 1 492 ? -18.048 -4.646 13.523 1.00 96.81 492 THR A C 1
ATOM 3757 O O . THR A 1 492 ? -17.734 -5.473 14.377 1.00 96.81 492 THR A O 1
ATOM 3760 N N . GLN A 1 493 ? -17.577 -3.398 13.560 1.00 96.00 493 GLN A N 1
ATOM 3761 C CA . GLN A 1 493 ? -16.661 -2.908 14.593 1.00 96.00 493 GLN A CA 1
ATOM 3762 C C . GLN A 1 493 ? -16.722 -1.386 14.759 1.00 96.00 493 GLN A C 1
ATOM 3764 O O . GLN A 1 493 ? -17.206 -0.675 13.881 1.00 96.00 493 GLN A O 1
ATOM 3769 N N . CYS A 1 494 ? -16.192 -0.866 15.868 1.00 96.50 494 CYS A N 1
ATOM 3770 C CA . CYS A 1 494 ? -15.789 0.541 15.921 1.00 96.50 494 CYS A CA 1
ATOM 3771 C C . CYS A 1 494 ? -14.441 0.738 15.198 1.00 96.50 494 CYS A C 1
ATOM 3773 O O . CYS A 1 494 ? -13.659 -0.218 15.091 1.00 96.50 494 CYS A O 1
ATOM 3775 N N . PRO A 1 495 ? -14.135 1.959 14.725 1.00 94.50 495 PRO A N 1
ATOM 3776 C CA . PRO A 1 495 ? -12.841 2.252 14.123 1.00 94.50 495 PRO A CA 1
ATOM 3777 C C . PRO A 1 495 ? -11.677 2.018 15.090 1.00 94.50 495 PRO A C 1
ATOM 3779 O O . PRO A 1 495 ? -11.786 2.215 16.301 1.00 94.50 495 PRO A O 1
ATOM 3782 N N . ILE A 1 496 ? -10.531 1.633 14.539 1.00 88.69 496 ILE A N 1
ATOM 3783 C CA . ILE A 1 496 ? -9.266 1.533 15.259 1.00 88.69 496 ILE A CA 1
ATOM 3784 C C . ILE A 1 496 ? -8.751 2.955 15.460 1.00 88.69 496 ILE A C 1
ATOM 3786 O O . ILE A 1 496 ? -8.410 3.644 14.498 1.00 88.69 496 ILE A O 1
ATOM 3790 N N . ALA A 1 497 ? -8.693 3.386 16.716 1.00 86.25 497 ALA A N 1
ATOM 3791 C CA . ALA A 1 497 ? -8.186 4.697 17.084 1.00 86.25 497 ALA A CA 1
ATOM 3792 C C . ALA A 1 497 ? -6.726 4.910 16.645 1.00 86.25 497 ALA A C 1
ATOM 3794 O O . ALA A 1 497 ? -5.924 3.970 16.543 1.00 86.25 497 ALA A O 1
ATOM 3795 N N . ALA A 1 498 ? -6.359 6.177 16.456 1.00 75.50 498 ALA A N 1
ATOM 3796 C CA . ALA A 1 498 ? -4.975 6.582 16.269 1.00 75.50 498 ALA A CA 1
ATOM 3797 C C . ALA A 1 498 ? -4.083 5.991 17.377 1.00 75.50 498 ALA A C 1
ATOM 3799 O O . ALA A 1 498 ? -4.457 5.978 18.552 1.00 75.50 498 ALA A O 1
ATOM 3800 N N . ASN A 1 499 ? -2.910 5.472 17.009 1.00 69.38 499 ASN A N 1
ATOM 3801 C CA . ASN A 1 499 ? -1.906 4.883 17.912 1.00 69.38 499 ASN A CA 1
ATOM 3802 C C . ASN A 1 499 ? -2.294 3.569 18.582 1.00 69.38 499 ASN A C 1
ATOM 3804 O O . ASN A 1 499 ? -1.540 3.055 19.409 1.00 69.38 499 ASN A O 1
ATOM 3808 N N . HIS A 1 500 ? -3.420 2.994 18.178 1.00 76.12 500 HIS A N 1
ATOM 3809 C CA . HIS A 1 500 ? -3.845 1.671 18.594 1.00 76.12 500 HIS A CA 1
ATOM 3810 C C . HIS A 1 500 ? -3.652 0.674 17.448 1.00 76.12 500 HIS A C 1
ATOM 3812 O O . HIS A 1 500 ? -3.566 1.028 16.270 1.00 76.12 500 HIS A O 1
ATOM 3818 N N . SER A 1 501 ? -3.553 -0.600 17.803 1.00 76.00 501 SER A N 1
ATOM 3819 C CA . SER A 1 501 ? -3.550 -1.705 16.852 1.00 76.00 501 SER A CA 1
ATOM 3820 C C . SER A 1 501 ? -4.706 -2.640 17.151 1.00 76.00 501 SER A C 1
ATOM 3822 O O . SER A 1 501 ? -5.130 -2.791 18.296 1.00 76.00 501 SER A O 1
ATOM 3824 N N . PHE A 1 502 ? -5.194 -3.296 16.108 1.00 80.88 502 PHE A N 1
ATOM 3825 C CA . PHE A 1 502 ? -6.202 -4.337 16.218 1.00 80.88 502 PHE A CA 1
ATOM 3826 C C . PHE A 1 502 ? -5.776 -5.520 15.354 1.00 80.88 502 PHE A C 1
ATOM 3828 O O . PHE A 1 502 ? -5.272 -5.334 14.249 1.00 80.88 502 PHE A O 1
ATOM 3835 N N . LEU A 1 503 ? -5.919 -6.735 15.880 1.00 83.19 503 LEU A N 1
ATOM 3836 C CA . LEU A 1 503 ? -5.591 -7.964 15.163 1.00 83.19 503 LEU A CA 1
ATOM 3837 C C . LEU A 1 503 ? -6.858 -8.495 14.482 1.00 83.19 503 LEU A C 1
ATOM 3839 O O . LEU A 1 503 ? -7.752 -9.001 15.158 1.00 83.19 503 LEU A O 1
ATOM 3843 N N . TYR A 1 504 ? -6.885 -8.451 13.153 1.00 84.75 504 TYR A N 1
ATOM 3844 C CA . TYR A 1 504 ? -7.834 -9.214 12.349 1.00 84.75 504 TYR A CA 1
ATOM 3845 C C . TYR A 1 504 ? -7.313 -10.649 12.238 1.00 84.75 504 TYR A C 1
ATOM 3847 O O . TYR A 1 504 ? -6.217 -10.900 11.730 1.00 84.75 504 TYR A O 1
ATOM 3855 N N . GLU A 1 505 ? -8.073 -11.606 12.754 1.00 85.56 505 GLU A N 1
ATOM 3856 C CA . GLU A 1 505 ? -7.718 -13.023 12.736 1.00 85.56 505 GLU A CA 1
ATOM 3857 C C . GLU A 1 505 ? -8.899 -13.819 12.194 1.00 85.56 505 GLU A C 1
ATOM 3859 O O . GLU A 1 505 ? -9.946 -13.862 12.831 1.00 85.56 505 GLU A O 1
ATOM 3864 N N . PHE A 1 506 ? -8.715 -14.432 11.026 1.00 86.62 506 PHE A N 1
ATOM 3865 C CA . PHE A 1 506 ? -9.743 -15.207 10.339 1.00 86.62 506 PHE A CA 1
ATOM 3866 C C . PHE A 1 506 ? -9.129 -16.307 9.465 1.00 86.62 506 PHE A C 1
ATOM 3868 O O . PHE A 1 506 ? -7.928 -16.312 9.165 1.00 86.62 506 PHE A O 1
ATOM 3875 N N . ASP A 1 507 ? -9.964 -17.271 9.096 1.00 85.12 507 ASP A N 1
ATOM 3876 C CA . ASP A 1 507 ? -9.650 -18.385 8.204 1.00 85.12 507 ASP A CA 1
ATOM 3877 C C . ASP A 1 507 ? -10.261 -18.129 6.813 1.00 85.12 507 ASP A C 1
ATOM 3879 O O . ASP A 1 507 ? -11.257 -17.421 6.694 1.00 85.12 507 ASP A O 1
ATOM 3883 N N . VAL A 1 508 ? -9.675 -18.715 5.762 1.00 86.94 508 VAL A N 1
ATOM 3884 C CA . VAL A 1 508 ? -10.201 -18.655 4.381 1.00 86.94 508 VAL A CA 1
ATOM 3885 C C . VAL A 1 508 ? -10.277 -20.082 3.813 1.00 86.94 508 VAL A C 1
ATOM 3887 O O . VAL A 1 508 ? -9.542 -20.425 2.889 1.00 86.94 508 VAL A O 1
ATOM 3890 N N . PRO A 1 509 ? -11.065 -20.978 4.437 1.00 82.75 509 PRO A N 1
ATOM 3891 C CA . PRO A 1 509 ? -10.938 -22.422 4.223 1.00 82.75 509 PRO A CA 1
ATOM 3892 C C . PRO A 1 509 ? -11.414 -22.877 2.834 1.00 82.75 509 PRO A C 1
ATOM 3894 O O . PRO A 1 509 ? -10.899 -23.849 2.276 1.00 82.75 509 PRO A O 1
ATOM 3897 N N . ASP A 1 510 ? -12.389 -22.178 2.275 1.00 85.31 510 ASP A N 1
ATOM 3898 C CA . ASP A 1 510 ? -13.193 -22.565 1.119 1.00 85.31 510 ASP A CA 1
ATOM 3899 C C . ASP A 1 510 ? -13.127 -21.556 -0.036 1.00 85.31 510 ASP A C 1
ATOM 3901 O O . ASP A 1 510 ? -13.773 -21.757 -1.060 1.00 85.31 510 ASP A O 1
ATOM 3905 N N . GLN A 1 511 ? -12.268 -20.540 0.070 1.00 90.44 511 GLN A N 1
ATOM 3906 C CA . GLN A 1 511 ? -12.066 -19.534 -0.970 1.00 90.44 511 GLN A CA 1
ATOM 3907 C C . GLN A 1 511 ? -10.609 -19.498 -1.460 1.00 90.44 511 GLN A C 1
ATOM 3909 O O . GLN A 1 511 ? -9.663 -19.684 -0.692 1.00 90.44 511 GLN A O 1
ATOM 3914 N N . ALA A 1 512 ? -10.432 -19.257 -2.757 1.00 92.19 512 ALA A N 1
ATOM 3915 C CA . ALA A 1 512 ? -9.154 -18.965 -3.397 1.00 92.19 512 ALA A CA 1
ATOM 3916 C C . ALA A 1 512 ? -9.417 -18.109 -4.641 1.00 92.19 512 ALA A C 1
ATOM 3918 O O . ALA A 1 512 ? -10.377 -18.359 -5.360 1.00 92.19 512 ALA A O 1
ATOM 3919 N N . GLY A 1 513 ? -8.566 -17.120 -4.905 1.00 94.50 513 GLY A N 1
ATOM 3920 C CA . GLY A 1 513 ? -8.778 -16.163 -5.985 1.00 94.50 513 GLY A CA 1
ATOM 3921 C C . GLY A 1 513 ? -8.150 -14.796 -5.722 1.00 94.50 513 GLY A C 1
ATOM 3922 O O . GLY A 1 513 ? -7.227 -14.646 -4.912 1.00 94.50 513 GLY A O 1
ATOM 3923 N N . THR A 1 514 ? -8.648 -13.804 -6.450 1.00 96.44 514 THR A N 1
ATOM 3924 C CA . THR A 1 514 ? -8.219 -12.411 -6.425 1.00 96.44 514 THR A CA 1
ATOM 3925 C C . THR A 1 514 ? -9.207 -11.554 -5.629 1.00 96.44 514 THR A C 1
ATOM 3927 O O . THR A 1 514 ? -10.357 -11.333 -6.016 1.00 96.44 514 THR A O 1
ATOM 3930 N N . TYR A 1 515 ? -8.703 -10.999 -4.534 1.00 95.56 515 TYR A N 1
ATOM 3931 C CA . TYR A 1 515 ? -9.406 -10.112 -3.616 1.00 95.56 515 TYR A CA 1
ATOM 3932 C C . TYR A 1 515 ? -8.596 -8.828 -3.424 1.00 95.56 515 TYR A C 1
ATOM 3934 O O . TYR A 1 515 ? -7.557 -8.597 -4.056 1.00 95.56 515 TYR A O 1
ATOM 3942 N N . TRP A 1 516 ? -9.068 -7.980 -2.526 1.00 95.31 516 TRP A N 1
ATOM 3943 C CA . TRP A 1 516 ? -8.399 -6.749 -2.149 1.00 95.31 516 TRP A CA 1
ATOM 3944 C C . TRP A 1 516 ? -8.798 -6.362 -0.728 1.00 95.31 516 TRP A C 1
ATOM 3946 O O . TRP A 1 516 ? -9.711 -6.943 -0.145 1.00 95.31 516 TRP A O 1
ATOM 3956 N N . TYR A 1 517 ? -8.067 -5.426 -0.141 1.00 93.50 517 TYR A N 1
ATOM 3957 C CA . TYR A 1 517 ? -8.419 -4.833 1.139 1.00 93.50 517 TYR A CA 1
ATOM 3958 C C . TYR A 1 517 ? -8.492 -3.318 0.987 1.00 93.50 517 TYR A C 1
ATOM 3960 O O . TYR A 1 517 ? -7.768 -2.734 0.175 1.00 93.50 517 TYR A O 1
ATOM 3968 N N . HIS A 1 518 ? -9.334 -2.674 1.786 1.00 93.25 518 HIS A N 1
ATOM 3969 C CA . HIS A 1 518 ? -9.459 -1.220 1.786 1.00 93.25 518 HIS A CA 1
ATOM 3970 C C . HIS A 1 518 ? -9.971 -0.685 3.121 1.00 93.25 518 HIS A C 1
ATOM 3972 O O . HIS A 1 518 ? -10.486 -1.448 3.943 1.00 93.25 518 HIS A O 1
ATOM 3978 N N . SER A 1 519 ? -9.815 0.623 3.349 1.00 93.38 519 SER A N 1
ATOM 3979 C CA . SER A 1 519 ? -10.474 1.271 4.483 1.00 93.38 519 SER A CA 1
ATOM 3980 C C . SER A 1 519 ? -11.979 1.136 4.365 1.00 93.38 519 SER A C 1
ATOM 3982 O O . SER A 1 519 ? -12.521 1.323 3.281 1.00 93.38 519 SER A O 1
ATOM 3984 N N . HIS A 1 520 ? -12.657 0.871 5.475 1.00 95.69 520 HIS A N 1
ATOM 3985 C CA . HIS A 1 520 ? -14.121 0.892 5.527 1.00 95.69 520 HIS A CA 1
ATOM 3986 C C . HIS A 1 520 ? -14.603 1.853 6.619 1.00 95.69 520 HIS A C 1
ATOM 3988 O O . HIS A 1 520 ? -15.428 1.534 7.482 1.00 95.69 520 HIS A O 1
ATOM 3994 N N . LEU A 1 521 ? -13.988 3.039 6.622 1.00 92.94 521 LEU A N 1
ATOM 3995 C CA . LEU A 1 521 ? -14.333 4.178 7.460 1.00 92.94 521 LEU A CA 1
ATOM 3996 C C . LEU A 1 521 ? -14.520 5.417 6.583 1.00 92.94 521 LEU A C 1
ATOM 3998 O O . LEU A 1 521 ? -13.536 6.013 6.141 1.00 92.94 521 LEU A O 1
ATOM 4002 N N . SER A 1 522 ? -15.772 5.855 6.417 1.00 92.31 522 SER A N 1
ATOM 4003 C CA . SER A 1 522 ? -16.103 6.994 5.547 1.00 92.31 522 SER A CA 1
ATOM 4004 C C . SER A 1 522 ? -15.482 6.789 4.155 1.00 92.31 522 SER A C 1
ATOM 4006 O O . SER A 1 522 ? -15.332 5.652 3.724 1.00 92.31 522 SER A O 1
ATOM 4008 N N . VAL A 1 523 ? -15.056 7.863 3.495 1.00 91.44 523 VAL A N 1
ATOM 4009 C CA . VAL A 1 523 ? -14.413 7.840 2.169 1.00 91.44 523 VAL A CA 1
ATOM 4010 C C . VAL A 1 523 ? -12.889 7.619 2.203 1.00 91.44 523 VAL A C 1
ATOM 4012 O O . VAL A 1 523 ? -12.160 7.993 1.284 1.00 91.44 523 VAL A O 1
ATOM 4015 N N . GLN A 1 524 ? -12.356 7.077 3.304 1.00 90.81 524 GLN A N 1
ATOM 4016 C CA . GLN A 1 524 ? -10.914 7.096 3.583 1.00 90.81 524 GLN A CA 1
ATOM 4017 C C . GLN A 1 524 ? -10.088 6.247 2.606 1.00 90.81 524 GLN A C 1
ATOM 4019 O O . GLN A 1 524 ? -8.905 6.528 2.408 1.00 90.81 524 GLN A O 1
ATOM 4024 N N . TYR A 1 525 ? -10.652 5.206 1.982 1.00 91.88 525 TYR A N 1
ATOM 4025 C CA . TYR A 1 525 ? -9.844 4.388 1.073 1.00 91.88 525 TYR A CA 1
ATOM 4026 C C . TYR A 1 525 ? -9.462 5.141 -0.209 1.00 91.88 525 TYR A C 1
ATOM 4028 O O . TYR A 1 525 ? -8.427 4.832 -0.806 1.00 91.88 525 TYR A O 1
ATOM 4036 N N . CYS A 1 526 ? -10.215 6.184 -0.570 1.00 89.75 526 CYS A N 1
ATOM 4037 C CA . CYS A 1 526 ? -9.911 7.080 -1.686 1.00 89.75 526 CYS A CA 1
ATOM 4038 C C . CYS A 1 526 ? -8.632 7.887 -1.478 1.00 89.75 526 CYS A C 1
ATOM 4040 O O . CYS A 1 526 ? -7.938 8.179 -2.451 1.00 89.75 526 CYS A O 1
ATOM 4042 N N . ASP A 1 527 ? -8.265 8.155 -0.220 1.00 86.62 527 ASP A N 1
ATOM 4043 C CA . ASP A 1 527 ? -6.988 8.785 0.140 1.00 86.62 527 ASP A CA 1
ATOM 4044 C C . ASP A 1 527 ? -5.792 7.820 -0.003 1.00 86.62 527 ASP A C 1
ATOM 4046 O O . ASP A 1 527 ? -4.641 8.215 0.165 1.00 86.62 527 ASP A O 1
ATOM 4050 N N . GLY A 1 528 ? -6.036 6.545 -0.337 1.00 83.19 528 GLY A N 1
ATOM 4051 C CA . GLY A 1 528 ? -4.996 5.583 -0.705 1.00 83.19 528 GLY A CA 1
ATOM 4052 C C . GLY A 1 528 ? -4.890 4.350 0.190 1.00 83.19 528 GLY A C 1
ATOM 4053 O O . GLY A 1 528 ? -4.080 3.475 -0.110 1.00 83.19 528 GLY A O 1
ATOM 4054 N N . LEU A 1 529 ? -5.705 4.217 1.245 1.00 85.56 529 LEU A N 1
ATOM 4055 C CA . LEU A 1 529 ? -5.701 3.033 2.116 1.00 85.56 529 LEU A CA 1
ATOM 4056 C C . LEU A 1 529 ? -6.427 1.842 1.459 1.00 85.56 529 LEU A C 1
ATOM 4058 O O . LEU A 1 529 ? -7.507 1.441 1.887 1.00 85.56 529 LEU A O 1
ATOM 4062 N N . ARG A 1 530 ? -5.828 1.289 0.401 1.00 88.38 530 ARG A N 1
ATOM 4063 C CA . ARG A 1 530 ? -6.349 0.185 -0.423 1.00 88.38 530 ARG A CA 1
ATOM 4064 C C . ARG A 1 530 ? -5.212 -0.623 -1.052 1.00 88.38 530 ARG A C 1
ATOM 4066 O O . ARG A 1 530 ? -4.143 -0.081 -1.326 1.00 88.38 530 ARG A O 1
ATOM 4073 N N . GLY A 1 531 ? -5.418 -1.915 -1.287 1.00 86.50 531 GLY A N 1
ATOM 4074 C CA . GLY A 1 531 ? -4.384 -2.781 -1.859 1.00 86.50 531 GLY A CA 1
ATOM 4075 C C . GLY A 1 531 ? -4.873 -4.176 -2.230 1.00 86.50 531 GLY A C 1
ATOM 4076 O O . GLY A 1 531 ? -5.969 -4.587 -1.867 1.00 86.50 531 GLY A O 1
ATOM 4077 N N . ALA A 1 532 ? -4.056 -4.916 -2.978 1.00 89.94 532 ALA A N 1
ATOM 4078 C CA . ALA A 1 532 ? -4.408 -6.246 -3.470 1.00 89.94 532 ALA A CA 1
ATOM 4079 C C . ALA A 1 532 ? -4.293 -7.323 -2.374 1.00 89.94 532 ALA A C 1
ATOM 4081 O O . ALA A 1 532 ? -3.376 -7.293 -1.546 1.00 89.94 532 ALA A O 1
ATOM 4082 N N . PHE A 1 533 ? -5.182 -8.319 -2.415 1.00 90.25 533 PHE A N 1
ATOM 4083 C CA . PHE A 1 533 ? -5.179 -9.476 -1.520 1.00 90.25 533 PHE A CA 1
ATOM 4084 C C . PHE A 1 533 ? -5.374 -10.763 -2.328 1.00 90.25 533 PHE A C 1
ATOM 4086 O O . PHE A 1 533 ? -6.456 -11.028 -2.837 1.00 90.25 533 PHE A O 1
ATOM 4093 N N . ILE A 1 534 ? -4.334 -11.580 -2.484 1.00 90.69 534 ILE A N 1
ATOM 4094 C CA . ILE A 1 534 ? -4.399 -12.789 -3.321 1.00 90.69 534 ILE A CA 1
ATOM 4095 C C . ILE A 1 534 ? -4.372 -14.037 -2.444 1.00 90.69 534 ILE A C 1
ATOM 4097 O O . ILE A 1 534 ? -3.471 -14.193 -1.616 1.00 90.69 534 ILE A O 1
ATOM 4101 N N . VAL A 1 535 ? -5.317 -14.952 -2.665 1.00 89.62 535 VAL A N 1
ATOM 4102 C CA . VAL A 1 535 ? -5.345 -16.276 -2.029 1.00 89.62 535 VAL A CA 1
ATOM 4103 C C . VAL A 1 535 ? -5.098 -17.326 -3.099 1.00 89.62 535 VAL A C 1
ATOM 4105 O O . VAL A 1 535 ? -5.979 -17.627 -3.900 1.00 89.62 535 VAL A O 1
ATOM 4108 N N . TYR A 1 536 ? -3.889 -17.882 -3.140 1.00 87.88 536 TYR A N 1
ATOM 4109 C CA . TYR A 1 536 ? -3.570 -18.938 -4.100 1.00 87.88 536 TYR A CA 1
ATOM 4110 C C . TYR A 1 536 ? -4.234 -20.265 -3.711 1.00 87.88 536 TYR A C 1
ATOM 4112 O O . TYR A 1 536 ? -4.325 -20.607 -2.529 1.00 87.88 536 TYR A O 1
ATOM 4120 N N . ASP A 1 537 ? -4.646 -21.046 -4.711 1.00 85.94 537 ASP A N 1
ATOM 4121 C CA . ASP A 1 537 ? -5.266 -22.346 -4.471 1.00 85.94 537 ASP A CA 1
ATOM 4122 C C . ASP A 1 537 ? -4.226 -23.453 -4.231 1.00 85.94 537 ASP A C 1
ATOM 4124 O O . ASP A 1 537 ? -3.610 -23.995 -5.156 1.00 85.94 537 ASP A O 1
ATOM 4128 N N . GLY A 1 538 ? -4.000 -23.777 -2.957 1.00 78.25 538 GLY A N 1
ATOM 4129 C CA . GLY A 1 538 ? -2.925 -24.667 -2.529 1.00 78.25 538 GLY A CA 1
ATOM 4130 C C . GLY A 1 538 ? -1.541 -24.019 -2.646 1.00 78.25 538 GLY A C 1
ATOM 4131 O O . GLY A 1 538 ? -1.386 -22.876 -3.078 1.00 78.25 538 GLY A O 1
ATOM 4132 N N . GLU A 1 539 ? -0.500 -24.760 -2.258 1.00 71.94 539 GLU A N 1
ATOM 4133 C CA . GLU A 1 539 ? 0.867 -24.227 -2.196 1.00 71.94 539 GLU A CA 1
ATOM 4134 C C . GLU A 1 539 ? 1.337 -23.720 -3.573 1.00 71.94 539 GLU A C 1
ATOM 4136 O O . GLU A 1 539 ? 1.665 -24.514 -4.457 1.00 71.94 539 GLU A O 1
ATOM 4141 N N . ASN A 1 540 ? 1.411 -22.394 -3.729 1.00 66.31 540 ASN A N 1
ATOM 4142 C CA . ASN A 1 540 ? 1.722 -21.692 -4.983 1.00 66.31 540 ASN A CA 1
ATOM 4143 C C . ASN A 1 540 ? 0.761 -22.029 -6.146 1.00 66.31 540 ASN A C 1
ATOM 4145 O O . ASN A 1 540 ? 1.207 -22.198 -7.282 1.00 66.31 540 ASN A O 1
ATOM 4149 N N . GLY A 1 541 ? -0.541 -22.173 -5.871 1.00 77.62 541 GLY A N 1
ATOM 4150 C CA . GLY A 1 541 ? -1.565 -22.352 -6.912 1.00 77.62 541 GLY A CA 1
ATOM 4151 C C . GLY A 1 541 ? -1.614 -23.757 -7.522 1.00 77.62 541 GLY A C 1
ATOM 4152 O O . GLY A 1 541 ? -2.137 -23.938 -8.615 1.00 77.62 541 GLY A O 1
ATOM 4153 N N . LYS A 1 542 ? -1.034 -24.768 -6.859 1.00 83.69 542 LYS A N 1
ATOM 4154 C CA . LYS A 1 542 ? -0.995 -26.156 -7.363 1.00 83.69 542 LYS A CA 1
ATOM 4155 C C . LYS A 1 542 ? -2.372 -26.790 -7.566 1.00 83.69 542 LYS A C 1
ATOM 4157 O O . LYS A 1 542 ? -2.471 -27.709 -8.372 1.00 83.69 542 LYS A O 1
ATOM 4162 N N . ASN A 1 543 ? -3.378 -26.353 -6.817 1.00 89.00 543 ASN A N 1
ATOM 4163 C CA . ASN A 1 543 ? -4.728 -26.908 -6.882 1.00 89.00 543 ASN A CA 1
ATOM 4164 C C . ASN A 1 543 ? -5.651 -26.093 -7.792 1.00 89.00 543 ASN A C 1
ATOM 4166 O O . ASN A 1 543 ? -6.817 -26.447 -7.923 1.00 89.00 543 ASN A O 1
ATOM 4170 N N . ASP A 1 544 ? -5.147 -25.024 -8.412 1.00 93.75 544 ASP A N 1
ATOM 4171 C CA . ASP A 1 544 ? -5.950 -24.195 -9.299 1.00 93.75 544 ASP A CA 1
ATOM 4172 C C . ASP A 1 544 ? -6.431 -25.011 -10.517 1.00 93.75 544 ASP A C 1
ATOM 4174 O O . ASP A 1 544 ? -5.594 -25.530 -11.268 1.00 93.75 544 ASP A O 1
ATOM 4178 N N . PRO A 1 545 ? -7.752 -25.112 -10.767 1.00 95.50 545 PRO A N 1
ATOM 4179 C CA . PRO A 1 545 ? -8.284 -25.823 -11.929 1.00 95.50 545 PRO A CA 1
ATOM 4180 C C . PRO A 1 545 ? -7.825 -25.235 -13.275 1.00 95.50 545 PRO A C 1
ATOM 4182 O O . PRO A 1 545 ? -7.807 -25.941 -14.283 1.00 95.50 545 PRO A O 1
ATOM 4185 N N . HIS A 1 546 ? -7.410 -23.968 -13.307 1.00 97.06 546 HIS A N 1
ATOM 4186 C CA . HIS A 1 546 ? -6.893 -23.287 -14.491 1.00 97.06 546 HIS A CA 1
ATOM 4187 C C . HIS A 1 546 ? -5.363 -23.303 -14.591 1.00 97.06 546 HIS A C 1
ATOM 4189 O O . HIS A 1 546 ? -4.813 -22.697 -15.516 1.00 97.06 546 HIS A O 1
ATOM 4195 N N . ARG A 1 547 ? -4.655 -24.006 -13.692 1.00 94.94 547 ARG A N 1
ATOM 4196 C CA . ARG A 1 547 ? -3.186 -23.976 -13.592 1.00 94.94 547 ARG A CA 1
ATOM 4197 C C . ARG A 1 547 ? -2.466 -24.236 -14.916 1.00 94.94 547 ARG A C 1
ATOM 4199 O O . ARG A 1 547 ? -1.424 -23.629 -15.166 1.00 94.94 547 ARG A O 1
ATOM 4206 N N . ASP A 1 548 ? -3.001 -25.117 -15.757 1.00 96.12 548 ASP A N 1
ATOM 4207 C CA . ASP A 1 548 ? -2.390 -25.510 -17.034 1.00 96.12 548 ASP A CA 1
ATOM 4208 C C . ASP A 1 548 ? -2.544 -24.453 -18.145 1.00 96.12 548 ASP A C 1
ATOM 4210 O O . ASP A 1 548 ? -1.868 -24.521 -19.180 1.00 96.12 548 ASP A O 1
ATOM 4214 N N . LEU A 1 549 ? -3.399 -23.443 -17.944 1.00 97.12 549 LEU A N 1
ATOM 4215 C CA . LEU A 1 549 ? -3.649 -22.376 -18.916 1.00 97.12 549 LEU A CA 1
ATOM 4216 C C . LEU A 1 549 ? -2.552 -21.302 -18.925 1.00 97.12 549 LEU A C 1
ATOM 4218 O O . LEU A 1 549 ? -2.462 -20.551 -19.898 1.00 97.12 549 LEU A O 1
ATOM 4222 N N . TYR A 1 550 ? -1.685 -21.257 -17.910 1.00 97.81 550 TYR A N 1
ATOM 4223 C CA . TYR A 1 550 ? -0.662 -20.222 -17.764 1.00 97.81 550 TYR A CA 1
ATOM 4224 C C . TYR A 1 550 ? 0.678 -20.742 -17.226 1.00 97.81 550 TYR A C 1
ATOM 4226 O O . TYR A 1 550 ? 0.789 -21.829 -16.659 1.00 97.81 550 TYR A O 1
ATOM 4234 N N . ASP A 1 551 ? 1.721 -19.935 -17.407 1.00 96.62 551 ASP A N 1
ATOM 4235 C CA . ASP A 1 551 ? 3.091 -20.255 -17.005 1.00 96.62 551 ASP A CA 1
ATOM 4236 C C . ASP A 1 551 ? 3.548 -19.406 -15.807 1.00 96.62 551 ASP A C 1
ATOM 4238 O O . ASP A 1 551 ? 4.321 -19.890 -14.977 1.00 96.62 551 ASP A O 1
ATOM 4242 N N . VAL A 1 552 ? 3.059 -18.162 -15.706 1.00 95.38 552 VAL A N 1
ATOM 4243 C CA . VAL A 1 552 ? 3.423 -17.189 -14.662 1.00 95.38 552 VAL A CA 1
ATOM 4244 C C . VAL A 1 552 ? 2.172 -16.635 -13.975 1.00 95.38 552 VAL A C 1
ATOM 4246 O O . VAL A 1 552 ? 1.245 -16.176 -14.643 1.00 95.38 552 VAL A O 1
ATOM 4249 N N . ASP A 1 553 ? 2.180 -16.676 -12.644 1.00 93.06 553 ASP A N 1
ATOM 4250 C CA . ASP A 1 553 ? 1.187 -16.094 -11.733 1.00 93.06 553 ASP A CA 1
ATOM 4251 C C . ASP A 1 553 ? 1.918 -15.749 -10.428 1.00 93.06 553 ASP A C 1
ATOM 4253 O O . ASP A 1 553 ? 2.262 -16.639 -9.646 1.00 93.06 553 ASP A O 1
ATOM 4257 N N . ASP A 1 554 ? 2.282 -14.477 -10.274 1.00 86.88 554 ASP A N 1
ATOM 4258 C CA . ASP A 1 554 ? 3.038 -13.952 -9.136 1.00 86.88 554 ASP A CA 1
ATOM 4259 C C . ASP A 1 554 ? 2.775 -12.442 -8.953 1.00 86.88 554 ASP A C 1
ATOM 4261 O O . ASP A 1 554 ? 1.883 -11.870 -9.574 1.00 86.88 554 ASP A O 1
ATOM 4265 N N . GLU A 1 555 ? 3.542 -11.765 -8.091 1.00 83.06 555 GLU A N 1
ATOM 4266 C CA . GLU A 1 555 ? 3.399 -10.319 -7.840 1.00 83.06 555 GLU A CA 1
ATOM 4267 C C . GLU A 1 555 ? 3.455 -9.459 -9.115 1.00 83.06 555 GLU A C 1
ATOM 4269 O O . GLU A 1 555 ? 2.839 -8.398 -9.178 1.00 83.06 555 GLU A O 1
ATOM 4274 N N . THR A 1 556 ? 4.174 -9.915 -10.144 1.00 87.69 556 THR A N 1
ATOM 4275 C CA . THR A 1 556 ? 4.381 -9.164 -11.386 1.00 87.69 556 THR A CA 1
ATOM 4276 C C . THR A 1 556 ? 3.189 -9.248 -12.333 1.00 87.69 556 THR A C 1
ATOM 4278 O O . THR A 1 556 ? 3.146 -8.519 -13.326 1.00 87.69 556 THR A O 1
ATOM 4281 N N . THR A 1 557 ? 2.214 -10.112 -12.032 1.00 94.94 557 THR A N 1
ATOM 4282 C CA . THR A 1 557 ? 0.992 -10.285 -12.819 1.00 94.94 557 THR A CA 1
ATOM 4283 C C . THR A 1 557 ? -0.229 -9.614 -12.189 1.00 94.94 557 THR A C 1
ATOM 4285 O O . THR A 1 557 ? -1.336 -9.731 -12.709 1.00 94.94 557 THR A O 1
ATOM 4288 N N . ILE A 1 558 ? -0.060 -8.862 -11.102 1.00 96.25 558 ILE A N 1
ATOM 4289 C CA . ILE A 1 558 ? -1.143 -8.077 -10.503 1.00 96.25 558 ILE A CA 1
ATOM 4290 C C . ILE A 1 558 ? -1.260 -6.732 -11.233 1.00 96.25 558 ILE A C 1
ATOM 4292 O O . ILE A 1 558 ? -0.263 -6.042 -11.462 1.00 96.25 558 ILE A O 1
ATOM 4296 N N . ILE A 1 559 ? -2.489 -6.375 -11.611 1.00 98.00 559 ILE A N 1
ATOM 4297 C CA . ILE A 1 559 ? -2.839 -5.106 -12.253 1.00 98.00 559 ILE A CA 1
ATOM 4298 C C . ILE A 1 559 ? -3.916 -4.427 -11.411 1.00 98.00 559 ILE A C 1
ATOM 4300 O O . ILE A 1 559 ? -5.066 -4.852 -11.421 1.00 98.00 559 ILE A O 1
ATOM 4304 N N . THR A 1 560 ? -3.568 -3.366 -10.694 1.00 98.00 560 THR A N 1
ATOM 4305 C CA . THR A 1 560 ? -4.530 -2.538 -9.963 1.00 98.00 560 THR A CA 1
ATOM 4306 C C . THR A 1 560 ? -4.923 -1.325 -10.793 1.00 98.00 560 THR A C 1
ATOM 4308 O O . THR A 1 560 ? -4.070 -0.706 -11.428 1.00 98.00 560 THR A O 1
ATOM 4311 N N . LEU A 1 561 ? -6.211 -0.986 -10.787 1.00 98.12 561 LEU A N 1
ATOM 4312 C CA . LEU A 1 561 ? -6.777 0.210 -11.406 1.00 98.12 561 LEU A CA 1
ATOM 4313 C C . LEU A 1 561 ? -7.357 1.087 -10.299 1.00 98.12 561 LEU A C 1
ATOM 4315 O O . LEU A 1 561 ? -8.160 0.603 -9.505 1.00 98.12 561 LEU A O 1
ATOM 4319 N N . ALA A 1 562 ? -6.943 2.345 -10.215 1.00 96.75 562 ALA A N 1
ATOM 4320 C CA . ALA A 1 562 ? -7.388 3.253 -9.167 1.00 96.75 562 ALA A CA 1
ATOM 4321 C C . ALA A 1 562 ? -7.618 4.661 -9.711 1.00 96.75 562 ALA A C 1
ATOM 4323 O O . ALA A 1 562 ? -6.851 5.164 -10.529 1.00 96.75 562 ALA A O 1
ATOM 4324 N N . ASP A 1 563 ? -8.649 5.315 -9.211 1.00 95.12 563 ASP A N 1
ATOM 4325 C CA . ASP A 1 563 ? -8.902 6.736 -9.382 1.00 95.12 563 ASP A CA 1
ATOM 4326 C C . ASP A 1 563 ? -8.082 7.532 -8.372 1.00 95.12 563 ASP A C 1
ATOM 4328 O O . ASP A 1 563 ? -7.915 7.122 -7.227 1.00 95.12 563 ASP A O 1
ATOM 4332 N N . TRP A 1 564 ? -7.536 8.672 -8.778 1.00 94.19 564 TRP A N 1
ATOM 4333 C CA . TRP A 1 564 ? -6.733 9.493 -7.882 1.00 94.19 564 TRP A CA 1
ATOM 4334 C C . TRP A 1 564 ? -7.200 10.936 -7.863 1.00 94.19 564 TRP A C 1
ATOM 4336 O O . TRP A 1 564 ? -7.465 11.542 -8.907 1.00 94.19 564 TRP A O 1
ATOM 4346 N N . TYR A 1 565 ? -7.264 11.481 -6.654 1.00 89.81 565 TYR A N 1
ATOM 4347 C CA . TYR A 1 565 ? -7.714 12.832 -6.372 1.00 89.81 565 TYR A CA 1
ATOM 4348 C C . TYR A 1 565 ? -6.546 13.646 -5.818 1.00 89.81 565 TYR A C 1
ATOM 4350 O O . TYR A 1 565 ? -5.760 13.169 -5.007 1.00 89.81 565 TYR A O 1
ATOM 4358 N N . HIS A 1 566 ? -6.408 14.891 -6.268 1.00 88.88 566 HIS A N 1
ATOM 4359 C CA . HIS A 1 566 ? -5.347 15.788 -5.798 1.00 88.88 566 HIS A CA 1
ATOM 4360 C C . HIS A 1 566 ? -5.669 16.466 -4.465 1.00 88.88 566 HIS A C 1
ATOM 4362 O O . HIS A 1 566 ? -4.783 17.065 -3.859 1.00 88.88 566 HIS A O 1
ATOM 4368 N N . PHE A 1 567 ? -6.930 16.413 -4.037 1.00 84.12 567 PHE A N 1
ATOM 4369 C CA . PHE A 1 567 ? -7.365 16.921 -2.744 1.00 84.12 567 PHE A CA 1
ATOM 4370 C C . PHE A 1 567 ? -7.766 15.754 -1.845 1.00 84.12 567 PHE A C 1
ATOM 4372 O O . PHE A 1 567 ? -8.388 14.814 -2.342 1.00 84.12 567 PHE A O 1
ATOM 4379 N N . PRO A 1 568 ? -7.453 15.831 -0.543 1.00 83.75 568 PRO A N 1
ATOM 4380 C CA . PRO A 1 568 ? -7.827 14.805 0.413 1.00 83.75 568 PRO A CA 1
ATOM 4381 C C . PRO A 1 568 ? -9.344 14.763 0.599 1.00 83.75 568 PRO A C 1
ATOM 4383 O O . PRO A 1 568 ? -10.048 15.774 0.454 1.00 83.75 568 PRO A O 1
ATOM 4386 N N . THR A 1 569 ? -9.860 13.590 0.942 1.00 85.69 569 THR A N 1
ATOM 4387 C CA . THR A 1 569 ? -11.302 13.346 0.980 1.00 85.69 569 THR A CA 1
ATOM 4388 C C . THR A 1 569 ? -12.093 14.243 1.938 1.00 85.69 569 THR A C 1
ATOM 4390 O O . THR A 1 569 ? -13.181 14.669 1.537 1.00 85.69 569 THR A O 1
ATOM 4393 N N . PRO A 1 570 ? -11.592 14.663 3.125 1.00 83.81 570 PRO A N 1
ATOM 4394 C CA . PRO A 1 570 ? -12.331 15.601 3.970 1.00 83.81 570 PRO A CA 1
ATOM 4395 C C . PRO A 1 570 ? -12.547 16.959 3.298 1.00 83.81 570 PRO A C 1
ATOM 4397 O O . PRO A 1 570 ? -13.583 17.580 3.509 1.00 83.81 570 PRO A O 1
ATOM 4400 N N . VAL A 1 571 ? -11.614 17.397 2.444 1.00 83.88 571 VAL A N 1
ATOM 4401 C CA . VAL A 1 571 ? -11.765 18.615 1.635 1.00 83.88 571 VAL A CA 1
ATOM 4402 C C . VAL A 1 571 ? -12.735 18.371 0.484 1.00 83.88 571 VAL A C 1
ATOM 4404 O O . VAL A 1 571 ? -13.620 19.199 0.265 1.00 83.88 571 VAL A O 1
ATOM 4407 N N . LEU A 1 572 ? -12.625 17.239 -0.221 1.00 84.81 572 LEU A N 1
ATOM 4408 C CA . LEU A 1 572 ? -13.538 16.896 -1.318 1.00 84.81 572 LEU A CA 1
ATOM 4409 C C . LEU A 1 572 ? -14.997 16.879 -0.860 1.00 84.81 572 LEU A C 1
ATOM 4411 O O . LEU A 1 572 ? -15.833 17.476 -1.531 1.00 84.81 572 LEU A O 1
ATOM 4415 N N . LEU A 1 573 ? -15.287 16.296 0.306 1.00 85.94 573 LEU A N 1
ATOM 4416 C CA . LEU A 1 573 ? -16.639 16.234 0.869 1.00 85.94 573 LEU A CA 1
ATOM 4417 C C . LEU A 1 573 ? -17.240 17.610 1.212 1.00 85.94 573 LEU A C 1
ATOM 4419 O O . LEU A 1 573 ? -18.456 17.724 1.360 1.00 85.94 573 LEU A O 1
ATOM 4423 N N . THR A 1 574 ? -16.432 18.673 1.324 1.00 82.31 574 THR A N 1
ATOM 4424 C CA . THR A 1 574 ? -16.957 20.046 1.489 1.00 82.31 574 THR A CA 1
ATOM 4425 C C . THR A 1 574 ? -17.451 20.663 0.182 1.00 82.31 574 THR A C 1
ATOM 4427 O O . THR A 1 574 ? -18.165 21.670 0.205 1.00 82.31 574 THR A O 1
ATOM 4430 N N . VAL A 1 575 ? -17.070 20.085 -0.961 1.00 77.44 575 VAL A N 1
ATOM 4431 C CA . VAL A 1 575 ? -17.427 20.581 -2.289 1.00 77.44 575 VAL A CA 1
ATOM 4432 C C . VAL A 1 575 ? -18.714 19.889 -2.748 1.00 77.44 575 VAL A C 1
ATOM 4434 O O . VAL A 1 575 ? -18.729 18.669 -2.890 1.00 77.44 575 VAL A O 1
ATOM 4437 N N . PRO A 1 576 ? -19.802 20.633 -3.013 1.00 70.69 576 PRO A N 1
ATOM 4438 C CA . PRO A 1 576 ? -21.044 20.037 -3.487 1.00 70.69 576 PRO A CA 1
ATOM 4439 C C . PRO A 1 576 ? -20.911 19.542 -4.934 1.00 70.69 576 PRO A C 1
ATOM 4441 O O . PRO A 1 576 ? -20.373 20.246 -5.791 1.00 70.69 576 PRO A O 1
ATOM 4444 N N . GLY A 1 577 ? -21.490 18.375 -5.224 1.00 70.62 577 GLY A N 1
ATOM 4445 C CA . GLY A 1 577 ? -21.554 17.789 -6.566 1.00 70.62 577 GLY A CA 1
ATOM 4446 C C . GLY A 1 577 ? -20.723 16.514 -6.711 1.00 70.62 577 GLY A C 1
ATOM 4447 O O . GLY A 1 577 ? -20.224 15.976 -5.731 1.00 70.62 577 GLY A O 1
ATOM 4448 N N . ALA A 1 578 ? -20.604 16.020 -7.945 1.00 74.81 578 ALA A N 1
ATOM 4449 C CA . ALA A 1 578 ? -19.828 14.818 -8.242 1.00 74.81 578 ALA A CA 1
ATOM 4450 C C . ALA A 1 578 ? -18.322 15.071 -8.066 1.00 74.81 578 ALA A C 1
ATOM 4452 O O . ALA A 1 578 ? -17.791 16.081 -8.542 1.00 74.81 578 ALA A O 1
ATOM 4453 N N . HIS A 1 579 ? -17.630 14.134 -7.419 1.00 85.38 579 HIS A N 1
ATOM 4454 C CA . HIS A 1 579 ? -16.190 14.206 -7.199 1.00 85.38 579 HIS A CA 1
ATOM 4455 C C . HIS A 1 579 ? -15.451 13.612 -8.400 1.00 85.38 579 HIS A C 1
ATOM 4457 O O . HIS A 1 579 ? -15.523 12.422 -8.674 1.00 85.38 579 HIS A O 1
ATOM 4463 N N . ILE A 1 580 ? -14.729 14.453 -9.140 1.00 86.06 580 ILE A N 1
ATOM 4464 C CA . ILE A 1 580 ? -14.092 14.060 -10.400 1.00 86.06 580 ILE A CA 1
ATOM 4465 C C . ILE A 1 580 ? -12.632 13.677 -10.147 1.00 86.06 580 ILE A C 1
ATOM 4467 O O . ILE A 1 580 ? -11.844 14.513 -9.701 1.00 86.06 580 ILE A O 1
ATOM 4471 N N . ALA A 1 581 ? -12.260 12.444 -10.494 1.00 91.44 581 ALA A N 1
ATOM 4472 C CA . ALA A 1 581 ? -10.879 11.980 -10.415 1.00 91.44 581 ALA A CA 1
ATOM 4473 C C . ALA A 1 581 ? -9.952 12.776 -11.355 1.00 91.44 581 ALA A C 1
ATOM 4475 O O . ALA A 1 581 ? -10.298 13.077 -12.506 1.00 91.44 581 ALA A O 1
ATOM 4476 N N . ASN A 1 582 ? -8.750 13.100 -10.873 1.00 92.81 582 ASN A N 1
ATOM 4477 C CA . ASN A 1 582 ? -7.732 13.826 -11.635 1.00 92.81 582 ASN A CA 1
ATOM 4478 C C . ASN A 1 582 ? -6.937 12.903 -12.566 1.00 92.81 582 ASN A C 1
ATOM 4480 O O . ASN A 1 582 ? -6.547 13.323 -13.660 1.00 92.81 582 ASN A O 1
ATOM 4484 N N . SER A 1 583 ? -6.709 11.656 -12.151 1.00 93.06 583 SER A N 1
ATOM 4485 C CA . SER A 1 583 ? -6.003 10.648 -12.941 1.00 93.06 583 SER A CA 1
ATOM 4486 C C . SER A 1 583 ? -6.489 9.232 -12.662 1.00 93.06 583 SER A C 1
ATOM 4488 O O . SER A 1 583 ? -7.042 8.927 -11.608 1.00 93.06 583 SER A O 1
ATOM 4490 N N . THR A 1 584 ? -6.226 8.364 -13.634 1.00 96.06 584 THR A N 1
ATOM 4491 C CA . THR A 1 584 ? -6.238 6.912 -13.457 1.00 96.06 584 THR A CA 1
ATOM 4492 C C . THR A 1 584 ? -4.821 6.449 -13.164 1.00 96.06 584 THR A C 1
ATOM 4494 O O . THR A 1 584 ? -3.897 6.773 -13.917 1.00 96.06 584 THR A O 1
ATOM 4497 N N . LEU A 1 585 ? -4.658 5.663 -12.108 1.00 96.19 585 LEU A N 1
ATOM 4498 C CA . LEU A 1 585 ? -3.429 4.973 -11.758 1.00 96.19 585 LEU A CA 1
ATOM 4499 C C . LEU A 1 585 ? -3.560 3.497 -12.124 1.00 96.19 585 LEU A C 1
ATOM 4501 O O . LEU A 1 585 ? -4.502 2.826 -11.709 1.00 96.19 585 LEU A O 1
ATOM 4505 N N . ILE A 1 586 ? -2.584 2.987 -12.869 1.00 97.25 586 ILE A N 1
ATOM 4506 C CA . ILE A 1 586 ? -2.399 1.557 -13.105 1.00 97.25 586 ILE A CA 1
ATOM 4507 C C . ILE A 1 586 ? -1.157 1.147 -12.317 1.00 97.25 586 ILE A C 1
ATOM 4509 O O . ILE A 1 586 ? -0.096 1.739 -12.513 1.00 97.25 586 ILE A O 1
ATOM 4513 N N . ASN A 1 587 ? -1.270 0.184 -11.399 1.00 93.81 587 ASN A N 1
ATOM 4514 C CA . ASN A 1 587 ? -0.181 -0.211 -10.488 1.00 93.81 587 ASN A CA 1
ATOM 4515 C C . ASN A 1 587 ? 0.476 0.985 -9.766 1.00 93.81 587 ASN A C 1
ATOM 4517 O O . ASN A 1 587 ? 1.697 1.065 -9.643 1.00 93.81 587 ASN A O 1
ATOM 4521 N N . GLY A 1 588 ? -0.349 1.937 -9.319 1.00 87.62 588 GLY A N 1
ATOM 4522 C CA . GLY A 1 588 ? 0.078 3.107 -8.545 1.00 87.62 588 GLY A CA 1
ATOM 4523 C C . GLY A 1 588 ? 0.676 4.264 -9.353 1.00 87.62 588 GLY A C 1
ATOM 4524 O O . GLY A 1 588 ? 1.032 5.281 -8.765 1.00 87.62 588 GLY A O 1
ATOM 4525 N N . LYS A 1 589 ? 0.765 4.156 -10.686 1.00 90.94 589 LYS A N 1
ATOM 4526 C CA . LYS A 1 589 ? 1.329 5.202 -11.556 1.00 90.94 589 LYS A CA 1
ATOM 4527 C C . LYS A 1 589 ? 0.351 5.624 -12.644 1.00 90.94 589 LYS A C 1
ATOM 4529 O O . LYS A 1 589 ? -0.389 4.802 -13.178 1.00 90.94 589 LYS A O 1
ATOM 4534 N N . GLY A 1 590 ? 0.371 6.901 -13.006 1.00 89.44 590 GLY A N 1
ATOM 4535 C CA . GLY A 1 590 ? -0.509 7.457 -14.027 1.00 89.44 590 GLY A CA 1
ATOM 4536 C C . GLY A 1 590 ? -0.222 8.928 -14.300 1.00 89.44 590 GLY A C 1
ATOM 4537 O O . GLY A 1 590 ? 0.515 9.582 -13.566 1.00 89.44 590 GLY A O 1
ATOM 4538 N N . ARG A 1 591 ? -0.806 9.450 -15.379 1.00 91.44 591 ARG A N 1
ATOM 4539 C CA . ARG A 1 591 ? -0.650 10.846 -15.819 1.00 91.44 591 ARG A CA 1
ATOM 4540 C C . ARG A 1 591 ? -1.944 11.627 -15.634 1.00 91.44 591 ARG A C 1
ATOM 4542 O O . ARG A 1 591 ? -3.030 11.070 -15.782 1.00 91.44 591 ARG A O 1
ATOM 4549 N N . PHE A 1 592 ? -1.813 12.931 -15.410 1.00 86.88 592 PHE A N 1
ATOM 4550 C CA . PHE A 1 592 ? -2.910 13.902 -15.395 1.00 86.88 592 PHE A CA 1
ATOM 4551 C C . PHE A 1 592 ? -2.559 15.107 -16.279 1.00 86.88 592 PHE A C 1
ATOM 4553 O O . PHE A 1 592 ? -1.403 15.308 -16.643 1.00 86.88 592 PHE A O 1
ATOM 4560 N N . GLY A 1 593 ? -3.536 15.943 -16.637 1.00 69.56 593 GLY A N 1
ATOM 4561 C CA . GLY A 1 593 ? -3.252 17.310 -17.107 1.00 69.56 593 GLY A CA 1
ATOM 4562 C C . GLY A 1 593 ? -2.548 17.438 -18.461 1.00 69.56 593 GLY A C 1
ATOM 4563 O O . GLY A 1 593 ? -2.150 18.538 -18.833 1.00 69.56 593 GLY A O 1
ATOM 4564 N N . GLY A 1 594 ? -2.365 16.337 -19.194 1.00 59.94 594 GLY A N 1
ATOM 4565 C CA . GLY A 1 594 ? -1.511 16.311 -20.376 1.00 59.94 594 GLY A CA 1
ATOM 4566 C C . GLY A 1 594 ? -0.011 16.354 -20.067 1.00 59.94 594 GLY A C 1
ATOM 4567 O O . GLY A 1 594 ? 0.745 16.499 -21.025 1.00 59.94 594 GLY A O 1
ATOM 4568 N N . ASP A 1 595 ? 0.403 16.201 -18.801 1.00 72.00 595 ASP A N 1
ATOM 4569 C CA . ASP A 1 595 ? 1.795 16.020 -18.379 1.00 72.00 595 ASP A CA 1
ATOM 4570 C C . ASP A 1 595 ? 2.330 14.672 -18.902 1.00 72.00 595 ASP A C 1
ATOM 4572 O O . ASP A 1 595 ? 1.907 13.614 -18.427 1.00 72.00 595 ASP A O 1
ATOM 4576 N N . PRO A 1 596 ? 3.245 14.665 -19.890 1.00 72.06 596 PRO A N 1
ATOM 4577 C CA . PRO A 1 596 ? 3.833 13.434 -20.393 1.00 72.06 596 PRO A CA 1
ATOM 4578 C C . PRO A 1 596 ? 5.032 12.972 -19.547 1.00 72.06 596 PRO A C 1
ATOM 4580 O O . PRO A 1 596 ? 5.654 11.978 -19.914 1.00 72.06 596 PRO A O 1
ATOM 4583 N N . THR A 1 597 ? 5.405 13.696 -18.485 1.00 77.19 597 THR A N 1
ATOM 4584 C CA . THR A 1 597 ? 6.627 13.435 -17.708 1.00 77.19 597 THR A CA 1
ATOM 4585 C C . THR A 1 597 ? 6.397 12.499 -16.528 1.00 77.19 597 THR A C 1
ATOM 4587 O O . THR A 1 597 ? 7.295 11.718 -16.222 1.00 77.19 597 THR A O 1
ATOM 4590 N N . SER A 1 598 ? 5.195 12.483 -15.937 1.00 83.56 598 SER A N 1
ATOM 4591 C CA . SER A 1 598 ? 4.843 11.493 -14.913 1.00 83.56 598 SER A CA 1
ATOM 4592 C C . SER A 1 598 ? 5.027 10.059 -15.437 1.00 83.56 598 SER A C 1
ATOM 4594 O O . SER A 1 598 ? 4.622 9.719 -16.562 1.00 83.56 598 SER A O 1
ATOM 4596 N N . GLU A 1 599 ? 5.686 9.226 -14.627 1.00 88.94 599 GLU A N 1
ATOM 4597 C CA . GLU A 1 599 ? 6.024 7.848 -14.979 1.00 88.94 599 GLU A CA 1
ATOM 4598 C C . GLU A 1 599 ? 4.771 6.997 -15.204 1.00 88.94 599 GLU A C 1
ATOM 4600 O O . GLU A 1 599 ? 3.741 7.170 -14.554 1.00 88.94 599 GLU A O 1
ATOM 4605 N N . LEU A 1 600 ? 4.881 6.032 -16.114 1.00 92.44 600 LEU A N 1
ATOM 4606 C CA . LEU A 1 600 ? 3.853 5.025 -16.347 1.00 92.44 600 LEU A CA 1
ATOM 4607 C C . LEU A 1 600 ? 4.287 3.700 -15.735 1.00 92.44 600 LEU A C 1
ATOM 4609 O O . LEU A 1 600 ? 5.474 3.368 -15.731 1.00 92.44 600 LEU A O 1
ATOM 4613 N N . ALA A 1 601 ? 3.325 2.913 -15.261 1.00 93.25 601 ALA A N 1
ATOM 4614 C CA . ALA A 1 601 ? 3.613 1.543 -14.868 1.00 93.25 601 ALA A CA 1
ATOM 4615 C C . ALA A 1 601 ? 4.093 0.728 -16.076 1.00 93.25 601 ALA A C 1
ATOM 4617 O O . ALA A 1 601 ? 3.575 0.868 -17.187 1.00 93.25 601 ALA A O 1
ATOM 4618 N N . VAL A 1 602 ? 5.083 -0.137 -15.846 1.00 95.50 602 VAL A N 1
ATOM 4619 C CA . VAL A 1 602 ? 5.630 -1.043 -16.860 1.00 95.50 602 VAL A CA 1
ATOM 4620 C C . VAL A 1 602 ? 5.474 -2.478 -16.375 1.00 95.50 602 VAL A C 1
ATOM 4622 O O . VAL A 1 602 ? 6.043 -2.860 -15.354 1.00 95.50 602 VAL A O 1
ATOM 4625 N N . ILE A 1 603 ? 4.738 -3.283 -17.133 1.00 95.62 603 ILE A N 1
ATOM 4626 C CA . ILE A 1 603 ? 4.533 -4.712 -16.897 1.00 95.62 603 ILE A CA 1
ATOM 4627 C C . ILE A 1 603 ? 5.370 -5.478 -17.917 1.00 95.62 603 ILE A C 1
ATOM 4629 O O . ILE A 1 603 ? 5.184 -5.324 -19.121 1.00 95.62 603 ILE A O 1
ATOM 4633 N N . SER A 1 604 ? 6.328 -6.277 -17.447 1.00 96.12 604 SER A N 1
ATOM 4634 C CA . SER A 1 604 ? 7.287 -6.963 -18.323 1.00 96.12 604 SER A CA 1
ATOM 4635 C C . SER A 1 604 ? 6.866 -8.399 -18.630 1.00 96.12 604 SER A C 1
ATOM 4637 O O . SER A 1 604 ? 6.650 -9.187 -17.712 1.00 96.12 604 SER A O 1
ATOM 4639 N N . VAL A 1 605 ? 6.843 -8.773 -19.912 1.00 96.88 605 VAL A N 1
ATOM 4640 C CA . VAL A 1 605 ? 6.496 -10.127 -20.375 1.00 96.88 605 VAL A CA 1
ATOM 4641 C C . VAL A 1 605 ? 7.583 -10.740 -21.249 1.00 96.88 605 VAL A C 1
ATOM 4643 O O . VAL A 1 605 ? 8.317 -10.054 -21.955 1.00 96.88 605 VAL A O 1
ATOM 4646 N N . LYS A 1 606 ? 7.719 -12.064 -21.202 1.00 97.62 606 LYS A N 1
ATOM 4647 C CA . LYS A 1 606 ? 8.636 -12.825 -22.053 1.00 97.62 606 LYS A CA 1
ATOM 4648 C C . LYS A 1 606 ? 7.896 -13.329 -23.291 1.00 97.62 606 LYS A C 1
ATOM 4650 O O . LYS A 1 606 ? 6.773 -13.809 -23.145 1.00 97.62 606 LYS A O 1
ATOM 4655 N N . PRO A 1 607 ? 8.532 -13.310 -24.475 1.00 97.12 607 PRO A N 1
ATOM 4656 C CA . PRO A 1 607 ? 7.924 -13.856 -25.683 1.00 97.12 607 PRO A CA 1
ATOM 4657 C C . PRO A 1 607 ? 7.517 -15.324 -25.504 1.00 97.12 607 PRO A C 1
ATOM 4659 O O . PRO A 1 607 ? 8.283 -16.122 -24.961 1.00 97.12 607 PRO A O 1
ATOM 4662 N N . ASN A 1 608 ? 6.341 -15.679 -26.015 1.00 95.25 608 ASN A N 1
ATOM 4663 C CA . ASN A 1 608 ? 5.724 -17.008 -25.982 1.00 95.25 608 ASN A CA 1
ATOM 4664 C C . ASN A 1 608 ? 5.439 -17.575 -24.580 1.00 95.25 608 ASN A C 1
ATOM 4666 O O . ASN A 1 608 ? 5.288 -18.787 -24.436 1.00 95.25 608 ASN A O 1
ATOM 4670 N N . VAL A 1 609 ? 5.347 -16.722 -23.557 1.00 98.31 609 VAL A N 1
ATOM 4671 C CA . VAL A 1 609 ? 4.950 -17.104 -22.192 1.00 98.31 609 VAL A CA 1
ATOM 4672 C C . VAL A 1 609 ? 3.508 -16.661 -21.927 1.00 98.31 609 VAL A C 1
ATOM 4674 O O . VAL A 1 609 ? 3.067 -15.622 -22.423 1.00 98.31 609 VAL A O 1
ATOM 4677 N N . ARG A 1 610 ? 2.753 -17.458 -21.168 1.00 98.44 610 ARG A N 1
ATOM 4678 C CA . ARG A 1 610 ? 1.366 -17.179 -20.771 1.00 98.44 610 ARG A CA 1
ATOM 4679 C C . ARG A 1 610 ? 1.319 -16.669 -19.333 1.00 98.44 610 ARG A C 1
ATOM 4681 O O . ARG A 1 610 ? 1.878 -17.293 -18.431 1.00 98.44 610 ARG A O 1
ATOM 4688 N N . TYR A 1 611 ? 0.622 -15.565 -19.120 1.00 98.62 611 TYR A N 1
ATOM 4689 C CA . TYR A 1 611 ? 0.532 -14.867 -17.841 1.00 98.62 611 TYR A CA 1
ATOM 4690 C C . TYR A 1 611 ? -0.909 -14.867 -17.351 1.00 98.62 611 TYR A C 1
ATOM 4692 O O . TYR A 1 611 ? -1.799 -14.515 -18.122 1.00 98.62 611 TYR A O 1
ATOM 4700 N N . ARG A 1 612 ? -1.143 -15.214 -16.081 1.00 98.50 612 ARG A N 1
ATOM 4701 C CA . ARG A 1 612 ? -2.419 -14.937 -15.411 1.00 98.50 612 ARG A CA 1
ATOM 4702 C C . ARG A 1 612 ? -2.363 -13.533 -14.826 1.00 98.50 612 ARG A C 1
ATOM 4704 O O . ARG A 1 612 ? -1.847 -13.345 -13.727 1.00 98.50 612 ARG A O 1
ATOM 4711 N N . PHE A 1 613 ? -2.885 -12.554 -15.556 1.00 98.69 613 PHE A N 1
ATOM 4712 C CA . PHE A 1 613 ? -3.047 -11.209 -15.024 1.00 98.69 613 PHE A CA 1
ATOM 4713 C C . PHE A 1 613 ? -4.244 -11.148 -14.081 1.00 98.69 613 PHE A C 1
ATOM 4715 O O . PHE A 1 613 ? -5.339 -11.565 -14.447 1.00 98.69 613 PHE A O 1
ATOM 4722 N N . ARG A 1 614 ? -4.032 -10.625 -12.873 1.00 98.44 614 ARG A N 1
ATOM 4723 C CA . ARG A 1 614 ? -5.055 -10.421 -11.843 1.00 98.44 614 ARG A CA 1
ATOM 4724 C C . ARG A 1 614 ? -5.420 -8.942 -11.823 1.00 98.44 614 ARG A C 1
ATOM 4726 O O . ARG A 1 614 ? -4.693 -8.141 -11.242 1.00 98.44 614 ARG A O 1
ATOM 4733 N N . ILE A 1 615 ? -6.495 -8.590 -12.519 1.00 98.62 615 ILE A N 1
ATOM 4734 C CA . ILE A 1 615 ? -6.959 -7.214 -12.712 1.00 98.62 615 ILE A CA 1
ATOM 4735 C C . ILE A 1 615 ? -7.922 -6.870 -11.575 1.00 98.62 615 ILE A C 1
ATOM 4737 O O . ILE A 1 615 ? -8.895 -7.588 -11.361 1.00 98.62 615 ILE A O 1
ATOM 4741 N N . ILE A 1 616 ? -7.642 -5.798 -10.838 1.00 98.56 616 ILE A N 1
ATOM 4742 C CA . ILE A 1 616 ? -8.356 -5.405 -9.620 1.00 98.56 616 ILE A CA 1
ATOM 4743 C C . ILE A 1 616 ? -8.747 -3.938 -9.740 1.00 98.56 616 ILE A C 1
ATOM 4745 O O . ILE A 1 616 ? -7.872 -3.079 -9.856 1.00 98.56 616 ILE A O 1
ATOM 4749 N N . SER A 1 617 ? -10.042 -3.639 -9.673 1.00 97.88 617 SER A N 1
ATOM 4750 C CA . SER A 1 617 ? -10.506 -2.264 -9.527 1.00 97.88 617 SER A CA 1
ATOM 4751 C C . SER A 1 617 ? -10.492 -1.874 -8.056 1.00 97.88 617 SER A C 1
ATOM 4753 O O . SER A 1 617 ? -11.265 -2.385 -7.251 1.00 97.88 617 SER A O 1
ATOM 4755 N N . LEU A 1 618 ? -9.589 -0.960 -7.719 1.00 96.94 618 LEU A N 1
ATOM 4756 C CA . LEU A 1 618 ? -9.509 -0.300 -6.422 1.00 96.94 618 LEU A CA 1
ATOM 4757 C C . LEU A 1 618 ? -10.253 1.047 -6.435 1.00 96.94 618 LEU A C 1
ATOM 4759 O O . LEU A 1 618 ? -10.048 1.841 -5.521 1.00 96.94 618 LEU A O 1
ATOM 4763 N N . ALA A 1 619 ? -11.026 1.349 -7.486 1.00 94.44 619 ALA A N 1
ATOM 4764 C CA . ALA A 1 619 ? -11.671 2.646 -7.684 1.00 94.44 619 ALA A CA 1
ATOM 4765 C C . ALA A 1 619 ? -12.656 3.004 -6.565 1.00 94.44 619 ALA A C 1
ATOM 4767 O O . ALA A 1 619 ? -13.368 2.127 -6.085 1.00 94.44 619 ALA A O 1
ATOM 4768 N N . CYS A 1 620 ? -12.721 4.289 -6.217 1.00 92.69 620 CYS A N 1
ATOM 4769 C CA . CYS A 1 620 ? -13.767 4.859 -5.373 1.00 92.69 620 CYS A CA 1
ATOM 4770 C C . CYS A 1 620 ? -15.034 5.235 -6.123 1.00 92.69 620 CYS A C 1
ATOM 4772 O O . CYS A 1 620 ? -16.078 5.371 -5.493 1.00 92.69 620 CYS A O 1
ATOM 4774 N N . ASP A 1 621 ? -14.943 5.484 -7.427 1.00 90.94 621 ASP A N 1
ATOM 4775 C CA . ASP A 1 621 ? -16.087 5.914 -8.231 1.00 90.94 621 ASP A CA 1
ATOM 4776 C C . ASP A 1 621 ? -16.114 5.292 -9.641 1.00 90.94 621 ASP A C 1
ATOM 4778 O O . ASP A 1 621 ? -16.980 4.451 -9.907 1.00 90.94 621 ASP A O 1
ATOM 4782 N N . PRO A 1 622 ? -15.188 5.625 -10.562 1.00 92.12 622 PRO A N 1
ATOM 4783 C CA . PRO A 1 622 ? -15.340 5.248 -11.957 1.00 92.12 622 PRO A CA 1
ATOM 4784 C C . PRO A 1 622 ? -15.187 3.741 -12.168 1.00 92.12 622 PRO A C 1
ATOM 4786 O O . PRO A 1 622 ? -14.381 3.066 -11.525 1.00 92.12 622 PRO A O 1
ATOM 4789 N N . TYR A 1 623 ? -15.890 3.232 -13.177 1.00 93.38 623 TYR A N 1
ATOM 4790 C CA . TYR A 1 623 ? -15.507 1.976 -13.810 1.00 93.38 623 TYR A CA 1
ATOM 4791 C C . TYR A 1 623 ? -14.489 2.243 -14.922 1.00 93.38 623 TYR A C 1
ATOM 4793 O O . TYR A 1 623 ? -14.397 3.355 -15.450 1.00 93.38 623 TYR A O 1
ATOM 4801 N N . TYR A 1 624 ? -13.737 1.212 -15.303 1.00 96.81 624 TYR A N 1
ATOM 4802 C CA . TYR A 1 624 ? -12.744 1.297 -16.371 1.00 96.81 624 TYR A CA 1
ATOM 4803 C C . TYR A 1 624 ? -13.075 0.365 -17.526 1.00 96.81 624 TYR A C 1
ATOM 4805 O O . TYR A 1 624 ? -13.309 -0.823 -17.322 1.00 96.81 624 TYR A O 1
ATOM 4813 N N . THR A 1 625 ? -12.983 0.867 -18.754 1.00 97.12 625 THR A N 1
ATOM 4814 C CA . THR A 1 625 ? -12.864 0.024 -19.946 1.00 97.12 625 THR A CA 1
ATOM 4815 C C . THR A 1 625 ? -11.393 -0.357 -20.120 1.00 97.12 625 THR A C 1
ATOM 4817 O O . THR A 1 625 ? -10.558 0.482 -20.481 1.00 97.12 625 THR A O 1
ATOM 4820 N N . PHE A 1 626 ? -11.067 -1.616 -19.829 1.00 98.31 626 PHE A N 1
ATOM 4821 C CA . PHE A 1 626 ? -9.715 -2.163 -19.854 1.00 98.31 626 PHE A CA 1
ATOM 4822 C C . PHE A 1 626 ? -9.424 -2.913 -21.162 1.00 98.31 626 PHE A C 1
ATOM 4824 O O . PHE A 1 626 ? -10.262 -3.668 -21.661 1.00 98.31 626 PHE A O 1
ATOM 4831 N N . SER A 1 627 ? -8.224 -2.733 -21.717 1.00 98.19 627 SER A N 1
ATOM 4832 C CA . SER A 1 627 ? -7.720 -3.491 -22.873 1.00 98.19 627 SER A CA 1
ATOM 4833 C C . SER A 1 627 ? -6.192 -3.443 -22.959 1.00 98.19 627 SER A C 1
ATOM 4835 O O . SER A 1 627 ? -5.558 -2.546 -22.401 1.00 98.19 627 SER A O 1
ATOM 4837 N N . ILE A 1 628 ? -5.589 -4.357 -23.723 1.00 98.19 628 ILE A N 1
ATOM 4838 C CA . ILE A 1 628 ? -4.153 -4.341 -24.034 1.00 98.19 628 ILE A CA 1
ATOM 4839 C C . ILE A 1 628 ? -3.978 -4.397 -25.552 1.00 98.19 628 ILE A C 1
ATOM 4841 O O . ILE A 1 628 ? -4.468 -5.315 -26.206 1.00 98.19 628 ILE A O 1
ATOM 4845 N N . ASP A 1 629 ? -3.270 -3.421 -26.118 1.00 97.69 629 ASP A N 1
ATOM 4846 C CA . ASP A 1 629 ? -3.091 -3.309 -27.566 1.00 97.69 629 ASP A CA 1
ATOM 4847 C C . ASP A 1 629 ? -2.471 -4.582 -28.149 1.00 97.69 629 ASP A C 1
ATOM 4849 O O . ASP A 1 629 ? -1.469 -5.088 -27.645 1.00 97.69 629 ASP A O 1
ATOM 4853 N N . GLY A 1 630 ? -3.066 -5.104 -29.224 1.00 95.50 630 GLY A N 1
ATOM 4854 C CA . GLY A 1 630 ? -2.590 -6.303 -29.918 1.00 95.50 630 GLY A CA 1
ATOM 4855 C C . GLY A 1 630 ? -2.800 -7.626 -29.171 1.00 95.50 630 GLY A C 1
ATOM 4856 O O . GLY A 1 630 ? -2.379 -8.658 -29.684 1.00 95.50 630 GLY A O 1
ATOM 4857 N N . HIS A 1 631 ? -3.440 -7.632 -27.996 1.00 97.19 631 HIS A N 1
ATOM 4858 C CA . HIS A 1 631 ? -3.608 -8.837 -27.183 1.00 97.19 631 HIS A CA 1
ATOM 4859 C C . HIS A 1 631 ? -5.073 -9.081 -26.823 1.00 97.19 631 HIS A C 1
ATOM 4861 O O . HIS A 1 631 ? -5.786 -8.179 -26.391 1.00 97.19 631 HIS A O 1
ATOM 4867 N N . ASN A 1 632 ? -5.496 -10.339 -26.933 1.00 97.31 632 ASN A N 1
ATOM 4868 C CA . ASN A 1 632 ? -6.744 -10.800 -26.336 1.00 97.31 632 ASN A CA 1
ATOM 4869 C C . ASN A 1 632 ? -6.497 -11.283 -24.900 1.00 97.31 632 ASN A C 1
ATOM 4871 O O . ASN A 1 632 ? -5.390 -11.694 -24.540 1.00 97.31 632 ASN A O 1
ATOM 4875 N N . LEU A 1 633 ? -7.559 -11.277 -24.104 1.00 98.12 633 LEU A N 1
ATOM 4876 C CA . LEU A 1 633 ? -7.589 -11.661 -22.701 1.00 98.12 633 LEU A CA 1
ATOM 4877 C C . LEU A 1 633 ? -8.563 -12.824 -22.537 1.00 98.12 633 LEU A C 1
ATOM 4879 O O . LEU A 1 633 ? -9.729 -12.702 -22.890 1.00 98.12 633 LEU A O 1
ATOM 4883 N N . THR A 1 634 ? -8.105 -13.960 -22.019 1.00 98.56 634 THR A N 1
ATOM 4884 C CA . THR A 1 634 ? -9.002 -15.087 -21.711 1.00 98.56 634 THR A CA 1
ATOM 4885 C C . THR A 1 634 ? -9.364 -15.061 -20.236 1.00 98.56 634 THR A C 1
ATOM 4887 O O . THR A 1 634 ? -8.534 -15.417 -19.404 1.00 98.56 634 THR A O 1
ATOM 4890 N N . ILE A 1 635 ? -10.573 -14.608 -19.918 1.00 98.62 635 ILE A N 1
ATOM 4891 C CA . ILE A 1 635 ? -11.102 -14.528 -18.555 1.00 98.62 635 ILE A CA 1
ATOM 4892 C C . ILE A 1 635 ? -11.274 -15.940 -18.003 1.00 98.62 635 ILE A C 1
ATOM 4894 O O . ILE A 1 635 ? -11.832 -16.794 -18.682 1.00 98.62 635 ILE A O 1
ATOM 4898 N N . ILE A 1 636 ? -10.766 -16.176 -16.795 1.00 98.38 636 ILE A N 1
ATOM 4899 C CA . ILE A 1 636 ? -10.838 -17.466 -16.086 1.00 98.38 636 ILE A CA 1
ATOM 4900 C C . ILE A 1 636 ? -11.331 -17.325 -14.642 1.00 98.38 636 ILE A C 1
ATOM 4902 O O . ILE A 1 636 ? -11.591 -18.316 -13.973 1.00 98.38 636 ILE A O 1
ATOM 4906 N N . GLU A 1 637 ? -11.461 -16.098 -14.138 1.00 98.50 637 GLU A N 1
ATOM 4907 C CA . GLU A 1 637 ? -11.977 -15.828 -12.797 1.00 98.50 637 GLU A CA 1
ATOM 4908 C C . GLU A 1 637 ? -12.710 -14.485 -12.783 1.00 98.50 637 GLU A C 1
ATOM 4910 O O . GLU A 1 637 ? -12.225 -13.533 -13.402 1.00 98.50 637 GLU A O 1
ATOM 4915 N N . ALA A 1 638 ? -13.812 -14.399 -12.038 1.00 97.06 638 ALA A N 1
ATOM 4916 C CA . ALA A 1 638 ? -14.511 -13.160 -11.706 1.00 97.06 638 ALA A CA 1
ATOM 4917 C C . ALA A 1 638 ? -14.765 -13.107 -10.190 1.00 97.06 638 ALA A C 1
ATOM 4919 O O . ALA A 1 638 ? -15.350 -14.029 -9.631 1.00 97.06 638 ALA A O 1
ATOM 4920 N N . ASP A 1 639 ? -14.295 -12.053 -9.520 1.00 96.19 639 ASP A N 1
ATOM 4921 C CA . ASP A 1 639 ? -14.482 -11.797 -8.081 1.00 96.19 639 ASP A CA 1
ATOM 4922 C C . ASP A 1 639 ? -14.163 -13.000 -7.157 1.00 96.19 639 ASP A C 1
ATOM 4924 O O . ASP A 1 639 ? -14.867 -13.270 -6.187 1.00 96.19 639 ASP A O 1
ATOM 4928 N N . GLY A 1 640 ? -13.084 -13.742 -7.438 1.00 94.75 640 GLY A N 1
ATOM 4929 C CA . GLY A 1 640 ? -12.695 -14.924 -6.656 1.00 94.75 640 GLY A CA 1
ATOM 4930 C C . GLY A 1 640 ? -13.399 -16.226 -7.054 1.00 94.75 640 GLY A C 1
ATOM 4931 O O . GLY A 1 640 ? -13.166 -17.256 -6.426 1.00 94.75 640 GLY A O 1
ATOM 4932 N N . ILE A 1 641 ? -14.243 -16.206 -8.088 1.00 95.75 641 ILE A N 1
ATOM 4933 C CA . ILE A 1 641 ? -14.959 -17.376 -8.602 1.00 95.75 641 ILE A CA 1
ATOM 4934 C C . ILE A 1 641 ? -14.354 -17.806 -9.934 1.00 95.75 641 ILE A C 1
ATOM 4936 O O . ILE A 1 641 ? -14.283 -17.021 -10.878 1.00 95.75 641 ILE A O 1
ATOM 4940 N N . ASN A 1 642 ? -13.929 -19.069 -10.022 1.00 97.25 642 ASN A N 1
ATOM 4941 C CA . ASN A 1 642 ? -13.449 -19.662 -11.271 1.00 97.25 642 ASN A CA 1
ATOM 4942 C C . ASN A 1 642 ? -14.586 -19.716 -12.301 1.00 97.25 642 ASN A C 1
ATOM 4944 O O . ASN A 1 642 ? -15.692 -20.155 -11.976 1.00 97.25 642 ASN A O 1
ATOM 4948 N N . VAL A 1 643 ? -14.309 -19.321 -13.542 1.00 97.44 643 VAL A N 1
ATOM 4949 C CA . VAL A 1 643 ? -15.284 -19.317 -14.644 1.00 97.44 643 VAL A CA 1
ATOM 4950 C C . VAL A 1 643 ? -14.804 -20.157 -15.821 1.00 97.44 643 VAL A C 1
ATOM 4952 O O . VAL A 1 643 ? -13.612 -20.423 -15.988 1.00 97.44 643 VAL A O 1
ATOM 4955 N N . GLU A 1 644 ? -15.738 -20.584 -16.664 1.00 97.12 644 GLU A N 1
ATOM 4956 C CA . GLU A 1 644 ? -15.399 -21.167 -17.957 1.00 97.12 644 GLU A CA 1
ATOM 4957 C C . GLU A 1 644 ? -14.567 -20.162 -18.785 1.00 97.12 644 GLU A C 1
ATOM 4959 O O . GLU A 1 644 ? -14.940 -18.988 -18.865 1.00 97.12 644 GLU A O 1
ATOM 4964 N N . PRO A 1 645 ? -13.435 -20.578 -19.394 1.00 97.75 645 PRO A N 1
ATOM 4965 C CA . PRO A 1 645 ? -12.564 -19.654 -20.110 1.00 97.75 645 PRO A CA 1
ATOM 4966 C C . PRO A 1 645 ? -13.274 -18.911 -21.249 1.00 97.75 645 PRO A C 1
ATOM 4968 O O . PRO A 1 645 ? -13.724 -19.536 -22.211 1.00 97.75 645 PRO A O 1
ATOM 4971 N N . PHE A 1 646 ? -13.295 -17.579 -21.186 1.00 96.06 646 PHE A N 1
ATOM 4972 C CA . PHE A 1 646 ? -13.950 -16.727 -22.184 1.00 96.06 646 PHE A CA 1
ATOM 4973 C C . PHE A 1 646 ? -12.996 -15.651 -22.712 1.00 96.06 646 PHE A C 1
ATOM 4975 O O . PHE A 1 646 ? -12.446 -14.856 -21.951 1.00 96.06 646 PHE A O 1
ATOM 4982 N N . THR A 1 647 ? -12.746 -15.632 -24.024 1.00 97.31 647 THR A N 1
ATOM 4983 C CA . THR A 1 647 ? -11.755 -14.732 -24.633 1.00 97.31 647 THR A CA 1
ATOM 4984 C C . THR A 1 647 ? -12.384 -13.439 -25.132 1.00 97.31 647 THR A C 1
ATOM 4986 O O . THR A 1 647 ? -13.190 -13.461 -26.055 1.00 97.31 647 THR A O 1
ATOM 4989 N N . VAL A 1 648 ? -11.917 -12.310 -24.610 1.00 96.94 648 VAL A N 1
ATOM 4990 C CA . VAL A 1 648 ? -12.343 -10.948 -24.957 1.00 96.94 648 VAL A CA 1
ATOM 4991 C C . VAL A 1 648 ? -11.153 -10.113 -25.422 1.00 96.94 648 VAL A C 1
ATOM 4993 O O . VAL A 1 648 ? -9.999 -10.490 -25.212 1.00 96.94 648 VAL A O 1
ATOM 4996 N N . ASN A 1 649 ? -11.406 -8.971 -26.057 1.00 95.12 649 ASN A N 1
ATOM 4997 C CA . ASN A 1 649 ? -10.362 -7.981 -26.349 1.00 95.12 649 ASN A CA 1
ATOM 4998 C C . ASN A 1 649 ? -10.513 -6.686 -25.534 1.00 95.12 649 ASN A C 1
ATOM 5000 O O . ASN A 1 649 ? -9.605 -5.855 -25.518 1.00 95.12 649 ASN A O 1
ATOM 5004 N N . SER A 1 650 ? -11.623 -6.546 -24.808 1.00 96.25 650 SER A N 1
ATOM 5005 C CA . SER A 1 650 ? -11.831 -5.512 -23.801 1.00 96.25 650 SER A CA 1
ATOM 5006 C C . SER A 1 650 ? -12.789 -6.010 -22.717 1.00 96.25 650 SER A C 1
ATOM 5008 O O . SER A 1 650 ? -13.532 -6.965 -22.933 1.00 96.25 650 SER A O 1
ATOM 5010 N N . LEU A 1 651 ? -12.760 -5.388 -21.544 1.00 95.31 651 LEU A N 1
ATOM 5011 C CA . LEU A 1 651 ? -13.738 -5.619 -20.486 1.00 95.31 651 LEU A CA 1
ATOM 5012 C C . LEU A 1 651 ? -14.018 -4.314 -19.747 1.00 95.31 651 LEU A C 1
ATOM 5014 O O . LEU A 1 651 ? -13.115 -3.491 -19.584 1.00 95.31 651 LEU A O 1
ATOM 5018 N N . GLU A 1 652 ? -15.248 -4.143 -19.279 1.00 94.94 652 GLU A N 1
ATOM 5019 C CA . GLU A 1 652 ? -15.582 -3.114 -18.299 1.00 94.94 652 GLU A CA 1
ATOM 5020 C C . GLU A 1 652 ? -15.436 -3.702 -16.893 1.00 94.94 652 GLU A C 1
ATOM 5022 O O . GLU A 1 652 ? -15.946 -4.784 -16.596 1.00 94.94 652 GLU A O 1
ATOM 5027 N N . ILE A 1 653 ? -14.689 -3.011 -16.035 1.00 96.06 653 ILE A N 1
ATOM 5028 C CA . ILE A 1 653 ? -14.466 -3.401 -14.643 1.00 96.06 653 ILE A CA 1
ATOM 5029 C C . ILE A 1 653 ? -14.923 -2.268 -13.729 1.00 96.06 653 ILE A C 1
ATOM 5031 O O . ILE A 1 653 ? -14.365 -1.169 -13.748 1.00 96.06 653 ILE A O 1
ATOM 5035 N N . TYR A 1 654 ? -15.974 -2.535 -12.956 1.00 95.00 654 TYR A N 1
ATOM 5036 C CA . TYR A 1 654 ? -16.564 -1.581 -12.017 1.00 95.00 654 TYR A CA 1
ATOM 5037 C C . TYR A 1 654 ? -15.750 -1.493 -10.722 1.00 95.00 654 TYR A C 1
ATOM 5039 O O . TYR A 1 654 ? -14.898 -2.345 -10.463 1.00 95.00 654 TYR A O 1
ATOM 5047 N N . ALA A 1 655 ? -15.986 -0.452 -9.915 1.00 93.75 655 ALA A N 1
ATOM 5048 C CA . ALA A 1 655 ? -15.421 -0.335 -8.568 1.00 93.75 655 ALA A CA 1
ATOM 5049 C C . ALA A 1 655 ? -15.589 -1.658 -7.798 1.00 93.75 655 ALA A C 1
ATOM 5051 O O . ALA A 1 655 ? -16.642 -2.289 -7.884 1.00 93.75 655 ALA A O 1
ATOM 5052 N N . ALA A 1 656 ? -14.531 -2.094 -7.108 1.00 94.44 656 ALA A N 1
ATOM 5053 C CA . ALA A 1 656 ? -14.447 -3.339 -6.338 1.00 94.44 656 ALA A CA 1
ATOM 5054 C C . ALA A 1 656 ? -14.462 -4.677 -7.101 1.00 94.44 656 ALA A C 1
ATOM 5056 O O . ALA A 1 656 ? -14.250 -5.727 -6.481 1.00 94.44 656 ALA A O 1
ATOM 5057 N N . GLN A 1 657 ? -14.668 -4.682 -8.421 1.00 97.06 657 GLN A N 1
ATOM 5058 C CA . GLN A 1 657 ? -14.610 -5.910 -9.220 1.00 97.06 657 GLN A CA 1
ATOM 5059 C C . GLN A 1 657 ? -13.174 -6.366 -9.494 1.00 97.06 657 GLN A C 1
ATOM 5061 O O . GLN A 1 657 ? -12.221 -5.579 -9.485 1.00 97.06 657 GLN A O 1
ATOM 5066 N N . ARG A 1 658 ? -13.018 -7.668 -9.749 1.00 98.38 658 ARG A N 1
ATOM 5067 C CA . ARG A 1 658 ? -11.756 -8.321 -10.093 1.00 98.38 658 ARG A CA 1
ATOM 5068 C C . ARG A 1 658 ? -11.965 -9.357 -11.188 1.00 98.38 658 ARG A C 1
ATOM 5070 O O . ARG A 1 658 ? -12.943 -10.097 -11.179 1.00 98.38 658 ARG A O 1
ATOM 5077 N N . TYR A 1 659 ? -10.984 -9.471 -12.075 1.00 98.69 659 TYR A N 1
ATOM 5078 C CA . TYR A 1 659 ? -10.927 -10.531 -13.078 1.00 98.69 659 TYR A CA 1
ATOM 5079 C C . TYR A 1 659 ? -9.522 -11.129 -13.144 1.00 98.69 659 TYR A C 1
ATOM 5081 O O . TYR A 1 659 ? -8.536 -10.390 -13.188 1.00 98.69 659 TYR A O 1
ATOM 5089 N N . SER A 1 660 ? -9.410 -12.458 -13.216 1.00 98.69 660 SER A N 1
ATOM 5090 C CA . SER A 1 660 ? -8.171 -13.086 -13.696 1.00 98.69 660 SER A CA 1
ATOM 5091 C C . SER A 1 660 ? -8.289 -13.364 -15.187 1.00 98.69 660 SER A C 1
ATOM 5093 O O . SER A 1 660 ? -9.224 -14.033 -15.628 1.00 98.69 660 SER A O 1
ATOM 5095 N N . ALA A 1 661 ? -7.314 -12.894 -15.959 1.00 98.50 661 ALA A N 1
ATOM 5096 C CA . ALA A 1 661 ? -7.268 -13.046 -17.402 1.00 98.50 661 ALA A CA 1
ATOM 5097 C C . ALA A 1 661 ? -5.925 -13.615 -17.863 1.00 98.50 661 ALA A C 1
ATOM 5099 O O . ALA A 1 661 ? -4.859 -13.126 -17.488 1.00 98.50 661 ALA A O 1
ATOM 5100 N N . ILE A 1 662 ? -5.968 -14.626 -18.726 1.00 98.75 662 ILE A N 1
ATOM 5101 C CA . ILE A 1 662 ? -4.778 -15.152 -19.381 1.00 98.75 662 ILE A CA 1
ATOM 5102 C C . ILE A 1 662 ? -4.422 -14.270 -20.571 1.00 98.75 662 ILE A C 1
ATOM 5104 O O . ILE A 1 662 ? -5.210 -14.136 -21.511 1.00 98.75 662 ILE A O 1
ATOM 5108 N N . LEU A 1 663 ? -3.206 -13.730 -20.548 1.00 98.56 663 LEU A N 1
ATOM 5109 C CA . LEU A 1 663 ? -2.565 -13.115 -21.703 1.00 98.56 663 LEU A CA 1
ATOM 5110 C C . LEU A 1 663 ? -1.458 -14.033 -22.208 1.00 98.56 663 LEU A C 1
ATOM 5112 O O . LEU A 1 663 ? -0.563 -14.439 -21.463 1.00 98.56 663 LEU A O 1
ATOM 5116 N N . LYS A 1 664 ? -1.490 -14.330 -23.503 1.00 98.25 664 LYS A N 1
ATOM 5117 C CA . LYS A 1 664 ? -0.404 -15.020 -24.192 1.00 98.25 664 LYS A CA 1
ATOM 5118 C C . LYS A 1 664 ? 0.493 -13.982 -24.857 1.00 98.25 664 LYS A C 1
ATOM 5120 O O . LYS A 1 664 ? 0.026 -13.214 -25.688 1.00 98.25 664 LYS A O 1
ATOM 5125 N N . ALA A 1 665 ? 1.773 -13.957 -24.495 1.00 98.00 665 ALA A N 1
ATOM 5126 C CA . ALA A 1 665 ? 2.729 -12.999 -25.040 1.00 98.00 665 ALA A CA 1
ATOM 5127 C C . ALA A 1 665 ? 3.256 -13.457 -26.416 1.00 98.00 665 ALA A C 1
ATOM 5129 O O . ALA A 1 665 ? 4.432 -13.790 -26.561 1.00 98.00 665 ALA A O 1
ATOM 5130 N N . ASP A 1 666 ? 2.375 -13.569 -27.412 1.00 97.25 666 ASP A N 1
ATOM 5131 C CA . ASP A 1 666 ? 2.681 -14.092 -28.752 1.00 97.25 666 ASP A CA 1
ATOM 5132 C C . ASP A 1 666 ? 2.778 -13.028 -29.854 1.00 97.25 666 ASP A C 1
ATOM 5134 O O . ASP A 1 666 ? 2.912 -13.371 -31.031 1.00 97.25 666 ASP A O 1
ATOM 5138 N N . GLN A 1 667 ? 2.762 -11.750 -29.481 1.00 96.94 667 GLN A N 1
ATOM 5139 C CA . GLN A 1 667 ? 2.983 -10.645 -30.407 1.00 96.94 667 GLN A CA 1
ATOM 5140 C C . GLN A 1 667 ? 4.489 -10.418 -30.648 1.00 96.94 667 GLN A C 1
ATOM 5142 O O . GLN A 1 667 ? 5.328 -10.910 -29.882 1.00 96.94 667 GLN A O 1
ATOM 5147 N N . PRO A 1 668 ? 4.875 -9.695 -31.720 1.00 96.88 668 PRO A N 1
ATOM 5148 C CA . PRO A 1 668 ? 6.262 -9.287 -31.931 1.00 96.88 668 PRO A CA 1
ATOM 5149 C C . PRO A 1 668 ? 6.853 -8.585 -30.701 1.00 96.88 668 PRO A C 1
ATOM 5151 O O . PRO A 1 668 ? 6.145 -7.892 -29.972 1.00 96.88 668 PRO A O 1
ATOM 5154 N N . VAL A 1 669 ? 8.160 -8.749 -30.478 1.00 96.50 669 VAL A N 1
ATOM 5155 C CA . VAL A 1 669 ? 8.869 -8.100 -29.364 1.00 96.50 669 VAL A CA 1
ATOM 5156 C C . VAL A 1 669 ? 8.811 -6.586 -29.540 1.00 96.50 669 VAL A C 1
ATOM 5158 O O . VAL A 1 669 ? 9.508 -6.040 -30.389 1.00 96.50 669 VAL A O 1
ATOM 5161 N N . ASP A 1 670 ? 7.973 -5.938 -28.738 1.00 95.94 670 ASP A N 1
ATOM 5162 C CA . ASP A 1 670 ? 7.767 -4.491 -28.723 1.00 95.94 670 ASP A CA 1
ATOM 5163 C C . ASP A 1 670 ? 7.148 -4.060 -27.374 1.00 95.94 670 ASP A C 1
ATOM 5165 O O . ASP A 1 670 ? 6.935 -4.879 -26.469 1.00 95.94 670 ASP A O 1
ATOM 5169 N N . SER A 1 671 ? 6.863 -2.770 -27.226 1.00 96.19 671 SER A N 1
ATOM 5170 C CA . SER A 1 671 ? 6.060 -2.211 -26.144 1.00 96.19 671 SER A CA 1
ATOM 5171 C C . SER A 1 671 ? 4.631 -1.923 -26.628 1.00 96.19 671 SER A C 1
ATOM 5173 O O . SER A 1 671 ? 4.416 -1.296 -27.665 1.00 96.19 671 SER A O 1
ATOM 5175 N N . TYR A 1 672 ? 3.640 -2.341 -25.843 1.00 97.25 672 TYR A N 1
ATOM 5176 C CA . TYR A 1 672 ? 2.211 -2.220 -26.141 1.00 97.25 672 TYR A CA 1
ATOM 5177 C C . TYR A 1 672 ? 1.514 -1.383 -25.070 1.00 97.25 672 TYR A C 1
ATOM 5179 O O . TYR A 1 672 ? 1.883 -1.443 -23.894 1.00 97.25 672 TYR A O 1
ATOM 5187 N N . TRP A 1 673 ? 0.505 -0.599 -25.454 1.00 98.12 673 TRP A N 1
ATOM 5188 C CA . TRP A 1 673 ? -0.307 0.113 -24.472 1.00 98.12 673 TRP A CA 1
ATOM 5189 C C . TRP A 1 673 ? -1.207 -0.849 -23.698 1.00 98.12 673 TRP A C 1
ATOM 5191 O O . TRP A 1 673 ? -1.955 -1.631 -24.281 1.00 98.12 673 TRP A O 1
ATOM 5201 N N . ILE A 1 674 ? -1.175 -0.734 -22.376 1.00 98.44 674 ILE A N 1
ATOM 5202 C CA . ILE A 1 674 ? -2.260 -1.150 -21.489 1.00 98.44 674 ILE A CA 1
ATOM 5203 C C . ILE A 1 674 ? -3.153 0.072 -21.317 1.00 98.44 674 ILE A C 1
ATOM 5205 O O . ILE A 1 674 ? -2.648 1.163 -21.058 1.00 98.44 674 ILE A O 1
ATOM 5209 N N . ARG A 1 675 ? -4.462 -0.093 -21.472 1.00 97.94 675 ARG A N 1
ATOM 5210 C CA . ARG A 1 675 ? -5.443 0.993 -21.484 1.00 97.94 675 ARG A CA 1
ATOM 5211 C C . ARG A 1 675 ? -6.506 0.729 -20.429 1.00 97.94 675 ARG A C 1
ATOM 5213 O O . ARG A 1 675 ? -7.033 -0.375 -20.383 1.00 97.94 675 ARG A O 1
ATOM 5220 N N . ALA A 1 676 ? -6.822 1.734 -19.617 1.00 97.62 676 ALA A N 1
ATOM 5221 C CA . ALA A 1 676 ? -7.889 1.691 -18.618 1.00 97.62 676 ALA A CA 1
ATOM 5222 C C . ALA A 1 676 ? -8.667 3.011 -18.661 1.00 97.62 676 ALA A C 1
ATOM 5224 O O . ALA A 1 676 ? -8.372 3.942 -17.917 1.00 97.62 676 ALA A O 1
ATOM 5225 N N . ASN A 1 677 ? -9.605 3.130 -19.600 1.00 96.62 677 ASN A N 1
ATOM 5226 C CA . ASN A 1 677 ? -10.342 4.375 -19.810 1.00 96.62 677 ASN A CA 1
ATOM 5227 C C . ASN A 1 677 ? -11.463 4.517 -18.771 1.00 96.62 677 ASN A C 1
ATOM 5229 O O . ASN A 1 677 ? -12.322 3.637 -18.742 1.00 96.62 677 ASN A O 1
ATOM 5233 N N . PRO A 1 678 ? -11.491 5.575 -17.945 1.00 96.38 678 PRO A N 1
ATOM 5234 C CA . PRO A 1 678 ? -12.537 5.733 -16.948 1.00 96.38 678 PRO A CA 1
ATOM 5235 C C . PRO A 1 678 ? -13.867 6.176 -17.567 1.00 96.38 678 PRO A C 1
ATOM 5237 O O . PRO A 1 678 ? -13.895 6.918 -18.554 1.00 96.38 678 PRO A O 1
ATOM 5240 N N . SER A 1 679 ? -14.968 5.778 -16.934 1.00 93.06 679 SER A N 1
ATOM 5241 C CA . SER A 1 679 ? -16.327 6.237 -17.245 1.00 93.06 679 SER A CA 1
ATOM 5242 C C . SER A 1 679 ? -16.548 7.724 -16.961 1.00 93.06 679 SER A C 1
ATOM 5244 O O . SER A 1 679 ? -17.310 8.397 -17.655 1.00 93.06 679 SER A O 1
ATOM 5246 N N . SER A 1 680 ? -15.862 8.243 -15.943 1.00 89.19 680 SER A N 1
ATOM 5247 C CA . SER A 1 680 ? -15.904 9.628 -15.480 1.00 89.19 680 SER A CA 1
ATOM 5248 C C . SER A 1 680 ? -14.509 10.068 -15.028 1.00 89.19 680 SER A C 1
ATOM 5250 O O . SER A 1 680 ? -13.701 9.277 -14.554 1.00 89.19 680 SER A O 1
ATOM 5252 N N . GLY A 1 681 ? -14.178 11.346 -15.202 1.00 87.56 681 GLY A N 1
ATOM 5253 C CA . GLY A 1 681 ? -12.861 11.859 -14.829 1.00 87.56 681 GLY A CA 1
ATOM 5254 C C . GLY A 1 681 ? -12.512 13.139 -15.568 1.00 87.56 681 GLY A C 1
ATOM 5255 O O . GLY A 1 681 ? -13.141 13.497 -16.565 1.00 87.56 681 GLY A O 1
ATOM 5256 N N . GLN A 1 682 ? -11.485 13.837 -15.089 1.00 86.25 682 GLN A N 1
ATOM 5257 C CA . GLN A 1 682 ? -11.046 15.089 -15.703 1.00 86.25 682 GLN A CA 1
ATOM 5258 C C . GLN A 1 682 ? -10.509 14.869 -17.130 1.00 86.25 682 GLN A C 1
ATOM 5260 O O . GLN A 1 682 ? -10.639 15.745 -17.987 1.00 86.25 682 GLN A O 1
ATOM 5265 N N . PHE A 1 683 ? -9.923 13.695 -17.394 1.00 87.44 683 PHE A N 1
ATOM 5266 C CA . PHE A 1 683 ? -9.353 13.324 -18.686 1.00 87.44 683 PHE A CA 1
ATOM 5267 C C . PHE A 1 683 ? -9.805 11.922 -19.099 1.00 87.44 683 PHE A C 1
ATOM 5269 O O . PHE A 1 683 ? -9.347 10.928 -18.545 1.00 87.44 683 PHE A O 1
ATOM 5276 N N . ILE A 1 684 ? -10.667 11.856 -20.114 1.00 91.19 684 ILE A N 1
ATOM 5277 C CA . ILE A 1 684 ? -11.110 10.614 -20.762 1.00 91.19 684 ILE A CA 1
ATOM 5278 C C . ILE A 1 684 ? -10.303 10.410 -22.057 1.00 91.19 684 ILE A C 1
ATOM 5280 O O . ILE A 1 684 ? -9.895 11.372 -22.717 1.00 91.19 684 ILE A O 1
ATOM 5284 N N . GLY A 1 685 ? -10.059 9.155 -22.431 1.00 92.69 685 GLY A N 1
ATOM 5285 C CA . GLY A 1 685 ? -9.228 8.758 -23.567 1.00 92.69 685 GLY A CA 1
ATOM 5286 C C . GLY A 1 685 ? -7.754 8.605 -23.189 1.00 92.69 685 GLY A C 1
ATOM 5287 O O . GLY A 1 685 ? -7.427 8.425 -22.023 1.00 92.69 685 GLY A O 1
ATOM 5288 N N . PHE A 1 686 ? -6.852 8.665 -24.176 1.00 93.25 686 PHE A N 1
ATOM 5289 C CA . PHE A 1 686 ? -5.439 8.269 -23.999 1.00 93.25 686 PHE A CA 1
ATOM 5290 C C . PHE A 1 686 ? -4.426 9.316 -24.468 1.00 93.25 686 PHE A C 1
ATOM 5292 O O . PHE A 1 686 ? -3.249 9.023 -24.694 1.00 93.25 686 PHE A O 1
ATOM 5299 N N . ARG A 1 687 ? -4.872 10.559 -24.678 1.00 89.50 687 ARG A N 1
ATOM 5300 C CA . ARG A 1 687 ? -3.988 11.630 -25.148 1.00 89.50 687 ARG A CA 1
ATOM 5301 C C . ARG A 1 687 ? -2.841 11.831 -24.151 1.00 89.50 687 ARG A C 1
ATOM 5303 O O . ARG A 1 687 ? -3.070 11.919 -22.952 1.00 89.50 687 ARG A O 1
ATOM 5310 N N . ASN A 1 688 ? -1.610 11.912 -24.653 1.00 88.38 688 ASN A N 1
ATOM 5311 C CA . ASN A 1 688 ? -0.381 12.020 -23.850 1.00 88.38 688 ASN A CA 1
ATOM 5312 C C . ASN A 1 688 ? -0.149 10.844 -22.873 1.00 88.38 688 ASN A C 1
ATOM 5314 O O . ASN A 1 688 ? 0.668 10.956 -21.959 1.00 88.38 688 ASN A O 1
ATOM 5318 N N . GLY A 1 689 ? -0.816 9.704 -23.075 1.00 91.00 689 GLY A N 1
ATOM 5319 C CA . GLY A 1 689 ? -0.645 8.514 -22.239 1.00 91.00 689 GLY A CA 1
ATOM 5320 C C . GLY A 1 689 ? -1.329 8.598 -20.874 1.00 91.00 689 GLY A C 1
ATOM 5321 O O . GLY A 1 689 ? -0.953 7.853 -19.976 1.00 91.00 689 GLY A O 1
ATOM 5322 N N . VAL A 1 690 ? -2.318 9.484 -20.688 1.00 93.81 690 VAL A N 1
ATOM 5323 C CA . VAL A 1 690 ? -3.254 9.348 -19.555 1.00 93.81 690 VAL A CA 1
ATOM 5324 C C . VAL A 1 690 ? -3.997 8.015 -19.664 1.00 93.81 690 VAL A C 1
ATOM 5326 O O . VAL A 1 690 ? -4.114 7.461 -20.763 1.00 93.81 690 VAL A O 1
ATOM 5329 N N . ASN A 1 691 ? -4.485 7.486 -18.539 1.00 95.94 691 ASN A N 1
ATOM 5330 C CA . ASN A 1 691 ? -5.281 6.250 -18.514 1.00 95.94 691 ASN A CA 1
ATOM 5331 C C . ASN A 1 691 ? -4.562 5.040 -19.145 1.00 95.94 691 ASN A C 1
ATOM 5333 O O . ASN A 1 691 ? -5.197 4.165 -19.738 1.00 95.94 691 ASN A O 1
ATOM 5337 N N . SER A 1 692 ? -3.224 5.034 -19.089 1.00 96.75 692 SER A N 1
ATOM 5338 C CA . SER A 1 692 ? -2.384 4.082 -19.815 1.00 96.75 692 SER A CA 1
ATOM 5339 C C . SER A 1 692 ? -1.219 3.565 -18.968 1.00 96.75 692 SER A C 1
ATOM 5341 O O . SER A 1 692 ? -0.709 4.262 -18.096 1.00 96.75 692 SER A O 1
ATOM 5343 N N . ALA A 1 693 ? -0.760 2.357 -19.276 1.00 97.38 693 ALA A N 1
ATOM 5344 C CA . ALA A 1 693 ? 0.482 1.756 -18.795 1.00 97.38 693 ALA A CA 1
ATOM 5345 C C . ALA A 1 693 ? 1.174 1.019 -19.952 1.00 97.38 693 ALA A C 1
ATOM 5347 O O . ALA A 1 693 ? 0.657 0.971 -21.068 1.00 97.38 693 ALA A O 1
ATOM 5348 N N . VAL A 1 694 ? 2.358 0.462 -19.717 1.00 97.88 694 VAL A N 1
ATOM 5349 C CA . VAL A 1 694 ? 3.170 -0.175 -20.760 1.00 97.88 694 VAL A CA 1
ATOM 5350 C C . VAL A 1 694 ? 3.288 -1.673 -20.499 1.00 97.88 694 VAL A C 1
ATOM 5352 O O . VAL A 1 694 ? 3.858 -2.079 -19.491 1.00 97.88 694 VAL A O 1
ATOM 5355 N N . LEU A 1 695 ? 2.821 -2.502 -21.432 1.00 98.00 695 LEU A N 1
ATOM 5356 C CA . LEU A 1 695 ? 3.194 -3.914 -21.504 1.00 98.00 695 LEU A CA 1
ATOM 5357 C C . LEU A 1 695 ? 4.473 -4.024 -22.340 1.00 98.00 695 LEU A C 1
ATOM 5359 O O . LEU A 1 695 ? 4.448 -3.777 -23.544 1.00 98.00 695 LEU A O 1
ATOM 5363 N N . ARG A 1 696 ? 5.600 -4.381 -21.724 1.00 97.75 696 ARG A N 1
ATOM 5364 C CA . ARG A 1 696 ? 6.907 -4.425 -22.389 1.00 97.75 696 ARG A CA 1
ATOM 5365 C C . ARG A 1 696 ? 7.398 -5.852 -22.557 1.00 97.75 696 ARG A C 1
ATOM 5367 O O . ARG A 1 696 ? 7.614 -6.562 -21.575 1.00 97.75 696 ARG A O 1
ATOM 5374 N N . TYR A 1 697 ? 7.650 -6.257 -23.796 1.00 97.06 697 TYR A N 1
ATOM 5375 C CA . TYR A 1 697 ? 8.349 -7.509 -24.046 1.00 97.06 697 TYR A CA 1
ATOM 5376 C C . TYR A 1 697 ? 9.819 -7.378 -23.633 1.00 97.06 697 TYR A C 1
ATOM 5378 O O . TYR A 1 697 ? 10.470 -6.368 -23.900 1.00 97.06 697 TYR A O 1
ATOM 5386 N N . VAL A 1 698 ? 10.379 -8.402 -22.986 1.00 91.44 698 VAL A N 1
ATOM 5387 C CA . VAL A 1 698 ? 11.820 -8.440 -22.694 1.00 91.44 698 VAL A CA 1
ATOM 5388 C C . VAL A 1 698 ? 12.589 -8.327 -24.016 1.00 91.44 698 VAL A C 1
ATOM 5390 O O . VAL A 1 698 ? 12.288 -9.055 -24.960 1.00 91.44 698 VAL A O 1
ATOM 5393 N N . HIS A 1 699 ? 13.593 -7.444 -24.046 1.00 88.94 699 HIS A N 1
ATOM 5394 C CA . HIS A 1 699 ? 14.380 -7.046 -25.227 1.00 88.94 699 HIS A CA 1
ATOM 5395 C C . HIS A 1 699 ? 13.719 -6.039 -26.182 1.00 88.94 699 HIS A C 1
ATOM 5397 O O . HIS A 1 699 ? 14.348 -5.694 -27.178 1.00 88.94 699 HIS A O 1
ATOM 5403 N N . ALA A 1 700 ? 12.516 -5.539 -25.889 1.00 87.62 700 ALA A N 1
ATOM 5404 C CA . ALA A 1 700 ? 11.989 -4.356 -26.567 1.00 87.62 700 ALA A CA 1
ATOM 5405 C C . ALA A 1 700 ? 12.728 -3.086 -26.108 1.00 87.62 700 ALA A C 1
ATOM 5407 O O . ALA A 1 700 ? 13.220 -3.024 -24.976 1.00 87.62 700 ALA A O 1
ATOM 5408 N N . ASP A 1 701 ? 12.774 -2.072 -26.972 1.00 84.44 701 ASP A N 1
ATOM 5409 C CA . ASP A 1 701 ? 13.364 -0.773 -26.646 1.00 84.44 701 ASP A CA 1
ATOM 5410 C C . ASP A 1 701 ? 12.611 -0.090 -25.486 1.00 84.44 701 ASP A C 1
ATOM 5412 O O . ASP A 1 701 ? 11.397 -0.246 -25.318 1.00 84.44 701 ASP A O 1
ATOM 5416 N N . GLU A 1 702 ? 13.319 0.708 -24.679 1.00 83.00 702 GLU A N 1
ATOM 5417 C CA . GLU A 1 702 ? 12.745 1.468 -23.553 1.00 83.00 702 GLU A CA 1
ATOM 5418 C C . GLU A 1 702 ? 12.003 2.735 -24.019 1.00 83.00 702 GLU A C 1
ATOM 5420 O O . GLU A 1 702 ? 12.149 3.819 -23.458 1.00 83.00 702 GLU A O 1
ATOM 5425 N N . THR A 1 703 ? 11.190 2.609 -25.064 1.00 79.56 703 THR A N 1
ATOM 5426 C CA . THR A 1 703 ? 10.381 3.695 -25.618 1.00 79.56 703 THR A CA 1
ATOM 5427 C C . THR A 1 703 ? 8.928 3.593 -25.158 1.00 79.56 703 THR A C 1
ATOM 5429 O O . THR A 1 703 ? 8.464 2.575 -24.627 1.00 79.56 703 THR A O 1
ATOM 5432 N N . VAL A 1 704 ? 8.207 4.704 -25.308 1.00 83.56 704 VAL A N 1
ATOM 5433 C CA . VAL A 1 704 ? 6.758 4.757 -25.113 1.00 83.56 704 VAL A CA 1
ATOM 5434 C C . VAL A 1 704 ? 6.084 4.012 -26.277 1.00 83.56 704 VAL A C 1
ATOM 5436 O O . VAL A 1 704 ? 6.486 4.240 -27.421 1.00 83.56 704 VAL A O 1
ATOM 5439 N N . PRO A 1 705 ? 5.068 3.158 -26.032 1.00 92.06 705 PRO A N 1
ATOM 5440 C CA . PRO A 1 705 ? 4.390 2.438 -27.104 1.00 92.06 705 PRO A CA 1
ATOM 5441 C C . PRO A 1 705 ? 3.832 3.374 -28.185 1.00 92.06 705 PRO A C 1
ATOM 5443 O O . PRO A 1 705 ? 3.262 4.429 -27.896 1.00 92.06 705 PRO A O 1
ATOM 5446 N N . THR A 1 706 ? 3.950 2.962 -29.445 1.00 92.00 706 THR A N 1
ATOM 5447 C CA . THR A 1 706 ? 3.353 3.660 -30.604 1.00 92.00 706 THR A CA 1
ATOM 5448 C C . THR A 1 706 ? 2.175 2.891 -31.203 1.00 92.00 706 THR A C 1
ATOM 5450 O O . THR A 1 706 ? 1.646 3.256 -32.253 1.00 92.00 706 THR A O 1
ATOM 5453 N N . THR A 1 707 ? 1.754 1.829 -30.517 1.00 94.25 707 THR A N 1
ATOM 5454 C CA . THR A 1 707 ? 0.658 0.953 -30.916 1.00 94.25 707 THR A CA 1
ATOM 5455 C C . THR A 1 707 ? -0.675 1.698 -30.946 1.00 94.25 707 THR A C 1
ATOM 5457 O O . THR A 1 707 ? -0.936 2.614 -30.159 1.00 94.25 707 THR A O 1
ATOM 5460 N N . LEU A 1 708 ? -1.499 1.334 -31.928 1.00 91.75 708 LEU A N 1
ATOM 5461 C CA . LEU A 1 708 ? -2.846 1.862 -32.085 1.00 91.75 708 LEU A CA 1
ATOM 5462 C C . LEU A 1 708 ? -3.818 0.965 -31.326 1.00 91.75 708 LEU A C 1
ATOM 5464 O O . LEU A 1 708 ? -3.715 -0.261 -31.390 1.00 91.75 708 LEU A O 1
ATOM 5468 N N . GLN A 1 709 ? -4.785 1.594 -30.663 1.00 91.12 709 GLN A N 1
ATOM 5469 C CA . GLN A 1 709 ? -5.886 0.874 -30.047 1.00 91.12 709 GLN A CA 1
ATOM 5470 C C . GLN A 1 709 ? -6.659 0.108 -31.125 1.00 91.12 709 GLN A C 1
ATOM 5472 O O . GLN A 1 709 ? -7.030 0.680 -32.151 1.00 91.12 709 GLN A O 1
ATOM 5477 N N . ALA A 1 710 ? -6.879 -1.183 -30.891 1.00 82.69 710 ALA A N 1
ATOM 5478 C CA . ALA A 1 710 ? -7.740 -1.993 -31.740 1.00 82.69 710 ALA A CA 1
ATOM 5479 C C . ALA A 1 710 ? -9.217 -1.637 -31.511 1.00 82.69 710 ALA A C 1
ATOM 5481 O O . ALA A 1 710 ? -9.593 -1.202 -30.421 1.00 82.69 710 ALA A O 1
ATOM 5482 N N . ASP A 1 711 ? -10.059 -1.872 -32.518 1.00 86.38 711 ASP A N 1
ATOM 5483 C CA . ASP A 1 711 ? -11.507 -1.758 -32.354 1.00 86.38 711 ASP A CA 1
ATOM 5484 C C . ASP A 1 711 ? -12.000 -2.719 -31.255 1.00 86.38 711 ASP A C 1
ATOM 5486 O O . ASP A 1 711 ? -11.519 -3.852 -31.122 1.00 86.38 711 ASP A O 1
ATOM 5490 N N . VAL A 1 712 ? -12.979 -2.282 -30.462 1.00 85.25 712 VAL A N 1
ATOM 5491 C CA . VAL A 1 712 ? -13.662 -3.156 -29.499 1.00 85.25 712 VAL A CA 1
ATOM 5492 C C . VAL A 1 712 ? -14.592 -4.070 -30.295 1.00 85.25 712 VAL A C 1
ATOM 5494 O O . VAL A 1 712 ? -15.620 -3.628 -30.802 1.00 85.25 712 VAL A O 1
ATOM 5497 N N . VAL A 1 713 ? -14.195 -5.334 -30.456 1.00 82.62 713 VAL A N 1
ATOM 5498 C CA . VAL A 1 713 ? -14.922 -6.324 -31.272 1.00 82.62 713 VAL A CA 1
ATOM 5499 C C . VAL A 1 713 ? -15.618 -7.349 -30.383 1.00 82.62 713 VAL A C 1
ATOM 5501 O O . VAL A 1 713 ? -16.705 -7.803 -30.725 1.00 82.62 713 VAL A O 1
ATOM 5504 N N . ASN A 1 714 ? -15.004 -7.705 -29.252 1.00 88.75 714 ASN A N 1
ATOM 5505 C CA . ASN A 1 714 ? -15.553 -8.643 -28.285 1.00 88.75 714 ASN A CA 1
ATOM 5506 C C . ASN A 1 714 ? -15.288 -8.130 -26.864 1.00 88.75 714 ASN A C 1
ATOM 5508 O O . ASN A 1 714 ? -14.243 -8.430 -26.277 1.00 88.75 714 ASN A O 1
ATOM 5512 N N . SER A 1 715 ? -16.207 -7.305 -26.357 1.00 92.25 715 SER A N 1
ATOM 5513 C CA . SER A 1 715 ? -16.179 -6.839 -24.969 1.00 92.25 715 SER A CA 1
ATOM 5514 C C . SER A 1 715 ? -16.820 -7.879 -24.060 1.00 92.25 715 SER A C 1
ATOM 5516 O O . SER A 1 715 ? -17.779 -8.532 -24.460 1.00 92.25 715 SER A O 1
ATOM 5518 N N . LEU A 1 716 ? -16.311 -8.016 -22.839 1.00 94.25 716 LEU A N 1
ATOM 5519 C CA . LEU A 1 716 ? -16.950 -8.846 -21.825 1.00 94.25 716 LEU A CA 1
ATOM 5520 C C . LEU A 1 716 ? -18.322 -8.273 -21.450 1.00 94.25 716 LEU A C 1
ATOM 5522 O O . LEU A 1 716 ? -18.385 -7.140 -20.971 1.00 94.25 716 LEU A O 1
ATOM 5526 N N . HIS A 1 717 ? -19.380 -9.069 -21.604 1.00 91.94 717 HIS A N 1
ATOM 5527 C CA . HIS A 1 717 ? -20.663 -8.834 -20.948 1.00 91.94 717 HIS A CA 1
ATOM 5528 C C . HIS A 1 717 ? -20.805 -9.769 -19.751 1.00 91.94 717 HIS A C 1
ATOM 5530 O O . HIS A 1 717 ? -20.343 -10.909 -19.783 1.00 91.94 717 HIS A O 1
ATOM 5536 N N . GLU A 1 718 ? -21.449 -9.307 -18.678 1.00 90.62 718 GLU A N 1
ATOM 5537 C CA . GLU A 1 718 ? -21.567 -10.115 -17.460 1.00 90.62 718 GLU A CA 1
ATOM 5538 C C . GLU A 1 718 ? -22.316 -11.424 -17.725 1.00 90.62 718 GLU A C 1
ATOM 5540 O O . GLU A 1 718 ? -21.919 -12.466 -17.216 1.00 90.62 718 GLU A O 1
ATOM 5545 N N . VAL A 1 719 ? -23.327 -11.396 -18.597 1.00 92.31 719 VAL A N 1
ATOM 5546 C CA . VAL A 1 719 ? -24.107 -12.580 -18.987 1.00 92.31 719 VAL A CA 1
ATOM 5547 C C . VAL A 1 719 ? -23.304 -13.677 -19.692 1.00 92.31 719 VAL A C 1
ATOM 5549 O O . VAL A 1 719 ? -23.779 -14.812 -19.737 1.00 92.31 719 VAL A O 1
ATOM 5552 N N . ASP A 1 720 ? -22.118 -13.363 -20.221 1.00 91.75 720 ASP A N 1
ATOM 5553 C CA . ASP A 1 720 ? -21.232 -14.339 -20.868 1.00 91.75 720 ASP A CA 1
ATOM 5554 C C . ASP A 1 720 ? -20.443 -15.175 -19.844 1.00 91.75 720 ASP A C 1
ATOM 5556 O O . ASP A 1 720 ? -19.820 -16.179 -20.196 1.00 91.75 720 ASP A O 1
ATOM 5560 N N . LEU A 1 721 ? -20.438 -14.765 -18.570 1.00 94.25 721 LEU A N 1
ATOM 5561 C CA . LEU A 1 721 ? -19.704 -15.444 -17.510 1.00 94.25 721 LEU A CA 1
ATOM 5562 C C . LEU A 1 721 ? -20.504 -16.623 -16.955 1.00 94.25 721 LEU A C 1
ATOM 5564 O O . LEU A 1 721 ? -21.631 -16.484 -16.478 1.00 94.25 721 LEU A O 1
ATOM 5568 N N . HIS A 1 722 ? -19.868 -17.790 -16.918 1.00 95.31 722 HIS A N 1
ATOM 5569 C CA . HIS A 1 722 ? -20.431 -18.988 -16.308 1.00 95.31 722 HIS A CA 1
ATOM 5570 C C . HIS A 1 722 ? -19.438 -19.578 -15.306 1.00 95.31 722 HIS A C 1
ATOM 5572 O O . HIS A 1 722 ? -18.282 -19.802 -15.672 1.00 95.31 722 HIS A O 1
ATOM 5578 N N . PRO A 1 723 ? -19.844 -19.838 -14.049 1.00 94.75 723 PRO A N 1
ATOM 5579 C CA . PRO A 1 723 ? -18.981 -20.479 -13.066 1.00 94.75 723 PRO A CA 1
ATOM 5580 C C . PRO A 1 723 ? -18.496 -21.843 -13.560 1.00 94.75 723 PRO A C 1
ATOM 5582 O O . PRO A 1 723 ? -19.288 -22.628 -14.080 1.00 94.75 723 PRO A O 1
ATOM 5585 N N . LEU A 1 724 ? -17.217 -22.149 -13.340 1.00 93.94 724 LEU A N 1
ATOM 5586 C CA . LEU A 1 724 ? -16.639 -23.452 -13.676 1.00 93.94 724 LEU A CA 1
ATOM 5587 C C . LEU A 1 724 ? -17.331 -24.582 -12.894 1.00 93.94 724 LEU A C 1
ATOM 5589 O O . LEU A 1 724 ? -17.586 -25.664 -13.422 1.00 93.94 724 LEU A O 1
ATOM 5593 N N . GLU A 1 725 ? -17.663 -24.309 -11.632 1.00 89.00 725 GLU A N 1
ATOM 5594 C CA . GLU A 1 725 ? -18.534 -25.140 -10.809 1.00 89.00 725 GLU A CA 1
ATOM 5595 C C . GLU A 1 725 ? -19.908 -24.476 -10.727 1.00 89.00 725 GLU A C 1
ATOM 5597 O O . GLU A 1 725 ? -20.089 -23.479 -10.029 1.00 89.00 725 GLU A O 1
ATOM 5602 N N . SER A 1 726 ? -20.885 -25.022 -11.455 1.00 77.31 726 SER A N 1
ATOM 5603 C CA . SER A 1 726 ? -22.205 -24.402 -11.597 1.00 77.31 726 SER A CA 1
ATOM 5604 C C . SER A 1 726 ? -23.326 -25.260 -10.994 1.00 77.31 726 SER A C 1
ATOM 5606 O O . SER A 1 726 ? -23.915 -26.094 -11.685 1.00 77.31 726 SER A O 1
ATOM 5608 N N . PRO A 1 727 ? -23.651 -25.095 -9.697 1.00 76.75 727 PRO A N 1
ATOM 5609 C CA . PRO A 1 727 ? -24.783 -25.787 -9.074 1.00 76.75 727 PRO A CA 1
ATOM 5610 C C . PRO A 1 727 ? -26.151 -25.196 -9.472 1.00 76.75 727 PRO A C 1
ATOM 5612 O O . PRO A 1 727 ? -27.182 -25.749 -9.086 1.00 76.75 727 PRO A O 1
ATOM 5615 N N . GLY A 1 728 ? -26.164 -24.096 -10.234 1.00 88.50 728 GLY A N 1
ATOM 5616 C CA . GLY A 1 728 ? -27.341 -23.274 -10.505 1.00 88.50 728 GLY A CA 1
ATOM 5617 C C . GLY A 1 728 ? -27.693 -22.317 -9.364 1.00 88.50 728 GLY A C 1
ATOM 5618 O O . GLY A 1 728 ? -27.175 -22.432 -8.249 1.00 88.50 728 GLY A O 1
ATOM 5619 N N . ALA A 1 729 ? -28.584 -21.365 -9.655 1.00 93.19 729 ALA A N 1
ATOM 5620 C CA . ALA A 1 729 ? -29.055 -20.395 -8.667 1.00 93.19 729 ALA A CA 1
ATOM 5621 C C . ALA A 1 729 ? -29.910 -21.079 -7.586 1.00 93.19 729 ALA A C 1
ATOM 5623 O O . ALA A 1 729 ? -30.722 -21.951 -7.918 1.00 93.19 729 ALA A O 1
ATOM 5624 N N . PRO A 1 730 ? -29.824 -20.675 -6.306 1.00 94.19 730 PRO A N 1
ATOM 5625 C CA . PRO A 1 730 ? -30.680 -21.233 -5.271 1.00 94.19 730 PRO A CA 1
ATOM 5626 C C . PRO A 1 730 ? -32.156 -20.847 -5.487 1.00 94.19 730 PRO A C 1
ATOM 5628 O O . PRO A 1 730 ? -32.485 -19.823 -6.095 1.00 94.19 730 PRO A O 1
ATOM 5631 N N . GLY A 1 731 ? -33.063 -21.675 -4.961 1.00 95.12 731 GLY A N 1
ATOM 5632 C CA . GLY A 1 731 ? -34.515 -21.502 -5.085 1.00 95.12 731 GLY A CA 1
ATOM 5633 C C . GLY A 1 731 ? -35.109 -22.087 -6.371 1.00 95.12 731 GLY A C 1
ATOM 5634 O O . GLY A 1 731 ? -34.455 -22.804 -7.123 1.00 95.12 731 GLY A O 1
ATOM 5635 N N . ALA A 1 732 ? -36.389 -21.806 -6.619 1.00 96.44 732 ALA A N 1
ATOM 5636 C CA . ALA A 1 732 ? -37.072 -22.210 -7.846 1.00 96.44 732 ALA A CA 1
ATOM 5637 C C . ALA A 1 732 ? -36.652 -21.308 -9.027 1.00 96.44 732 ALA A C 1
ATOM 5639 O O . ALA A 1 732 ? -36.520 -20.097 -8.832 1.00 96.44 732 ALA A O 1
ATOM 5640 N N . PRO A 1 733 ? -36.485 -21.843 -10.253 1.00 96.25 733 PRO A N 1
ATOM 5641 C CA . PRO A 1 733 ? -35.959 -21.109 -11.411 1.00 96.25 733 PRO A CA 1
ATOM 5642 C C . PRO A 1 733 ? -37.017 -20.204 -12.075 1.00 96.25 733 PRO A C 1
ATOM 5644 O O . PRO A 1 733 ? -37.301 -20.307 -13.267 1.00 96.25 733 PRO A O 1
ATOM 5647 N N . VAL A 1 734 ? -37.652 -19.351 -11.276 1.00 96.12 734 VAL A N 1
ATOM 5648 C CA . VAL A 1 734 ? -38.657 -18.358 -11.675 1.00 96.12 734 VAL A CA 1
ATOM 5649 C C . VAL A 1 734 ? -38.476 -17.093 -10.829 1.00 96.12 734 VAL A C 1
ATOM 5651 O O . VAL A 1 734 ? -38.082 -17.230 -9.667 1.00 96.12 734 VAL A O 1
ATOM 5654 N N . PRO A 1 735 ? -38.785 -15.886 -11.339 1.00 96.12 735 PRO A N 1
ATOM 5655 C CA . PRO A 1 735 ? -38.737 -14.659 -10.540 1.00 96.12 735 PRO A CA 1
ATOM 5656 C C . PRO A 1 735 ? -39.597 -14.772 -9.277 1.00 96.12 735 PRO A C 1
ATOM 5658 O O . PRO A 1 735 ? -40.716 -15.287 -9.336 1.00 96.12 735 PRO A O 1
ATOM 5661 N N . GLY A 1 736 ? -39.069 -14.341 -8.129 1.00 95.94 736 GLY A N 1
ATOM 5662 C CA . GLY A 1 736 ? -39.719 -14.506 -6.827 1.00 95.94 736 GLY A CA 1
ATOM 5663 C C . GLY A 1 736 ? -39.733 -15.941 -6.281 1.00 95.94 736 GLY A C 1
ATOM 5664 O O . GLY A 1 736 ? -40.366 -16.198 -5.263 1.00 95.94 736 GLY A O 1
ATOM 5665 N N . GLY A 1 737 ? -39.044 -16.888 -6.925 1.00 96.62 737 GLY A N 1
ATOM 5666 C CA . GLY A 1 737 ? -38.926 -18.289 -6.501 1.00 96.62 737 GLY A CA 1
ATOM 5667 C C . GLY A 1 737 ? -37.997 -18.540 -5.302 1.00 96.62 737 GLY A C 1
ATOM 5668 O O . GLY A 1 737 ? -37.470 -19.646 -5.180 1.00 96.62 737 GLY A O 1
ATOM 5669 N N . ALA A 1 738 ? -37.757 -17.533 -4.463 1.00 97.06 738 ALA A N 1
ATOM 5670 C CA . ALA A 1 738 ? -36.918 -17.588 -3.267 1.00 97.06 738 ALA A CA 1
ATOM 5671 C C . ALA A 1 738 ? -37.776 -17.589 -1.987 1.00 97.06 738 ALA A C 1
ATOM 5673 O O . ALA A 1 738 ? -38.952 -17.230 -2.023 1.00 97.06 738 ALA A O 1
ATOM 5674 N N . ASP A 1 739 ? -37.192 -17.980 -0.853 1.00 97.75 739 ASP A N 1
ATOM 5675 C CA . ASP A 1 739 ? -37.885 -17.996 0.443 1.00 97.75 739 ASP A CA 1
ATOM 5676 C C . ASP A 1 739 ? -38.134 -16.571 0.964 1.00 97.75 739 ASP A C 1
ATOM 5678 O O . ASP A 1 739 ? -39.172 -16.285 1.564 1.00 97.75 739 ASP A O 1
ATOM 5682 N N . VAL A 1 740 ? -37.190 -15.662 0.698 1.00 97.25 740 VAL A N 1
ATOM 5683 C CA . VAL A 1 740 ? -37.286 -14.230 0.997 1.00 97.25 740 VAL A CA 1
ATOM 5684 C C . VAL A 1 740 ? -37.008 -13.440 -0.275 1.00 97.25 740 VAL A C 1
ATOM 5686 O O . VAL A 1 740 ? -35.994 -13.655 -0.932 1.00 97.25 740 VAL A O 1
ATOM 5689 N N . VAL A 1 741 ? -37.893 -12.501 -0.608 1.00 97.31 741 VAL A N 1
ATOM 5690 C CA . VAL A 1 741 ? -37.736 -11.601 -1.757 1.00 97.31 741 VAL A CA 1
ATOM 5691 C C . VAL A 1 741 ? -37.707 -10.166 -1.249 1.00 97.31 741 VAL A C 1
ATOM 5693 O O . VAL A 1 741 ? -38.681 -9.698 -0.655 1.00 97.31 741 VAL A O 1
ATOM 5696 N N . LEU A 1 742 ? -36.599 -9.468 -1.480 1.00 95.50 742 LEU A N 1
ATOM 5697 C CA . LEU A 1 742 ? -36.418 -8.066 -1.125 1.00 95.50 742 LEU A CA 1
ATOM 5698 C C . LEU A 1 742 ? -36.384 -7.220 -2.392 1.00 95.50 742 LEU A C 1
ATOM 5700 O O . LEU A 1 742 ? -35.526 -7.397 -3.249 1.00 95.50 742 LEU A O 1
ATOM 5704 N N . ASN A 1 743 ? -37.300 -6.263 -2.493 1.00 94.12 743 ASN A N 1
ATOM 5705 C CA . ASN A 1 743 ? -37.265 -5.261 -3.549 1.00 94.12 743 ASN A CA 1
ATOM 5706 C C . ASN A 1 743 ? -36.633 -3.995 -2.979 1.00 94.12 743 ASN A C 1
ATOM 5708 O O . ASN A 1 743 ? -37.134 -3.438 -2.001 1.00 94.12 743 ASN A O 1
ATOM 5712 N N . MET A 1 744 ? -35.527 -3.571 -3.575 1.00 90.25 744 MET A N 1
ATOM 5713 C CA . MET A 1 744 ? -34.743 -2.419 -3.161 1.00 90.25 744 MET A CA 1
ATOM 5714 C C . MET A 1 744 ? -34.786 -1.369 -4.264 1.00 90.25 744 MET A C 1
ATOM 5716 O O . MET A 1 744 ? -34.264 -1.561 -5.361 1.00 90.25 744 MET A O 1
ATOM 5720 N N . THR A 1 745 ? -35.452 -0.258 -3.967 1.00 88.56 745 THR A N 1
ATOM 5721 C CA . THR A 1 745 ? -35.501 0.912 -4.845 1.00 88.56 745 THR A CA 1
ATOM 5722 C C . THR A 1 745 ? -34.397 1.867 -4.435 1.00 88.56 745 THR A C 1
ATOM 5724 O O . THR A 1 745 ? -34.405 2.362 -3.305 1.00 88.56 745 THR A O 1
ATOM 5727 N N . LEU A 1 746 ? -33.457 2.117 -5.342 1.00 88.75 746 LEU A N 1
ATOM 5728 C CA . LEU A 1 746 ? -32.370 3.062 -5.118 1.00 88.75 746 LEU A CA 1
ATOM 5729 C C . LEU A 1 746 ? -32.865 4.465 -5.488 1.00 88.75 746 LEU A C 1
ATOM 5731 O O . LEU A 1 746 ? -33.436 4.670 -6.559 1.00 88.75 746 LEU A O 1
ATOM 5735 N N . GLY A 1 747 ? -32.693 5.427 -4.586 1.00 85.12 747 GLY A N 1
ATOM 5736 C CA . GLY A 1 747 ? -33.187 6.792 -4.761 1.00 85.12 747 GLY A CA 1
ATOM 5737 C C . GLY A 1 747 ? -32.166 7.847 -4.355 1.00 85.12 747 GLY A C 1
ATOM 5738 O O . GLY A 1 747 ? -31.219 7.562 -3.626 1.00 85.12 747 GLY A O 1
ATOM 5739 N N . PHE A 1 748 ? -32.395 9.085 -4.790 1.00 86.75 748 PHE A N 1
ATOM 5740 C CA . PHE A 1 748 ? -31.561 10.242 -4.475 1.00 86.75 748 PHE A CA 1
ATOM 5741 C C . PHE A 1 748 ? -32.440 11.445 -4.117 1.00 86.75 748 PHE A C 1
ATOM 5743 O O . PHE A 1 748 ? -33.349 11.808 -4.866 1.00 86.75 748 PHE A O 1
ATOM 5750 N N . ILE A 1 749 ? -32.178 12.054 -2.962 1.00 86.19 749 ILE A N 1
ATOM 5751 C CA . ILE A 1 749 ? -32.871 13.242 -2.461 1.00 86.19 749 ILE A CA 1
ATOM 5752 C C . ILE A 1 749 ? -32.073 14.466 -2.906 1.00 86.19 749 ILE A C 1
ATOM 5754 O O . ILE A 1 749 ? -31.045 14.802 -2.317 1.00 86.19 749 ILE A O 1
ATOM 5758 N N . VAL A 1 750 ? -32.555 15.143 -3.949 1.00 81.94 750 VAL A N 1
ATOM 5759 C CA . VAL A 1 750 ? -31.852 16.267 -4.590 1.00 81.94 750 VAL A CA 1
ATOM 5760 C C . VAL A 1 750 ? -31.602 17.420 -3.615 1.00 81.94 750 VAL A C 1
ATOM 5762 O O . VAL A 1 750 ? -30.549 18.049 -3.674 1.00 81.94 750 VAL A O 1
ATOM 5765 N N . GLU A 1 751 ? -32.533 17.693 -2.698 1.00 83.44 751 GLU A N 1
ATOM 5766 C CA . GLU A 1 751 ? -32.435 18.809 -1.751 1.00 83.44 751 GLU A CA 1
ATOM 5767 C C . GLU A 1 751 ? -31.307 18.633 -0.730 1.00 83.44 751 GLU A C 1
ATOM 5769 O O . GLU A 1 751 ? -30.737 19.621 -0.269 1.00 83.44 751 GLU A O 1
ATOM 5774 N N . THR A 1 752 ? -31.008 17.390 -0.352 1.00 83.94 752 THR A N 1
ATOM 5775 C CA . THR A 1 752 ? -30.012 17.068 0.679 1.00 83.94 752 THR A CA 1
ATOM 5776 C C . THR A 1 752 ? -28.746 16.439 0.107 1.00 83.94 752 THR A C 1
ATOM 5778 O O . THR A 1 752 ? -27.765 16.307 0.833 1.00 83.94 752 THR A O 1
ATOM 5781 N N . GLY A 1 753 ? -28.756 16.042 -1.169 1.00 82.62 753 GLY A N 1
ATOM 5782 C CA . GLY A 1 753 ? -27.668 15.296 -1.797 1.00 82.62 753 GLY A CA 1
ATOM 5783 C C . GLY A 1 753 ? -27.483 13.890 -1.218 1.00 82.62 753 GLY A C 1
ATOM 5784 O O . GLY A 1 753 ? -26.392 13.336 -1.313 1.00 82.62 753 GLY A O 1
ATOM 5785 N N . ARG A 1 754 ? -28.510 13.329 -0.564 1.00 89.25 754 ARG A N 1
ATOM 5786 C CA . ARG A 1 754 ? -28.439 12.028 0.115 1.00 89.25 754 ARG A CA 1
ATOM 5787 C C . ARG A 1 754 ? -29.044 10.930 -0.740 1.00 89.25 754 ARG A C 1
ATOM 5789 O O . ARG A 1 754 ? -30.073 11.121 -1.385 1.00 89.25 754 ARG A O 1
ATOM 5796 N N . PHE A 1 755 ? -28.441 9.758 -0.678 1.00 90.38 755 PHE A N 1
ATOM 5797 C CA . PHE A 1 755 ? -28.958 8.558 -1.306 1.00 90.38 755 PHE A CA 1
ATOM 5798 C C . PHE A 1 755 ? -29.859 7.782 -0.351 1.00 90.38 755 PHE A C 1
ATOM 5800 O O . PHE A 1 755 ? -29.744 7.892 0.870 1.00 90.38 755 PHE A O 1
ATOM 5807 N N . THR A 1 756 ? -30.763 6.995 -0.925 1.00 91.69 756 THR A N 1
ATOM 5808 C CA . THR A 1 756 ? -31.719 6.175 -0.182 1.00 91.69 756 THR A CA 1
ATOM 5809 C C . THR A 1 756 ? -31.814 4.774 -0.762 1.00 91.69 756 THR A C 1
ATOM 5811 O O . THR A 1 756 ? -31.772 4.602 -1.980 1.00 91.69 756 THR A O 1
ATOM 5814 N N . MET A 1 757 ? -32.028 3.786 0.102 1.00 91.06 757 MET A N 1
ATOM 5815 C CA . MET A 1 757 ? -32.560 2.483 -0.291 1.00 91.06 757 MET A CA 1
ATOM 5816 C C . MET A 1 757 ? -33.942 2.330 0.332 1.00 91.06 757 MET A C 1
ATOM 5818 O O . MET A 1 757 ? -34.099 2.440 1.545 1.00 91.06 757 MET A O 1
ATOM 5822 N N . ASN A 1 758 ? -34.961 2.109 -0.499 1.00 90.94 758 ASN A N 1
ATOM 5823 C CA . ASN A 1 758 ? -36.364 2.056 -0.070 1.00 90.94 758 ASN A CA 1
ATOM 5824 C C . ASN A 1 758 ? -36.833 3.315 0.684 1.00 90.94 758 ASN A C 1
ATOM 5826 O O . ASN A 1 758 ? -37.668 3.237 1.580 1.00 90.94 758 ASN A O 1
ATOM 5830 N N . GLY A 1 759 ? -36.316 4.485 0.294 1.00 90.12 759 GLY A N 1
ATOM 5831 C CA . GLY A 1 759 ? -36.656 5.775 0.903 1.00 90.12 759 GLY A CA 1
ATOM 5832 C C . GLY A 1 759 ? -35.904 6.094 2.197 1.00 90.12 759 GLY A C 1
ATOM 5833 O O . GLY A 1 759 ? -36.013 7.216 2.683 1.00 90.12 759 GLY A O 1
ATOM 5834 N N . GLU A 1 760 ? -35.103 5.161 2.714 1.00 93.69 760 GLU A N 1
ATOM 5835 C CA . GLU A 1 760 ? -34.311 5.347 3.930 1.00 93.69 760 GLU A CA 1
ATOM 5836 C C . GLU A 1 760 ? -32.870 5.731 3.595 1.00 93.69 760 GLU A C 1
ATOM 5838 O O . GLU A 1 760 ? -32.233 5.116 2.738 1.00 93.69 760 GLU A O 1
ATOM 5843 N N . VAL A 1 761 ? -32.353 6.749 4.284 1.00 94.75 761 VAL A N 1
ATOM 5844 C CA . VAL A 1 761 ? -30.955 7.187 4.188 1.00 94.75 761 VAL A CA 1
ATOM 5845 C C . VAL A 1 761 ? -30.150 6.437 5.242 1.00 94.75 761 VAL A C 1
ATOM 5847 O O . VAL A 1 761 ? -30.411 6.599 6.435 1.00 94.75 761 VAL A O 1
ATOM 5850 N N . PHE A 1 762 ? -29.127 5.684 4.837 1.00 95.75 762 PHE A N 1
ATOM 5851 C CA . PHE A 1 762 ? -28.230 5.073 5.810 1.00 95.75 762 PHE A CA 1
ATOM 5852 C C . PHE A 1 762 ? -27.446 6.145 6.567 1.00 95.75 762 PHE A C 1
ATOM 5854 O O . PHE A 1 762 ? -26.833 7.040 5.975 1.00 95.75 762 PHE A O 1
ATOM 5861 N N . VAL A 1 763 ? -27.452 6.035 7.891 1.00 94.88 763 VAL A N 1
ATOM 5862 C CA . VAL A 1 763 ? -26.612 6.826 8.787 1.00 94.88 763 VAL A CA 1
ATOM 5863 C C . VAL A 1 763 ? -25.935 5.839 9.730 1.00 94.88 763 VAL A C 1
ATOM 5865 O O . VAL A 1 763 ? -26.654 5.111 10.422 1.00 94.88 763 VAL A O 1
ATOM 5868 N N . PRO A 1 764 ? -24.591 5.792 9.776 1.00 94.56 764 PRO A N 1
ATOM 5869 C CA . PRO A 1 764 ? -23.885 4.909 10.690 1.00 94.56 764 PRO A CA 1
ATOM 5870 C C . PRO A 1 764 ? -24.419 5.077 12.122 1.00 94.56 764 PRO A C 1
ATOM 5872 O O . PRO A 1 764 ? -24.516 6.212 12.607 1.00 94.56 764 PRO A O 1
ATOM 5875 N N . PRO A 1 765 ? -24.814 3.988 12.806 1.00 93.50 765 PRO A N 1
ATOM 5876 C CA . PRO A 1 765 ? -25.243 4.088 14.189 1.00 93.50 765 PRO A CA 1
ATOM 5877 C C . PRO A 1 765 ? -24.036 4.468 15.051 1.00 93.50 765 PRO A C 1
ATOM 5879 O O . PRO A 1 765 ? -22.888 4.281 14.658 1.00 93.50 765 PRO A O 1
ATOM 5882 N N . THR A 1 766 ? -24.271 4.975 16.259 1.00 90.25 766 THR A N 1
ATOM 5883 C CA . THR A 1 766 ? -23.166 5.127 17.209 1.00 90.25 766 THR A CA 1
ATOM 5884 C C . THR A 1 766 ? -22.635 3.735 17.558 1.00 90.25 766 THR A C 1
ATOM 5886 O O . THR A 1 766 ? -21.535 3.353 17.181 1.00 90.25 766 THR A O 1
ATOM 5889 N N . ILE A 1 767 ? -23.452 2.901 18.186 1.00 93.31 767 ILE A N 1
ATOM 5890 C CA . ILE A 1 767 ? -23.043 1.546 18.561 1.00 93.31 767 ILE A CA 1
ATOM 5891 C C . ILE A 1 767 ? -23.034 0.643 17.315 1.00 93.31 767 ILE A C 1
ATOM 5893 O O . ILE A 1 767 ? -24.082 0.543 16.669 1.00 93.31 767 ILE A O 1
ATOM 5897 N N . PRO A 1 768 ? -21.929 -0.070 17.002 1.00 96.88 768 PRO A N 1
ATOM 5898 C CA . PRO A 1 768 ? -21.895 -0.988 15.873 1.00 96.88 768 PRO A CA 1
ATOM 5899 C C . PRO A 1 768 ? -23.016 -2.019 15.929 1.00 96.88 768 PRO A C 1
ATOM 5901 O O . PRO A 1 768 ? -23.337 -2.521 17.008 1.00 96.88 768 PRO A O 1
ATOM 5904 N N . VAL A 1 769 ? -23.597 -2.367 14.783 1.00 96.94 769 VAL A N 1
ATOM 5905 C CA . VAL A 1 769 ? -24.732 -3.303 14.725 1.00 96.94 769 VAL A CA 1
ATOM 5906 C C . VAL A 1 769 ? -24.412 -4.654 15.366 1.00 96.94 769 VAL A C 1
ATOM 5908 O O . VAL A 1 769 ? -25.218 -5.155 16.150 1.00 96.94 769 VAL A O 1
ATOM 5911 N N . LEU A 1 770 ? -23.212 -5.201 15.148 1.00 96.62 770 LEU A N 1
ATOM 5912 C CA . LEU A 1 770 ? -22.767 -6.420 15.829 1.00 96.62 770 LEU A CA 1
ATOM 5913 C C . LEU A 1 770 ? -22.771 -6.244 17.356 1.00 96.62 770 LEU A C 1
ATOM 5915 O O . LEU A 1 770 ? -23.269 -7.106 18.078 1.00 96.62 770 LEU A O 1
ATOM 5919 N N . LEU A 1 771 ? -22.294 -5.103 17.864 1.00 96.00 771 LEU A N 1
ATOM 5920 C CA . LEU A 1 771 ? -22.301 -4.818 19.300 1.00 96.00 771 LEU A CA 1
ATOM 5921 C C . LEU A 1 771 ? -23.726 -4.662 19.852 1.00 96.00 771 LEU A C 1
ATOM 5923 O O . LEU A 1 771 ? -23.979 -5.094 20.974 1.00 96.00 771 LEU A O 1
ATOM 5927 N N . GLN A 1 772 ? -24.672 -4.111 19.086 1.00 95.62 772 GLN A N 1
ATOM 5928 C CA . GLN A 1 772 ? -26.087 -4.051 19.483 1.00 95.62 772 GLN A CA 1
ATOM 5929 C C . GLN A 1 772 ? -26.684 -5.459 19.659 1.00 95.62 772 GLN A C 1
ATOM 5931 O O . GLN A 1 772 ? -27.356 -5.725 20.660 1.00 95.62 772 GLN A O 1
ATOM 5936 N N . VAL A 1 773 ? -26.383 -6.380 18.733 1.00 93.38 773 VAL A N 1
ATOM 5937 C CA . VAL A 1 773 ? -26.783 -7.794 18.829 1.00 93.38 773 VAL A CA 1
ATOM 5938 C C . VAL A 1 773 ? -26.172 -8.446 20.072 1.00 93.38 773 VAL A C 1
ATOM 5940 O O . VAL A 1 773 ? -26.895 -9.009 20.896 1.00 93.38 773 VAL A O 1
ATOM 5943 N N . LEU A 1 774 ? -24.855 -8.312 20.258 1.00 91.69 774 LEU A N 1
ATOM 5944 C CA . LEU A 1 774 ? -24.133 -8.882 21.403 1.00 91.69 774 LEU A CA 1
ATOM 5945 C C . LEU A 1 774 ? -24.568 -8.276 22.750 1.00 91.69 774 LEU A C 1
ATOM 5947 O O . LEU A 1 774 ? -24.508 -8.950 23.777 1.00 91.69 774 LEU A O 1
ATOM 5951 N N . SER A 1 775 ? -25.061 -7.035 22.746 1.00 91.31 775 SER A N 1
ATOM 5952 C CA . SER A 1 775 ? -25.575 -6.333 23.933 1.00 91.31 775 SER A CA 1
ATOM 5953 C C . SER A 1 775 ? -27.032 -6.676 24.267 1.00 91.31 775 SER A C 1
ATOM 5955 O O . SER A 1 775 ? -27.566 -6.184 25.263 1.00 91.31 775 SER A O 1
ATOM 5957 N N . GLY A 1 776 ? -27.680 -7.546 23.482 1.00 88.56 776 GLY A N 1
ATOM 5958 C CA . GLY A 1 776 ? -28.952 -8.167 23.845 1.00 88.56 776 GLY A CA 1
ATOM 5959 C C . GLY A 1 776 ? -30.183 -7.709 23.066 1.00 88.56 776 GLY A C 1
ATOM 5960 O O . GLY A 1 776 ? -31.292 -7.988 23.542 1.00 88.56 776 GLY A O 1
ATOM 5961 N N . ALA A 1 777 ? -30.018 -7.069 21.900 1.00 90.56 777 ALA A N 1
ATOM 5962 C CA . ALA A 1 777 ? -31.119 -6.857 20.954 1.00 90.56 777 ALA A CA 1
ATOM 5963 C C . ALA A 1 777 ? -31.864 -8.183 20.691 1.00 90.56 777 ALA A C 1
ATOM 5965 O O . ALA A 1 777 ? -31.247 -9.251 20.634 1.00 90.56 777 ALA A O 1
ATOM 5966 N N . LYS A 1 778 ? -33.200 -8.145 20.603 1.00 84.81 778 LYS A N 1
ATOM 5967 C CA . LYS A 1 778 ? -34.028 -9.364 20.539 1.00 84.81 778 LYS A CA 1
ATOM 5968 C C . LYS A 1 778 ? -34.500 -9.682 19.136 1.00 84.81 778 LYS A C 1
ATOM 5970 O O . LYS A 1 778 ? -34.680 -10.858 18.826 1.00 84.81 778 LYS A O 1
ATOM 5975 N N . LEU A 1 779 ? -34.688 -8.658 18.318 1.00 87.81 779 LEU A N 1
ATOM 5976 C CA . LEU A 1 779 ? -35.140 -8.771 16.945 1.00 87.81 779 LEU A CA 1
ATOM 5977 C C . LEU A 1 779 ? -34.285 -7.895 16.028 1.00 87.81 779 LEU A C 1
ATOM 5979 O O . LEU A 1 779 ? -33.758 -6.868 16.448 1.00 87.81 779 LEU A O 1
ATOM 5983 N N . ALA A 1 780 ? -34.219 -8.254 14.744 1.00 84.50 780 ALA A N 1
ATOM 5984 C CA . ALA A 1 780 ? -33.546 -7.429 13.741 1.00 84.50 780 ALA A CA 1
ATOM 5985 C C . ALA A 1 780 ? -34.171 -6.026 13.620 1.00 84.50 780 ALA A C 1
ATOM 5987 O O . ALA A 1 780 ? -33.460 -5.073 13.332 1.00 84.50 780 ALA A O 1
ATOM 5988 N N . GLN A 1 781 ? -35.477 -5.883 13.894 1.00 86.62 781 GLN A N 1
ATOM 5989 C CA . GLN A 1 781 ? -36.156 -4.580 13.894 1.00 86.62 781 GLN A CA 1
ATOM 5990 C C . GLN A 1 781 ? -35.766 -3.681 15.079 1.00 86.62 781 GLN A C 1
ATOM 5992 O O . GLN A 1 781 ? -36.053 -2.488 15.043 1.00 86.62 781 GLN A O 1
ATOM 5997 N N . ASP A 1 782 ? -35.135 -4.232 16.122 1.00 89.12 782 ASP A N 1
ATOM 5998 C CA . ASP A 1 782 ? -34.637 -3.446 17.257 1.00 89.12 782 ASP A CA 1
ATOM 5999 C C . ASP A 1 782 ? -33.288 -2.773 16.937 1.00 89.12 782 ASP A C 1
ATOM 6001 O O . ASP A 1 782 ? -32.825 -1.926 17.703 1.00 89.12 782 ASP A O 1
ATOM 6005 N N . LEU A 1 783 ? -32.632 -3.181 15.842 1.00 92.88 783 LEU A N 1
ATOM 6006 C CA . LEU A 1 783 ? -31.315 -2.691 15.456 1.00 92.88 783 LEU A CA 1
ATOM 6007 C C . LEU A 1 783 ? -31.393 -1.302 14.819 1.00 92.88 783 LEU A C 1
ATOM 6009 O O . LEU A 1 783 ? -32.312 -0.969 14.072 1.00 92.88 783 LEU A O 1
ATOM 6013 N N . LEU A 1 784 ? -30.368 -0.503 15.093 1.00 94.50 784 LEU A N 1
ATOM 6014 C CA . LEU A 1 784 ? -30.148 0.802 14.489 1.00 94.50 784 LEU A CA 1
ATOM 6015 C C . LEU A 1 784 ? -29.133 0.710 13.339 1.00 94.50 784 LEU A C 1
ATOM 6017 O O . LEU A 1 784 ? -28.185 -0.070 13.451 1.00 94.50 784 LEU A O 1
ATOM 6021 N N . PRO A 1 785 ? -29.262 1.557 12.301 1.00 94.69 785 PRO A N 1
ATOM 6022 C CA . PRO A 1 785 ? -30.287 2.592 12.137 1.00 94.69 785 PRO A CA 1
ATOM 6023 C C . PRO A 1 785 ? -31.640 2.004 11.702 1.00 94.69 785 PRO A C 1
ATOM 6025 O O . PRO A 1 785 ? -31.712 1.093 10.878 1.00 94.69 785 PRO A O 1
ATOM 6028 N N . ASN A 1 786 ? -32.725 2.532 12.276 1.00 90.94 786 ASN A N 1
ATOM 6029 C CA . ASN A 1 786 ? -34.078 2.071 11.966 1.00 90.94 786 ASN A CA 1
ATOM 6030 C C . ASN A 1 786 ? -34.387 2.282 10.473 1.00 90.94 786 ASN A C 1
ATOM 6032 O O . ASN A 1 786 ? -34.023 3.312 9.917 1.00 90.94 786 ASN A O 1
ATOM 6036 N N . GLY A 1 787 ? -35.057 1.318 9.840 1.00 90.44 787 GLY A N 1
ATOM 6037 C CA . GLY A 1 787 ? -35.394 1.361 8.411 1.00 90.44 787 GLY A CA 1
ATOM 6038 C C . GLY A 1 787 ? -34.309 0.827 7.466 1.00 90.44 787 GLY A C 1
ATOM 6039 O O . GLY A 1 787 ? -34.634 0.414 6.355 1.00 90.44 787 GLY A O 1
ATOM 6040 N N . SER A 1 788 ? -33.047 0.733 7.903 1.00 94.81 788 SER A N 1
ATOM 6041 C CA . SER A 1 788 ? -31.949 0.221 7.062 1.00 94.81 788 SER A CA 1
ATOM 6042 C C . SER A 1 788 ? -31.463 -1.181 7.439 1.00 94.81 788 SER A C 1
ATOM 6044 O O . SER A 1 788 ? -30.496 -1.646 6.844 1.00 94.81 788 SER A O 1
ATOM 6046 N N . VAL A 1 789 ? -32.092 -1.868 8.399 1.00 95.62 789 VAL A N 1
ATOM 6047 C CA . VAL A 1 789 ? -31.708 -3.229 8.817 1.00 95.62 789 VAL A CA 1
ATOM 6048 C C . VAL A 1 789 ? -32.787 -4.245 8.436 1.00 95.62 789 VAL A C 1
ATOM 6050 O O . VAL A 1 789 ? -33.941 -4.134 8.848 1.00 95.62 789 VAL A O 1
ATOM 6053 N N . TYR A 1 790 ? -32.397 -5.270 7.680 1.00 94.81 790 TYR A N 1
ATOM 6054 C CA . TYR A 1 790 ? -33.269 -6.329 7.178 1.00 94.81 790 TYR A CA 1
ATOM 6055 C C . TYR A 1 790 ? -32.859 -7.666 7.795 1.00 94.81 790 TYR A C 1
ATOM 6057 O O . TYR A 1 790 ? -31.773 -8.175 7.535 1.00 94.81 790 TYR A O 1
ATOM 6065 N N . GLY A 1 791 ? -33.726 -8.242 8.628 1.00 94.69 791 GLY A N 1
ATOM 6066 C CA . GLY A 1 791 ? -33.493 -9.565 9.210 1.00 94.69 791 GLY A CA 1
ATOM 6067 C C . GLY A 1 791 ? -33.706 -10.676 8.187 1.00 94.69 791 GLY A C 1
ATOM 6068 O O . GLY A 1 791 ? -34.761 -10.718 7.552 1.00 94.69 791 GLY A O 1
ATOM 6069 N N . LEU A 1 792 ? -32.745 -11.592 8.069 1.00 95.12 792 LEU A N 1
ATOM 6070 C CA . LEU A 1 792 ? -32.834 -12.747 7.177 1.00 95.12 792 LEU A CA 1
ATOM 6071 C C . LEU A 1 792 ? -32.820 -14.060 7.982 1.00 95.12 792 LEU A C 1
ATOM 6073 O O . LEU A 1 792 ? -31.989 -14.218 8.878 1.00 95.12 792 LEU A O 1
ATOM 6077 N N . PRO A 1 793 ? -33.726 -15.011 7.702 1.00 94.31 793 PRO A N 1
ATOM 6078 C CA . PRO A 1 793 ? -33.727 -16.323 8.347 1.00 94.31 793 PRO A CA 1
ATOM 6079 C C . PRO A 1 793 ? -32.556 -17.188 7.864 1.00 94.31 793 PRO A C 1
ATOM 6081 O O . PRO A 1 793 ? -32.150 -17.065 6.715 1.00 94.31 793 PRO A O 1
ATOM 6084 N N . LEU A 1 794 ? -32.054 -18.096 8.708 1.00 92.31 794 LEU A N 1
ATOM 6085 C CA . LEU A 1 794 ? -31.033 -19.091 8.341 1.00 92.31 794 LEU A CA 1
ATOM 6086 C C . LEU A 1 794 ? -31.524 -20.061 7.256 1.00 92.31 794 LEU A C 1
ATOM 6088 O O . LEU A 1 794 ? -32.712 -20.388 7.194 1.00 92.31 794 LEU A O 1
ATOM 6092 N N . ASN A 1 795 ? -30.589 -20.602 6.474 1.00 92.25 795 ASN A N 1
ATOM 6093 C CA . ASN A 1 795 ? -30.777 -21.661 5.481 1.00 92.25 795 ASN A CA 1
ATOM 6094 C C . ASN A 1 795 ? -31.884 -21.364 4.464 1.00 92.25 795 ASN A C 1
ATOM 6096 O O . ASN A 1 795 ? -32.544 -22.277 3.963 1.00 92.25 795 ASN A O 1
ATOM 6100 N N . SER A 1 796 ? -32.085 -20.087 4.171 1.00 94.88 796 SER A N 1
ATOM 6101 C CA . SER A 1 796 ? -33.131 -19.590 3.293 1.00 94.88 796 SER A CA 1
ATOM 6102 C C . SER A 1 796 ? -32.515 -19.053 2.012 1.00 94.88 796 SER A C 1
ATOM 6104 O O . SER A 1 796 ? -31.417 -18.501 2.002 1.00 94.88 796 SER A O 1
ATOM 6106 N N . THR A 1 797 ? -33.222 -19.231 0.907 1.00 96.69 797 THR A N 1
ATOM 6107 C CA . THR A 1 797 ? -32.882 -18.586 -0.355 1.00 96.69 797 THR A CA 1
ATOM 6108 C C . THR A 1 797 ? -33.378 -17.151 -0.310 1.00 96.69 797 THR A C 1
ATOM 6110 O O . THR A 1 797 ? -34.568 -16.918 -0.087 1.00 96.69 797 THR A O 1
ATOM 6113 N N . VAL A 1 798 ? -32.490 -16.201 -0.572 1.00 97.25 798 VAL A N 1
ATOM 6114 C CA . VAL A 1 798 ? -32.821 -14.779 -0.655 1.00 97.25 798 VAL A CA 1
ATOM 6115 C C . VAL A 1 798 ? -32.693 -14.333 -2.103 1.00 97.25 798 VAL A C 1
ATOM 6117 O O . VAL A 1 798 ? -31.707 -14.645 -2.765 1.00 97.25 798 VAL A O 1
ATOM 6120 N N . GLU A 1 799 ? -33.693 -13.611 -2.596 1.00 97.75 799 GLU A N 1
ATOM 6121 C CA . GLU A 1 799 ? -33.651 -12.876 -3.858 1.00 97.75 799 GLU A CA 1
ATOM 6122 C C . GLU A 1 799 ? -33.709 -11.380 -3.556 1.00 97.75 799 GLU A C 1
ATOM 6124 O O . GLU A 1 799 ? -34.617 -10.926 -2.859 1.00 97.75 799 GLU A O 1
ATOM 6129 N N . ILE A 1 800 ? -32.757 -10.614 -4.085 1.00 95.69 800 ILE A N 1
ATOM 6130 C CA . ILE A 1 800 ? -32.765 -9.153 -3.989 1.00 95.69 800 ILE A CA 1
ATOM 6131 C C . ILE A 1 800 ? -32.914 -8.573 -5.392 1.00 95.69 800 ILE A C 1
ATOM 6133 O O . ILE A 1 800 ? -32.110 -8.847 -6.281 1.00 95.69 800 ILE A O 1
ATOM 6137 N N . ASN A 1 801 ? -33.954 -7.766 -5.571 1.00 94.25 801 ASN A N 1
ATOM 6138 C CA . ASN A 1 801 ? -34.257 -7.022 -6.784 1.00 94.25 801 ASN A CA 1
ATOM 6139 C C . ASN A 1 801 ? -33.819 -5.570 -6.598 1.00 94.25 801 ASN A C 1
ATOM 6141 O O . ASN A 1 801 ? -34.425 -4.839 -5.814 1.00 94.25 801 ASN A O 1
ATOM 6145 N N . LEU A 1 802 ? -32.784 -5.159 -7.322 1.00 90.25 802 LEU A N 1
ATOM 6146 C CA . LEU A 1 802 ? -32.201 -3.821 -7.282 1.00 90.25 802 LEU A CA 1
ATOM 6147 C C . LEU A 1 802 ? -32.715 -3.017 -8.480 1.00 90.25 802 LEU A C 1
ATOM 6149 O O . LEU A 1 802 ? -32.369 -3.300 -9.629 1.00 90.25 802 LEU A O 1
ATOM 6153 N N . LEU A 1 803 ? -33.570 -2.032 -8.206 1.00 83.88 803 LEU A N 1
ATOM 6154 C CA . LEU A 1 803 ? -34.114 -1.109 -9.203 1.00 83.88 803 LEU A CA 1
ATOM 6155 C C . LEU A 1 803 ? -33.264 0.166 -9.210 1.00 83.88 803 LEU A C 1
ATOM 6157 O O . LEU A 1 803 ? -33.285 0.930 -8.241 1.00 83.88 803 LEU A O 1
ATOM 6161 N N . GLY A 1 804 ? -32.496 0.359 -10.284 1.00 63.91 804 GLY A N 1
ATOM 6162 C CA . GLY A 1 804 ? -31.443 1.370 -10.350 1.00 63.91 804 GLY A CA 1
ATOM 6163 C C . GLY A 1 804 ? -31.928 2.821 -10.405 1.00 63.91 804 GLY A C 1
ATOM 6164 O O . GLY A 1 804 ? -32.646 3.207 -11.331 1.00 63.91 804 GLY A O 1
ATOM 6165 N N . GLY A 1 805 ? -31.441 3.615 -9.445 1.00 49.12 805 GLY A N 1
ATOM 6166 C CA . GLY A 1 805 ? -30.684 4.855 -9.654 1.00 49.12 805 GLY A CA 1
ATOM 6167 C C . GLY A 1 805 ? -29.204 4.572 -9.332 1.00 49.12 805 GLY A C 1
ATOM 6168 O O . GLY A 1 805 ? -28.944 3.739 -8.468 1.00 49.12 805 GLY A O 1
ATOM 6169 N N . ASP A 1 806 ? -28.269 5.172 -10.076 1.00 40.31 806 ASP A N 1
ATOM 6170 C CA . ASP A 1 806 ? -26.862 4.739 -10.238 1.00 40.31 806 ASP A CA 1
ATOM 6171 C C . ASP A 1 806 ? -26.135 4.298 -8.949 1.00 40.31 806 ASP A C 1
ATOM 6173 O O . ASP A 1 806 ? -25.706 5.138 -8.153 1.00 40.31 806 ASP A O 1
ATOM 6177 N N . ALA A 1 807 ? -25.951 2.979 -8.764 1.00 36.69 807 ALA A N 1
ATOM 6178 C CA . ALA A 1 807 ? -25.095 2.426 -7.709 1.00 36.69 807 ALA A CA 1
ATOM 6179 C C . ALA A 1 807 ? -24.803 0.914 -7.818 1.00 36.69 807 ALA A C 1
ATOM 6181 O O . ALA A 1 807 ? -25.727 0.110 -7.688 1.00 36.69 807 ALA A O 1
ATOM 6182 N N . PRO A 1 808 ? -23.532 0.494 -7.970 1.00 43.53 808 PRO A N 1
ATOM 6183 C CA . PRO A 1 808 ? -23.125 -0.908 -7.819 1.00 43.53 808 PRO A CA 1
ATOM 6184 C C . PRO A 1 808 ? -23.071 -1.294 -6.344 1.00 43.53 808 PRO A C 1
ATOM 6186 O O . PRO A 1 808 ? -22.470 -0.545 -5.590 1.00 43.53 808 PRO A O 1
ATOM 6189 N N . GLY A 1 809 ? -23.603 -2.443 -5.915 1.00 34.97 809 GLY A N 1
ATOM 6190 C CA . GLY A 1 809 ? -23.488 -2.853 -4.510 1.00 34.97 809 GLY A CA 1
ATOM 6191 C C . GLY A 1 809 ? -23.080 -4.295 -4.249 1.00 34.97 809 GLY A C 1
ATOM 6192 O O . GLY A 1 809 ? -23.154 -5.136 -5.142 1.00 34.97 809 GLY A O 1
ATOM 6193 N N . SER A 1 810 ? -22.611 -4.556 -3.025 1.00 33.78 810 SER A N 1
ATOM 6194 C CA . SER A 1 810 ? -22.067 -5.854 -2.606 1.00 33.78 810 SER A CA 1
ATOM 6195 C C . SER A 1 810 ? -22.379 -6.164 -1.136 1.00 33.78 810 SER A C 1
ATOM 6197 O O . SER A 1 810 ? -22.033 -5.359 -0.271 1.00 33.78 810 SER A O 1
ATOM 6199 N N . PRO A 1 811 ? -23.022 -7.308 -0.839 1.00 47.47 811 PRO A N 1
ATOM 6200 C CA . PRO A 1 811 ? -22.688 -8.220 0.243 1.00 47.47 811 PRO A CA 1
ATOM 6201 C C . PRO A 1 811 ? -21.914 -9.433 -0.342 1.00 47.47 811 PRO A C 1
ATOM 6203 O O . PRO A 1 811 ? -21.501 -9.418 -1.500 1.00 47.47 811 PRO A O 1
ATOM 6206 N N . HIS A 1 812 ? -21.734 -10.502 0.439 1.00 52.00 812 HIS A N 1
ATOM 6207 C CA . HIS A 1 812 ? -21.104 -11.775 0.036 1.00 52.00 812 HIS A CA 1
ATOM 6208 C C . HIS A 1 812 ? -21.481 -12.317 -1.355 1.00 52.00 812 HIS A C 1
ATOM 6210 O O . HIS A 1 812 ? -22.521 -11.983 -1.905 1.00 52.00 812 HIS A O 1
ATOM 6216 N N . VAL A 1 813 ? -20.668 -13.247 -1.874 1.00 68.00 813 VAL A N 1
ATOM 6217 C CA . VAL A 1 813 ? -20.841 -13.878 -3.196 1.00 68.00 813 VAL A CA 1
ATOM 6218 C C . VAL A 1 813 ? -22.281 -14.362 -3.447 1.00 68.00 813 VAL A C 1
ATOM 6220 O O . VAL A 1 813 ? -22.818 -15.186 -2.707 1.00 68.00 813 VAL A O 1
ATOM 6223 N N . PHE A 1 814 ? -22.872 -13.902 -4.548 1.00 87.88 814 PHE A N 1
ATOM 6224 C CA . PHE A 1 814 ? -24.234 -14.187 -4.997 1.00 87.88 814 PHE A CA 1
ATOM 6225 C C . PHE A 1 814 ? -24.272 -14.605 -6.474 1.00 87.88 814 PHE A C 1
ATOM 6227 O O . PHE A 1 814 ? -23.367 -14.315 -7.255 1.00 87.88 814 PHE A O 1
ATOM 6234 N N . ASP A 1 815 ? -25.356 -15.270 -6.866 1.00 91.06 815 ASP A N 1
ATOM 6235 C CA . ASP A 1 815 ? -25.698 -15.575 -8.254 1.00 91.06 815 ASP A CA 1
ATOM 6236 C C . ASP A 1 815 ? -26.444 -14.389 -8.881 1.00 91.06 815 ASP A C 1
ATOM 6238 O O . ASP A 1 815 ? -27.534 -14.026 -8.426 1.00 91.06 815 ASP A O 1
ATOM 6242 N N . VAL A 1 816 ? -25.895 -13.797 -9.943 1.00 94.38 816 VAL A N 1
ATOM 6243 C CA . VAL A 1 816 ? -26.536 -12.716 -10.705 1.00 94.38 816 VAL A CA 1
ATOM 6244 C C . VAL A 1 816 ? -27.525 -13.326 -11.692 1.00 94.38 816 VAL A C 1
ATOM 6246 O O . VAL A 1 816 ? -27.218 -13.603 -12.850 1.00 94.38 816 VAL A O 1
ATOM 6249 N N . VAL A 1 817 ? -28.740 -13.591 -11.213 1.00 95.88 817 VAL A N 1
ATOM 6250 C CA . VAL A 1 817 ? -29.779 -14.242 -12.022 1.00 95.88 817 VAL A CA 1
ATOM 6251 C C . VAL A 1 817 ? -30.366 -13.320 -13.084 1.00 95.88 817 VAL A C 1
ATOM 6253 O O . VAL A 1 817 ? -30.961 -13.823 -14.030 1.00 95.88 817 VAL A O 1
ATOM 6256 N N . LYS A 1 818 ? -30.210 -11.999 -12.956 1.00 94.75 818 LYS A N 1
ATOM 6257 C CA . LYS A 1 818 ? -30.484 -11.020 -14.015 1.00 94.75 818 LYS A CA 1
ATOM 6258 C C . LYS A 1 818 ? -29.469 -9.881 -13.923 1.00 94.75 818 LYS A C 1
ATOM 6260 O O . LYS A 1 818 ? -29.525 -9.110 -12.965 1.00 94.75 818 LYS A O 1
ATOM 6265 N N . SER A 1 819 ? -28.575 -9.788 -14.904 1.00 91.06 819 SER A N 1
ATOM 6266 C CA . SER A 1 819 ? -27.599 -8.699 -15.035 1.00 91.06 819 SER A CA 1
ATOM 6267 C C . SER A 1 819 ? -28.254 -7.404 -15.511 1.00 91.06 819 SER A C 1
ATOM 6269 O O . SER A 1 819 ? -29.285 -7.426 -16.185 1.00 91.06 819 SER A O 1
ATOM 6271 N N . ALA A 1 820 ? -27.637 -6.268 -15.188 1.00 83.44 820 ALA A N 1
ATOM 6272 C CA . ALA A 1 820 ? -28.167 -4.944 -15.507 1.00 83.44 820 ALA A CA 1
ATOM 6273 C C . ALA A 1 820 ? -28.358 -4.685 -17.011 1.00 83.44 820 ALA A C 1
ATOM 6275 O O . ALA A 1 820 ? -29.208 -3.881 -17.381 1.00 83.44 820 ALA A O 1
ATOM 6276 N N . ASP A 1 821 ? -27.581 -5.334 -17.875 1.00 80.94 821 ASP A N 1
ATOM 6277 C CA . ASP A 1 821 ? -27.591 -5.174 -19.332 1.00 80.94 821 ASP A CA 1
ATOM 6278 C C . ASP A 1 821 ? -28.449 -6.227 -20.062 1.00 80.94 821 ASP A C 1
ATOM 6280 O O . ASP A 1 821 ? -28.462 -6.276 -21.293 1.00 80.94 821 ASP A O 1
ATOM 6284 N N . SER A 1 822 ? -29.207 -7.048 -19.324 1.00 88.06 822 SER A N 1
ATOM 6285 C CA . SER A 1 822 ? -29.997 -8.149 -19.877 1.00 88.06 822 SER A CA 1
ATOM 6286 C C . SER A 1 822 ? -31.431 -8.179 -19.358 1.00 88.06 822 SER A C 1
ATOM 6288 O O . SER A 1 822 ? -31.708 -7.977 -18.179 1.00 88.06 822 SER A O 1
ATOM 6290 N N . GLU A 1 823 ? -32.370 -8.525 -20.240 1.00 88.88 823 GLU A N 1
ATOM 6291 C CA . GLU A 1 823 ? -33.762 -8.806 -19.864 1.00 88.88 823 GLU A CA 1
ATOM 6292 C C . GLU A 1 823 ? -34.010 -10.277 -19.501 1.00 88.88 823 GLU A C 1
ATOM 6294 O O . GLU A 1 823 ? -35.109 -10.645 -19.079 1.00 88.88 823 GLU A O 1
ATOM 6299 N N . VAL A 1 824 ? -33.004 -11.134 -19.679 1.00 92.38 824 VAL A N 1
ATOM 6300 C CA . VAL A 1 824 ? -33.128 -12.582 -19.517 1.00 92.38 824 VAL A CA 1
ATOM 6301 C C . VAL A 1 824 ? -32.690 -12.993 -18.119 1.00 92.38 824 VAL A C 1
ATOM 6303 O O . VAL A 1 824 ? -31.606 -12.632 -17.668 1.00 92.38 824 VAL A O 1
ATOM 6306 N N . TYR A 1 825 ? -33.517 -13.812 -17.468 1.00 95.62 825 TYR A N 1
ATOM 6307 C CA . TYR A 1 825 ? -33.129 -14.486 -16.236 1.00 95.62 825 TYR A CA 1
ATOM 6308 C C . TYR A 1 825 ? -32.328 -15.758 -16.531 1.00 95.62 825 TYR A C 1
ATOM 6310 O O . TYR A 1 825 ? -32.794 -16.623 -17.277 1.00 95.62 825 TYR A O 1
ATOM 6318 N N . ASN A 1 826 ? -31.172 -15.910 -15.889 1.00 95.88 826 ASN A N 1
ATOM 6319 C CA . ASN A 1 826 ? -30.387 -17.137 -15.885 1.00 95.88 826 ASN A CA 1
ATOM 6320 C C . ASN A 1 826 ? -30.414 -17.780 -14.490 1.00 95.88 826 ASN A C 1
ATOM 6322 O O . ASN A 1 826 ? -29.777 -17.307 -13.560 1.00 95.88 826 ASN A O 1
ATOM 6326 N N . TYR A 1 827 ? -31.142 -18.887 -14.343 1.00 96.06 827 TYR A N 1
ATOM 6327 C CA . TYR A 1 827 ? -31.144 -19.687 -13.108 1.00 96.06 827 TYR A CA 1
ATOM 6328 C C . TYR A 1 827 ? -30.302 -20.963 -13.216 1.00 96.06 827 TYR A C 1
ATOM 6330 O O . TYR A 1 827 ? -30.129 -21.667 -12.223 1.00 96.06 827 TYR A O 1
ATOM 6338 N N . VAL A 1 828 ? -29.818 -21.289 -14.418 1.00 94.62 828 VAL A N 1
ATOM 6339 C CA . VAL A 1 828 ? -29.133 -22.555 -14.707 1.00 94.62 828 VAL A CA 1
ATOM 6340 C C . VAL A 1 828 ? -27.652 -22.441 -14.385 1.00 94.62 828 VAL A C 1
ATOM 6342 O O . VAL A 1 828 ? -27.120 -23.295 -13.688 1.00 94.62 828 VAL A O 1
ATOM 6345 N N . ASN A 1 829 ? -27.005 -21.389 -14.879 1.00 93.62 829 ASN A N 1
ATOM 6346 C CA . ASN A 1 829 ? -25.579 -21.141 -14.698 1.00 93.62 829 ASN A CA 1
ATOM 6347 C C . ASN A 1 829 ? -25.253 -19.634 -14.665 1.00 93.62 829 ASN A C 1
ATOM 6349 O O . ASN A 1 829 ? -24.395 -19.183 -15.431 1.00 93.62 829 ASN A O 1
ATOM 6353 N N . PRO A 1 830 ? -25.949 -18.830 -13.837 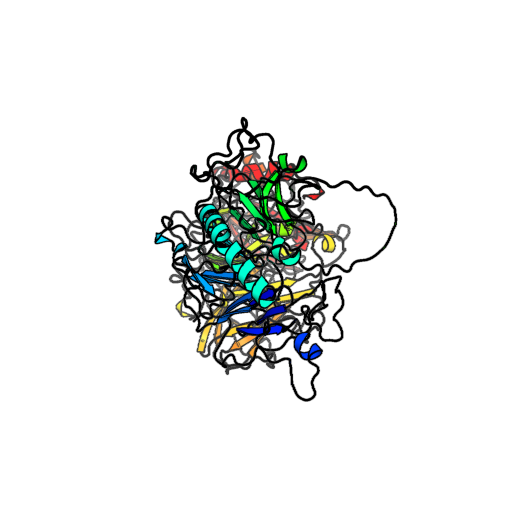1.00 95.50 830 PRO A N 1
ATOM 6354 C CA . PRO A 1 830 ? -25.672 -17.401 -13.757 1.00 95.50 830 PRO A CA 1
ATOM 6355 C C . PRO A 1 830 ? -24.225 -17.124 -13.337 1.00 95.50 830 PRO A C 1
ATOM 6357 O O . PRO A 1 830 ? -23.641 -17.931 -12.605 1.00 95.50 830 PRO A O 1
ATOM 6360 N N . PRO A 1 831 ? -23.676 -15.963 -13.726 1.00 93.19 831 PRO A N 1
ATOM 6361 C CA . PRO A 1 831 ? -22.458 -15.436 -13.131 1.00 93.19 831 PRO A CA 1
ATOM 6362 C C . PRO A 1 831 ? -22.580 -15.430 -11.608 1.00 93.19 831 PRO A C 1
ATOM 6364 O O . PRO A 1 831 ? -23.597 -14.998 -11.060 1.00 93.19 831 PRO A O 1
ATOM 6367 N N . ARG A 1 832 ? -21.535 -15.888 -10.924 1.00 93.75 832 ARG A N 1
ATOM 6368 C CA . ARG A 1 832 ? -21.438 -15.835 -9.467 1.00 93.75 832 ARG A CA 1
ATOM 6369 C C . ARG A 1 832 ? -20.286 -14.926 -9.085 1.00 93.75 832 ARG A C 1
ATOM 6371 O O . ARG A 1 832 ? -19.176 -15.126 -9.571 1.00 93.75 832 ARG A O 1
ATOM 6378 N N . ARG A 1 833 ? -20.563 -13.927 -8.252 1.00 93.81 833 ARG A N 1
ATOM 6379 C CA . ARG A 1 833 ? -19.619 -12.856 -7.915 1.00 93.81 833 ARG A CA 1
ATOM 6380 C C . ARG A 1 833 ? -20.053 -12.107 -6.658 1.00 93.81 833 ARG A C 1
ATOM 6382 O O . ARG A 1 833 ? -21.129 -12.388 -6.149 1.00 93.81 833 ARG A O 1
ATOM 6389 N N . ASP A 1 834 ? -19.255 -11.161 -6.169 1.00 93.31 834 ASP A N 1
ATOM 6390 C CA . ASP A 1 834 ? -19.636 -10.335 -5.011 1.00 93.31 834 ASP A CA 1
ATOM 6391 C C . ASP A 1 834 ? -19.985 -8.884 -5.359 1.00 93.31 834 ASP A C 1
ATOM 6393 O O . ASP A 1 834 ? -20.633 -8.231 -4.556 1.00 93.31 834 ASP A O 1
ATOM 6397 N N . THR A 1 835 ? -19.638 -8.366 -6.542 1.00 92.62 835 THR A N 1
ATOM 6398 C CA . THR A 1 835 ? -19.958 -6.977 -6.914 1.00 92.62 835 THR A CA 1
ATOM 6399 C C . THR A 1 835 ? -20.567 -6.908 -8.307 1.00 92.62 835 THR A C 1
ATOM 6401 O O . THR A 1 835 ? -19.905 -7.235 -9.286 1.00 92.62 835 THR A O 1
ATOM 6404 N N . THR A 1 836 ? -21.808 -6.429 -8.430 1.00 91.69 836 THR A N 1
ATOM 6405 C CA . THR A 1 836 ? -22.529 -6.350 -9.716 1.00 91.69 836 THR A CA 1
ATOM 6406 C C . THR A 1 836 ? -22.958 -4.915 -10.035 1.00 91.69 836 THR A C 1
ATOM 6408 O O . THR A 1 836 ? -23.361 -4.184 -9.122 1.00 91.69 836 THR A O 1
ATOM 6411 N N . PRO A 1 837 ? -22.901 -4.478 -11.309 1.00 87.75 837 PRO A N 1
ATOM 6412 C CA . PRO A 1 837 ? -23.465 -3.194 -11.703 1.00 87.75 837 PRO A CA 1
ATOM 6413 C C . PRO A 1 837 ? -24.992 -3.208 -11.578 1.00 87.75 837 PRO A C 1
ATOM 6415 O O . PRO A 1 837 ? -25.633 -4.235 -11.795 1.00 87.75 837 PRO A O 1
ATOM 6418 N N . VAL A 1 838 ? -25.569 -2.043 -11.274 1.00 84.94 838 VAL A N 1
ATOM 6419 C CA . VAL A 1 838 ? -27.014 -1.781 -11.332 1.00 84.94 838 VAL A CA 1
ATOM 6420 C C . VAL A 1 838 ? -27.212 -0.531 -12.183 1.00 84.94 838 VAL A C 1
ATOM 6422 O O . VAL A 1 838 ? -26.778 0.555 -11.802 1.00 84.94 838 VAL A O 1
ATOM 6425 N N . ALA A 1 839 ? -27.834 -0.682 -13.351 1.00 71.69 839 ALA A N 1
ATOM 6426 C CA . ALA A 1 839 ? -28.023 0.417 -14.295 1.00 71.69 839 ALA A CA 1
ATOM 6427 C C . ALA A 1 839 ? -29.341 1.169 -14.053 1.00 71.69 839 ALA A C 1
ATOM 6429 O O . ALA A 1 839 ? -30.365 0.566 -13.717 1.00 71.69 839 ALA A O 1
ATOM 6430 N N . LEU A 1 840 ? -29.322 2.486 -14.276 1.00 71.12 840 LEU A N 1
ATOM 6431 C CA . LEU A 1 840 ? -30.499 3.350 -14.197 1.00 71.12 840 LEU A CA 1
ATOM 6432 C C . LEU A 1 840 ? -31.651 2.811 -15.058 1.00 71.12 840 LEU A C 1
ATOM 6434 O O . LEU A 1 840 ? -31.505 2.609 -16.262 1.00 71.12 840 LEU A O 1
ATOM 6438 N N . GLY A 1 841 ? -32.818 2.620 -14.441 1.00 70.12 841 GLY A N 1
ATOM 6439 C CA . GLY A 1 841 ? -34.022 2.151 -15.135 1.00 70.12 841 GLY A CA 1
ATOM 6440 C C . GLY A 1 841 ? -34.059 0.650 -15.443 1.00 70.12 841 GLY A C 1
ATOM 6441 O O . GLY A 1 841 ? -35.106 0.166 -15.874 1.00 70.12 841 GLY A O 1
ATOM 6442 N N . ASN A 1 842 ? -32.983 -0.088 -15.157 1.00 80.62 842 ASN A N 1
ATOM 6443 C CA . ASN A 1 842 ? -32.929 -1.537 -15.310 1.00 80.62 842 ASN A CA 1
ATOM 6444 C C . ASN A 1 842 ? -33.050 -2.236 -13.949 1.00 80.62 842 ASN A C 1
ATOM 6446 O O . ASN A 1 842 ? -32.813 -1.659 -12.884 1.00 80.62 842 ASN A O 1
ATOM 6450 N N . LEU A 1 843 ? -33.456 -3.504 -13.997 1.00 88.00 843 LEU A N 1
ATOM 6451 C CA . LEU A 1 843 ? -33.561 -4.372 -12.830 1.00 88.00 843 LEU A CA 1
ATOM 6452 C C . LEU A 1 843 ? -32.380 -5.338 -12.826 1.00 88.00 843 LEU A C 1
ATOM 6454 O O . LEU A 1 843 ? -32.257 -6.141 -13.747 1.00 88.00 843 LEU A O 1
ATOM 6458 N N . THR A 1 844 ? -31.580 -5.292 -11.766 1.00 92.31 844 THR A N 1
ATOM 6459 C CA . THR A 1 844 ? -30.595 -6.336 -11.457 1.00 92.31 844 THR A CA 1
ATOM 6460 C C . THR A 1 844 ? -31.166 -7.235 -10.370 1.00 92.31 844 THR A C 1
ATOM 6462 O O . THR A 1 844 ? -31.693 -6.738 -9.374 1.00 92.31 844 THR A O 1
ATOM 6465 N N . THR A 1 845 ? -31.085 -8.550 -10.547 1.00 94.75 845 THR A N 1
ATOM 6466 C CA . THR A 1 845 ? -31.576 -9.511 -9.553 1.00 94.75 845 THR A CA 1
ATOM 6467 C C . THR A 1 845 ? -30.449 -10.446 -9.146 1.00 94.75 845 THR A C 1
ATOM 6469 O O . THR A 1 845 ? -29.856 -11.110 -9.997 1.00 94.75 845 THR A O 1
ATOM 6472 N N . ILE A 1 846 ? -30.204 -10.536 -7.840 1.00 95.75 846 ILE A N 1
ATOM 6473 C CA . ILE A 1 846 ? -29.206 -11.432 -7.248 1.00 95.75 846 ILE A CA 1
ATOM 6474 C C . ILE A 1 846 ? -29.869 -12.462 -6.335 1.00 95.75 846 ILE A C 1
ATOM 6476 O O . ILE A 1 846 ? -30.919 -12.191 -5.740 1.00 95.75 846 ILE A O 1
ATOM 6480 N N . ARG A 1 847 ? -29.252 -13.639 -6.204 1.00 96.31 847 ARG A N 1
ATOM 6481 C CA . ARG A 1 847 ? -29.664 -14.678 -5.257 1.00 96.31 847 ARG A CA 1
ATOM 6482 C C . ARG A 1 847 ? -28.505 -15.249 -4.463 1.00 96.31 847 ARG A C 1
ATOM 6484 O O . ARG A 1 847 ? -27.429 -15.469 -4.999 1.00 96.31 847 ARG A O 1
ATOM 6491 N N . PHE A 1 848 ? -28.765 -15.575 -3.206 1.00 95.00 848 PHE A N 1
ATOM 6492 C CA . PHE A 1 848 ? -27.818 -16.280 -2.346 1.00 95.00 848 PHE A CA 1
ATOM 6493 C C . PHE A 1 848 ? -28.561 -17.119 -1.303 1.00 95.00 848 PHE A C 1
ATOM 6495 O O . PHE A 1 848 ? -29.790 -17.047 -1.176 1.00 95.00 848 PHE A O 1
ATOM 6502 N N . ARG A 1 849 ? -27.819 -17.965 -0.587 1.00 94.12 849 ARG A N 1
ATOM 6503 C CA . ARG A 1 849 ? -28.315 -18.693 0.582 1.00 94.12 849 ARG A CA 1
ATOM 6504 C C . ARG A 1 849 ? -27.786 -18.038 1.841 1.00 94.12 849 ARG A C 1
ATOM 6506 O O . ARG A 1 849 ? -26.642 -17.613 1.863 1.00 94.12 849 ARG A O 1
ATOM 6513 N N . THR A 1 850 ? -28.614 -18.005 2.873 1.00 94.25 850 THR A N 1
ATOM 6514 C CA . THR A 1 850 ? -28.198 -17.544 4.193 1.00 94.25 850 THR A CA 1
ATOM 6515 C C . THR A 1 850 ? -27.565 -18.681 4.990 1.00 94.25 850 THR A C 1
ATOM 6517 O O . THR A 1 850 ? -28.259 -19.499 5.595 1.00 94.25 850 THR A O 1
ATOM 6520 N N . ASP A 1 851 ? -26.246 -18.786 4.961 1.00 92.56 851 ASP A N 1
ATOM 6521 C CA . ASP A 1 851 ? -25.451 -19.774 5.696 1.00 92.56 851 ASP A CA 1
ATOM 6522 C C . ASP A 1 851 ? -24.349 -19.144 6.571 1.00 92.56 851 ASP A C 1
ATOM 6524 O O . ASP A 1 851 ? -23.523 -19.852 7.155 1.00 92.56 851 ASP A O 1
ATOM 6528 N N . ASN A 1 852 ? -24.375 -17.821 6.732 1.00 94.50 852 ASN A N 1
ATOM 6529 C CA . ASN A 1 852 ? -23.370 -17.025 7.413 1.00 94.50 852 ASN A CA 1
ATOM 6530 C C . ASN A 1 852 ? -23.992 -16.043 8.427 1.00 94.50 852 ASN A C 1
ATOM 6532 O O . ASN A 1 852 ? -24.239 -14.877 8.113 1.00 94.50 852 ASN A O 1
ATOM 6536 N N . PRO A 1 853 ? -24.243 -16.471 9.676 1.00 94.94 853 PRO A N 1
ATOM 6537 C CA . PRO A 1 853 ? -24.865 -15.614 10.681 1.00 94.94 853 PRO A CA 1
ATOM 6538 C C . PRO A 1 853 ? -24.038 -14.351 10.954 1.00 94.94 853 PRO A C 1
ATOM 6540 O O . PRO A 1 853 ? -22.882 -14.451 11.357 1.00 94.94 853 PRO A O 1
ATOM 6543 N N . GLY A 1 854 ? -24.628 -13.166 10.804 1.00 94.75 854 GLY A N 1
ATOM 6544 C CA . GLY A 1 854 ? -23.961 -11.889 11.072 1.00 94.75 854 GLY A CA 1
ATOM 6545 C C . GLY A 1 854 ? -24.696 -10.681 10.477 1.00 94.75 854 GLY A C 1
ATOM 6546 O O . GLY A 1 854 ? -25.552 -10.841 9.611 1.00 94.75 854 GLY A O 1
ATOM 6547 N N . PRO A 1 855 ? -24.417 -9.454 10.949 1.00 95.56 855 PRO A N 1
ATOM 6548 C CA . PRO A 1 855 ? -24.750 -8.242 10.211 1.00 95.56 855 PRO A CA 1
ATOM 6549 C C . PRO A 1 855 ? -23.773 -8.044 9.045 1.00 95.56 855 PRO A C 1
ATOM 6551 O O . PRO A 1 855 ? -22.578 -7.847 9.263 1.00 95.56 855 PRO A O 1
ATOM 6554 N N . TRP A 1 856 ? -24.296 -8.047 7.822 1.00 96.06 856 TRP A N 1
ATOM 6555 C CA . TRP A 1 856 ? -23.527 -7.871 6.591 1.00 96.06 856 TRP A CA 1
ATOM 6556 C C . TRP A 1 856 ? -23.979 -6.633 5.846 1.00 96.06 856 TRP A C 1
ATOM 6558 O O . TRP A 1 856 ? -25.173 -6.330 5.777 1.00 96.06 856 TRP A O 1
ATOM 6568 N N . PHE A 1 857 ? -23.020 -5.897 5.304 1.00 94.62 857 PHE A N 1
ATOM 6569 C CA . PHE A 1 857 ? -23.319 -4.655 4.618 1.00 94.62 857 PHE A CA 1
ATOM 6570 C C . PHE A 1 857 ? -23.731 -4.930 3.168 1.00 94.62 857 PHE A C 1
ATOM 6572 O O . PHE A 1 857 ? -23.145 -5.781 2.512 1.00 94.62 857 PHE A O 1
ATOM 6579 N N . LEU A 1 858 ? -24.755 -4.228 2.683 1.00 94.69 858 LEU A N 1
ATOM 6580 C CA . LEU A 1 858 ? -25.138 -4.172 1.274 1.00 94.69 858 LEU A CA 1
ATOM 6581 C C . LEU A 1 858 ? -25.220 -2.696 0.903 1.00 94.69 858 LEU A C 1
ATOM 6583 O O . LEU A 1 858 ? -26.134 -1.990 1.327 1.00 94.69 858 LEU A O 1
ATOM 6587 N N . HIS A 1 859 ? -24.248 -2.214 0.143 1.00 93.69 859 HIS A N 1
ATOM 6588 C CA . HIS A 1 859 ? -24.113 -0.787 -0.122 1.00 93.69 859 HIS A CA 1
ATOM 6589 C C . HIS A 1 859 ? -23.548 -0.512 -1.497 1.00 93.69 859 HIS A C 1
ATOM 6591 O O . HIS A 1 859 ? -22.946 -1.399 -2.090 1.00 93.69 859 HIS A O 1
ATOM 6597 N N . CYS A 1 860 ? -23.695 0.730 -1.959 1.00 90.69 860 CYS A N 1
ATOM 6598 C CA . CYS A 1 860 ? -22.997 1.193 -3.144 1.00 90.69 860 CYS A CA 1
ATOM 6599 C C . CYS A 1 860 ? -21.474 1.174 -2.925 1.00 90.69 860 CYS A C 1
ATOM 6601 O O . CYS A 1 860 ? -21.023 1.771 -1.951 1.00 90.69 860 CYS A O 1
ATOM 6603 N N . HIS A 1 861 ? -20.673 0.555 -3.797 1.00 93.62 861 HIS A N 1
ATOM 6604 C CA . HIS A 1 861 ? -19.203 0.595 -3.692 1.00 93.62 861 HIS A CA 1
ATOM 6605 C C . HIS A 1 861 ? -18.581 1.844 -4.337 1.00 93.62 861 HIS A C 1
ATOM 6607 O O . HIS A 1 861 ? -17.386 2.076 -4.218 1.00 93.62 861 HIS A O 1
ATOM 6613 N N . ILE A 1 862 ? -19.397 2.716 -4.941 1.00 91.69 862 ILE A N 1
ATOM 6614 C CA . ILE A 1 862 ? -18.986 4.113 -5.123 1.00 91.69 862 ILE A CA 1
ATOM 6615 C C . ILE A 1 862 ? -18.970 4.755 -3.732 1.00 91.69 862 ILE A C 1
ATOM 6617 O O . ILE A 1 862 ? -20.033 4.990 -3.149 1.00 91.69 862 ILE A O 1
ATOM 6621 N N . ASP A 1 863 ? -17.787 5.017 -3.182 1.00 92.38 863 ASP A N 1
ATOM 6622 C CA . ASP A 1 863 ? -17.617 5.313 -1.750 1.00 92.38 863 ASP A CA 1
ATOM 6623 C C . ASP A 1 863 ? -18.302 6.624 -1.342 1.00 92.38 863 ASP A C 1
ATOM 6625 O O . ASP A 1 863 ? -18.892 6.754 -0.268 1.00 92.38 863 ASP A O 1
ATOM 6629 N N . PHE A 1 864 ? -18.336 7.588 -2.264 1.00 90.75 864 PHE A N 1
ATOM 6630 C CA . PHE A 1 864 ? -19.081 8.834 -2.090 1.00 90.75 864 PHE A CA 1
ATOM 6631 C C . PHE A 1 864 ? -20.600 8.606 -2.001 1.00 90.75 864 PHE A C 1
ATOM 6633 O O . PHE A 1 864 ? -21.296 9.340 -1.299 1.00 90.75 864 PHE A O 1
ATOM 6640 N N . HIS A 1 865 ? -21.138 7.584 -2.677 1.00 90.62 865 HIS A N 1
ATOM 6641 C CA . HIS A 1 865 ? -22.557 7.230 -2.575 1.00 90.62 865 HIS A CA 1
ATOM 6642 C C . HIS A 1 865 ? -22.851 6.504 -1.259 1.00 90.62 865 HIS A C 1
ATOM 6644 O O . HIS A 1 865 ? -23.899 6.749 -0.653 1.00 90.62 865 HIS A O 1
ATOM 6650 N N . LEU A 1 866 ? -21.930 5.651 -0.790 1.00 92.56 866 LEU A N 1
ATOM 6651 C CA . LEU A 1 866 ? -22.008 5.045 0.541 1.00 92.56 866 LEU A CA 1
ATOM 6652 C C . LEU A 1 866 ? -22.045 6.128 1.630 1.00 92.56 866 LEU A C 1
ATOM 6654 O O . LEU A 1 866 ? -22.969 6.139 2.444 1.00 92.56 866 LEU A O 1
ATOM 6658 N N . GLU A 1 867 ? -21.109 7.079 1.610 1.00 92.44 867 GLU A N 1
ATOM 6659 C CA . GLU A 1 867 ? -21.083 8.223 2.538 1.00 92.44 867 GLU A CA 1
ATOM 6660 C C . GLU A 1 867 ? -22.366 9.075 2.434 1.00 92.44 867 GLU A C 1
ATOM 6662 O O . GLU A 1 867 ? -22.927 9.540 3.435 1.00 92.44 867 GLU A O 1
ATOM 6667 N N . GLY A 1 868 ? -22.898 9.213 1.215 1.00 91.12 868 GLY A N 1
ATOM 6668 C CA . GLY A 1 868 ? -24.190 9.838 0.940 1.00 91.12 868 GLY A CA 1
ATOM 6669 C C . GLY A 1 868 ? -25.411 9.053 1.446 1.00 91.12 868 GLY A C 1
ATOM 6670 O O . GLY A 1 868 ? -26.515 9.603 1.448 1.00 91.12 868 GLY A O 1
ATOM 6671 N N . GLY A 1 869 ? -25.239 7.818 1.927 1.00 93.12 869 GLY A N 1
ATOM 6672 C CA . GLY A 1 869 ? -26.261 7.015 2.604 1.00 93.12 869 GLY A CA 1
ATOM 6673 C C . GLY A 1 869 ? -26.828 5.843 1.801 1.00 93.12 869 GLY A C 1
ATOM 6674 O O . GLY A 1 869 ? -27.857 5.293 2.198 1.00 93.12 869 GLY A O 1
ATOM 6675 N N . LEU A 1 870 ? -26.207 5.451 0.684 1.00 92.94 870 LEU A N 1
ATOM 6676 C CA . LEU A 1 870 ? -26.707 4.372 -0.170 1.00 92.94 870 LEU A CA 1
ATOM 6677 C C . LEU A 1 870 ? -26.322 2.986 0.356 1.00 92.94 870 LEU A C 1
ATOM 6679 O O . LEU A 1 870 ? -25.487 2.294 -0.230 1.00 92.94 870 LEU A O 1
ATOM 6683 N N . ALA A 1 871 ? -26.928 2.586 1.471 1.00 94.69 871 ALA A N 1
ATOM 6684 C CA . ALA A 1 871 ? -26.635 1.315 2.112 1.00 94.69 871 ALA A CA 1
ATOM 6685 C C . ALA A 1 871 ? -27.801 0.755 2.931 1.00 94.69 871 ALA A C 1
ATOM 6687 O O . ALA A 1 871 ? -28.683 1.479 3.392 1.00 94.69 871 ALA A O 1
ATOM 6688 N N . VAL A 1 872 ? -27.760 -0.553 3.157 1.00 95.25 872 VAL A N 1
ATOM 6689 C CA . VAL A 1 872 ? -28.581 -1.288 4.120 1.00 95.25 872 VAL A CA 1
ATOM 6690 C C . VAL A 1 872 ? -27.738 -2.379 4.778 1.00 95.25 872 VAL A C 1
ATOM 6692 O O . VAL A 1 872 ? -26.646 -2.716 4.323 1.00 95.25 872 VAL A O 1
ATOM 6695 N N . ILE A 1 873 ? -28.247 -2.946 5.865 1.00 95.94 873 ILE A N 1
ATOM 6696 C CA . ILE A 1 873 ? -27.622 -4.041 6.602 1.00 95.94 873 ILE A CA 1
ATOM 6697 C C . ILE A 1 873 ? -28.530 -5.259 6.520 1.00 95.94 873 ILE A C 1
ATOM 6699 O O . ILE A 1 873 ? -29.718 -5.191 6.839 1.00 95.94 873 ILE A O 1
ATOM 6703 N N . LEU A 1 874 ? -27.955 -6.386 6.130 1.00 95.56 874 LEU A N 1
ATOM 6704 C CA . LEU A 1 874 ? -28.583 -7.694 6.159 1.00 95.56 874 LEU A CA 1
ATOM 6705 C C . LEU A 1 874 ? -28.192 -8.369 7.478 1.00 95.56 874 LEU A C 1
ATOM 6707 O O . LEU A 1 874 ? -27.055 -8.789 7.657 1.00 95.56 874 LEU A O 1
ATOM 6711 N N . ALA A 1 875 ? -29.115 -8.421 8.436 1.00 95.31 875 ALA A N 1
ATOM 6712 C CA . ALA A 1 875 ? -28.918 -9.108 9.710 1.00 95.31 875 ALA A CA 1
ATOM 6713 C C . ALA A 1 875 ? -29.280 -10.588 9.544 1.00 95.31 875 ALA A C 1
ATOM 6715 O O . ALA A 1 875 ? -30.423 -11.004 9.764 1.00 95.31 875 ALA A O 1
ATOM 6716 N N . GLU A 1 876 ? -28.304 -11.369 9.101 1.00 94.31 876 GLU A N 1
ATOM 6717 C CA . GLU A 1 876 ? -28.464 -12.769 8.752 1.00 94.31 876 GLU A CA 1
ATOM 6718 C C . GLU A 1 876 ? -28.445 -13.682 9.977 1.00 94.31 876 GLU A C 1
ATOM 6720 O O . GLU A 1 876 ? -27.570 -13.577 10.835 1.00 94.31 876 GLU A O 1
ATOM 6725 N N . ASP A 1 877 ? -29.433 -14.578 10.053 1.00 92.31 877 ASP A N 1
ATOM 6726 C CA 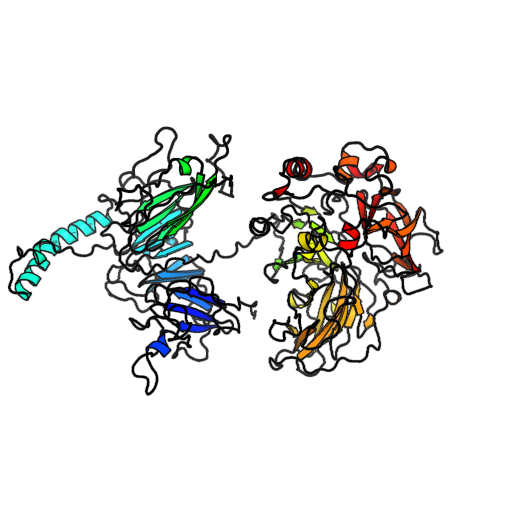. ASP A 1 877 ? -29.614 -15.548 11.133 1.00 92.31 877 ASP A CA 1
ATOM 6727 C C . ASP A 1 877 ? -29.473 -14.925 12.531 1.00 92.31 877 ASP A C 1
ATOM 6729 O O . ASP A 1 877 ? -28.722 -15.385 13.399 1.00 92.31 877 ASP A O 1
ATOM 6733 N N . PHE A 1 878 ? -30.231 -13.842 12.741 1.00 90.44 878 PHE A N 1
ATOM 6734 C CA . PHE A 1 878 ? -30.192 -13.021 13.953 1.00 90.44 878 PHE A CA 1
ATOM 6735 C C . PHE A 1 878 ? -30.076 -13.818 15.273 1.00 90.44 878 PHE A C 1
ATOM 6737 O O . PHE A 1 878 ? -29.226 -13.464 16.095 1.00 90.44 878 PHE A O 1
ATOM 6744 N N . PRO A 1 879 ? -30.859 -14.896 15.512 1.00 89.44 879 PRO A N 1
ATOM 6745 C CA . PRO A 1 879 ? -30.793 -15.643 16.769 1.00 89.44 879 PRO A CA 1
ATOM 6746 C C . PRO A 1 879 ? -29.430 -16.285 17.065 1.00 89.44 879 PRO A C 1
ATOM 6748 O O . PRO A 1 879 ? -29.091 -16.442 18.238 1.00 89.44 879 PRO A O 1
ATOM 6751 N N . ASN A 1 880 ? -28.652 -16.648 16.041 1.00 90.19 880 ASN A N 1
ATOM 6752 C CA . ASN A 1 880 ? -27.390 -17.370 16.215 1.00 90.19 880 ASN A CA 1
ATOM 6753 C C . ASN A 1 880 ? -26.146 -16.482 16.080 1.00 90.19 880 ASN A C 1
ATOM 6755 O O . ASN A 1 880 ? -25.057 -16.952 16.409 1.00 90.19 880 ASN A O 1
ATOM 6759 N N . ILE A 1 881 ? -26.280 -15.208 15.681 1.00 89.00 881 ILE A N 1
ATOM 6760 C CA . ILE A 1 881 ? -25.150 -14.274 15.494 1.00 89.00 881 ILE A CA 1
ATOM 6761 C C . ILE A 1 881 ? -24.195 -14.286 16.694 1.00 89.00 881 ILE A C 1
ATOM 6763 O O . ILE A 1 881 ? -22.987 -14.425 16.516 1.00 89.00 881 ILE A O 1
ATOM 6767 N N . SER A 1 882 ? -24.728 -14.183 17.917 1.00 86.56 882 SER A N 1
ATOM 6768 C CA . SER A 1 882 ? -23.918 -14.097 19.144 1.00 86.56 882 SER A CA 1
ATOM 6769 C C . SER A 1 882 ? -23.166 -15.385 19.492 1.00 86.56 882 SER A C 1
ATOM 6771 O O . SER A 1 882 ? -22.112 -15.331 20.119 1.00 86.56 882 SER A O 1
ATOM 6773 N N . ILE A 1 883 ? -23.701 -16.541 19.091 1.00 87.50 883 ILE A N 1
ATOM 6774 C CA . ILE A 1 883 ? -23.107 -17.856 19.358 1.00 87.50 883 ILE A CA 1
ATOM 6775 C C . ILE A 1 883 ? -22.064 -18.187 18.288 1.00 87.50 883 ILE A C 1
ATOM 6777 O O . ILE A 1 883 ? -21.022 -18.760 18.597 1.00 87.50 883 ILE A O 1
ATOM 6781 N N . MET A 1 884 ? -22.349 -17.821 17.038 1.00 88.00 884 MET A N 1
ATOM 6782 C CA . MET A 1 884 ? -21.529 -18.168 15.880 1.00 88.00 884 MET A CA 1
ATOM 6783 C C . MET A 1 884 ? -20.358 -17.209 15.662 1.00 88.00 884 MET A C 1
ATOM 6785 O O . MET A 1 884 ? -19.380 -17.613 15.046 1.00 88.00 884 MET A O 1
ATOM 6789 N N . ASN A 1 885 ? -20.414 -15.990 16.211 1.00 88.81 885 ASN A N 1
ATOM 6790 C CA . ASN A 1 885 ? -19.355 -14.983 16.087 1.00 88.81 885 ASN A CA 1
ATOM 6791 C C . ASN A 1 885 ? -18.781 -14.595 17.457 1.00 88.81 885 ASN A C 1
ATOM 6793 O O . ASN A 1 885 ? -19.062 -13.502 17.962 1.00 88.81 885 ASN A O 1
ATOM 6797 N N . PRO A 1 886 ? -17.983 -15.467 18.098 1.00 90.12 886 PRO A N 1
ATOM 6798 C CA . PRO A 1 886 ? -17.268 -15.089 19.306 1.00 90.12 886 PRO A CA 1
ATOM 6799 C C . PRO A 1 886 ? -16.270 -13.968 18.991 1.00 90.12 886 PRO A C 1
ATOM 6801 O O . PRO A 1 886 ? -15.433 -14.096 18.099 1.00 90.12 886 PRO A O 1
ATOM 6804 N N . VAL A 1 887 ? -16.335 -12.877 19.753 1.00 92.75 887 VAL A N 1
ATOM 6805 C CA . VAL A 1 887 ? -15.449 -11.719 19.572 1.00 92.75 887 VAL A CA 1
ATOM 6806 C C . VAL A 1 887 ? -14.247 -11.782 20.523 1.00 92.75 887 VAL A C 1
ATOM 6808 O O . VAL A 1 887 ? -14.398 -12.199 21.677 1.00 92.75 887 VAL A O 1
ATOM 6811 N N . PRO A 1 888 ? -13.040 -11.380 20.085 1.00 91.31 888 PRO A N 1
ATOM 6812 C CA . PRO A 1 888 ? -11.881 -11.294 20.965 1.00 91.31 888 PRO A CA 1
ATOM 6813 C C . PRO A 1 888 ? -12.017 -10.117 21.938 1.00 91.31 888 PRO A C 1
ATOM 6815 O O . PRO A 1 888 ? -12.654 -9.111 21.633 1.00 91.31 888 PRO A O 1
ATOM 6818 N N . GLU A 1 889 ? -11.355 -10.201 23.094 1.00 88.94 889 GLU A N 1
ATOM 6819 C CA . GLU A 1 889 ? -11.368 -9.128 24.103 1.00 88.94 889 GLU A CA 1
ATOM 6820 C C . GLU A 1 889 ? -10.907 -7.784 23.517 1.00 88.94 889 GLU A C 1
ATOM 6822 O O . GLU A 1 889 ? -11.557 -6.766 23.726 1.00 88.94 889 GLU A O 1
ATOM 6827 N N . THR A 1 890 ? -9.890 -7.804 22.651 1.00 89.00 890 THR A N 1
ATOM 6828 C CA . THR A 1 890 ? -9.385 -6.607 21.962 1.00 89.00 890 THR A CA 1
ATOM 6829 C C . THR A 1 890 ? -10.407 -5.942 21.036 1.00 89.00 890 THR A C 1
ATOM 6831 O O . THR A 1 890 ? -10.243 -4.772 20.711 1.00 89.00 890 THR A O 1
ATOM 6834 N N . TRP A 1 891 ? -11.442 -6.659 20.576 1.00 94.94 891 TRP A N 1
ATOM 6835 C CA . TRP A 1 891 ? -12.534 -6.059 19.798 1.00 94.94 891 TRP A CA 1
ATOM 6836 C C . TRP A 1 891 ? -13.492 -5.279 20.708 1.00 94.94 891 TRP A C 1
ATOM 6838 O O . TRP A 1 891 ? -13.939 -4.196 20.335 1.00 94.94 891 TRP A O 1
ATOM 6848 N N . ASN A 1 892 ? -13.734 -5.765 21.934 1.00 92.06 892 ASN A N 1
ATOM 6849 C CA . ASN A 1 892 ? -14.557 -5.055 22.921 1.00 92.06 892 ASN A CA 1
ATOM 6850 C C . ASN A 1 892 ? -13.945 -3.703 23.320 1.00 92.06 892 ASN A C 1
ATOM 6852 O O . ASN A 1 892 ? -14.681 -2.776 23.658 1.00 92.06 892 ASN A O 1
ATOM 6856 N N . ASP A 1 893 ? -12.618 -3.578 23.243 1.00 93.19 893 ASP A N 1
ATOM 6857 C CA . ASP A 1 893 ? -11.888 -2.351 23.574 1.00 93.19 893 ASP A CA 1
ATOM 6858 C C . ASP A 1 893 ? -11.961 -1.277 22.474 1.00 93.19 893 ASP A C 1
ATOM 6860 O O . ASP A 1 893 ? -11.702 -0.103 22.755 1.00 93.19 893 ASP A O 1
ATOM 6864 N N . LEU A 1 894 ? -12.347 -1.625 21.238 1.00 92.50 894 LEU A N 1
ATOM 6865 C CA . LEU A 1 894 ? -12.391 -0.677 20.115 1.00 92.50 894 LEU A CA 1
ATOM 6866 C C . LEU A 1 894 ? -13.353 0.486 20.374 1.00 92.50 894 LEU A C 1
ATOM 6868 O O . LEU A 1 894 ? -12.961 1.646 20.258 1.00 92.50 894 LEU A O 1
ATOM 6872 N N . CYS A 1 895 ? -14.600 0.199 20.757 1.00 94.62 895 CYS A N 1
ATOM 6873 C CA . CYS A 1 895 ? -15.602 1.246 20.963 1.00 94.62 895 CYS A CA 1
ATOM 6874 C C . CYS A 1 895 ? -15.280 2.164 22.153 1.00 94.62 895 CYS A C 1
ATOM 6876 O O . CYS A 1 895 ? -15.284 3.381 21.958 1.00 94.62 895 CYS A O 1
ATOM 6878 N N . PRO A 1 896 ? -14.950 1.654 23.359 1.00 93.81 896 PRO A N 1
ATOM 6879 C CA . PRO A 1 896 ? -14.511 2.506 24.465 1.00 93.81 896 PRO A CA 1
ATOM 6880 C C . PRO A 1 896 ? -13.311 3.387 24.107 1.00 93.81 896 PRO A C 1
ATOM 6882 O O . PRO A 1 896 ? -13.270 4.546 24.509 1.00 93.81 896 PRO A O 1
ATOM 6885 N N . THR A 1 897 ? -12.355 2.856 23.337 1.00 91.00 897 THR A N 1
ATOM 6886 C CA . THR A 1 897 ? -11.162 3.603 22.914 1.00 91.00 897 THR A CA 1
ATOM 6887 C C . THR A 1 897 ? -11.525 4.717 21.935 1.00 91.00 897 THR A C 1
ATOM 6889 O O . THR A 1 897 ? -11.141 5.864 22.147 1.00 91.00 897 THR A O 1
ATOM 6892 N N . TYR A 1 898 ? -12.303 4.401 20.896 1.00 89.44 898 TYR A N 1
ATOM 6893 C CA . TYR A 1 898 ? -12.728 5.360 19.877 1.00 89.44 898 TYR A CA 1
ATOM 6894 C C . TYR A 1 898 ? -13.566 6.506 20.463 1.00 89.44 898 TYR A C 1
ATOM 6896 O O . TYR A 1 898 ? -13.330 7.667 20.149 1.00 89.44 898 TYR A O 1
ATOM 6904 N N . TYR A 1 899 ? -14.494 6.214 21.380 1.00 87.88 899 TYR A N 1
ATOM 6905 C CA . TYR A 1 899 ? -15.325 7.248 22.012 1.00 87.88 899 TYR A CA 1
ATOM 6906 C C . TYR A 1 899 ? -14.607 8.119 23.042 1.00 87.88 899 TYR A C 1
ATOM 6908 O O . TYR A 1 899 ? -15.175 9.114 23.489 1.00 87.88 899 TYR A O 1
ATOM 6916 N N . ASN A 1 900 ? -13.379 7.764 23.417 1.00 87.19 900 ASN A N 1
ATOM 6917 C CA . ASN A 1 900 ? -12.538 8.589 24.278 1.00 87.19 900 ASN A CA 1
ATOM 6918 C C . ASN A 1 900 ? -11.652 9.570 23.490 1.00 87.19 900 ASN A C 1
ATOM 6920 O O . ASN A 1 900 ? -10.922 10.342 24.113 1.00 87.19 900 ASN A O 1
ATOM 6924 N N . LEU A 1 901 ? -11.691 9.533 22.153 1.00 78.69 901 LEU A N 1
ATOM 6925 C CA . LEU A 1 901 ? -10.961 10.462 21.293 1.00 78.69 901 LEU A CA 1
ATOM 6926 C C . LEU A 1 901 ? -11.584 11.866 21.330 1.00 78.69 901 LEU A C 1
ATOM 6928 O O . LEU A 1 901 ? -12.799 12.026 21.473 1.00 78.69 901 LEU A O 1
ATOM 6932 N N . SER A 1 902 ? -10.750 12.899 21.194 1.00 74.06 902 SER A N 1
ATOM 6933 C CA . SER A 1 902 ? -11.228 14.265 20.963 1.00 74.06 902 SER A CA 1
ATOM 6934 C C . SER A 1 902 ? -11.782 14.418 19.541 1.00 74.06 902 SER A C 1
ATOM 6936 O O . SER A 1 902 ? -11.488 13.618 18.658 1.00 74.06 902 SER A O 1
ATOM 6938 N N . LEU A 1 903 ? -12.564 15.476 19.294 1.00 67.31 903 LEU A N 1
ATOM 6939 C CA . LEU A 1 903 ? -13.077 15.782 17.949 1.00 67.31 903 LEU A CA 1
ATOM 6940 C C . LEU A 1 903 ? -11.962 15.982 16.911 1.00 67.31 903 LEU A C 1
ATOM 6942 O O . LEU A 1 903 ? -12.183 15.684 15.750 1.00 67.31 903 LEU A O 1
ATOM 6946 N N . ASP A 1 904 ? -10.780 16.439 17.330 1.00 62.16 904 ASP A N 1
ATOM 6947 C CA . ASP A 1 904 ? -9.627 16.630 16.438 1.00 62.16 904 ASP A CA 1
ATOM 6948 C C . ASP A 1 904 ? -8.900 15.303 16.113 1.00 62.16 904 ASP A C 1
ATOM 6950 O O . ASP A 1 904 ? -8.004 15.275 15.273 1.00 62.16 904 ASP A O 1
ATOM 6954 N N . GLN A 1 905 ? -9.250 14.207 16.800 1.00 57.03 905 GLN A N 1
ATOM 6955 C CA . GLN A 1 905 ? -8.685 12.859 16.628 1.00 57.03 905 GLN A CA 1
ATOM 6956 C C . GLN A 1 905 ? -9.621 11.899 15.861 1.00 57.03 905 GLN A C 1
ATOM 6958 O O . GLN A 1 905 ? -9.225 10.765 15.573 1.00 57.03 905 GLN A O 1
ATOM 6963 N N . ILE A 1 906 ? -10.855 12.327 15.566 1.00 59.19 906 ILE A N 1
ATOM 6964 C CA . ILE A 1 906 ? -11.919 11.581 14.861 1.00 59.19 906 ILE A CA 1
ATOM 6965 C C . ILE A 1 906 ? -12.032 12.104 13.428 1.00 59.19 906 ILE A C 1
ATOM 6967 O O . ILE A 1 906 ? -12.092 11.276 12.484 1.00 59.19 906 ILE A O 1
#

Radius of gyration: 33.28 Å; chains: 1; bounding box: 107×71×78 Å